Protein AF-0000000080754196 (afdb_homodimer)

Structure (mmCIF, N/CA/C/O backbone):
data_AF-0000000080754196-model_v1
#
loop_
_entity.id
_entity.type
_entity.pdbx_description
1 polymer 'Type I secretion outer membrane protein'
#
loop_
_atom_site.group_PDB
_atom_site.id
_atom_site.type_symbol
_atom_site.label_atom_id
_atom_site.label_alt_id
_atom_site.label_comp_id
_atom_site.label_asym_id
_atom_site.label_entity_id
_atom_site.label_seq_id
_atom_site.pdbx_PDB_ins_code
_atom_site.Cartn_x
_atom_site.Cartn_y
_atom_site.Cartn_z
_atom_site.occupancy
_atom_site.B_iso_or_equiv
_atom_site.auth_seq_id
_atom_site.auth_comp_id
_atom_site.auth_asym_id
_atom_site.auth_atom_id
_atom_site.pdbx_PDB_model_num
ATOM 1 N N . MET A 1 1 ? 20.875 -87.062 4.301 1 25.38 1 MET A N 1
ATOM 2 C CA . MET A 1 1 ? 21.797 -86.25 5.086 1 25.38 1 MET A CA 1
ATOM 3 C C . MET A 1 1 ? 21.953 -84.875 4.465 1 25.38 1 MET A C 1
ATOM 5 O O . MET A 1 1 ? 22.5 -84.75 3.367 1 25.38 1 MET A O 1
ATOM 9 N N . THR A 1 2 ? 20.984 -84 4.66 1 29.55 2 THR A N 1
ATOM 10 C CA . THR A 1 2 ? 20.422 -82.812 4.02 1 29.55 2 THR A CA 1
ATOM 11 C C . THR A 1 2 ? 21.328 -81.625 4.203 1 29.55 2 THR A C 1
ATOM 13 O O . THR A 1 2 ? 21.594 -81.188 5.332 1 29.55 2 THR A O 1
ATOM 16 N N . VAL A 1 3 ? 22.375 -81.5 3.318 1 31.58 3 VAL A N 1
ATOM 17 C CA . VAL A 1 3 ? 23.531 -80.625 3.342 1 31.58 3 VAL A CA 1
ATOM 18 C C . VAL A 1 3 ? 23.062 -79.125 3.307 1 31.58 3 VAL A C 1
ATOM 20 O O . VAL A 1 3 ? 22.359 -78.75 2.387 1 31.58 3 VAL A O 1
ATOM 23 N N . GLN A 1 4 ? 22.891 -78.5 4.43 1 28.48 4 GLN A N 1
ATOM 24 C CA . GLN A 1 4 ? 22.328 -77.188 4.855 1 28.48 4 GLN A CA 1
ATOM 25 C C . GLN A 1 4 ? 23.141 -76.062 4.297 1 28.48 4 GLN A C 1
ATOM 27 O O . GLN A 1 4 ? 24.281 -75.812 4.688 1 28.48 4 GLN A O 1
ATOM 32 N N . ARG A 1 5 ? 23.156 -75.75 2.996 1 27.64 5 ARG A N 1
ATOM 33 C CA . ARG A 1 5 ? 24.062 -74.875 2.289 1 27.64 5 ARG A CA 1
ATOM 34 C C . ARG A 1 5 ? 23.906 -73.438 2.793 1 27.64 5 ARG A C 1
ATOM 36 O O . ARG A 1 5 ? 22.844 -72.812 2.613 1 27.64 5 ARG A O 1
ATOM 43 N N . THR A 1 6 ? 24.453 -73.125 3.936 1 31.39 6 THR A N 1
ATOM 44 C CA . THR A 1 6 ? 24.25 -71.875 4.664 1 31.39 6 THR A CA 1
ATOM 45 C C . THR A 1 6 ? 24.781 -70.688 3.861 1 31.39 6 THR A C 1
ATOM 47 O O . THR A 1 6 ? 25.938 -70.688 3.438 1 31.39 6 THR A O 1
ATOM 50 N N . PRO A 1 7 ? 23.969 -70 3.051 1 32.62 7 PRO A N 1
ATOM 51 C CA . PRO A 1 7 ? 24.406 -68.938 2.098 1 32.62 7 PRO A CA 1
ATOM 52 C C . PRO A 1 7 ? 25.141 -67.812 2.768 1 32.62 7 PRO A C 1
ATOM 54 O O . PRO A 1 7 ? 24.672 -67.25 3.762 1 32.62 7 PRO A O 1
ATOM 57 N N . TYR A 1 8 ? 26.438 -67.812 2.873 1 28.48 8 TYR A N 1
ATOM 58 C CA . TYR A 1 8 ? 27.312 -66.875 3.574 1 28.48 8 TYR A CA 1
ATOM 59 C C . TYR A 1 8 ? 27.188 -65.438 3.01 1 28.48 8 TYR A C 1
ATOM 61 O O . TYR A 1 8 ? 27.438 -65.25 1.824 1 28.48 8 TYR A O 1
ATOM 69 N N . ILE A 1 9 ? 26.172 -64.688 3.344 1 27.84 9 ILE A N 1
ATOM 70 C CA . ILE A 1 9 ? 25.859 -63.344 2.932 1 27.84 9 ILE A CA 1
ATOM 71 C C . ILE A 1 9 ? 27.062 -62.438 3.23 1 27.84 9 ILE A C 1
ATOM 73 O O . ILE A 1 9 ? 27.484 -62.312 4.379 1 27.84 9 ILE A O 1
ATOM 77 N N . MET A 1 10 ? 28 -62.281 2.299 1 27.45 10 MET A N 1
ATOM 78 C CA . MET A 1 10 ? 29.25 -61.531 2.373 1 27.45 10 MET A CA 1
ATOM 79 C C . MET A 1 10 ? 29 -60.094 2.777 1 27.45 10 MET A C 1
ATOM 81 O O . MET A 1 10 ? 28.203 -59.406 2.143 1 27.45 10 MET A O 1
ATOM 85 N N . PHE A 1 11 ? 29.094 -59.719 4.043 1 27.94 11 PHE A N 1
ATOM 86 C CA . PHE A 1 11 ? 28.984 -58.469 4.766 1 27.94 11 PHE A CA 1
ATOM 87 C C . PHE A 1 11 ? 30 -57.469 4.227 1 27.94 11 PHE A C 1
ATOM 89 O O . PHE A 1 11 ? 31.203 -57.688 4.289 1 27.94 11 PHE A O 1
ATOM 96 N N . LEU A 1 12 ? 29.641 -56.812 3.045 1 28.28 12 LEU A N 1
ATOM 97 C CA . LEU A 1 12 ? 30.484 -55.781 2.443 1 28.28 12 LEU A CA 1
ATOM 98 C C . LEU A 1 12 ? 30.906 -54.75 3.482 1 28.28 12 LEU A C 1
ATOM 100 O O . LEU A 1 12 ? 30.047 -54.062 4.059 1 28.28 12 LEU A O 1
ATOM 104 N N . ALA A 1 13 ? 31.859 -55.031 4.246 1 25.81 13 ALA A N 1
ATOM 105 C CA . ALA A 1 13 ? 32.438 -54.219 5.324 1 25.81 13 ALA A CA 1
ATOM 106 C C . ALA A 1 13 ? 32.875 -52.844 4.82 1 25.81 13 ALA A C 1
ATOM 108 O O . ALA A 1 13 ? 33.719 -52.75 3.922 1 25.81 13 ALA A O 1
ATOM 109 N N . LEU A 1 14 ? 31.953 -51.969 4.707 1 27.2 14 LEU A N 1
ATOM 110 C CA . LEU A 1 14 ? 32.219 -50.594 4.371 1 27.2 14 LEU A CA 1
ATOM 111 C C . LEU A 1 14 ? 33.312 -50 5.254 1 27.2 14 LEU A C 1
ATOM 113 O O . LEU A 1 14 ? 33.188 -49.969 6.477 1 27.2 14 LEU A O 1
ATOM 117 N N . VAL A 1 15 ? 34.531 -50.25 4.863 1 26 15 VAL A N 1
ATOM 118 C CA . VAL A 1 15 ? 35.719 -49.844 5.57 1 26 15 VAL A CA 1
ATOM 119 C C . VAL A 1 15 ? 35.688 -48.344 5.816 1 26 15 VAL A C 1
ATOM 121 O O . VAL A 1 15 ? 35.594 -47.562 4.871 1 26 15 VAL A O 1
ATOM 124 N N . SER A 1 16 ? 35.219 -47.906 6.941 1 29.86 16 SER A N 1
ATOM 125 C CA . SER A 1 16 ? 35.156 -46.531 7.473 1 29.86 16 SER A CA 1
ATOM 126 C C . SER A 1 16 ? 36.562 -45.938 7.59 1 29.86 16 SER A C 1
ATOM 128 O O . SER A 1 16 ? 37.375 -46.438 8.344 1 29.86 16 SER A O 1
ATOM 130 N N . VAL A 1 17 ? 37.188 -45.656 6.422 1 29.08 17 VAL A N 1
ATOM 131 C CA . VAL A 1 17 ? 38.531 -45.125 6.48 1 29.08 17 VAL A CA 1
ATOM 132 C C . VAL A 1 17 ? 38.562 -43.906 7.41 1 29.08 17 VAL A C 1
ATOM 134 O O . VAL A 1 17 ? 37.844 -42.938 7.191 1 29.08 17 VAL A O 1
ATOM 137 N N . SER A 1 18 ? 38.875 -44.156 8.656 1 30.19 18 SER A N 1
ATOM 138 C CA . SER A 1 18 ? 39.062 -43.188 9.727 1 30.19 18 SER A CA 1
ATOM 139 C C . SER A 1 18 ? 40.156 -42.188 9.406 1 30.19 18 SER A C 1
ATOM 141 O O . SER A 1 18 ? 41.344 -42.562 9.375 1 30.19 18 SER A O 1
ATOM 143 N N . VAL A 1 19 ? 40 -41.438 8.297 1 31.66 19 VAL A N 1
ATOM 144 C CA . VAL A 1 19 ? 41.094 -40.531 8.008 1 31.66 19 VAL A CA 1
ATOM 145 C C . VAL A 1 19 ? 41.438 -39.719 9.266 1 31.66 19 VAL A C 1
ATOM 147 O O . VAL A 1 19 ? 40.594 -39 9.805 1 31.66 19 VAL A O 1
ATOM 150 N N . GLN A 1 20 ? 42.312 -40.219 10.07 1 27.47 20 GLN A N 1
ATOM 151 C CA . GLN A 1 20 ? 42.812 -39.594 11.289 1 27.47 20 GLN A CA 1
ATOM 152 C C . GLN A 1 20 ? 43.438 -38.219 10.992 1 27.47 20 GLN A C 1
ATOM 154 O O . GLN A 1 20 ? 44.438 -38.125 10.305 1 27.47 20 GLN A O 1
ATOM 159 N N . ALA A 1 21 ? 42.656 -37.25 10.586 1 28.94 21 ALA A N 1
ATOM 160 C CA . ALA A 1 21 ? 43.25 -35.938 10.328 1 28.94 21 ALA A CA 1
ATOM 161 C C . ALA A 1 21 ? 44.125 -35.5 11.492 1 28.94 21 ALA A C 1
ATOM 163 O O . ALA A 1 21 ? 43.719 -35.625 12.656 1 28.94 21 ALA A O 1
ATOM 164 N N . ALA A 1 22 ? 45.344 -35.625 11.352 1 29.16 22 ALA A N 1
ATOM 165 C CA . ALA A 1 22 ? 46.344 -35.156 12.32 1 29.16 22 ALA A CA 1
ATOM 166 C C . ALA A 1 22 ? 45.938 -33.844 12.953 1 29.16 22 ALA A C 1
ATOM 168 O O . ALA A 1 22 ? 45.312 -33 12.305 1 29.16 22 ALA A O 1
ATOM 169 N N . PRO A 1 23 ? 45.938 -33.781 14.281 1 30.09 23 PRO A N 1
ATOM 170 C CA . PRO A 1 23 ? 45.5 -32.625 15.047 1 30.09 23 PRO A CA 1
ATOM 171 C C . PRO A 1 23 ? 46.219 -31.328 14.641 1 30.09 23 PRO A C 1
ATOM 173 O O . PRO A 1 23 ? 47.406 -31.344 14.352 1 30.09 23 PRO A O 1
ATOM 176 N N . PRO A 1 24 ? 45.656 -30.547 13.773 1 28.98 24 PRO A N 1
ATOM 177 C CA . PRO A 1 24 ? 46.469 -29.422 13.312 1 28.98 24 PRO A CA 1
ATOM 178 C C . PRO A 1 24 ? 47.25 -28.75 14.445 1 28.98 24 PRO A C 1
ATOM 180 O O . PRO A 1 24 ? 46.844 -28.812 15.602 1 28.98 24 PRO A O 1
ATOM 183 N N . ARG A 1 25 ? 48.531 -28.812 14.398 1 29.67 25 ARG A N 1
ATOM 184 C CA . ARG A 1 25 ? 49.469 -28.141 15.281 1 29.67 25 ARG A CA 1
ATOM 185 C C . ARG A 1 25 ? 48.969 -26.766 15.68 1 29.67 25 ARG A C 1
ATOM 187 O O . ARG A 1 25 ? 48.375 -26.047 14.859 1 29.67 25 ARG A O 1
ATOM 194 N N . SER A 1 26 ? 48.656 -26.594 16.922 1 29.44 26 SER A N 1
ATOM 195 C CA . SER A 1 26 ? 48.219 -25.391 17.625 1 29.44 26 SER A CA 1
ATOM 196 C C . SER A 1 26 ? 49.156 -24.219 17.359 1 29.44 26 SER A C 1
ATOM 198 O O . SER A 1 26 ? 50.281 -24.188 17.844 1 29.44 26 SER A O 1
ATOM 200 N N . ASP A 1 27 ? 49.438 -23.984 16.031 1 29.97 27 ASP A N 1
ATOM 201 C CA . ASP A 1 27 ? 50.406 -22.906 15.883 1 29.97 27 ASP A CA 1
ATOM 202 C C . ASP A 1 27 ? 50.125 -21.75 16.828 1 29.97 27 ASP A C 1
ATOM 204 O O . ASP A 1 27 ? 48.938 -21.375 17.016 1 29.97 27 ASP A O 1
ATOM 208 N N . SER A 1 28 ? 51 -21.672 17.891 1 31.52 28 SER A N 1
ATOM 209 C CA . SER A 1 28 ? 51.031 -20.609 18.875 1 31.52 28 SER A CA 1
ATOM 210 C C . SER A 1 28 ? 50.906 -19.234 18.234 1 31.52 28 SER A C 1
ATOM 212 O O . SER A 1 28 ? 51.781 -18.812 17.469 1 31.52 28 SER A O 1
ATOM 214 N N . THR A 1 29 ? 49.75 -19 17.672 1 32.94 29 THR A N 1
ATOM 215 C CA . THR A 1 29 ? 49.656 -17.672 17.047 1 32.94 29 THR A CA 1
ATOM 216 C C . THR A 1 29 ? 50.25 -16.609 17.969 1 32.94 29 THR A C 1
ATOM 218 O O . THR A 1 29 ? 49.906 -16.547 19.156 1 32.94 29 THR A O 1
ATOM 221 N N . PRO A 1 30 ? 51.469 -16.25 17.656 1 31.98 30 PRO A N 1
ATOM 222 C CA . PRO A 1 30 ? 52 -15.227 18.547 1 31.98 30 PRO A CA 1
ATOM 223 C C . PRO A 1 30 ? 50.938 -14.203 18.969 1 31.98 30 PRO A C 1
ATOM 225 O O . PRO A 1 30 ? 49.969 -13.992 18.25 1 31.98 30 PRO A O 1
ATOM 228 N N . ALA A 1 31 ? 50.875 -14 20.297 1 31.25 31 ALA A N 1
ATOM 229 C CA . ALA A 1 31 ? 50.031 -13.031 20.969 1 31.25 31 ALA A CA 1
ATOM 230 C C . ALA A 1 31 ? 50.062 -11.688 20.25 1 31.25 31 ALA A C 1
ATOM 232 O O . ALA A 1 31 ? 51.094 -11.055 20.141 1 31.25 31 ALA A O 1
ATOM 233 N N . VAL A 1 32 ? 49.469 -11.688 19.016 1 34.66 32 VAL A N 1
ATOM 234 C CA . VAL A 1 32 ? 49.562 -10.344 18.453 1 34.66 32 VAL A CA 1
ATOM 235 C C . VAL A 1 32 ? 49.25 -9.312 19.531 1 34.66 32 VAL A C 1
ATOM 237 O O . VAL A 1 32 ? 48.312 -9.477 20.312 1 34.66 32 VAL A O 1
ATOM 240 N N . PRO A 1 33 ? 50.312 -8.625 20 1 31.94 33 PRO A N 1
ATOM 241 C CA . PRO A 1 33 ? 50.031 -7.688 21.078 1 31.94 33 PRO A CA 1
ATOM 242 C C . PRO A 1 33 ? 48.688 -6.969 20.891 1 31.94 33 PRO A C 1
ATOM 244 O O . PRO A 1 33 ? 48.375 -6.496 19.797 1 31.94 33 PRO A O 1
ATOM 247 N N . SER A 1 34 ? 47.719 -7.59 21.438 1 32.25 34 SER A N 1
ATOM 248 C CA . SER A 1 34 ? 46.344 -7.098 21.422 1 32.25 34 SER A CA 1
ATOM 249 C C . SER A 1 34 ? 46.281 -5.625 21.797 1 32.25 34 SER A C 1
ATOM 251 O O . SER A 1 34 ? 45.188 -5.086 22.031 1 32.25 34 SER A O 1
ATOM 253 N N . GLY A 1 35 ? 47.5 -5.211 22.344 1 29.91 35 GLY A N 1
ATOM 254 C CA . GLY A 1 35 ? 47.219 -3.953 23 1 29.91 35 GLY A CA 1
ATOM 255 C C . GLY A 1 35 ? 46.781 -2.865 22.047 1 29.91 35 GLY A C 1
ATOM 256 O O . GLY A 1 35 ? 47.562 -2.023 21.641 1 29.91 35 GLY A O 1
ATOM 257 N N . ALA A 1 36 ? 46.406 -3.301 20.844 1 31.75 36 ALA A N 1
ATOM 258 C CA . ALA A 1 36 ? 46.094 -2.055 20.141 1 31.75 36 ALA A CA 1
ATOM 259 C C . ALA A 1 36 ? 45.281 -1.105 21.031 1 31.75 36 ALA A C 1
ATOM 261 O O . ALA A 1 36 ? 44.25 -1.479 21.578 1 31.75 36 ALA A O 1
ATOM 262 N N . GLU A 1 37 ? 45.875 -0.305 21.703 1 29.48 37 GLU A N 1
ATOM 263 C CA . GLU A 1 37 ? 45.219 0.854 22.312 1 29.48 37 GLU A CA 1
ATOM 264 C C . GLU A 1 37 ? 44.125 1.395 21.422 1 29.48 37 GLU A C 1
ATOM 266 O O . GLU A 1 37 ? 44.344 1.781 20.281 1 29.48 37 GLU A O 1
ATOM 271 N N . LYS A 1 38 ? 43 0.665 21.5 1 33.94 38 LYS A N 1
ATOM 272 C CA . LYS A 1 38 ? 41.844 1.354 20.969 1 33.94 38 LYS A CA 1
ATOM 273 C C . LYS A 1 38 ? 41.938 2.863 21.156 1 33.94 38 LYS A C 1
ATOM 275 O O . LYS A 1 38 ? 41.812 3.361 22.281 1 33.94 38 LYS A O 1
ATOM 280 N N . ARG A 1 39 ? 42.969 3.533 20.594 1 31.66 39 ARG A N 1
ATOM 281 C CA . ARG A 1 39 ? 42.781 4.98 20.594 1 31.66 39 ARG A CA 1
ATOM 282 C C . ARG A 1 39 ? 41.312 5.348 20.453 1 31.66 39 ARG A C 1
ATOM 284 O O . ARG A 1 39 ? 40.688 4.992 19.469 1 31.66 39 ARG A O 1
ATOM 291 N N . GLU A 1 40 ? 40.531 5.289 21.547 1 32.22 40 GLU A N 1
ATOM 292 C CA . GLU A 1 40 ? 39.281 6.02 21.594 1 32.22 40 GLU A CA 1
ATOM 293 C C . GLU A 1 40 ? 39.312 7.254 20.703 1 32.22 40 GLU A C 1
ATOM 295 O O . GLU A 1 40 ? 39.969 8.242 21.016 1 32.22 40 GLU A O 1
ATOM 300 N N . VAL A 1 41 ? 39.656 7.133 19.438 1 36.44 41 VAL A N 1
ATOM 301 C CA . VAL A 1 41 ? 39.406 8.328 18.641 1 36.44 41 VAL A CA 1
ATOM 302 C C . VAL A 1 41 ? 38.281 9.156 19.281 1 36.44 41 VAL A C 1
ATOM 304 O O . VAL A 1 41 ? 37.188 8.672 19.453 1 36.44 41 VAL A O 1
ATOM 307 N N . ARG A 1 42 ? 38.594 10.016 20.188 1 35.75 42 ARG A N 1
ATOM 308 C CA . ARG A 1 42 ? 37.719 11.016 20.797 1 35.75 42 ARG A CA 1
ATOM 309 C C . ARG A 1 42 ? 36.656 11.461 19.828 1 35.75 42 ARG A C 1
ATOM 311 O O . ARG A 1 42 ? 36.938 12.047 18.781 1 35.75 42 ARG A O 1
ATOM 318 N N . ALA A 1 43 ? 35.594 10.852 19.594 1 42.75 43 ALA A N 1
ATOM 319 C CA . ALA A 1 43 ? 34.281 11.086 18.969 1 42.75 43 ALA A CA 1
ATOM 320 C C . ALA A 1 43 ? 33.938 12.562 19 1 42.75 43 ALA A C 1
ATOM 322 O O . ALA A 1 43 ? 33.031 13.008 18.281 1 42.75 43 ALA A O 1
ATOM 323 N N . SER A 1 44 ? 34.438 13.297 20 1 45.53 44 SER A N 1
ATOM 324 C CA . SER A 1 44 ? 33.844 14.586 20.359 1 45.53 44 SER A CA 1
ATOM 325 C C . SER A 1 44 ? 34.156 15.641 19.312 1 45.53 44 SER A C 1
ATOM 327 O O . SER A 1 44 ? 33.375 16.578 19.109 1 45.53 44 SER A O 1
ATOM 329 N N . GLU A 1 45 ? 35.344 15.617 18.594 1 53.41 45 GLU A N 1
ATOM 330 C CA . GLU A 1 45 ? 35.75 16.797 17.828 1 53.41 45 GLU A CA 1
ATOM 331 C C . GLU A 1 45 ? 35.312 16.688 16.375 1 53.41 45 GLU A C 1
ATOM 333 O O . GLU A 1 45 ? 35.375 17.656 15.625 1 53.41 45 GLU A O 1
ATOM 338 N N . TYR A 1 46 ? 34.75 15.641 15.938 1 66.56 46 TYR A N 1
ATOM 339 C CA . TYR A 1 46 ? 34.5 15.422 14.516 1 66.56 46 TYR A CA 1
ATOM 340 C C . TYR A 1 46 ? 33.031 15.734 14.164 1 66.56 46 TYR A C 1
ATOM 342 O O . TYR A 1 46 ? 32.125 15.383 14.914 1 66.56 46 TYR A O 1
ATOM 350 N N . THR A 1 47 ? 32.875 16.625 13.227 1 81.75 47 THR A N 1
ATOM 351 C CA . THR A 1 47 ? 31.578 16.984 12.695 1 81.75 47 THR A CA 1
ATOM 352 C C . THR A 1 47 ? 31.188 16.031 11.562 1 81.75 47 THR A C 1
ATOM 354 O O . THR A 1 47 ? 32 15.672 10.734 1 81.75 47 THR A O 1
ATOM 357 N N . ALA A 1 48 ? 30.094 15.406 11.719 1 88.5 48 ALA A N 1
ATOM 358 C CA . ALA A 1 48 ? 29.562 14.555 10.664 1 88.5 48 ALA A CA 1
ATOM 359 C C . ALA A 1 48 ? 28.531 15.305 9.82 1 88.5 48 ALA A C 1
ATOM 361 O O . ALA A 1 48 ? 27.672 16.016 10.352 1 88.5 48 ALA A O 1
ATOM 362 N N . ASP A 1 49 ? 28.766 15.219 8.508 1 91.31 49 ASP A N 1
ATOM 363 C CA . ASP A 1 49 ? 27.797 15.844 7.625 1 91.31 49 ASP A CA 1
ATOM 364 C C . ASP A 1 49 ? 26.891 14.789 6.977 1 91.31 49 ASP A C 1
ATOM 366 O O . ASP A 1 49 ? 27.016 13.594 7.25 1 91.31 49 ASP A O 1
ATOM 370 N N . LEU A 1 50 ? 25.938 15.242 6.215 1 93.5 50 LEU A N 1
ATOM 371 C CA . LEU A 1 50 ? 24.906 14.383 5.637 1 93.5 50 LEU A CA 1
ATOM 372 C C . LEU A 1 50 ? 25.516 13.406 4.633 1 93.5 50 LEU A C 1
ATOM 374 O O . LEU A 1 50 ? 25.125 12.242 4.582 1 93.5 50 LEU A O 1
ATOM 378 N N . LEU A 1 51 ? 26.531 13.844 3.818 1 92.75 51 LEU A N 1
ATOM 379 C CA . LEU A 1 51 ? 27.141 13 2.799 1 92.75 51 LEU A CA 1
ATOM 380 C C . LEU A 1 51 ? 27.875 11.836 3.436 1 92.75 51 LEU A C 1
ATOM 382 O O . LEU A 1 51 ? 27.797 10.703 2.947 1 92.75 51 LEU A O 1
ATOM 386 N N . GLN A 1 52 ? 28.562 12.156 4.504 1 92.31 52 GLN A N 1
ATOM 387 C CA . GLN A 1 52 ? 29.281 11.117 5.223 1 92.31 52 GLN A CA 1
ATOM 388 C C . GLN A 1 52 ? 28.344 10.062 5.785 1 92.31 52 GLN A C 1
ATOM 390 O O . GLN A 1 52 ? 28.578 8.859 5.633 1 92.31 52 GLN A O 1
ATOM 395 N N . LEU A 1 53 ? 27.312 10.539 6.418 1 94.12 53 LEU A N 1
ATOM 396 C CA . LEU A 1 53 ? 26.359 9.609 7.008 1 94.12 53 LEU A CA 1
ATOM 397 C C . LEU A 1 53 ? 25.609 8.836 5.926 1 94.12 53 LEU A C 1
ATOM 399 O O . LEU A 1 53 ? 25.266 7.672 6.121 1 94.12 53 LEU A O 1
ATOM 403 N N . TYR A 1 54 ? 25.453 9.453 4.723 1 94.25 54 TYR A N 1
ATOM 404 C CA . TYR A 1 54 ? 24.844 8.773 3.586 1 94.25 54 TYR A CA 1
ATOM 405 C C . TYR A 1 54 ? 25.719 7.633 3.096 1 94.25 54 TYR A C 1
ATOM 407 O O . TYR A 1 54 ? 25.219 6.543 2.807 1 94.25 54 TYR A O 1
ATOM 415 N N . GLY A 1 55 ? 26.953 7.906 3.053 1 92.56 55 GLY A N 1
ATOM 416 C CA . GLY A 1 55 ? 27.891 6.863 2.656 1 92.56 55 GLY A CA 1
ATOM 417 C C . GLY A 1 55 ? 27.891 5.676 3.6 1 92.56 55 GLY A C 1
ATOM 418 O O . GLY A 1 55 ? 27.938 4.527 3.158 1 92.56 55 GLY A O 1
ATOM 419 N N . GLU A 1 56 ? 27.719 5.973 4.836 1 92.88 56 GLU A N 1
ATOM 420 C CA . GLU A 1 56 ? 27.703 4.914 5.844 1 92.88 56 GLU A CA 1
ATOM 421 C C . GLU A 1 56 ? 26.375 4.152 5.812 1 92.88 56 GLU A C 1
ATOM 423 O O . GLU A 1 56 ? 26.375 2.92 5.836 1 92.88 56 GLU A O 1
ATOM 428 N N . SER A 1 57 ? 25.312 4.828 5.715 1 92.81 57 SER A N 1
ATOM 429 C CA . SER A 1 57 ? 23.984 4.215 5.773 1 92.81 57 SER A CA 1
ATOM 430 C C . SER A 1 57 ? 23.719 3.354 4.543 1 92.81 57 SER A C 1
ATOM 432 O O . SER A 1 57 ? 23.062 2.316 4.633 1 92.81 57 SER A O 1
ATOM 434 N N . ARG A 1 58 ? 24.266 3.785 3.447 1 90.12 58 ARG A N 1
ATOM 435 C CA . ARG A 1 58 ? 24.062 3.051 2.201 1 90.12 58 ARG A CA 1
ATOM 436 C C . ARG A 1 58 ? 24.641 1.644 2.297 1 90.12 58 ARG A C 1
ATOM 438 O O . ARG A 1 58 ? 24.109 0.704 1.711 1 90.12 58 ARG A O 1
ATOM 445 N N . LEU A 1 59 ? 25.625 1.523 3.094 1 88.81 59 LEU A N 1
ATOM 446 C CA . LEU A 1 59 ? 26.328 0.249 3.193 1 88.81 59 LEU A CA 1
ATOM 447 C C . LEU A 1 59 ? 25.812 -0.571 4.367 1 88.81 59 LEU A C 1
ATOM 449 O O . LEU A 1 59 ? 26 -1.788 4.414 1 88.81 59 LEU A O 1
ATOM 453 N N . GLU A 1 60 ? 25.062 0.118 5.246 1 91.38 60 GLU A N 1
ATOM 454 C CA . GLU A 1 60 ? 24.781 -0.574 6.5 1 91.38 60 GLU A CA 1
ATOM 455 C C . GLU A 1 60 ? 23.281 -0.671 6.742 1 91.38 60 GLU A C 1
ATOM 457 O O . GLU A 1 60 ? 22.828 -1.479 7.559 1 91.38 60 GLU A O 1
ATOM 462 N N . ASP A 1 61 ? 22.469 0.09 6.082 1 94.62 61 ASP A N 1
ATOM 463 C CA . ASP A 1 61 ? 21.031 0.076 6.309 1 94.62 61 ASP A CA 1
ATOM 464 C C . ASP A 1 61 ? 20.422 -1.252 5.871 1 94.62 61 ASP A C 1
ATOM 466 O O . ASP A 1 61 ? 20.438 -1.589 4.688 1 94.62 61 ASP A O 1
ATOM 470 N N . PRO A 1 62 ? 19.797 -1.992 6.91 1 96.5 62 PRO A N 1
ATOM 471 C CA . PRO A 1 62 ? 19.281 -3.322 6.59 1 96.5 62 PRO A CA 1
ATOM 472 C C . PRO A 1 62 ? 18.125 -3.277 5.578 1 96.5 62 PRO A C 1
ATOM 474 O O . PRO A 1 62 ? 17.906 -4.25 4.852 1 96.5 62 PRO A O 1
ATOM 477 N N . ARG A 1 63 ? 17.375 -2.256 5.473 1 95.38 63 ARG A N 1
ATOM 478 C CA . ARG A 1 63 ? 16.281 -2.133 4.508 1 95.38 63 ARG A CA 1
ATOM 479 C C . ARG A 1 63 ? 16.828 -2.123 3.078 1 95.38 63 ARG A C 1
ATOM 481 O O . ARG A 1 63 ? 16.25 -2.762 2.193 1 95.38 63 ARG A O 1
ATOM 488 N N . VAL A 1 64 ? 17.922 -1.35 2.875 1 95 64 VAL A N 1
ATOM 489 C CA . VAL A 1 64 ? 18.547 -1.266 1.555 1 95 64 VAL A CA 1
ATOM 490 C C . VAL A 1 64 ? 19.156 -2.611 1.188 1 95 64 VAL A C 1
ATOM 492 O O . VAL A 1 64 ? 18.984 -3.104 0.072 1 95 64 VAL A O 1
ATOM 495 N N . LEU A 1 65 ? 19.812 -3.215 2.129 1 96.5 65 LEU A N 1
ATOM 496 C CA . LEU A 1 65 ? 20.484 -4.488 1.886 1 96.5 65 LEU A CA 1
ATOM 497 C C . LEU A 1 65 ? 19.469 -5.598 1.644 1 96.5 65 LEU A C 1
ATOM 499 O O . LEU A 1 65 ? 19.688 -6.473 0.802 1 96.5 65 LEU A O 1
ATOM 503 N N . ALA A 1 66 ? 18.391 -5.566 2.387 1 97.88 66 ALA A N 1
ATOM 504 C CA . ALA A 1 66 ? 17.328 -6.551 2.189 1 97.88 66 ALA A CA 1
ATOM 505 C C . ALA A 1 66 ? 16.703 -6.422 0.798 1 97.88 66 ALA A C 1
ATOM 507 O O . ALA A 1 66 ? 16.438 -7.426 0.138 1 97.88 66 ALA A O 1
ATOM 508 N N . ALA A 1 67 ? 16.484 -5.199 0.352 1 97.31 67 ALA A N 1
ATOM 509 C CA . ALA A 1 67 ? 15.922 -4.961 -0.976 1 97.31 67 ALA A CA 1
ATOM 510 C C . ALA A 1 67 ? 16.875 -5.441 -2.066 1 97.31 67 ALA A C 1
ATOM 512 O O . ALA A 1 67 ? 16.438 -6.012 -3.072 1 97.31 67 ALA A O 1
ATOM 513 N N . TYR A 1 68 ? 18.156 -5.238 -1.865 1 97 68 TYR A N 1
ATOM 514 C CA . TYR A 1 68 ? 19.156 -5.723 -2.807 1 97 68 TYR A CA 1
ATOM 515 C C . TYR A 1 68 ? 19.141 -7.246 -2.885 1 97 68 TYR A C 1
ATOM 517 O O . TYR A 1 68 ? 19.188 -7.816 -3.977 1 97 68 TYR A O 1
ATOM 525 N N . ALA A 1 69 ? 19.031 -7.887 -1.725 1 98.44 69 ALA A N 1
ATOM 526 C CA . ALA A 1 69 ? 19 -9.344 -1.685 1 98.44 69 ALA A CA 1
ATOM 527 C C . ALA A 1 69 ? 17.766 -9.883 -2.42 1 98.44 69 ALA A C 1
ATOM 529 O O . ALA A 1 69 ? 17.859 -10.883 -3.133 1 98.44 69 ALA A O 1
ATOM 530 N N . ARG A 1 70 ? 16.734 -9.203 -2.258 1 98.31 70 ARG A N 1
ATOM 531 C CA . ARG A 1 70 ? 15.508 -9.617 -2.949 1 98.31 70 ARG A CA 1
ATOM 532 C C . ARG A 1 70 ? 15.664 -9.477 -4.461 1 98.31 70 ARG A C 1
ATOM 534 O O . ARG A 1 70 ? 15.195 -10.328 -5.219 1 98.31 70 ARG A O 1
ATOM 541 N N . ALA A 1 71 ? 16.281 -8.422 -4.922 1 98.38 71 ALA A N 1
ATOM 542 C CA . ALA A 1 71 ? 16.516 -8.227 -6.348 1 98.38 71 ALA A CA 1
ATOM 543 C C . ALA A 1 71 ? 17.422 -9.32 -6.91 1 98.38 71 ALA A C 1
ATOM 545 O O . ALA A 1 71 ? 17.172 -9.828 -8.008 1 98.38 71 ALA A O 1
ATOM 546 N N . GLN A 1 72 ? 18.406 -9.734 -6.125 1 98.62 72 GLN A N 1
ATOM 547 C CA . GLN A 1 72 ? 19.297 -10.82 -6.555 1 98.62 72 GLN A CA 1
ATOM 548 C C . GLN A 1 72 ? 18.547 -12.148 -6.629 1 98.62 72 GLN A C 1
ATOM 550 O O . GLN A 1 72 ? 18.766 -12.945 -7.539 1 98.62 72 GLN A O 1
ATOM 555 N N . ALA A 1 73 ? 17.688 -12.305 -5.656 1 98.75 73 ALA A N 1
ATOM 556 C CA . ALA A 1 73 ? 16.859 -13.508 -5.684 1 98.75 73 ALA A CA 1
ATOM 557 C C . ALA A 1 73 ? 15.984 -13.547 -6.941 1 98.75 73 ALA A C 1
ATOM 559 O O . ALA A 1 73 ? 15.797 -14.609 -7.539 1 98.75 73 ALA A O 1
ATOM 560 N N . GLY A 1 74 ? 15.477 -12.352 -7.293 1 98.5 74 GLY A N 1
ATOM 561 C CA . GLY A 1 74 ? 14.688 -12.266 -8.516 1 98.5 74 GLY A CA 1
ATOM 562 C C . GLY A 1 74 ? 15.453 -12.672 -9.758 1 98.5 74 GLY A C 1
ATOM 563 O O . GLY A 1 74 ? 14.93 -13.383 -10.609 1 98.5 74 GLY A O 1
ATOM 564 N N . LYS A 1 75 ? 16.688 -12.352 -9.844 1 98.5 75 LYS A N 1
ATOM 565 C CA . LYS A 1 75 ? 17.547 -12.727 -10.961 1 98.5 75 LYS A CA 1
ATOM 566 C C . LYS A 1 75 ? 17.766 -14.234 -11 1 98.5 75 LYS A C 1
ATOM 568 O O . LYS A 1 75 ? 17.766 -14.844 -12.078 1 98.5 75 LYS A O 1
ATOM 573 N N . GLU A 1 76 ? 17.922 -14.789 -9.797 1 98.69 76 GLU A N 1
ATOM 574 C CA . GLU A 1 76 ? 18.141 -16.234 -9.734 1 98.69 76 GLU A CA 1
ATOM 575 C C . GLU A 1 76 ? 16.875 -17 -10.094 1 98.69 76 GLU A C 1
ATOM 577 O O . GLU A 1 76 ? 16.938 -18.078 -10.688 1 98.69 76 GLU A O 1
ATOM 582 N N . ARG A 1 77 ? 15.766 -16.438 -9.758 1 98.69 77 ARG A N 1
ATOM 583 C CA . ARG A 1 77 ? 14.508 -17.062 -10.133 1 98.69 77 ARG A CA 1
ATOM 584 C C . ARG A 1 77 ? 14.32 -17.047 -11.648 1 98.69 77 ARG A C 1
ATOM 586 O O . ARG A 1 77 ? 13.75 -17.984 -12.219 1 98.69 77 ARG A O 1
ATOM 593 N N . GLN A 1 78 ? 14.797 -15.984 -12.297 1 98.56 78 GLN A N 1
ATOM 594 C CA . GLN A 1 78 ? 14.797 -15.945 -13.75 1 98.56 78 GLN A CA 1
ATOM 595 C C . GLN A 1 78 ? 15.656 -17.078 -14.328 1 98.56 78 GLN A C 1
ATOM 597 O O . GLN A 1 78 ? 15.25 -17.734 -15.281 1 98.56 78 GLN A O 1
ATOM 602 N N . ARG A 1 79 ? 16.781 -17.344 -13.695 1 98.5 79 ARG A N 1
ATOM 603 C CA . ARG A 1 79 ? 17.672 -18.406 -14.148 1 98.5 79 ARG A CA 1
ATOM 604 C C . ARG A 1 79 ? 17.031 -19.781 -13.914 1 98.5 79 ARG A C 1
ATOM 606 O O . ARG A 1 79 ? 17.188 -20.688 -14.727 1 98.5 79 ARG A O 1
ATOM 613 N N . GLU A 1 80 ? 16.391 -19.875 -12.789 1 98.38 80 GLU A N 1
ATOM 614 C CA . GLU A 1 80 ? 15.641 -21.094 -12.5 1 98.38 80 GLU A CA 1
ATOM 615 C C . GLU A 1 80 ? 14.609 -21.391 -13.586 1 98.38 80 GLU A C 1
ATOM 617 O O . GLU A 1 80 ? 14.484 -22.516 -14.047 1 98.38 80 GLU A O 1
ATOM 622 N N . ALA A 1 81 ? 13.891 -20.359 -14.016 1 98.31 81 ALA A N 1
ATOM 623 C CA . ALA A 1 81 ? 12.875 -20.531 -15.055 1 98.31 81 ALA A CA 1
ATOM 624 C C . ALA A 1 81 ? 13.516 -20.906 -16.391 1 98.31 81 ALA A C 1
ATOM 626 O O . ALA A 1 81 ? 12.961 -21.703 -17.141 1 98.31 81 ALA A O 1
ATOM 627 N N . LEU A 1 82 ? 14.719 -20.391 -16.703 1 97.94 82 LEU A N 1
ATOM 628 C CA . LEU A 1 82 ? 15.445 -20.75 -17.906 1 97.94 82 LEU A CA 1
ATOM 629 C C . LEU A 1 82 ? 15.867 -22.219 -17.859 1 97.94 82 LEU A C 1
ATOM 631 O O . LEU A 1 82 ? 15.828 -22.906 -18.891 1 97.94 82 LEU A O 1
ATOM 635 N N . GLY A 1 83 ? 16.219 -22.656 -16.625 1 97.88 83 GLY A N 1
ATOM 636 C CA . GLY A 1 83 ? 16.641 -24.031 -16.453 1 97.88 83 GLY A CA 1
ATOM 637 C C . GLY A 1 83 ? 15.57 -25.047 -16.828 1 97.88 83 GLY A C 1
ATOM 638 O O . GLY A 1 83 ? 15.883 -26.141 -17.281 1 97.88 83 GLY A O 1
ATOM 639 N N . GLU A 1 84 ? 14.312 -24.656 -16.75 1 96.25 84 GLU A N 1
ATOM 640 C CA . GLU A 1 84 ? 13.203 -25.531 -17.109 1 96.25 84 GLU A CA 1
ATOM 641 C C . GLU A 1 84 ? 13.148 -25.781 -18.609 1 96.25 84 GLU A C 1
ATOM 643 O O . GLU A 1 84 ? 12.594 -26.781 -19.062 1 96.25 84 GLU A O 1
ATOM 648 N N . LEU A 1 85 ? 13.742 -24.891 -19.453 1 97.38 85 LEU A N 1
ATOM 649 C CA . LEU A 1 85 ? 13.727 -24.984 -20.906 1 97.38 85 LEU A CA 1
ATOM 650 C C . LEU A 1 85 ? 14.93 -25.766 -21.422 1 97.38 85 LEU A C 1
ATOM 652 O O . LEU A 1 85 ? 14.961 -26.156 -22.594 1 97.38 85 LEU A O 1
ATOM 656 N N . LEU A 1 86 ? 15.875 -26.078 -20.547 1 97.69 86 LEU A N 1
ATOM 657 C CA . LEU A 1 86 ? 17.109 -26.766 -20.938 1 97.69 86 LEU A CA 1
ATOM 658 C C . LEU A 1 86 ? 17 -28.266 -20.688 1 97.69 86 LEU A C 1
ATOM 660 O O . LEU A 1 86 ? 16.062 -28.719 -20.047 1 97.69 86 LEU A O 1
ATOM 664 N N . PRO A 1 87 ? 17.828 -29.109 -21.188 1 97.94 87 PRO A N 1
ATOM 665 C CA . PRO A 1 87 ? 17.734 -30.578 -21.062 1 97.94 87 PRO A CA 1
ATOM 666 C C . PRO A 1 87 ? 17.75 -31.047 -19.609 1 97.94 87 PRO A C 1
ATOM 668 O O . PRO A 1 87 ? 18.484 -30.484 -18.781 1 97.94 87 PRO A O 1
ATOM 671 N N . GLN A 1 88 ? 16.922 -31.984 -19.344 1 98.06 88 GLN A N 1
ATOM 672 C CA . GLN A 1 88 ? 16.891 -32.688 -18.062 1 98.06 88 GLN A CA 1
ATOM 673 C C . GLN A 1 88 ? 17.391 -34.125 -18.219 1 98.06 88 GLN A C 1
ATOM 675 O O . GLN A 1 88 ? 16.891 -34.875 -19.062 1 98.06 88 GLN A O 1
ATOM 680 N N . VAL A 1 89 ? 18.406 -34.469 -17.438 1 98 89 VAL A N 1
ATOM 681 C CA . VAL A 1 89 ? 18.969 -35.812 -17.5 1 98 89 VAL A CA 1
ATOM 682 C C . VAL A 1 89 ? 18.75 -36.531 -16.156 1 98 89 VAL A C 1
ATOM 684 O O . VAL A 1 89 ? 19.016 -35.969 -15.102 1 98 89 VAL A O 1
ATOM 687 N N . SER A 1 90 ? 18.188 -37.781 -16.219 1 97.88 90 SER A N 1
ATOM 688 C CA . SER A 1 90 ? 17.953 -38.562 -15.016 1 97.88 90 SER A CA 1
ATOM 689 C C . SER A 1 90 ? 18.359 -40.031 -15.219 1 97.88 90 SER A C 1
ATOM 691 O O . SER A 1 90 ? 18.297 -40.531 -16.344 1 97.88 90 SER A O 1
ATOM 693 N N . ALA A 1 91 ? 18.812 -40.625 -14.195 1 97.75 91 ALA A N 1
ATOM 694 C CA . ALA A 1 91 ? 19.125 -42.062 -14.164 1 97.75 91 ALA A CA 1
ATOM 695 C C . ALA A 1 91 ? 18.266 -42.781 -13.133 1 97.75 91 ALA A C 1
ATOM 697 O O . ALA A 1 91 ? 18.016 -42.281 -12.039 1 97.75 91 ALA A O 1
ATOM 698 N N . THR A 1 92 ? 17.75 -43.969 -13.617 1 97.25 92 THR A N 1
ATOM 699 C CA . THR A 1 92 ? 16.938 -44.781 -12.734 1 97.25 92 THR A CA 1
ATOM 700 C C . THR A 1 92 ? 17.406 -46.25 -12.758 1 97.25 92 THR A C 1
ATOM 702 O O . THR A 1 92 ? 17.703 -46.781 -13.82 1 97.25 92 THR A O 1
ATOM 705 N N . THR A 1 93 ? 17.5 -46.812 -11.531 1 96.31 93 THR A N 1
ATOM 706 C CA . THR A 1 93 ? 17.797 -48.25 -11.398 1 96.31 93 THR A CA 1
ATOM 707 C C . THR A 1 93 ? 16.734 -48.938 -10.555 1 96.31 93 THR A C 1
ATOM 709 O O . THR A 1 93 ? 16.328 -48.406 -9.523 1 96.31 93 THR A O 1
ATOM 712 N N . VAL A 1 94 ? 16.344 -50.094 -11.148 1 95.5 94 VAL A N 1
ATOM 713 C CA . VAL A 1 94 ? 15.32 -50.875 -10.438 1 95.5 94 VAL A CA 1
ATOM 714 C C . VAL A 1 94 ? 15.789 -52.312 -10.266 1 95.5 94 VAL A C 1
ATOM 716 O O . VAL A 1 94 ? 16.125 -52.969 -11.25 1 95.5 94 VAL A O 1
ATOM 719 N N . PHE A 1 95 ? 15.836 -52.719 -8.992 1 95.62 95 PHE A N 1
ATOM 720 C CA . PHE A 1 95 ? 16.047 -54.125 -8.648 1 95.62 95 PHE A CA 1
ATOM 721 C C . PHE A 1 95 ? 14.789 -54.75 -8.07 1 95.62 95 PHE A C 1
ATOM 723 O O . PHE A 1 95 ? 14.227 -54.25 -7.102 1 95.62 95 PHE A O 1
ATOM 730 N N . SER A 1 96 ? 14.43 -55.875 -8.703 1 95.12 96 SER A N 1
ATOM 731 C CA . SER A 1 96 ? 13.172 -56.438 -8.258 1 95.12 96 SER A CA 1
ATOM 732 C C . SER A 1 96 ? 13.289 -57.969 -8.094 1 95.12 96 SER A C 1
ATOM 734 O O . SER A 1 96 ? 14.039 -58.625 -8.82 1 95.12 96 SER A O 1
ATOM 736 N N . ARG A 1 97 ? 12.547 -58.5 -7.09 1 95.94 97 ARG A N 1
ATOM 737 C CA . ARG A 1 97 ? 12.258 -59.906 -6.957 1 95.94 97 ARG A CA 1
ATOM 738 C C . ARG A 1 97 ? 10.812 -60.219 -7.312 1 95.94 97 ARG A C 1
ATOM 740 O O . ARG A 1 97 ? 9.891 -59.594 -6.773 1 95.94 97 ARG A O 1
ATOM 747 N N . ASN A 1 98 ? 10.727 -61.062 -8.281 1 94.31 98 ASN A N 1
ATOM 748 C CA . ASN A 1 98 ? 9.383 -61.344 -8.781 1 94.31 98 ASN A CA 1
ATOM 749 C C . ASN A 1 98 ? 8.984 -62.812 -8.555 1 94.31 98 ASN A C 1
ATOM 751 O O . ASN A 1 98 ? 9.82 -63.688 -8.664 1 94.31 98 ASN A O 1
ATOM 755 N N . THR A 1 99 ? 7.703 -62.938 -8.18 1 94.38 99 THR A N 1
ATOM 756 C CA . THR A 1 99 ? 7.055 -64.25 -8.164 1 94.38 99 THR A CA 1
ATOM 757 C C . THR A 1 99 ? 5.832 -64.25 -9.07 1 94.38 99 THR A C 1
ATOM 759 O O . THR A 1 99 ? 4.926 -63.438 -8.914 1 94.38 99 THR A O 1
ATOM 762 N N . ARG A 1 100 ? 5.918 -65.062 -10.07 1 91.69 100 ARG A N 1
ATOM 763 C CA . ARG A 1 100 ? 4.809 -65.188 -11.016 1 91.69 100 ARG A CA 1
ATOM 764 C C . ARG A 1 100 ? 4.09 -66.5 -10.836 1 91.69 100 ARG A C 1
ATOM 766 O O . ARG A 1 100 ? 4.723 -67.562 -10.828 1 91.69 100 ARG A O 1
ATOM 773 N N . ASP A 1 101 ? 2.736 -66.438 -10.633 1 91.44 101 ASP A N 1
ATOM 774 C CA . ASP A 1 101 ? 1.874 -67.625 -10.508 1 91.44 101 ASP A CA 1
ATOM 775 C C . ASP A 1 101 ? 0.933 -67.75 -11.703 1 91.44 101 ASP A C 1
ATOM 777 O O . ASP A 1 101 ? 0.033 -66.875 -11.875 1 91.44 101 ASP A O 1
ATOM 781 N N . ASP A 1 102 ? 1.268 -68.562 -12.539 1 86.44 102 ASP A N 1
ATOM 782 C CA . ASP A 1 102 ? 0.332 -68.875 -13.625 1 86.44 102 ASP A CA 1
ATOM 783 C C . ASP A 1 102 ? -0.305 -70.25 -13.469 1 86.44 102 ASP A C 1
ATOM 785 O O . ASP A 1 102 ? -0.033 -70.938 -12.5 1 86.44 102 ASP A O 1
ATOM 789 N N . ASP A 1 103 ? -1.33 -70.562 -14.32 1 89.81 103 ASP A N 1
ATOM 790 C CA . ASP A 1 103 ? -2.078 -71.812 -14.203 1 89.81 103 ASP A CA 1
ATOM 791 C C . ASP A 1 103 ? -1.155 -73 -14.359 1 89.81 103 ASP A C 1
ATOM 793 O O . ASP A 1 103 ? -1.462 -74.062 -13.867 1 89.81 103 ASP A O 1
ATOM 797 N N . ALA A 1 104 ? -0.051 -72.75 -14.898 1 88.94 104 ALA A N 1
ATOM 798 C CA . ALA A 1 104 ? 0.827 -73.875 -15.211 1 88.94 104 ALA A CA 1
ATOM 799 C C . ALA A 1 104 ? 1.884 -74.062 -14.125 1 88.94 104 ALA A C 1
ATOM 801 O O . ALA A 1 104 ? 2.17 -75.188 -13.719 1 88.94 104 ALA A O 1
ATOM 802 N N . ALA A 1 105 ? 2.523 -73 -13.734 1 88.19 105 ALA A N 1
ATOM 803 C CA . ALA A 1 105 ? 3.623 -73.188 -12.781 1 88.19 105 ALA A CA 1
ATOM 804 C C . ALA A 1 105 ? 3.865 -71.875 -12.016 1 88.19 105 ALA A C 1
ATOM 806 O O . ALA A 1 105 ? 3.457 -70.812 -12.453 1 88.19 105 ALA A O 1
ATOM 807 N N . ARG A 1 106 ? 4.402 -72.062 -10.727 1 92.38 106 ARG A N 1
ATOM 808 C CA . ARG A 1 106 ? 4.891 -70.938 -9.93 1 92.38 106 ARG A CA 1
ATOM 809 C C . ARG A 1 106 ? 6.395 -70.75 -10.094 1 92.38 106 ARG A C 1
ATOM 811 O O . ARG A 1 106 ? 7.156 -71.688 -9.984 1 92.38 106 ARG A O 1
ATOM 818 N N . SER A 1 107 ? 6.875 -69.562 -10.562 1 92.06 107 SER A N 1
ATOM 819 C CA . SER A 1 107 ? 8.297 -69.25 -10.758 1 92.06 107 SER A CA 1
ATOM 820 C C . SER A 1 107 ? 8.703 -68 -10.023 1 92.06 107 SER A C 1
ATOM 822 O O . SER A 1 107 ? 7.902 -67.062 -9.867 1 92.06 107 SER A O 1
ATOM 824 N N . SER A 1 108 ? 9.953 -68 -9.406 1 94.38 108 SER A N 1
ATOM 825 C CA . SER A 1 108 ? 10.539 -66.875 -8.758 1 94.38 108 SER A CA 1
ATOM 826 C C . SER A 1 108 ? 11.867 -66.5 -9.398 1 94.38 108 SER A C 1
ATOM 828 O O . SER A 1 108 ? 12.695 -67.312 -9.695 1 94.38 108 SER A O 1
ATOM 830 N N . TYR A 1 109 ? 11.992 -65.188 -9.727 1 94.06 109 TYR A N 1
ATOM 831 C CA . TYR A 1 109 ? 13.203 -64.688 -10.383 1 94.06 109 TYR A CA 1
ATOM 832 C C . TYR A 1 109 ? 13.484 -63.25 -10.023 1 94.06 109 TYR A C 1
ATOM 834 O O . TYR A 1 109 ? 12.586 -62.531 -9.57 1 94.06 109 TYR A O 1
ATOM 842 N N . ASP A 1 110 ? 14.805 -62.875 -10.164 1 94.81 110 ASP A N 1
ATOM 843 C CA . ASP A 1 110 ? 15.219 -61.5 -9.977 1 94.81 110 ASP A CA 1
ATOM 844 C C . ASP A 1 110 ? 15.383 -60.781 -11.32 1 94.81 110 ASP A C 1
ATOM 846 O O . ASP A 1 110 ? 15.742 -61.406 -12.32 1 94.81 110 ASP A O 1
ATOM 850 N N . THR A 1 111 ? 15.008 -59.531 -11.312 1 94.44 111 THR A N 1
ATOM 851 C CA . THR A 1 111 ? 15.203 -58.719 -12.508 1 94.44 111 THR A CA 1
ATOM 852 C C . THR A 1 111 ? 15.922 -57.406 -12.164 1 94.44 111 THR A C 1
ATOM 854 O O . THR A 1 111 ? 15.859 -56.938 -11.023 1 94.44 111 THR A O 1
ATOM 857 N N . GLU A 1 112 ? 16.703 -56.875 -13.117 1 95.19 112 GLU A N 1
ATOM 858 C CA . GLU A 1 112 ? 17.406 -55.594 -13.008 1 95.19 112 GLU A CA 1
ATOM 859 C C . GLU A 1 112 ? 17.125 -54.719 -14.227 1 95.19 112 GLU A C 1
ATOM 861 O O . GLU A 1 112 ? 17.062 -55.219 -15.352 1 95.19 112 GLU A O 1
ATOM 866 N N . ARG A 1 113 ? 16.938 -53.469 -13.938 1 95.38 113 ARG A N 1
ATOM 867 C CA . ARG A 1 113 ? 16.688 -52.5 -14.992 1 95.38 113 ARG A CA 1
ATOM 868 C C . ARG A 1 113 ? 17.5 -51.219 -14.75 1 95.38 113 ARG A C 1
ATOM 870 O O . ARG A 1 113 ? 17.484 -50.656 -13.648 1 95.38 113 ARG A O 1
ATOM 877 N N . TYR A 1 114 ? 18.328 -50.812 -15.742 1 96.31 114 TYR A N 1
ATOM 878 C CA . TYR A 1 114 ? 19.062 -49.531 -15.766 1 96.31 114 TYR A CA 1
ATOM 879 C C . TYR A 1 114 ? 18.562 -48.656 -16.891 1 96.31 114 TYR A C 1
ATOM 881 O O . TYR A 1 114 ? 18.5 -49.062 -18.047 1 96.31 114 TYR A O 1
ATOM 889 N N . SER A 1 115 ? 18.203 -47.5 -16.531 1 96.62 115 SER A N 1
ATOM 890 C CA . SER A 1 115 ? 17.703 -46.594 -17.562 1 96.62 115 SER A CA 1
ATOM 891 C C . SER A 1 115 ? 18.297 -45.219 -17.406 1 96.62 115 SER A C 1
ATOM 893 O O . SER A 1 115 ? 18.453 -44.719 -16.297 1 96.62 115 SER A O 1
ATOM 895 N N . LEU A 1 116 ? 18.781 -44.562 -18.469 1 97.44 116 LEU A N 1
ATOM 896 C CA . LEU A 1 116 ? 19.203 -43.188 -18.625 1 97.44 116 LEU A CA 1
ATOM 897 C C . LEU A 1 116 ? 18.297 -42.438 -19.594 1 97.44 116 LEU A C 1
ATOM 899 O O . LEU A 1 116 ? 18.078 -42.906 -20.719 1 97.44 116 LEU A O 1
ATOM 903 N N . THR A 1 117 ? 17.781 -41.375 -19.094 1 97.75 117 THR A N 1
ATOM 904 C CA . THR A 1 117 ? 16.844 -40.656 -19.938 1 97.75 117 THR A CA 1
ATOM 905 C C . THR A 1 117 ? 17.203 -39.156 -20.016 1 97.75 117 THR A C 1
ATOM 907 O O . THR A 1 117 ? 17.609 -38.562 -19.016 1 97.75 117 THR A O 1
ATOM 910 N N . LEU A 1 118 ? 17.172 -38.531 -21.156 1 98 118 LEU A N 1
ATOM 911 C CA . LEU A 1 118 ? 17.312 -37.094 -21.422 1 98 118 LEU A CA 1
ATOM 912 C C . LEU A 1 118 ? 16.062 -36.531 -22.078 1 98 118 LEU A C 1
ATOM 914 O O . LEU A 1 118 ? 15.578 -37.094 -23.078 1 98 118 LEU A O 1
ATOM 918 N N . THR A 1 119 ? 15.555 -35.531 -21.469 1 97.94 119 THR A N 1
ATOM 919 C CA . THR A 1 119 ? 14.398 -34.844 -22.047 1 97.94 119 THR A CA 1
ATOM 920 C C . THR A 1 119 ? 14.711 -33.375 -22.328 1 97.94 119 THR A C 1
ATOM 922 O O . THR A 1 119 ? 15.312 -32.719 -21.484 1 97.94 119 THR A O 1
ATOM 925 N N . GLN A 1 120 ? 14.289 -32.906 -23.516 1 97.81 120 GLN A N 1
ATOM 926 C CA . GLN A 1 120 ? 14.508 -31.516 -23.938 1 97.81 120 GLN A CA 1
ATOM 927 C C . GLN A 1 120 ? 13.258 -30.953 -24.609 1 97.81 120 GLN A C 1
ATOM 929 O O . GLN A 1 120 ? 12.75 -31.531 -25.578 1 97.81 120 GLN A O 1
ATOM 934 N N . HIS A 1 121 ? 12.812 -29.828 -24 1 97.31 121 HIS A N 1
ATOM 935 C CA . HIS A 1 121 ? 11.727 -29.156 -24.688 1 97.31 121 HIS A CA 1
ATOM 936 C C . HIS A 1 121 ? 12.195 -28.578 -26.016 1 97.31 121 HIS A C 1
ATOM 938 O O . HIS A 1 121 ? 13.203 -27.875 -26.078 1 97.31 121 HIS A O 1
ATOM 944 N N . LEU A 1 122 ? 11.516 -28.906 -27.078 1 97.88 122 LEU A N 1
ATOM 945 C CA . LEU A 1 122 ? 11.75 -28.266 -28.359 1 97.88 122 LEU A CA 1
ATOM 946 C C . LEU A 1 122 ? 10.805 -27.094 -28.578 1 97.88 122 LEU A C 1
ATOM 948 O O . LEU A 1 122 ? 11.211 -26.062 -29.109 1 97.88 122 LEU A O 1
ATOM 952 N N . TYR A 1 123 ? 9.625 -27.344 -28.203 1 97.88 123 TYR A N 1
ATOM 953 C CA . TYR A 1 123 ? 8.617 -26.281 -28.203 1 97.88 123 TYR A CA 1
ATOM 954 C C . TYR A 1 123 ? 7.695 -26.422 -27 1 97.88 123 TYR A C 1
ATOM 956 O O . TYR A 1 123 ? 7.035 -27.453 -26.828 1 97.88 123 TYR A O 1
ATOM 964 N N . ASN A 1 124 ? 7.711 -25.469 -26.156 1 98 124 ASN A N 1
ATOM 965 C CA . ASN A 1 124 ? 6.836 -25.359 -24.984 1 98 124 ASN A CA 1
ATOM 966 C C . ASN A 1 124 ? 6.535 -23.891 -24.656 1 98 124 ASN A C 1
ATOM 968 O O . ASN A 1 124 ? 7.328 -23.234 -23.984 1 98 124 ASN A O 1
ATOM 972 N N . LYS A 1 125 ? 5.395 -23.531 -25.047 1 97.75 125 LYS A N 1
ATOM 973 C CA . LYS A 1 125 ? 5.043 -22.109 -24.938 1 97.75 125 LYS A CA 1
ATOM 974 C C . LYS A 1 125 ? 4.887 -21.703 -23.469 1 97.75 125 LYS A C 1
ATOM 976 O O . LYS A 1 125 ? 5.438 -20.672 -23.047 1 97.75 125 LYS A O 1
ATOM 981 N N . PRO A 1 126 ? 4.105 -22.438 -22.594 1 97.88 126 PRO A N 1
ATOM 982 C CA . PRO A 1 126 ? 4 -22.047 -21.172 1 97.88 126 PRO A CA 1
ATOM 983 C C . PRO A 1 126 ? 5.363 -21.891 -20.5 1 97.88 126 PRO A C 1
ATOM 985 O O . PRO A 1 126 ? 5.586 -20.922 -19.766 1 97.88 126 PRO A O 1
ATOM 988 N N . ALA A 1 127 ? 6.258 -22.781 -20.812 1 97.81 127 ALA A N 1
ATOM 989 C CA . ALA A 1 127 ? 7.578 -22.719 -20.188 1 97.81 127 ALA A CA 1
ATOM 990 C C . ALA A 1 127 ? 8.352 -21.484 -20.672 1 97.81 127 ALA A C 1
ATOM 992 O O . ALA A 1 127 ? 9.008 -20.812 -19.875 1 97.81 127 ALA A O 1
ATOM 993 N N . TRP A 1 128 ? 8.297 -21.203 -21.984 1 98.06 128 TRP A N 1
ATOM 994 C CA . TRP A 1 128 ? 8.977 -20.047 -22.547 1 98.06 128 TRP A CA 1
ATOM 995 C C . TRP A 1 128 ? 8.43 -18.75 -21.953 1 98.06 128 TRP A C 1
ATOM 997 O O . TRP A 1 128 ? 9.203 -17.859 -21.562 1 98.06 128 TRP A O 1
ATOM 1007 N N . GLU A 1 129 ? 7.113 -18.719 -21.844 1 98.62 129 GLU A N 1
ATOM 1008 C CA . GLU A 1 129 ? 6.496 -17.484 -21.344 1 98.62 129 GLU A CA 1
ATOM 1009 C C . GLU A 1 129 ? 6.711 -17.344 -19.844 1 98.62 129 GLU A C 1
ATOM 1011 O O . GLU A 1 129 ? 6.797 -16.234 -19.328 1 98.62 129 GLU A O 1
ATOM 1016 N N . ASN A 1 130 ? 6.805 -18.469 -19.125 1 98.5 130 ASN A N 1
ATOM 1017 C CA . ASN A 1 130 ? 7.18 -18.422 -17.719 1 98.5 130 ASN A CA 1
ATOM 1018 C C . ASN A 1 130 ? 8.555 -17.781 -17.516 1 98.5 130 ASN A C 1
ATOM 1020 O O . ASN A 1 130 ? 8.75 -16.984 -16.594 1 98.5 130 ASN A O 1
ATOM 1024 N N . TYR A 1 131 ? 9.531 -18.156 -18.453 1 98.62 131 TYR A N 1
ATOM 1025 C CA . TYR A 1 131 ? 10.852 -17.547 -18.422 1 98.62 131 TYR A CA 1
ATOM 1026 C C . TYR A 1 131 ? 10.766 -16.047 -18.688 1 98.62 131 TYR A C 1
ATOM 1028 O O . TYR A 1 131 ? 11.391 -15.25 -17.984 1 98.62 131 TYR A O 1
ATOM 1036 N N . GLN A 1 132 ? 9.898 -15.648 -19.625 1 98.69 132 GLN A N 1
ATOM 1037 C CA . GLN A 1 132 ? 9.711 -14.234 -19.922 1 98.69 132 GLN A CA 1
ATOM 1038 C C . GLN A 1 132 ? 9.102 -13.492 -18.734 1 98.69 132 GLN A C 1
ATOM 1040 O O . GLN A 1 132 ? 9.469 -12.352 -18.453 1 98.69 132 GLN A O 1
ATOM 1045 N N . ARG A 1 133 ? 8.125 -14.133 -18.062 1 98.69 133 ARG A N 1
ATOM 1046 C CA . ARG A 1 133 ? 7.48 -13.555 -16.891 1 98.69 133 ARG A CA 1
ATOM 1047 C C . ARG A 1 133 ? 8.508 -13.25 -15.797 1 98.69 133 ARG A C 1
ATOM 1049 O O . ARG A 1 133 ? 8.539 -12.141 -15.258 1 98.69 133 ARG A O 1
ATOM 1056 N N . PHE A 1 134 ? 9.383 -14.211 -15.562 1 98.69 134 PHE A N 1
ATOM 1057 C CA . PHE A 1 134 ? 10.352 -14.047 -14.484 1 98.69 134 PHE A CA 1
ATOM 1058 C C . PHE A 1 134 ? 11.438 -13.055 -14.883 1 98.69 134 PHE A C 1
ATOM 1060 O O . PHE A 1 134 ? 12.031 -12.398 -14.023 1 98.69 134 PHE A O 1
ATOM 1067 N N . LYS A 1 135 ? 11.727 -12.938 -16.203 1 98.75 135 LYS A N 1
ATOM 1068 C CA . LYS A 1 135 ? 12.633 -11.891 -16.672 1 98.75 135 LYS A CA 1
ATOM 1069 C C . LYS A 1 135 ? 12.094 -10.5 -16.328 1 98.75 135 LYS A C 1
ATOM 1071 O O . LYS A 1 135 ? 12.836 -9.664 -15.797 1 98.75 135 LYS A O 1
ATOM 1076 N N . SER A 1 136 ? 10.805 -10.328 -16.562 1 98.81 136 SER A N 1
ATOM 1077 C CA . SER A 1 136 ? 10.172 -9.062 -16.234 1 98.81 136 SER A CA 1
ATOM 1078 C C . SER A 1 136 ? 10.117 -8.844 -14.727 1 98.81 136 SER A C 1
ATOM 1080 O O . SER A 1 136 ? 10.328 -7.727 -14.25 1 98.81 136 SER A O 1
ATOM 1082 N N . LEU A 1 137 ? 9.891 -9.891 -13.953 1 98.69 137 LEU A N 1
ATOM 1083 C CA . LEU A 1 137 ? 9.836 -9.781 -12.5 1 98.69 137 LEU A CA 1
ATOM 1084 C C . LEU A 1 137 ? 11.203 -9.445 -11.93 1 98.69 137 LEU A C 1
ATOM 1086 O O . LEU A 1 137 ? 11.305 -8.719 -10.938 1 98.69 137 LEU A O 1
ATOM 1090 N N . ALA A 1 138 ? 12.242 -9.984 -12.562 1 98.75 138 ALA A N 1
ATOM 1091 C CA . ALA A 1 138 ? 13.594 -9.641 -12.133 1 98.75 138 ALA A CA 1
ATOM 1092 C C . ALA A 1 138 ? 13.867 -8.148 -12.305 1 98.75 138 ALA A C 1
ATOM 1094 O O . ALA A 1 138 ? 14.445 -7.512 -11.422 1 98.75 138 ALA A O 1
ATOM 1095 N N . LYS A 1 139 ? 13.414 -7.617 -13.398 1 98.62 139 LYS A N 1
ATOM 1096 C CA . LYS A 1 139 ? 13.562 -6.188 -13.648 1 98.62 139 LYS A CA 1
ATOM 1097 C C . LYS A 1 139 ? 12.758 -5.371 -12.641 1 98.62 139 LYS A C 1
ATOM 1099 O O . LYS A 1 139 ? 13.227 -4.34 -12.148 1 98.62 139 LYS A O 1
ATOM 1104 N N . ARG A 1 140 ? 11.531 -5.805 -12.328 1 98.44 140 ARG A N 1
ATOM 1105 C CA . ARG A 1 140 ? 10.695 -5.152 -11.32 1 98.44 140 ARG A CA 1
ATOM 1106 C C . ARG A 1 140 ? 11.422 -5.086 -9.977 1 98.44 140 ARG A C 1
ATOM 1108 O O . ARG A 1 140 ? 11.469 -4.027 -9.352 1 98.44 140 ARG A O 1
ATOM 1115 N N . ASP A 1 141 ? 12.008 -6.223 -9.633 1 98.44 141 ASP A N 1
ATOM 1116 C CA . ASP A 1 141 ? 12.688 -6.305 -8.344 1 98.44 141 ASP A CA 1
ATOM 1117 C C . ASP A 1 141 ? 13.883 -5.363 -8.289 1 98.44 141 ASP A C 1
ATOM 1119 O O . ASP A 1 141 ? 14.18 -4.781 -7.246 1 98.44 141 ASP A O 1
ATOM 1123 N N . GLN A 1 142 ? 14.562 -5.215 -9.414 1 98.06 142 GLN A N 1
ATOM 1124 C CA . GLN A 1 142 ? 15.688 -4.289 -9.484 1 98.06 142 GLN A CA 1
ATOM 1125 C C . GLN A 1 142 ? 15.234 -2.85 -9.281 1 98.06 142 GLN A C 1
ATOM 1127 O O . GLN A 1 142 ? 15.844 -2.098 -8.516 1 98.06 142 GLN A O 1
ATOM 1132 N N . SER A 1 143 ? 14.164 -2.496 -9.953 1 97.88 143 SER A N 1
ATOM 1133 C CA . SER A 1 143 ? 13.617 -1.149 -9.805 1 97.88 143 SER A CA 1
ATOM 1134 C C . SER A 1 143 ? 13.117 -0.912 -8.383 1 97.88 143 SER A C 1
ATOM 1136 O O . SER A 1 143 ? 13.266 0.185 -7.844 1 97.88 143 SER A O 1
ATOM 1138 N N . GLU A 1 144 ? 12.516 -1.901 -7.77 1 97.62 144 GLU A N 1
ATOM 1139 C CA . GLU A 1 144 ? 12.039 -1.792 -6.395 1 97.62 144 GLU A CA 1
ATOM 1140 C C . GLU A 1 144 ? 13.203 -1.589 -5.426 1 97.62 144 GLU A C 1
ATOM 1142 O O . GLU A 1 144 ? 13.078 -0.857 -4.441 1 97.62 144 GLU A O 1
ATOM 1147 N N . ALA A 1 145 ? 14.312 -2.26 -5.723 1 97.19 145 ALA A N 1
ATOM 1148 C CA . ALA A 1 145 ? 15.5 -2.072 -4.895 1 97.19 145 ALA A CA 1
ATOM 1149 C C . ALA A 1 145 ? 16.016 -0.643 -5 1 97.19 145 ALA A C 1
ATOM 1151 O O . ALA A 1 145 ? 16.422 -0.045 -4 1 97.19 145 ALA A O 1
ATOM 1152 N N . GLU A 1 146 ? 16 -0.089 -6.184 1 95.81 146 GLU A N 1
ATOM 1153 C CA . GLU A 1 146 ? 16.422 1.296 -6.383 1 95.81 146 GLU A CA 1
ATOM 1154 C C . GLU A 1 146 ? 15.508 2.26 -5.629 1 95.81 146 GLU A C 1
ATOM 1156 O O . GLU A 1 146 ? 15.977 3.234 -5.039 1 95.81 146 GLU A O 1
ATOM 1161 N N . ASP A 1 147 ? 14.234 1.984 -5.633 1 95.94 147 ASP A N 1
ATOM 1162 C CA . ASP A 1 147 ? 13.266 2.812 -4.93 1 95.94 147 ASP A CA 1
ATOM 1163 C C . ASP A 1 147 ? 13.484 2.756 -3.42 1 95.94 147 ASP A C 1
ATOM 1165 O O . ASP A 1 147 ? 13.391 3.775 -2.734 1 95.94 147 ASP A O 1
ATOM 1169 N N . ALA A 1 148 ? 13.75 1.594 -2.979 1 95.5 148 ALA A N 1
ATOM 1170 C CA . ALA A 1 148 ? 14.008 1.415 -1.551 1 95.5 148 ALA A CA 1
ATOM 1171 C C . ALA A 1 148 ? 15.242 2.191 -1.115 1 95.5 148 ALA A C 1
ATOM 1173 O O . ALA A 1 148 ? 15.281 2.756 -0.02 1 95.5 148 ALA A O 1
ATOM 1174 N N . GLN A 1 149 ? 16.234 2.23 -1.948 1 94.19 149 GLN A N 1
ATOM 1175 C CA . GLN A 1 149 ? 17.438 2.992 -1.662 1 94.19 149 GLN A CA 1
ATOM 1176 C C . GLN A 1 149 ? 17.141 4.488 -1.579 1 94.19 149 GLN A C 1
ATOM 1178 O O . GLN A 1 149 ? 17.641 5.176 -0.689 1 94.19 149 GLN A O 1
ATOM 1183 N N . ALA A 1 150 ? 16.375 4.941 -2.5 1 94.12 150 ALA A N 1
ATOM 1184 C CA . ALA A 1 150 ? 15.992 6.352 -2.504 1 94.12 150 ALA A CA 1
ATOM 1185 C C . ALA A 1 150 ? 15.18 6.707 -1.262 1 94.12 150 ALA A C 1
ATOM 1187 O O . ALA A 1 150 ? 15.406 7.754 -0.646 1 94.12 150 ALA A O 1
ATOM 1188 N N . GLU A 1 151 ? 14.273 5.828 -0.917 1 95.19 151 GLU A N 1
ATOM 1189 C CA . GLU A 1 151 ? 13.453 6.047 0.273 1 95.19 151 GLU A CA 1
ATOM 1190 C C . GLU A 1 151 ? 14.312 6.09 1.533 1 95.19 151 GLU A C 1
ATOM 1192 O O . GLU A 1 151 ? 14.078 6.91 2.424 1 95.19 151 GLU A O 1
ATOM 1197 N N . ALA A 1 152 ? 15.258 5.215 1.553 1 95.44 152 ALA A N 1
ATOM 1198 C CA . ALA A 1 152 ? 16.156 5.172 2.703 1 95.44 152 ALA A CA 1
ATOM 1199 C C . ALA A 1 152 ? 16.984 6.453 2.805 1 95.44 152 ALA A C 1
ATOM 1201 O O . ALA A 1 152 ? 17.234 6.949 3.904 1 95.44 152 ALA A O 1
ATOM 1202 N N . ALA A 1 153 ? 17.391 6.969 1.71 1 94.75 153 ALA A N 1
ATOM 1203 C CA . ALA A 1 153 ? 18.172 8.203 1.692 1 94.75 153 ALA A CA 1
ATOM 1204 C C . ALA A 1 153 ? 17.344 9.375 2.227 1 94.75 153 ALA A C 1
ATOM 1206 O O . ALA A 1 153 ? 17.859 10.203 2.988 1 94.75 153 ALA A O 1
ATOM 1207 N N . ILE A 1 154 ? 16.094 9.445 1.856 1 95.25 154 ILE A N 1
ATOM 1208 C CA . ILE A 1 154 ? 15.195 10.5 2.326 1 95.25 154 ILE A CA 1
ATOM 1209 C C . ILE A 1 154 ? 14.969 10.352 3.83 1 95.25 154 ILE A C 1
ATOM 1211 O O . ILE A 1 154 ? 14.992 11.344 4.566 1 95.25 154 ILE A O 1
ATOM 1215 N N . ASP A 1 155 ? 14.773 9.102 4.238 1 96.69 155 ASP A N 1
ATOM 1216 C CA . ASP A 1 155 ? 14.57 8.836 5.66 1 96.69 155 ASP A CA 1
ATOM 1217 C C . ASP A 1 155 ? 15.773 9.297 6.48 1 96.69 155 ASP A C 1
ATOM 1219 O O . ASP A 1 155 ? 15.617 9.922 7.531 1 96.69 155 ASP A O 1
ATOM 1223 N N . LEU A 1 156 ? 16.938 9.047 5.965 1 95.94 156 LEU A N 1
ATOM 1224 C CA . LEU A 1 156 ? 18.156 9.5 6.621 1 95.94 156 LEU A CA 1
ATOM 1225 C C . LEU A 1 156 ? 18.203 11.016 6.703 1 95.94 156 LEU A C 1
ATOM 1227 O O . LEU A 1 156 ? 18.469 11.578 7.77 1 95.94 156 LEU A O 1
ATOM 1231 N N . ALA A 1 157 ? 17.953 11.672 5.609 1 95.31 157 ALA A N 1
ATOM 1232 C CA . ALA A 1 157 ? 17.984 13.133 5.574 1 95.31 157 ALA A CA 1
ATOM 1233 C C . ALA A 1 157 ? 16.969 13.727 6.559 1 95.31 157 ALA A C 1
ATOM 1235 O O . ALA A 1 157 ? 17.297 14.672 7.277 1 95.31 157 ALA A O 1
ATOM 1236 N N . GLN A 1 158 ? 15.773 13.148 6.605 1 96.31 158 GLN A N 1
ATOM 1237 C CA . GLN A 1 158 ? 14.742 13.625 7.527 1 96.31 158 GLN A CA 1
ATOM 1238 C C . GLN A 1 158 ? 15.195 13.484 8.977 1 96.31 158 GLN A C 1
ATOM 1240 O O . GLN A 1 158 ? 15.07 14.422 9.766 1 96.31 158 GLN A O 1
ATOM 1245 N N . ARG A 1 159 ? 15.711 12.367 9.25 1 96.81 159 ARG A N 1
ATOM 1246 C CA . ARG A 1 159 ? 16.172 12.133 10.609 1 96.81 159 ARG A CA 1
ATOM 1247 C C . ARG A 1 159 ? 17.359 13.039 10.945 1 96.81 159 ARG A C 1
ATOM 1249 O O . ARG A 1 159 ? 17.484 13.516 12.078 1 96.81 159 ARG A O 1
ATOM 1256 N N . TYR A 1 160 ? 18.281 13.32 9.992 1 96.12 160 TYR A N 1
ATOM 1257 C CA . TYR A 1 160 ? 19.406 14.234 10.156 1 96.12 160 TYR A CA 1
ATOM 1258 C C . TYR A 1 160 ? 18.922 15.633 10.523 1 96.12 160 TYR A C 1
ATOM 1260 O O . TYR A 1 160 ? 19.406 16.219 11.5 1 96.12 160 TYR A O 1
ATOM 1268 N N . PHE A 1 161 ? 17.938 16.109 9.836 1 95.69 161 PHE A N 1
ATOM 1269 C CA . PHE A 1 161 ? 17.484 17.469 10.047 1 95.69 161 PHE A CA 1
ATOM 1270 C C . PHE A 1 161 ? 16.578 17.562 11.266 1 95.69 161 PHE A C 1
ATOM 1272 O O . PHE A 1 161 ? 16.516 18.609 11.922 1 95.69 161 PHE A O 1
ATOM 1279 N N . VAL A 1 162 ? 15.883 16.453 11.609 1 96.5 162 VAL A N 1
ATOM 1280 C CA . VAL A 1 162 ? 15.141 16.438 12.867 1 96.5 162 VAL A CA 1
ATOM 1281 C C . VAL A 1 162 ? 16.109 16.531 14.039 1 96.5 162 VAL A C 1
ATOM 1283 O O . VAL A 1 162 ? 15.852 17.219 15.023 1 96.5 162 VAL A O 1
ATOM 1286 N N . ALA A 1 163 ? 17.25 15.883 13.898 1 96.31 163 ALA A N 1
ATOM 1287 C CA . ALA A 1 163 ? 18.281 15.969 14.93 1 96.31 163 ALA A CA 1
ATOM 1288 C C . ALA A 1 163 ? 18.828 17.391 15.047 1 96.31 163 ALA A C 1
ATOM 1290 O O . ALA A 1 163 ? 18.984 17.922 16.156 1 96.31 163 ALA A O 1
ATOM 1291 N N . LEU A 1 164 ? 19.078 18 13.93 1 95.44 164 LEU A N 1
ATOM 1292 C CA . LEU A 1 164 ? 19.562 19.375 13.93 1 95.44 164 LEU A CA 1
ATOM 1293 C C . LEU A 1 164 ? 18.531 20.312 14.531 1 95.44 164 LEU A C 1
ATOM 1295 O O . LEU A 1 164 ? 18.859 21.203 15.32 1 95.44 164 LEU A O 1
ATOM 1299 N N . ALA A 1 165 ? 17.266 20.078 14.133 1 95.81 165 ALA A N 1
ATOM 1300 C CA . ALA A 1 165 ? 16.188 20.906 14.656 1 95.81 165 ALA A CA 1
ATOM 1301 C C . ALA A 1 165 ? 16.062 20.75 16.172 1 95.81 165 ALA A C 1
ATOM 1303 O O . ALA A 1 165 ? 15.766 21.719 16.875 1 95.81 165 ALA A O 1
ATOM 1304 N N . SER A 1 166 ? 16.266 19.547 16.625 1 96.75 166 SER A N 1
ATOM 1305 C CA . SER A 1 166 ? 16.219 19.312 18.062 1 96.75 166 SER A CA 1
ATOM 1306 C C . SER A 1 166 ? 17.359 20.016 18.797 1 96.75 166 SER A C 1
ATOM 1308 O O . SER A 1 166 ? 17.156 20.594 19.859 1 96.75 166 SER A O 1
ATOM 1310 N N . ASP A 1 167 ? 18.531 20 18.234 1 95.38 167 ASP A N 1
ATOM 1311 C CA . ASP A 1 167 ? 19.656 20.75 18.781 1 95.38 167 ASP A CA 1
ATOM 1312 C C . ASP A 1 167 ? 19.344 22.25 18.859 1 95.38 167 ASP A C 1
ATOM 1314 O O . ASP A 1 167 ? 19.609 22.891 19.859 1 95.38 167 ASP A O 1
ATOM 1318 N N . ASP A 1 168 ? 18.797 22.688 17.781 1 95.06 168 ASP A N 1
ATOM 1319 C CA . ASP A 1 168 ? 18.438 24.094 17.719 1 95.06 168 ASP A CA 1
ATOM 1320 C C . ASP A 1 168 ? 17.406 24.453 18.781 1 95.06 168 ASP A C 1
ATOM 1322 O O . ASP A 1 168 ? 17.516 25.5 19.438 1 95.06 168 ASP A O 1
ATOM 1326 N N . GLU A 1 169 ? 16.422 23.594 18.891 1 96.06 169 GLU A N 1
ATOM 1327 C CA . GLU A 1 169 ? 15.367 23.844 19.859 1 96.06 169 GLU A CA 1
ATOM 1328 C C . GLU A 1 169 ? 15.93 23.938 21.281 1 96.06 169 GLU A C 1
ATOM 1330 O O . GLU A 1 169 ? 15.539 24.797 22.062 1 96.06 169 GLU A O 1
ATOM 1335 N N . LEU A 1 170 ? 16.844 23.094 21.625 1 96.19 170 LEU A N 1
ATOM 1336 C CA . LEU A 1 170 ? 17.469 23.125 22.938 1 96.19 170 LEU A CA 1
ATOM 1337 C C . LEU A 1 170 ? 18.234 24.422 23.141 1 96.19 170 LEU A C 1
ATOM 1339 O O . LEU A 1 170 ? 18.109 25.078 24.172 1 96.19 170 LEU A O 1
ATOM 1343 N N . GLU A 1 171 ? 18.984 24.766 22.156 1 95.44 171 GLU A N 1
ATOM 1344 C CA . GLU A 1 171 ? 19.766 26 22.234 1 95.44 171 GLU A CA 1
ATOM 1345 C C . GLU A 1 171 ? 18.859 27.219 22.391 1 95.44 171 GLU A C 1
ATOM 1347 O O . GLU A 1 171 ? 19.172 28.141 23.156 1 95.44 171 GLU A O 1
ATOM 1352 N N . LEU A 1 172 ? 17.75 27.172 21.641 1 94.62 172 LEU A N 1
ATOM 1353 C CA . LEU A 1 172 ? 16.828 28.297 21.688 1 94.62 172 LEU A CA 1
ATOM 1354 C C . LEU A 1 172 ? 16.141 28.391 23.047 1 94.62 172 LEU A C 1
ATOM 1356 O O . LEU A 1 172 ? 15.992 29.484 23.594 1 94.62 172 LEU A O 1
ATOM 1360 N N . VAL A 1 173 ? 15.766 27.266 23.562 1 96.12 173 VAL A N 1
ATOM 1361 C CA . VAL A 1 173 ? 15.102 27.234 24.875 1 96.12 173 VAL A CA 1
ATOM 1362 C C . VAL A 1 173 ? 16.062 27.703 25.953 1 96.12 173 VAL A C 1
ATOM 1364 O O . VAL A 1 173 ? 15.688 28.484 26.828 1 96.12 173 VAL A O 1
ATOM 1367 N N . LEU A 1 174 ? 17.328 27.344 25.906 1 96.19 174 LEU A N 1
ATOM 1368 C CA . LEU A 1 174 ? 18.344 27.781 26.859 1 96.19 174 LEU A CA 1
ATOM 1369 C C . LEU A 1 174 ? 18.594 29.281 26.734 1 96.19 174 LEU A C 1
ATOM 1371 O O . LEU A 1 174 ? 18.719 29.984 27.75 1 96.19 174 LEU A O 1
ATOM 1375 N N . ALA A 1 175 ? 18.656 29.688 25.516 1 93.94 175 ALA A N 1
ATOM 1376 C CA . ALA A 1 175 ? 18.891 31.109 25.281 1 93.94 175 ALA A CA 1
ATOM 1377 C C . ALA A 1 175 ? 17.703 31.953 25.781 1 93.94 175 ALA A C 1
ATOM 1379 O O . ALA A 1 175 ? 17.906 33 26.391 1 93.94 175 ALA A O 1
ATOM 1380 N N . GLU A 1 176 ? 16.5 31.484 25.5 1 94.31 176 GLU A N 1
ATOM 1381 C CA . GLU A 1 176 ? 15.312 32.188 25.984 1 94.31 176 GLU A CA 1
ATOM 1382 C C . GLU A 1 176 ? 15.266 32.219 27.5 1 94.31 176 GLU A C 1
ATOM 1384 O O . GLU A 1 176 ? 14.891 33.219 28.094 1 94.31 176 GLU A O 1
ATOM 1389 N N . ARG A 1 177 ? 15.57 31.156 28.156 1 95 177 ARG A N 1
ATOM 1390 C CA . ARG A 1 177 ? 15.578 31.094 29.609 1 95 177 ARG A CA 1
ATOM 1391 C C . ARG A 1 177 ? 16.594 32.062 30.203 1 95 177 ARG A C 1
ATOM 1393 O O . ARG A 1 177 ? 16.297 32.781 31.172 1 95 177 ARG A O 1
ATOM 1400 N N . ARG A 1 178 ? 17.75 32.156 29.656 1 94.5 178 ARG A N 1
ATOM 1401 C CA . ARG A 1 178 ? 18.766 33.094 30.109 1 94.5 178 ARG A CA 1
ATOM 1402 C C . ARG A 1 178 ? 18.312 34.531 29.953 1 94.5 178 ARG A C 1
ATOM 1404 O O . ARG A 1 178 ? 18.5 35.344 30.859 1 94.5 178 ARG A O 1
ATOM 1411 N N . ALA A 1 179 ? 17.703 34.719 28.781 1 92 179 ALA A N 1
ATOM 1412 C CA . ALA A 1 179 ? 17.219 36.062 28.531 1 92 179 ALA A CA 1
ATOM 1413 C C . ALA A 1 179 ? 16.109 36.438 29.516 1 92 179 ALA A C 1
ATOM 1415 O O . ALA A 1 179 ? 16.062 37.562 30.031 1 92 179 ALA A O 1
ATOM 1416 N N . THR A 1 180 ? 15.219 35.562 29.828 1 92.88 180 THR A N 1
ATOM 1417 C CA . THR A 1 180 ? 14.109 35.781 30.734 1 92.88 180 THR A CA 1
ATOM 1418 C C . THR A 1 180 ? 14.609 35.906 32.188 1 92.88 180 THR A C 1
ATOM 1420 O O . THR A 1 180 ? 14.055 36.688 32.969 1 92.88 180 THR A O 1
ATOM 1423 N N . GLN A 1 181 ? 15.664 35.219 32.5 1 94.38 181 GLN A N 1
ATOM 1424 C CA . GLN A 1 181 ? 16.281 35.312 33.844 1 94.38 181 GLN A CA 1
ATOM 1425 C C . GLN A 1 181 ? 16.891 36.719 34.031 1 94.38 181 GLN A C 1
ATOM 1427 O O . GLN A 1 181 ? 16.766 37.281 35.125 1 94.38 181 GLN A O 1
ATOM 1432 N N . LYS A 1 182 ? 17.516 37.188 33.031 1 92.44 182 LYS A N 1
ATOM 1433 C CA . LYS A 1 182 ? 18.062 38.531 33.125 1 92.44 182 LYS A CA 1
ATOM 1434 C C . LYS A 1 182 ? 16.953 39.562 33.312 1 92.44 182 LYS A C 1
ATOM 1436 O O . LYS A 1 182 ? 17.125 40.5 34.094 1 92.44 182 LYS A O 1
ATOM 1441 N N . ASN A 1 183 ? 15.898 39.344 32.688 1 90.75 183 ASN A N 1
ATOM 1442 C CA . ASN A 1 183 ? 14.766 40.25 32.844 1 90.75 183 ASN A CA 1
ATOM 1443 C C . ASN A 1 183 ? 14.156 40.156 34.219 1 90.75 183 ASN A C 1
ATOM 1445 O O . ASN A 1 183 ? 13.727 41.156 34.781 1 90.75 183 ASN A O 1
ATOM 1449 N N . LEU A 1 184 ? 14.086 38.938 34.719 1 92.56 184 LEU A N 1
ATOM 1450 C CA . LEU A 1 184 ? 13.578 38.75 36.062 1 92.56 184 LEU A CA 1
ATOM 1451 C C . LEU A 1 184 ? 14.453 39.469 37.094 1 92.56 184 LEU A C 1
ATOM 1453 O O . LEU A 1 184 ? 13.938 40.125 38 1 92.56 184 LEU A O 1
ATOM 1457 N N . ASP A 1 185 ? 15.75 39.406 36.969 1 93.81 185 ASP A N 1
ATOM 1458 C CA . ASP A 1 185 ? 16.688 40.062 37.875 1 93.81 185 ASP A CA 1
ATOM 1459 C C . ASP A 1 185 ? 16.484 41.594 37.844 1 93.81 185 ASP A C 1
ATOM 1461 O O . ASP A 1 185 ? 16.484 42.25 38.906 1 93.81 185 ASP A O 1
ATOM 1465 N N . ARG A 1 186 ? 16.266 42 36.656 1 90.31 186 ARG A N 1
ATOM 1466 C CA . ARG A 1 186 ? 16.047 43.438 36.5 1 90.31 186 ARG A CA 1
ATOM 1467 C C . ARG A 1 186 ? 14.742 43.875 37.156 1 90.31 186 ARG A C 1
ATOM 1469 O O . ARG A 1 186 ? 14.703 44.875 37.875 1 90.31 186 ARG A O 1
ATOM 1476 N N . VAL A 1 187 ? 13.711 43.125 36.906 1 91 187 VAL A N 1
ATOM 1477 C CA . VAL A 1 187 ? 12.391 43.438 37.438 1 91 187 VAL A CA 1
ATOM 1478 C C . VAL A 1 187 ? 12.375 43.281 38.969 1 91 187 VAL A C 1
ATOM 1480 O O . VAL A 1 187 ? 11.703 44.031 39.656 1 91 187 VAL A O 1
ATOM 1483 N N . ASN A 1 188 ? 13.078 42.375 39.5 1 92.5 188 ASN A N 1
ATOM 1484 C CA . ASN A 1 188 ? 13.219 42.188 40.938 1 92.5 188 ASN A CA 1
ATOM 1485 C C . ASN A 1 188 ? 13.875 43.406 41.594 1 92.5 188 ASN A C 1
ATOM 1487 O O . ASN A 1 188 ? 13.445 43.844 42.656 1 92.5 188 ASN A O 1
ATOM 1491 N N . ALA A 1 189 ? 14.867 43.938 40.938 1 91.94 189 ALA A N 1
ATOM 1492 C CA . ALA A 1 189 ? 15.539 45.125 41.438 1 91.94 189 ALA A CA 1
ATOM 1493 C C . ALA A 1 189 ? 14.602 46.312 41.438 1 91.94 189 ALA A C 1
ATOM 1495 O O . ALA A 1 189 ? 14.602 47.125 42.375 1 91.94 189 ALA A O 1
ATOM 1496 N N . LEU A 1 190 ? 13.844 46.406 40.469 1 90 190 LEU A N 1
ATOM 1497 C CA . LEU A 1 190 ? 12.883 47.5 40.375 1 90 190 LEU A CA 1
ATOM 1498 C C . LEU A 1 190 ? 11.766 47.344 41.375 1 90 190 LEU A C 1
ATOM 1500 O O . LEU A 1 190 ? 11.266 48.312 41.938 1 90 190 LEU A O 1
ATOM 1504 N N . TYR A 1 191 ? 11.32 46.094 41.594 1 90.12 191 TYR A N 1
ATOM 1505 C CA . TYR A 1 191 ? 10.273 45.812 42.562 1 90.12 191 TYR A CA 1
ATOM 1506 C C . TYR A 1 191 ? 10.734 46.188 43.969 1 90.12 191 TYR A C 1
ATOM 1508 O O . TYR A 1 191 ? 9.945 46.719 44.781 1 90.12 191 TYR A O 1
ATOM 1516 N N . GLU A 1 192 ? 11.945 46 44.281 1 91.31 192 GLU A N 1
ATOM 1517 C CA . GLU A 1 192 ? 12.508 46.344 45.594 1 91.31 192 GLU A CA 1
ATOM 1518 C C . GLU A 1 192 ? 12.5 47.875 45.781 1 91.31 192 GLU A C 1
ATOM 1520 O O . GLU A 1 192 ? 12.391 48.344 46.938 1 91.31 192 GLU A O 1
ATOM 1525 N N . LYS A 1 193 ? 12.516 48.531 44.656 1 91.12 193 LYS A N 1
ATOM 1526 C CA . LYS A 1 193 ? 12.477 50 44.688 1 91.12 193 LYS A CA 1
ATOM 1527 C C . LYS A 1 193 ? 11.047 50.531 44.531 1 91.12 193 LYS A C 1
ATOM 1529 O O . LYS A 1 193 ? 10.836 51.719 44.344 1 91.12 193 LYS A O 1
ATOM 1534 N N . GLN A 1 194 ? 10.062 49.594 44.438 1 88.12 194 GLN A N 1
ATOM 1535 C CA . GLN A 1 194 ? 8.641 49.844 44.312 1 88.12 194 GLN A CA 1
ATOM 1536 C C . GLN A 1 194 ? 8.328 50.5 42.969 1 88.12 194 GLN A C 1
ATOM 1538 O O . GLN A 1 194 ? 7.426 51.344 42.844 1 88.12 194 GLN A O 1
ATOM 1543 N N . LEU A 1 195 ? 9.141 50.031 41.969 1 83.44 195 LEU A N 1
ATOM 1544 C CA . LEU A 1 195 ? 8.969 50.562 40.625 1 83.44 195 LEU A CA 1
ATOM 1545 C C . LEU A 1 195 ? 8.383 49.5 39.688 1 83.44 195 LEU A C 1
ATOM 1547 O O . LEU A 1 195 ? 8.25 49.75 38.5 1 83.44 195 LEU A O 1
ATOM 1551 N N . ALA A 1 196 ? 8.133 48.375 40.219 1 83.56 196 ALA A N 1
ATOM 1552 C CA . ALA A 1 196 ? 7.496 47.312 39.438 1 83.56 196 ALA A CA 1
ATOM 1553 C C . ALA A 1 196 ? 6.445 46.594 40.281 1 83.56 196 ALA A C 1
ATOM 1555 O O . ALA A 1 196 ? 6.438 46.688 41.5 1 83.56 196 ALA A O 1
ATOM 1556 N N . MET A 1 197 ? 5.547 46 39.594 1 86.31 197 MET A N 1
ATOM 1557 C CA . MET A 1 197 ? 4.48 45.281 40.281 1 86.31 197 MET A CA 1
ATOM 1558 C C . MET A 1 197 ? 4.898 43.875 40.625 1 86.31 197 MET A C 1
ATOM 1560 O O . MET A 1 197 ? 5.738 43.281 39.906 1 86.31 197 MET A O 1
ATOM 1564 N N . ILE A 1 198 ? 4.211 43.375 41.656 1 89.75 198 ILE A N 1
ATOM 1565 C CA . ILE A 1 198 ? 4.48 42 42.031 1 89.75 198 ILE A CA 1
ATOM 1566 C C . ILE A 1 198 ? 4.035 41.062 40.938 1 89.75 198 ILE A C 1
ATOM 1568 O O . ILE A 1 198 ? 4.641 40 40.719 1 89.75 198 ILE A O 1
ATOM 1572 N N . THR A 1 199 ? 3.014 41.438 40.156 1 86 199 THR A N 1
ATOM 1573 C CA . THR A 1 199 ? 2.502 40.625 39.062 1 86 199 THR A CA 1
ATOM 1574 C C . THR A 1 199 ? 3.564 40.438 37.969 1 86 199 THR A C 1
ATOM 1576 O O . THR A 1 199 ? 3.66 39.375 37.344 1 86 199 THR A O 1
ATOM 1579 N N . ASP A 1 200 ? 4.398 41.438 37.844 1 86.94 200 ASP A N 1
ATOM 1580 C CA . ASP A 1 200 ? 5.465 41.344 36.844 1 86.94 200 ASP A CA 1
ATOM 1581 C C . ASP A 1 200 ? 6.508 40.312 37.25 1 8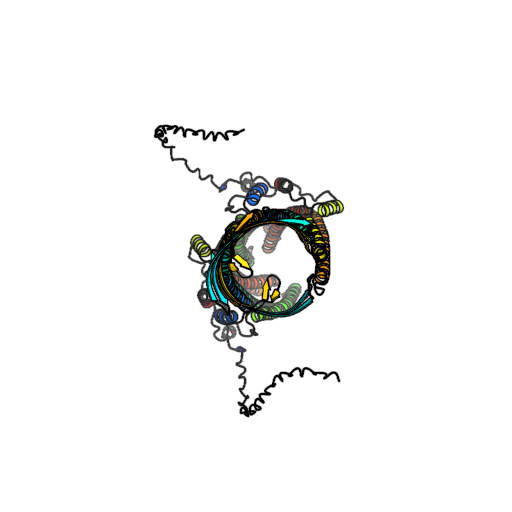6.94 200 ASP A C 1
ATOM 1583 O O . ASP A 1 200 ? 6.949 39.531 36.406 1 86.94 200 ASP A O 1
ATOM 1587 N N . VAL A 1 201 ? 6.801 40.406 38.469 1 90.44 201 VAL A N 1
ATOM 1588 C CA . VAL A 1 201 ? 7.789 39.469 39 1 90.44 201 VAL A CA 1
ATOM 1589 C C . VAL A 1 201 ? 7.25 38.031 38.875 1 90.44 201 VAL A C 1
ATOM 1591 O O . VAL A 1 201 ? 7.945 37.125 38.375 1 90.44 201 VAL A O 1
ATOM 1594 N N . LEU A 1 202 ? 6.035 37.906 39.25 1 91.44 202 LEU A N 1
ATOM 1595 C CA . LEU A 1 202 ? 5.426 36.594 39.25 1 91.44 202 LEU A CA 1
ATOM 1596 C C . LEU A 1 202 ? 5.246 36.062 37.812 1 91.44 202 LEU A C 1
ATOM 1598 O O . LEU A 1 202 ? 5.391 34.875 37.562 1 91.44 202 LEU A O 1
ATOM 1602 N N . ASP A 1 203 ? 4.973 36.844 36.844 1 90.06 203 ASP A N 1
ATOM 1603 C CA . ASP A 1 203 ? 4.824 36.469 35.469 1 90.06 203 ASP A CA 1
ATOM 1604 C C . ASP A 1 203 ? 6.145 35.938 34.875 1 90.06 203 ASP A C 1
ATOM 1606 O O . ASP A 1 203 ? 6.168 34.938 34.188 1 90.06 203 ASP A O 1
ATOM 1610 N N . LEU A 1 204 ? 7.145 36.625 35.188 1 90.81 204 LEU A N 1
ATOM 1611 C CA . LEU A 1 204 ? 8.461 36.219 34.688 1 90.81 204 LEU A CA 1
ATOM 1612 C C . LEU A 1 204 ? 8.898 34.906 35.344 1 90.81 204 LEU A C 1
ATOM 1614 O O . LEU A 1 204 ? 9.492 34.062 34.688 1 90.81 204 LEU A O 1
ATOM 1618 N N . ARG A 1 205 ? 8.586 34.844 36.656 1 92.88 205 ARG A N 1
ATOM 1619 C CA . ARG A 1 205 ? 8.922 33.594 37.344 1 92.88 205 ARG A CA 1
ATOM 1620 C C . ARG A 1 205 ? 8.156 32.438 36.75 1 92.88 205 ARG A C 1
ATOM 1622 O O . ARG A 1 205 ? 8.719 31.344 36.562 1 92.88 205 ARG A O 1
ATOM 1629 N N . ALA A 1 206 ? 6.926 32.656 36.469 1 93.56 206 ALA A N 1
ATOM 1630 C CA . ALA A 1 206 ? 6.105 31.609 35.844 1 93.56 206 ALA A CA 1
ATOM 1631 C C . ALA A 1 206 ? 6.68 31.203 34.5 1 93.56 206 ALA A C 1
ATOM 1633 O O . ALA A 1 206 ? 6.684 30.016 34.156 1 93.56 206 ALA A O 1
ATOM 1634 N N . ARG A 1 207 ? 7.121 32.125 33.75 1 92.38 207 ARG A N 1
ATOM 1635 C CA . ARG A 1 207 ? 7.691 31.828 32.438 1 92.38 207 ARG A CA 1
ATOM 1636 C C . ARG A 1 207 ? 8.992 31.031 32.562 1 92.38 207 ARG A C 1
ATOM 1638 O O . ARG A 1 207 ? 9.258 30.141 31.766 1 92.38 207 ARG A O 1
ATOM 1645 N N . ILE A 1 208 ? 9.812 31.438 33.438 1 92.94 208 ILE A N 1
ATOM 1646 C CA . ILE A 1 208 ? 11.07 30.719 33.656 1 92.94 208 ILE A CA 1
ATOM 1647 C C . ILE A 1 208 ? 10.781 29.266 34 1 92.94 208 ILE A C 1
ATOM 1649 O O . ILE A 1 208 ? 11.445 28.359 33.5 1 92.94 208 ILE A O 1
ATOM 1653 N N . ASP A 1 209 ? 9.805 29.078 34.875 1 94.69 209 ASP A N 1
ATOM 1654 C CA . ASP A 1 209 ? 9.43 27.719 35.25 1 94.69 209 ASP A CA 1
ATOM 1655 C C . ASP A 1 209 ? 8.922 26.938 34.031 1 94.69 209 ASP A C 1
ATOM 1657 O O . ASP A 1 209 ? 9.227 25.75 33.906 1 94.69 209 ASP A O 1
ATOM 1661 N N . ALA A 1 210 ? 8.117 27.578 33.219 1 94.38 210 ALA A N 1
ATOM 1662 C CA . ALA A 1 210 ? 7.645 26.938 32 1 94.38 210 ALA A CA 1
ATOM 1663 C C . ALA A 1 210 ? 8.812 26.578 31.094 1 94.38 210 ALA A C 1
ATOM 1665 O O . ALA A 1 210 ? 8.812 25.516 30.469 1 94.38 210 ALA A O 1
ATOM 1666 N N . LEU A 1 211 ? 9.773 27.438 30.984 1 94.81 211 LEU A N 1
ATOM 1667 C CA . LEU A 1 211 ? 10.93 27.203 30.141 1 94.81 211 LEU A CA 1
ATOM 1668 C C . LEU A 1 211 ? 11.789 26.078 30.688 1 94.81 211 LEU A C 1
ATOM 1670 O O . LEU A 1 211 ? 12.406 25.328 29.922 1 94.81 211 LEU A O 1
ATOM 1674 N N . ALA A 1 212 ? 11.836 26 32 1 95.19 212 ALA A N 1
ATOM 1675 C CA . ALA A 1 212 ? 12.555 24.875 32.625 1 95.19 212 ALA A CA 1
ATOM 1676 C C . ALA A 1 212 ? 11.945 23.547 32.188 1 95.19 212 ALA A C 1
ATOM 1678 O O . ALA A 1 212 ? 12.672 22.578 31.953 1 95.19 212 ALA A O 1
ATOM 1679 N N . ALA A 1 213 ? 10.633 23.516 32.156 1 95.94 213 ALA A N 1
ATOM 1680 C CA . ALA A 1 213 ? 9.945 22.312 31.688 1 95.94 213 ALA A CA 1
ATOM 1681 C C . ALA A 1 213 ? 10.25 22.078 30.203 1 95.94 213 ALA A C 1
ATOM 1683 O O . ALA A 1 213 ? 10.477 20.938 29.797 1 95.94 213 ALA A O 1
ATOM 1684 N N . ASP A 1 214 ? 10.219 23.109 29.422 1 95.75 214 ASP A N 1
ATOM 1685 C CA . ASP A 1 214 ? 10.531 23.016 28 1 95.75 214 ASP A CA 1
ATOM 1686 C C . ASP A 1 214 ? 11.953 22.5 27.781 1 95.75 214 ASP A C 1
ATOM 1688 O O . ASP A 1 214 ? 12.211 21.766 26.828 1 95.75 214 ASP A O 1
ATOM 1692 N N . GLU A 1 215 ? 12.867 22.969 28.578 1 96.56 215 GLU A N 1
ATOM 1693 C CA . GLU A 1 215 ? 14.25 22.531 28.484 1 96.56 215 GLU A CA 1
ATOM 1694 C C . GLU A 1 215 ? 14.359 21.016 28.672 1 96.56 215 GLU A C 1
ATOM 1696 O O . GLU A 1 215 ? 15.117 20.344 27.953 1 96.56 215 GLU A O 1
ATOM 1701 N N . VAL A 1 216 ? 13.641 20.484 29.656 1 96.38 216 VAL A N 1
ATOM 1702 C CA . VAL A 1 216 ? 13.633 19.047 29.891 1 96.38 216 VAL A CA 1
ATOM 1703 C C . VAL A 1 216 ? 13.172 18.312 28.625 1 96.38 216 VAL A C 1
ATOM 1705 O O . VAL A 1 216 ? 13.789 17.328 28.203 1 96.38 216 VAL A O 1
ATOM 1708 N N . ASP A 1 217 ? 12.062 18.797 28.031 1 96.81 217 ASP A N 1
ATOM 1709 C CA . ASP A 1 217 ? 11.523 18.203 26.812 1 96.81 217 ASP A CA 1
ATOM 1710 C C . ASP A 1 217 ? 12.531 18.312 25.656 1 96.81 217 ASP A C 1
ATOM 1712 O O . ASP A 1 217 ? 12.703 17.359 24.891 1 96.81 217 ASP A O 1
ATOM 1716 N N . ALA A 1 218 ? 13.148 19.469 25.5 1 97.06 218 ALA A N 1
ATOM 1717 C CA . ALA A 1 218 ? 14.094 19.703 24.406 1 97.06 218 ALA A CA 1
ATOM 1718 C C . ALA A 1 218 ? 15.312 18.797 24.547 1 97.06 218 ALA A C 1
ATOM 1720 O O . ALA A 1 218 ? 15.805 18.25 23.562 1 97.06 218 ALA A O 1
ATOM 1721 N N . ARG A 1 219 ? 15.797 18.641 25.781 1 97.06 219 ARG A N 1
ATOM 1722 C CA . ARG A 1 219 ? 16.938 17.766 26.016 1 97.06 219 ARG A CA 1
ATOM 1723 C C . ARG A 1 219 ? 16.594 16.328 25.656 1 97.06 219 ARG A C 1
ATOM 1725 O O . ARG A 1 219 ? 17.422 15.617 25.062 1 97.06 219 ARG A O 1
ATOM 1732 N N . ASN A 1 220 ? 15.453 15.906 26.094 1 97.19 220 ASN A N 1
ATOM 1733 C CA . ASN A 1 220 ? 15.008 14.562 25.734 1 97.19 220 ASN A CA 1
ATOM 1734 C C . ASN A 1 220 ? 14.891 14.383 24.234 1 97.19 220 ASN A C 1
ATOM 1736 O O . ASN A 1 220 ? 15.242 13.336 23.688 1 97.19 220 ASN A O 1
ATOM 1740 N N . GLN A 1 221 ? 14.359 15.375 23.578 1 97.5 221 GLN A N 1
ATOM 1741 C CA . GLN A 1 221 ? 14.172 15.281 22.141 1 97.5 221 GLN A CA 1
ATOM 1742 C C . GLN A 1 221 ? 15.508 15.188 21.406 1 97.5 221 GLN A C 1
ATOM 1744 O O . GLN A 1 221 ? 15.609 14.531 20.375 1 97.5 221 GLN A O 1
ATOM 1749 N N . VAL A 1 222 ? 16.562 15.898 21.875 1 96.69 222 VAL A N 1
ATOM 1750 C CA . VAL A 1 222 ? 17.891 15.789 21.297 1 96.69 222 VAL A CA 1
ATOM 1751 C C . VAL A 1 222 ? 18.391 14.344 21.375 1 96.69 222 VAL A C 1
ATOM 1753 O O . VAL A 1 222 ? 18.875 13.789 20.391 1 96.69 222 VAL A O 1
ATOM 1756 N N . ARG A 1 223 ? 18.125 13.727 22.516 1 96.94 223 ARG A N 1
ATOM 1757 C CA . ARG A 1 223 ? 18.547 12.344 22.703 1 96.94 223 ARG A CA 1
ATOM 1758 C C . ARG A 1 223 ? 17.75 11.398 21.828 1 96.94 223 ARG A C 1
ATOM 1760 O O . ARG A 1 223 ? 18.312 10.5 21.203 1 96.94 223 ARG A O 1
ATOM 1767 N N . LEU A 1 224 ? 16.469 11.602 21.781 1 97.31 224 LEU A N 1
ATOM 1768 C CA . LEU A 1 224 ? 15.586 10.742 21 1 97.31 224 LEU A CA 1
ATOM 1769 C C . LEU A 1 224 ? 15.93 10.828 19.516 1 97.31 224 LEU A C 1
ATOM 1771 O O . LEU A 1 224 ? 16 9.812 18.828 1 97.31 224 LEU A O 1
ATOM 1775 N N . SER A 1 225 ? 16.125 12.047 19.031 1 97.5 225 SER A N 1
ATOM 1776 C CA . SER A 1 225 ? 16.422 12.234 17.625 1 97.5 225 SER A CA 1
ATOM 1777 C C . SER A 1 225 ? 17.766 11.617 17.25 1 97.5 225 SER A C 1
ATOM 1779 O O . SER A 1 225 ? 17.938 11.094 16.156 1 97.5 225 SER A O 1
ATOM 1781 N N . ARG A 1 226 ? 18.688 11.688 18.156 1 96.31 226 ARG A N 1
ATOM 1782 C CA . ARG A 1 226 ? 20 11.062 17.922 1 96.31 226 ARG A CA 1
ATOM 1783 C C . ARG A 1 226 ? 19.875 9.547 17.875 1 96.31 226 ARG A C 1
ATOM 1785 O O . ARG A 1 226 ? 20.547 8.891 17.078 1 96.31 226 ARG A O 1
ATOM 1792 N N . GLU A 1 227 ? 19.078 9.008 18.734 1 96.5 227 GLU A N 1
ATOM 1793 C CA . GLU A 1 227 ? 18.828 7.57 18.688 1 96.5 227 GLU A CA 1
ATOM 1794 C C . GLU A 1 227 ? 18.188 7.152 17.375 1 96.5 227 GLU A C 1
ATOM 1796 O O . GLU A 1 227 ? 18.5 6.094 16.828 1 96.5 227 GLU A O 1
ATOM 1801 N N . GLU A 1 228 ? 17.25 7.965 16.938 1 96.69 228 GLU A N 1
ATOM 1802 C CA . GLU A 1 228 ? 16.609 7.688 15.648 1 96.69 228 GLU A CA 1
ATOM 1803 C C . GLU A 1 228 ? 17.641 7.668 14.516 1 96.69 228 GLU A C 1
ATOM 1805 O O . GLU A 1 228 ? 17.562 6.824 13.625 1 96.69 228 GLU A O 1
ATOM 1810 N N . LEU A 1 229 ? 18.516 8.641 14.562 1 95.75 229 LEU A N 1
ATOM 1811 C CA . LEU A 1 229 ? 19.578 8.711 13.562 1 95.75 229 LEU A CA 1
ATOM 1812 C C . LEU A 1 229 ? 20.5 7.504 13.672 1 95.75 229 LEU A C 1
ATOM 1814 O O . LEU A 1 229 ? 20.891 6.914 12.656 1 95.75 229 LEU A O 1
ATOM 1818 N N . SER A 1 230 ? 20.812 7.078 14.844 1 95.69 230 SER A N 1
ATOM 1819 C CA . SER A 1 230 ? 21.703 5.949 15.102 1 95.69 230 SER A CA 1
ATOM 1820 C C . SER A 1 230 ? 21.109 4.648 14.578 1 95.69 230 SER A C 1
ATOM 1822 O O . SER A 1 230 ? 21.844 3.764 14.125 1 95.69 230 SER A O 1
ATOM 1824 N N . GLU A 1 231 ? 19.828 4.504 14.625 1 95.25 231 GLU A N 1
ATOM 1825 C CA . GLU A 1 231 ? 19.156 3.309 14.141 1 95.25 231 GLU A CA 1
ATOM 1826 C C . GLU A 1 231 ? 19.438 3.064 12.664 1 95.25 231 GLU A C 1
ATOM 1828 O O . GLU A 1 231 ? 19.734 1.937 12.258 1 95.25 231 GLU A O 1
ATOM 1833 N N . VAL A 1 232 ? 19.438 4.133 11.828 1 94.06 232 VAL A N 1
ATOM 1834 C CA . VAL A 1 232 ? 19.562 3.994 10.383 1 94.06 232 VAL A CA 1
ATOM 1835 C C . VAL A 1 232 ? 21.031 3.828 10.008 1 94.06 232 VAL A C 1
ATOM 1837 O O . VAL A 1 232 ? 21.359 3.135 9.039 1 94.06 232 VAL A O 1
ATOM 1840 N N . ILE A 1 233 ? 21.922 4.414 10.773 1 94.12 233 ILE A N 1
ATOM 1841 C CA . ILE A 1 233 ? 23.344 4.367 10.477 1 94.12 233 ILE A CA 1
ATOM 1842 C C . ILE A 1 233 ? 23.922 3.039 10.961 1 94.12 233 ILE A C 1
ATOM 1844 O O . ILE A 1 233 ? 24.875 2.518 10.367 1 94.12 233 ILE A O 1
ATOM 1848 N N . GLY A 1 234 ? 23.438 2.488 12.141 1 93.75 234 GLY A N 1
ATOM 1849 C CA . GLY A 1 234 ? 23.906 1.216 12.656 1 93.75 234 GLY A CA 1
ATOM 1850 C C . GLY A 1 234 ? 24.969 1.368 13.727 1 93.75 234 GLY A C 1
ATOM 1851 O O . GLY A 1 234 ? 25.562 0.381 14.172 1 93.75 234 GLY A O 1
ATOM 1852 N N . ARG A 1 235 ? 25.344 2.668 14.094 1 93.62 235 ARG A N 1
ATOM 1853 C CA . ARG A 1 235 ? 26.25 3.006 15.18 1 93.62 235 ARG A CA 1
ATOM 1854 C C . ARG A 1 235 ? 25.797 4.262 15.914 1 93.62 235 ARG A C 1
ATOM 1856 O O . ARG A 1 235 ? 25.031 5.062 15.367 1 93.62 235 ARG A O 1
ATOM 1863 N N . PRO A 1 236 ? 26.188 4.379 17.141 1 93.88 236 PRO A N 1
ATOM 1864 C CA . PRO A 1 236 ? 25.844 5.609 17.859 1 93.88 236 PRO A CA 1
ATOM 1865 C C . PRO A 1 236 ? 26.422 6.859 17.203 1 93.88 236 PRO A C 1
ATOM 1867 O O . PRO A 1 236 ? 27.594 6.863 16.812 1 93.88 236 PRO A O 1
ATOM 1870 N N . VAL A 1 237 ? 25.516 7.805 16.953 1 93.5 237 VAL A N 1
ATOM 1871 C CA . VAL A 1 237 ? 25.953 9.086 16.391 1 93.5 237 VAL A CA 1
ATOM 1872 C C . VAL A 1 237 ? 26 10.133 17.5 1 93.5 237 VAL A C 1
ATOM 1874 O O . VAL A 1 237 ? 24.969 10.68 17.906 1 93.5 237 VAL A O 1
ATOM 1877 N N . GLN A 1 238 ? 27.219 10.445 17.984 1 89 238 GLN A N 1
ATOM 1878 C CA . GLN A 1 238 ? 27.375 11.398 19.078 1 89 238 GLN A CA 1
ATOM 1879 C C . GLN A 1 238 ? 28.125 12.641 18.609 1 89 238 GLN A C 1
ATOM 1881 O O . GLN A 1 238 ? 28.203 13.633 19.344 1 89 238 GLN A O 1
ATOM 1886 N N . GLU A 1 239 ? 28.562 12.539 17.422 1 89.31 239 GLU A N 1
ATOM 1887 C CA . GLU A 1 239 ? 29.312 13.672 16.875 1 89.31 239 GLU A CA 1
ATOM 1888 C C . GLU A 1 239 ? 28.391 14.852 16.578 1 89.31 239 GLU A C 1
ATOM 1890 O O . GLU A 1 239 ? 27.188 14.68 16.438 1 89.31 239 GLU A O 1
ATOM 1895 N N . ARG A 1 240 ? 29.062 16 16.531 1 90.94 240 ARG A N 1
ATOM 1896 C CA . ARG A 1 240 ? 28.328 17.188 16.125 1 90.94 240 ARG A CA 1
ATOM 1897 C C . ARG A 1 240 ? 27.953 17.109 14.648 1 90.94 240 ARG A C 1
ATOM 1899 O O . ARG A 1 240 ? 28.734 16.641 13.82 1 90.94 240 ARG A O 1
ATOM 1906 N N . LEU A 1 241 ? 26.734 17.578 14.422 1 93.38 241 LEU A N 1
ATOM 1907 C CA . LEU A 1 241 ? 26.266 17.562 13.039 1 93.38 241 LEU A CA 1
ATOM 1908 C C . LEU A 1 241 ? 26.516 18.906 12.359 1 93.38 241 LEU A C 1
ATOM 1910 O O . LEU A 1 241 ? 26.375 19.953 12.992 1 93.38 241 LEU A O 1
ATOM 1914 N N . SER A 1 242 ? 26.875 18.781 11.109 1 91.06 242 SER A N 1
ATOM 1915 C CA . SER A 1 242 ? 27.062 20 10.344 1 91.06 242 SER A CA 1
ATOM 1916 C C . SER A 1 242 ? 25.75 20.75 10.156 1 91.06 242 SER A C 1
ATOM 1918 O O . SER A 1 242 ? 24.75 20.156 9.758 1 91.06 242 SER A O 1
ATOM 1920 N N . ARG A 1 243 ? 25.875 22.016 10.406 1 90.88 243 ARG A N 1
ATOM 1921 C CA . ARG A 1 243 ? 24.688 22.859 10.32 1 90.88 243 ARG A CA 1
ATOM 1922 C C . ARG A 1 243 ? 24.625 23.594 8.977 1 90.88 243 ARG A C 1
ATOM 1924 O O . ARG A 1 243 ? 25.594 23.594 8.219 1 90.88 243 ARG A O 1
ATOM 1931 N N . ILE A 1 244 ? 23.453 24.125 8.68 1 87 244 ILE A N 1
ATOM 1932 C CA . ILE A 1 244 ? 23.281 24.891 7.453 1 87 244 ILE A CA 1
ATOM 1933 C C . ILE A 1 244 ? 24.078 26.188 7.539 1 87 244 ILE A C 1
ATO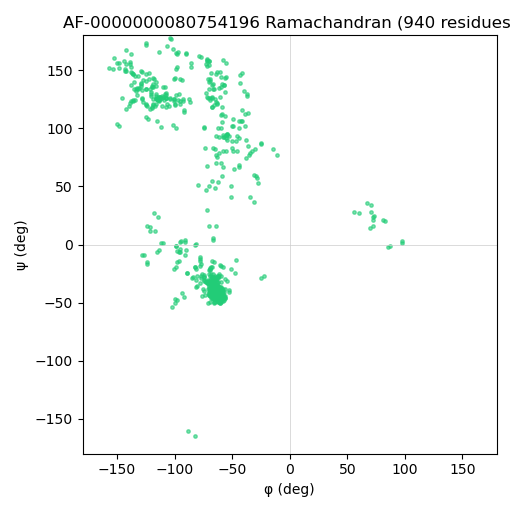M 1935 O O . ILE A 1 244 ? 24.078 26.859 8.57 1 87 244 ILE A O 1
ATOM 1939 N N . ARG A 1 245 ? 24.688 26.453 6.473 1 83.94 245 ARG A N 1
ATOM 1940 C CA . ARG A 1 245 ? 25.469 27.688 6.414 1 83.94 245 ARG A CA 1
ATOM 1941 C C . ARG A 1 245 ? 24.578 28.922 6.41 1 83.94 245 ARG A C 1
ATOM 1943 O O . ARG A 1 245 ? 23.516 28.906 5.781 1 83.94 245 ARG A O 1
ATOM 1950 N N . ASP A 1 246 ? 25 29.953 7.078 1 77 246 ASP A N 1
ATOM 1951 C CA . ASP A 1 246 ? 24.219 31.188 7.184 1 77 246 ASP A CA 1
ATOM 1952 C C . ASP A 1 246 ? 24.422 32.062 5.953 1 77 246 ASP A C 1
ATOM 1954 O O . ASP A 1 246 ? 23.609 32.969 5.691 1 77 246 ASP A O 1
ATOM 1958 N N . ASP A 1 247 ? 25.484 31.828 5.223 1 77.62 247 ASP A N 1
ATOM 1959 C CA . ASP A 1 247 ? 25.859 32.719 4.137 1 77.62 247 ASP A CA 1
ATOM 1960 C C . ASP A 1 247 ? 25.234 32.281 2.816 1 77.62 247 ASP A C 1
ATOM 1962 O O . ASP A 1 247 ? 25.422 32.938 1.783 1 77.62 247 ASP A O 1
ATOM 1966 N N . ILE A 1 248 ? 24.469 31.312 2.895 1 76.19 248 ILE A N 1
ATOM 1967 C CA . ILE A 1 248 ? 23.984 30.797 1.622 1 76.19 248 ILE A CA 1
ATOM 1968 C C . ILE A 1 248 ? 22.5 31.109 1.475 1 76.19 248 ILE A C 1
ATOM 1970 O O . ILE A 1 248 ? 21.734 31.016 2.439 1 76.19 248 ILE A O 1
ATOM 1974 N N . GLU A 1 249 ? 22.266 31.578 0.213 1 79.88 249 GLU A N 1
ATOM 1975 C CA . GLU A 1 249 ? 20.859 31.781 -0.134 1 79.88 249 GLU A CA 1
ATOM 1976 C C . GLU A 1 249 ? 20.266 30.531 -0.783 1 79.88 249 GLU A C 1
ATOM 1978 O O . GLU A 1 249 ? 20.719 30.094 -1.845 1 79.88 249 GLU A O 1
ATOM 1983 N N . LEU A 1 250 ? 19.344 29.969 -0.07 1 83.38 250 LEU A N 1
ATOM 1984 C CA . LEU A 1 250 ? 18.656 28.797 -0.61 1 83.38 250 LEU A CA 1
ATOM 1985 C C . LEU A 1 250 ? 17.734 29.172 -1.763 1 83.38 250 LEU A C 1
ATOM 1987 O O . LEU A 1 250 ? 16.984 30.141 -1.658 1 83.38 250 LEU A O 1
ATOM 1991 N N . GLN A 1 251 ? 17.938 28.484 -2.912 1 83.62 251 GLN A N 1
ATOM 1992 C CA . GLN A 1 251 ? 17.172 28.812 -4.102 1 83.62 251 GLN A CA 1
ATOM 1993 C C . GLN A 1 251 ? 16.312 27.641 -4.551 1 83.62 251 GLN A C 1
ATOM 1995 O O . GLN A 1 251 ? 16.734 26.484 -4.465 1 83.62 251 GLN A O 1
ATOM 2000 N N . ALA A 1 252 ? 15.094 28.094 -5.023 1 86.5 252 ALA A N 1
ATOM 2001 C CA . ALA A 1 252 ? 14.188 27.094 -5.598 1 86.5 252 ALA A CA 1
ATOM 2002 C C . ALA A 1 252 ? 14.727 26.578 -6.93 1 86.5 252 ALA A C 1
ATOM 2004 O O . ALA A 1 252 ? 15.555 27.219 -7.57 1 86.5 252 ALA A O 1
ATOM 2005 N N . PRO A 1 253 ? 14.25 25.375 -7.301 1 86.75 253 PRO A N 1
ATOM 2006 C CA . PRO A 1 253 ? 14.672 24.859 -8.602 1 86.75 253 PRO A CA 1
ATOM 2007 C C . PRO A 1 253 ? 14.352 25.812 -9.75 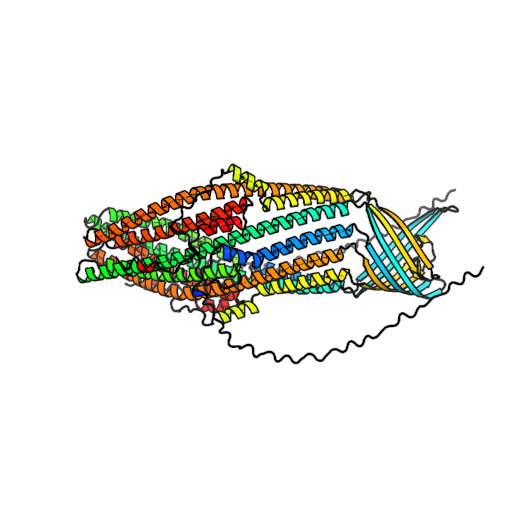1 86.75 253 PRO A C 1
ATOM 2009 O O . PRO A 1 253 ? 13.289 26.438 -9.766 1 86.75 253 PRO A O 1
ATOM 2012 N N . GLN A 1 254 ? 15.242 25.875 -10.734 1 89 254 GLN A N 1
ATOM 2013 C CA . GLN A 1 254 ? 15.102 26.812 -11.844 1 89 254 GLN A CA 1
ATOM 2014 C C . GLN A 1 254 ? 14.297 26.203 -12.984 1 89 254 GLN A C 1
ATOM 2016 O O . GLN A 1 254 ? 13.625 26.922 -13.727 1 89 254 GLN A O 1
ATOM 2021 N N . GLU A 1 255 ? 14.328 24.906 -13.016 1 92.25 255 GLU A N 1
ATOM 2022 C CA . GLU A 1 255 ? 13.586 24.234 -14.07 1 92.25 255 GLU A CA 1
ATOM 2023 C C . GLU A 1 255 ? 12.078 24.312 -13.828 1 92.25 255 GLU A C 1
ATOM 2025 O O . GLU A 1 255 ? 11.641 24.391 -12.68 1 92.25 255 GLU A O 1
ATOM 2030 N N . THR A 1 256 ? 11.367 24.203 -14.945 1 95 256 THR A N 1
ATOM 2031 C CA . THR A 1 256 ? 9.914 24.312 -14.844 1 95 256 THR A CA 1
ATOM 2032 C C . THR A 1 256 ? 9.312 23 -14.344 1 95 256 THR A C 1
ATOM 2034 O O . THR A 1 256 ? 9.977 21.953 -14.367 1 95 256 THR A O 1
ATOM 2037 N N . LEU A 1 257 ? 8.125 23.094 -13.891 1 95.25 257 LEU A N 1
ATOM 2038 C CA . LEU A 1 257 ? 7.406 21.922 -13.406 1 95.25 257 LEU A CA 1
ATOM 2039 C C . LEU A 1 257 ? 7.309 20.859 -14.484 1 95.25 257 LEU A C 1
ATOM 2041 O O . LEU A 1 257 ? 7.461 19.656 -14.211 1 95.25 257 LEU A O 1
ATOM 2045 N N . GLU A 1 258 ? 7.051 21.266 -15.695 1 96 258 GLU A N 1
ATOM 2046 C CA . GLU A 1 258 ? 6.895 20.344 -16.812 1 96 258 GLU A CA 1
ATOM 2047 C C . GLU A 1 258 ? 8.156 19.5 -17 1 96 258 GLU A C 1
ATOM 2049 O O . GLU A 1 258 ? 8.07 18.297 -17.281 1 96 258 GLU A O 1
ATOM 2054 N N . VAL A 1 259 ? 9.242 20.109 -16.828 1 95.75 259 VAL A N 1
ATOM 2055 C CA . VAL A 1 259 ? 10.516 19.422 -16.984 1 95.75 259 VAL A CA 1
ATOM 2056 C C . VAL A 1 259 ? 10.664 18.375 -15.883 1 95.75 259 VAL A C 1
ATOM 2058 O O . VAL A 1 259 ? 11.078 17.234 -16.141 1 95.75 259 VAL A O 1
ATOM 2061 N N . TRP A 1 260 ? 10.336 18.734 -14.703 1 95.75 260 TRP A N 1
ATOM 2062 C CA . TRP A 1 260 ? 10.422 17.828 -13.562 1 95.75 260 TRP A CA 1
ATOM 2063 C C . TRP A 1 260 ? 9.469 16.641 -13.742 1 95.75 260 TRP A C 1
ATOM 2065 O O . TRP A 1 260 ? 9.828 15.508 -13.438 1 95.75 260 TRP A O 1
ATOM 2075 N N . ILE A 1 261 ? 8.297 16.922 -14.305 1 96.44 261 ILE A N 1
ATOM 2076 C CA . ILE A 1 261 ? 7.312 15.867 -14.531 1 96.44 261 ILE A CA 1
ATOM 2077 C C . ILE A 1 261 ? 7.82 14.898 -15.602 1 96.44 261 ILE A C 1
ATOM 2079 O O . ILE A 1 261 ? 7.715 13.68 -15.445 1 96.44 261 ILE A O 1
ATOM 2083 N N . ASP A 1 262 ? 8.375 15.414 -16.641 1 96.06 262 ASP A N 1
ATOM 2084 C CA . ASP A 1 262 ? 8.914 14.578 -17.703 1 96.06 262 ASP A CA 1
ATOM 2085 C C . ASP A 1 262 ? 10.039 13.68 -17.188 1 96.06 262 ASP A C 1
ATOM 2087 O O . ASP A 1 262 ? 10.102 12.5 -17.531 1 96.06 262 ASP A O 1
ATOM 2091 N N . ARG A 1 263 ? 10.82 14.219 -16.344 1 94.44 263 ARG A N 1
ATOM 2092 C CA . ARG A 1 263 ? 11.898 13.453 -15.727 1 94.44 263 ARG A CA 1
ATOM 2093 C C . ARG A 1 263 ? 11.344 12.336 -14.844 1 94.44 263 ARG A C 1
ATOM 2095 O O . ARG A 1 263 ? 11.836 11.211 -14.867 1 94.44 263 ARG A O 1
ATOM 2102 N N . ALA A 1 264 ? 10.375 12.68 -14.039 1 96.5 264 ALA A N 1
ATOM 2103 C CA . ALA A 1 264 ? 9.766 11.711 -13.125 1 96.5 264 ALA A CA 1
ATOM 2104 C C . ALA A 1 264 ? 9.148 10.547 -13.891 1 96.5 264 ALA A C 1
ATOM 2106 O O . ALA A 1 264 ? 9.352 9.383 -13.531 1 96.5 264 ALA A O 1
ATOM 2107 N N . ILE A 1 265 ? 8.5 10.852 -15.016 1 95.56 265 ILE A N 1
ATOM 2108 C CA . ILE A 1 265 ? 7.82 9.828 -15.805 1 95.56 265 ILE A CA 1
ATOM 2109 C C . ILE A 1 265 ? 8.852 8.938 -16.484 1 95.56 265 ILE A C 1
ATOM 2111 O O . ILE A 1 265 ? 8.648 7.727 -16.609 1 95.56 265 ILE A O 1
ATOM 2115 N N . ALA A 1 266 ? 9.953 9.492 -16.781 1 94.19 266 ALA A N 1
ATOM 2116 C CA . ALA A 1 266 ? 10.969 8.758 -17.516 1 94.19 266 ALA A CA 1
ATOM 2117 C C . ALA A 1 266 ? 11.844 7.926 -16.594 1 94.19 266 ALA A C 1
ATOM 2119 O O . ALA A 1 266 ? 12.328 6.855 -16.969 1 94.19 266 ALA A O 1
ATOM 2120 N N . ALA A 1 267 ? 11.992 8.414 -15.352 1 93.81 267 ALA A N 1
ATOM 2121 C CA . ALA A 1 267 ? 13.109 7.848 -14.602 1 93.81 267 ALA A CA 1
ATOM 2122 C C . ALA A 1 267 ? 12.648 7.297 -13.25 1 93.81 267 ALA A C 1
ATOM 2124 O O . ALA A 1 267 ? 13.406 6.625 -12.555 1 93.81 267 ALA A O 1
ATOM 2125 N N . ASN A 1 268 ? 11.438 7.531 -12.836 1 96.56 268 ASN A N 1
ATOM 2126 C CA . ASN A 1 268 ? 10.992 7.098 -11.516 1 96.56 268 ASN A CA 1
ATOM 2127 C C . ASN A 1 268 ? 11.016 5.574 -11.383 1 96.56 268 ASN A C 1
ATOM 2129 O O . ASN A 1 268 ? 10.352 4.875 -12.148 1 96.56 268 ASN A O 1
ATOM 2133 N N . PRO A 1 269 ? 11.789 5.027 -10.367 1 96.94 269 PRO A N 1
ATOM 2134 C CA . PRO A 1 269 ? 11.914 3.572 -10.25 1 96.94 269 PRO A CA 1
ATOM 2135 C C . PRO A 1 269 ? 10.602 2.896 -9.867 1 96.94 269 PRO A C 1
ATOM 2137 O O . PRO A 1 269 ? 10.352 1.75 -10.25 1 96.94 269 PRO A O 1
ATOM 2140 N N . GLY A 1 270 ? 9.789 3.566 -9.07 1 96.69 270 GLY A N 1
ATOM 2141 C CA . GLY A 1 270 ? 8.484 3.012 -8.758 1 96.69 270 GLY A CA 1
ATOM 2142 C C . GLY A 1 270 ? 7.617 2.785 -9.984 1 96.69 270 GLY A C 1
ATOM 2143 O O . GLY A 1 270 ? 6.938 1.762 -10.094 1 96.69 270 GLY A O 1
ATOM 2144 N N . LEU A 1 271 ? 7.645 3.729 -10.922 1 97.69 271 LEU A N 1
ATOM 2145 C CA . LEU A 1 271 ? 6.91 3.615 -12.172 1 97.69 271 LEU A CA 1
ATOM 2146 C C . LEU A 1 271 ? 7.48 2.5 -13.047 1 97.69 271 LEU A C 1
ATOM 2148 O O . LEU A 1 271 ? 6.73 1.714 -13.625 1 97.69 271 LEU A O 1
ATOM 2152 N N . LYS A 1 272 ? 8.797 2.426 -13.047 1 97.81 272 LYS A N 1
ATOM 2153 C CA . LYS A 1 272 ? 9.445 1.363 -13.812 1 97.81 272 LYS A CA 1
ATOM 2154 C C . LYS A 1 272 ? 9.086 -0.012 -13.258 1 97.81 272 LYS A C 1
ATOM 2156 O O . LYS A 1 272 ? 8.836 -0.949 -14.023 1 97.81 272 LYS A O 1
ATOM 2161 N N . ALA A 1 273 ? 9.039 -0.139 -11.93 1 98.25 273 ALA A N 1
ATOM 2162 C CA . ALA A 1 273 ? 8.672 -1.401 -11.289 1 98.25 273 ALA A CA 1
ATOM 2163 C C . ALA A 1 273 ? 7.258 -1.829 -11.695 1 98.25 273 ALA A C 1
ATOM 2165 O O . ALA A 1 273 ? 7.027 -2.996 -12.016 1 98.25 273 ALA A O 1
ATOM 2166 N N . ARG A 1 274 ? 6.324 -0.858 -11.734 1 98.5 274 ARG A N 1
ATOM 2167 C CA . ARG A 1 274 ? 4.945 -1.182 -12.086 1 98.5 274 ARG A CA 1
ATOM 2168 C C . ARG A 1 274 ? 4.828 -1.519 -13.57 1 98.5 274 ARG A C 1
ATOM 2170 O O . ARG A 1 274 ? 4.008 -2.352 -13.961 1 98.5 274 ARG A O 1
ATOM 2177 N N . GLN A 1 275 ? 5.66 -0.896 -14.445 1 98.56 275 GLN A N 1
ATOM 2178 C CA . GLN A 1 275 ? 5.691 -1.224 -15.867 1 98.56 275 GLN A CA 1
ATOM 2179 C C . GLN A 1 275 ? 6.156 -2.66 -16.094 1 98.56 275 GLN A C 1
ATOM 2181 O O . GLN A 1 275 ? 5.559 -3.395 -16.875 1 98.56 275 GLN A O 1
ATOM 2186 N N . ASP A 1 276 ? 7.188 -3.016 -15.32 1 98.69 276 ASP A N 1
ATOM 2187 C CA . ASP A 1 276 ? 7.691 -4.379 -15.445 1 98.69 276 ASP A CA 1
ATOM 2188 C C . ASP A 1 276 ? 6.699 -5.383 -14.859 1 98.69 276 ASP A C 1
ATOM 2190 O O . ASP A 1 276 ? 6.586 -6.508 -15.352 1 98.69 276 ASP A O 1
ATOM 2194 N N . ALA A 1 277 ? 5.961 -5.012 -13.844 1 98.5 277 ALA A N 1
ATOM 2195 C CA . ALA A 1 277 ? 4.902 -5.863 -13.305 1 98.5 277 ALA A CA 1
ATOM 2196 C C . ALA A 1 277 ? 3.803 -6.094 -14.336 1 98.5 277 ALA A C 1
ATOM 2198 O O . ALA A 1 277 ? 3.268 -7.199 -14.445 1 98.5 277 ALA A O 1
ATOM 2199 N N . LEU A 1 278 ? 3.455 -5.035 -15.117 1 98.62 278 LEU A N 1
ATOM 2200 C CA . LEU A 1 278 ? 2.484 -5.172 -16.203 1 98.62 278 LEU A CA 1
ATOM 2201 C C . LEU A 1 278 ? 3.01 -6.102 -17.281 1 98.62 278 LEU A C 1
ATOM 2203 O O . LEU A 1 278 ? 2.273 -6.949 -17.797 1 98.62 278 LEU A O 1
ATOM 2207 N N . ALA A 1 279 ? 4.281 -5.973 -17.609 1 98.75 279 ALA A N 1
ATOM 2208 C CA . ALA A 1 279 ? 4.898 -6.871 -18.578 1 98.75 279 ALA A CA 1
ATOM 2209 C C . ALA A 1 279 ? 4.848 -8.32 -18.094 1 98.75 279 ALA A C 1
ATOM 2211 O O . ALA A 1 279 ? 4.613 -9.234 -18.891 1 98.75 279 ALA A O 1
ATOM 2212 N N . ALA A 1 280 ? 5.086 -8.508 -16.781 1 98.75 280 ALA A N 1
ATOM 2213 C CA . ALA A 1 280 ? 4.988 -9.852 -16.203 1 98.75 280 ALA A CA 1
ATOM 2214 C C . ALA A 1 280 ? 3.566 -10.391 -16.312 1 98.75 280 ALA A C 1
ATOM 2216 O O . ALA A 1 280 ? 3.363 -11.57 -16.578 1 98.75 280 ALA A O 1
ATOM 2217 N N . ALA A 1 281 ? 2.584 -9.508 -16.078 1 98.75 281 ALA A N 1
ATOM 2218 C CA . ALA A 1 281 ? 1.189 -9.922 -16.203 1 98.75 281 ALA A CA 1
ATOM 2219 C C . ALA A 1 281 ? 0.854 -10.289 -17.656 1 98.75 281 ALA A C 1
ATOM 2221 O O . ALA A 1 281 ? 0.102 -11.234 -17.906 1 98.75 281 ALA A O 1
ATOM 2222 N N . ASP A 1 282 ? 1.438 -9.594 -18.625 1 98.75 282 ASP A N 1
ATOM 2223 C CA . ASP A 1 282 ? 1.261 -9.922 -20.047 1 98.75 282 ASP A CA 1
ATOM 2224 C C . ASP A 1 282 ? 1.87 -11.281 -20.359 1 98.75 282 ASP A C 1
ATOM 2226 O O . ASP A 1 282 ? 1.269 -12.078 -21.094 1 98.75 282 ASP A O 1
ATOM 2230 N N . ALA A 1 283 ? 3 -11.477 -19.797 1 98.75 283 ALA A N 1
ATOM 2231 C CA . ALA A 1 283 ? 3.633 -12.781 -19.984 1 98.75 283 ALA A CA 1
ATOM 2232 C C . ALA A 1 283 ? 2.801 -13.898 -19.359 1 98.75 283 ALA A C 1
ATOM 2234 O O . ALA A 1 283 ? 2.717 -15 -19.906 1 98.75 283 ALA A O 1
ATOM 2235 N N . ALA A 1 284 ? 2.18 -13.625 -18.266 1 98.62 284 ALA A N 1
ATOM 2236 C CA . ALA A 1 284 ? 1.325 -14.602 -17.594 1 98.62 284 ALA A CA 1
ATOM 2237 C C . ALA A 1 284 ? 0.129 -14.969 -18.469 1 98.62 284 ALA A C 1
ATOM 2239 O O . ALA A 1 284 ? -0.29 -16.125 -18.5 1 98.62 284 ALA A O 1
ATOM 2240 N N . ILE A 1 285 ? -0.434 -14 -19.188 1 98.62 285 ILE A N 1
ATOM 2241 C CA . ILE A 1 285 ? -1.533 -14.266 -20.094 1 98.62 285 ILE A CA 1
ATOM 2242 C C . ILE A 1 285 ? -1.059 -15.195 -21.219 1 98.62 285 ILE A C 1
ATOM 2244 O O . ILE A 1 285 ? -1.721 -16.188 -21.531 1 98.62 285 ILE A O 1
ATOM 2248 N N . ARG A 1 286 ? 0.099 -14.867 -21.781 1 98.69 286 ARG A N 1
ATOM 2249 C CA . ARG A 1 286 ? 0.641 -15.711 -22.844 1 98.69 286 ARG A CA 1
ATOM 2250 C C . ARG A 1 286 ? 0.966 -17.109 -22.328 1 98.69 286 ARG A C 1
ATOM 2252 O O . ARG A 1 286 ? 0.791 -18.094 -23.047 1 98.69 286 ARG A O 1
ATOM 2259 N N . GLU A 1 287 ? 1.442 -17.172 -21.047 1 98.38 287 GLU A N 1
ATOM 2260 C CA . GLU A 1 287 ? 1.664 -18.453 -20.406 1 98.38 287 GLU A CA 1
ATOM 2261 C C . GLU A 1 287 ? 0.364 -19.25 -20.281 1 98.38 287 GLU A C 1
ATOM 2263 O O . GLU A 1 287 ? 0.32 -20.438 -20.625 1 98.38 287 GLU A O 1
ATOM 2268 N N . GLY A 1 288 ? -0.684 -18.547 -19.844 1 98.06 288 GLY A N 1
ATOM 2269 C CA . GLY A 1 288 ? -1.986 -19.188 -19.766 1 98.06 288 GLY A CA 1
ATOM 2270 C C . GLY A 1 288 ? -2.52 -19.656 -21.094 1 98.06 288 GLY A C 1
ATOM 2271 O O . GLY A 1 288 ? -3.027 -20.766 -21.219 1 98.06 288 GLY A O 1
ATOM 2272 N N . LYS A 1 289 ? -2.34 -18.875 -22.156 1 98.06 289 LYS A N 1
ATOM 2273 C CA . LYS A 1 289 ? -2.768 -19.234 -23.5 1 98.06 289 LYS A CA 1
ATOM 2274 C C . LYS A 1 289 ? -1.984 -20.422 -24.031 1 98.06 289 LYS A C 1
ATOM 2276 O O . LYS A 1 289 ? -2.494 -21.203 -24.844 1 98.06 289 LYS A O 1
ATOM 2281 N N . GLY A 1 290 ? -0.789 -20.422 -23.484 1 97.81 290 GLY A N 1
ATOM 2282 C CA . GLY A 1 290 ? 0.033 -21.562 -23.859 1 97.81 290 GLY A CA 1
ATOM 2283 C C . GLY A 1 290 ? -0.601 -22.891 -23.516 1 97.81 290 GLY A C 1
ATOM 2284 O O . GLY A 1 290 ? -0.257 -23.922 -24.109 1 97.81 290 GLY A O 1
ATOM 2285 N N . GLY A 1 291 ? -1.55 -22.938 -22.625 1 96.25 291 GLY A N 1
ATOM 2286 C CA . GLY A 1 291 ? -2.256 -24.156 -22.25 1 96.25 291 GLY A CA 1
ATOM 2287 C C . GLY A 1 291 ? -3.094 -24.734 -23.391 1 96.25 291 GLY A C 1
ATOM 2288 O O . GLY A 1 291 ? -3.473 -25.906 -23.344 1 96.25 291 GLY A O 1
ATOM 2289 N N . HIS A 1 292 ? -3.346 -23.953 -24.469 1 96.69 292 HIS A N 1
ATOM 2290 C CA . HIS A 1 292 ? -4.086 -24.406 -25.641 1 96.69 292 HIS A CA 1
ATOM 2291 C C . HIS A 1 292 ? -3.139 -24.875 -26.734 1 96.69 292 HIS A C 1
ATOM 2293 O O . HIS A 1 292 ? -3.578 -25.453 -27.734 1 96.69 292 HIS A O 1
ATOM 2299 N N . TYR A 1 293 ? -1.819 -24.703 -26.562 1 97.5 293 TYR A N 1
ATOM 2300 C CA . TYR A 1 293 ? -0.85 -25.016 -27.594 1 97.5 293 TYR A CA 1
ATOM 2301 C C . TYR A 1 293 ? -0.223 -26.391 -27.359 1 97.5 293 TYR A C 1
ATOM 2303 O O . TYR A 1 293 ? -0.175 -26.875 -26.219 1 97.5 293 TYR A O 1
ATOM 2311 N N . PRO A 1 294 ? 0.192 -27 -28.422 1 97.44 294 PRO A N 1
ATOM 2312 C CA . PRO A 1 294 ? 0.906 -28.266 -28.234 1 97.44 294 PRO A CA 1
ATOM 2313 C C . PRO A 1 294 ? 2.301 -28.078 -27.656 1 97.44 294 PRO A C 1
ATOM 2315 O O . PRO A 1 294 ? 2.824 -26.953 -27.641 1 97.44 294 PRO A O 1
ATOM 2318 N N . SER A 1 295 ? 2.773 -29.125 -27.109 1 97.62 295 SER A N 1
ATOM 2319 C CA . SER A 1 295 ? 4.16 -29.141 -26.656 1 97.62 295 SER A CA 1
ATOM 2320 C C . SER A 1 295 ? 4.957 -30.219 -27.375 1 97.62 295 SER A C 1
ATOM 2322 O O . SER A 1 295 ? 4.426 -31.281 -27.703 1 97.62 295 SER A O 1
ATOM 2324 N N . LEU A 1 296 ? 6.188 -29.875 -27.797 1 98.12 296 LEU A N 1
ATOM 2325 C CA . LEU A 1 296 ? 7.109 -30.781 -28.484 1 98.12 296 LEU A CA 1
ATOM 2326 C C . LEU A 1 296 ? 8.359 -31.016 -27.641 1 98.12 296 LEU A C 1
ATOM 2328 O O . LEU A 1 296 ? 8.977 -30.062 -27.156 1 98.12 296 LEU A O 1
ATOM 2332 N N . SER A 1 297 ? 8.656 -32.25 -27.453 1 97.94 297 SER A N 1
ATOM 2333 C CA . SER A 1 297 ? 9.828 -32.594 -26.656 1 97.94 297 SER A CA 1
ATOM 2334 C C . SER A 1 297 ? 10.664 -33.688 -27.328 1 97.94 297 SER A C 1
ATOM 2336 O O . SER A 1 297 ? 10.133 -34.531 -28.047 1 97.94 297 SER A O 1
ATOM 2338 N N . LEU A 1 298 ? 11.961 -33.625 -27.188 1 98.25 298 LEU A N 1
ATOM 2339 C CA . LEU A 1 298 ? 12.914 -34.656 -27.547 1 98.25 298 LEU A CA 1
ATOM 2340 C C . LEU A 1 298 ? 13.211 -35.562 -26.344 1 98.25 298 LEU A C 1
ATOM 2342 O O . LEU A 1 298 ? 13.508 -35.062 -25.25 1 98.25 298 LEU A O 1
ATOM 2346 N N . ASN A 1 299 ? 13.023 -36.812 -26.562 1 97.31 299 ASN A N 1
ATOM 2347 C CA . ASN A 1 299 ? 13.328 -37.781 -25.531 1 97.31 299 ASN A CA 1
ATOM 2348 C C . ASN A 1 299 ? 14.391 -38.781 -25.984 1 97.31 299 ASN A C 1
ATOM 2350 O O . ASN A 1 299 ? 14.211 -39.469 -27 1 97.31 299 ASN A O 1
ATOM 2354 N N . LEU A 1 300 ? 15.516 -38.812 -25.328 1 97.5 300 LEU A N 1
ATOM 2355 C CA . LEU A 1 300 ? 16.562 -39.844 -25.516 1 97.5 300 LEU A CA 1
ATOM 2356 C C . LEU A 1 300 ? 16.609 -40.781 -24.328 1 97.5 300 LEU A C 1
ATOM 2358 O O . LEU A 1 300 ? 16.547 -40.344 -23.172 1 97.5 300 LEU A O 1
ATOM 2362 N N . SER A 1 301 ? 16.594 -42.031 -24.625 1 96.5 301 SER A N 1
ATOM 2363 C CA . SER A 1 301 ? 16.656 -43 -23.516 1 96.5 301 SER A CA 1
ATOM 2364 C C . SER A 1 301 ? 17.594 -44.156 -23.844 1 96.5 301 SER A C 1
ATOM 2366 O O . SER A 1 301 ? 17.688 -44.594 -25 1 96.5 301 SER A O 1
ATOM 2368 N N . ALA A 1 302 ? 18.391 -44.562 -22.922 1 96.12 302 ALA A N 1
ATOM 2369 C CA . ALA A 1 302 ? 19.172 -45.812 -22.906 1 96.12 302 ALA A CA 1
ATOM 2370 C C . ALA A 1 302 ? 18.734 -46.719 -21.781 1 96.12 302 ALA A C 1
ATOM 2372 O O . ALA A 1 302 ? 18.703 -46.312 -20.609 1 96.12 302 ALA A O 1
ATOM 2373 N N . LEU A 1 303 ? 18.406 -47.938 -22.172 1 95.81 303 LEU A N 1
ATOM 2374 C CA . LEU A 1 303 ? 17.844 -48.875 -21.203 1 95.81 303 LEU A CA 1
ATOM 2375 C C . LEU A 1 303 ? 18.531 -50.219 -21.297 1 95.81 303 LEU A C 1
ATOM 2377 O O . LEU A 1 303 ? 18.75 -50.75 -22.391 1 95.81 303 LEU A O 1
ATOM 2381 N N . ARG A 1 304 ? 18.984 -50.75 -20.219 1 95.38 304 ARG A N 1
ATOM 2382 C CA . ARG A 1 304 ? 19.438 -52.125 -20.062 1 95.38 304 ARG A CA 1
ATOM 2383 C C . ARG A 1 304 ? 18.547 -52.875 -19.078 1 95.38 304 ARG A C 1
ATOM 2385 O O . ARG A 1 304 ? 18.328 -52.438 -17.953 1 95.38 304 ARG A O 1
ATOM 2392 N N . SER A 1 305 ? 17.984 -53.938 -19.625 1 93.75 305 SER A N 1
ATOM 2393 C CA . SER A 1 305 ? 17.047 -54.625 -18.75 1 93.75 305 SER A CA 1
ATOM 2394 C C . SER A 1 305 ? 17.031 -56.125 -19.047 1 93.75 305 SER A C 1
ATOM 2396 O O . SER A 1 305 ? 17.438 -56.562 -20.125 1 93.75 305 SER A O 1
ATOM 2398 N N . ASP A 1 306 ? 16.641 -56.906 -18.094 1 92.19 306 ASP A N 1
ATOM 2399 C CA . ASP A 1 306 ? 16.297 -58.312 -18.266 1 92.19 306 ASP A CA 1
ATOM 2400 C C . ASP A 1 306 ? 14.859 -58.594 -17.828 1 92.19 306 ASP A C 1
ATOM 2402 O O . ASP A 1 306 ? 14.508 -59.719 -17.531 1 92.19 306 ASP A O 1
ATOM 2406 N N . ALA A 1 307 ? 14.133 -57.5 -17.609 1 89.06 307 ALA A N 1
ATOM 2407 C CA . ALA A 1 307 ? 12.719 -57.594 -17.266 1 89.06 307 ALA A CA 1
ATOM 2408 C C . ALA A 1 307 ? 11.844 -57.344 -18.484 1 89.06 307 ALA A C 1
ATOM 2410 O O . ALA A 1 307 ? 11.992 -56.312 -19.172 1 89.06 307 ALA A O 1
ATOM 2411 N N . GLY A 1 308 ? 10.992 -58.281 -18.906 1 84.75 308 GLY A N 1
ATOM 2412 C CA . GLY A 1 308 ? 10.031 -58.094 -19.984 1 84.75 308 GLY A CA 1
ATOM 2413 C C . GLY A 1 308 ? 8.758 -57.406 -19.531 1 84.75 308 GLY A C 1
ATOM 2414 O O . GLY A 1 308 ? 8.75 -56.719 -18.5 1 84.75 308 GLY A O 1
ATOM 2415 N N . TYR A 1 309 ? 7.773 -57.531 -20.438 1 85.44 309 TYR A N 1
ATOM 2416 C CA . TYR A 1 309 ? 6.477 -56.969 -20.109 1 85.44 309 TYR A CA 1
ATOM 2417 C C . TYR A 1 309 ? 5.945 -57.531 -18.797 1 85.44 309 TYR A C 1
ATOM 2419 O O . TYR A 1 309 ? 6.055 -58.719 -18.547 1 85.44 309 TYR A O 1
ATOM 2427 N N . ASP A 1 310 ? 5.48 -56.719 -17.875 1 86.25 310 ASP A N 1
ATOM 2428 C CA . ASP A 1 310 ? 4.965 -57.062 -16.547 1 86.25 310 ASP A CA 1
ATOM 2429 C C . ASP A 1 310 ? 6.031 -57.75 -15.719 1 86.25 310 ASP A C 1
ATOM 2431 O O . ASP A 1 310 ? 5.734 -58.719 -15 1 86.25 310 ASP A O 1
ATOM 2435 N N . ASN A 1 311 ? 7.18 -57.469 -15.992 1 88.75 311 ASN A N 1
ATOM 2436 C CA . ASN A 1 311 ? 8.352 -57.906 -15.234 1 88.75 311 ASN A CA 1
ATOM 2437 C C . ASN A 1 311 ? 8.625 -59.375 -15.445 1 88.75 311 ASN A C 1
ATOM 2439 O O . ASN A 1 311 ? 9.156 -60.062 -14.547 1 88.75 311 ASN A O 1
ATOM 2443 N N . ASN A 1 312 ? 8.109 -59.844 -16.516 1 87.44 312 ASN A N 1
ATOM 2444 C CA . ASN A 1 312 ? 8.484 -61.219 -16.859 1 87.44 312 ASN A CA 1
ATOM 2445 C C . ASN A 1 312 ? 9.977 -61.344 -17.156 1 87.44 312 ASN A C 1
ATOM 2447 O O . ASN A 1 312 ? 10.586 -60.406 -17.688 1 87.44 312 ASN A O 1
ATOM 2451 N N . GLN A 1 313 ? 10.492 -62.406 -16.828 1 86.5 313 GLN A N 1
ATOM 2452 C CA . GLN A 1 313 ? 11.914 -62.594 -17.062 1 86.5 313 GLN A CA 1
ATOM 2453 C C . GLN A 1 313 ? 12.195 -62.719 -18.562 1 86.5 313 GLN A C 1
ATOM 2455 O O . GLN A 1 313 ? 11.453 -63.406 -19.297 1 86.5 313 GLN A O 1
ATOM 2460 N N . THR A 1 314 ? 13.156 -62.031 -18.984 1 87.62 314 THR A N 1
ATOM 2461 C CA . THR A 1 314 ? 13.648 -62.156 -20.359 1 87.62 314 THR A CA 1
ATOM 2462 C C . THR A 1 314 ? 15.172 -62.031 -20.391 1 87.62 314 THR A C 1
ATOM 2464 O O . THR A 1 314 ? 15.805 -61.688 -19.391 1 87.62 314 THR A O 1
ATOM 2467 N N . ASN A 1 315 ? 15.719 -62.406 -21.562 1 89.38 315 ASN A N 1
ATOM 2468 C CA . ASN A 1 315 ? 17.156 -62.219 -21.719 1 89.38 315 ASN A CA 1
ATOM 2469 C C . ASN A 1 315 ? 17.516 -60.719 -21.641 1 89.38 315 ASN A C 1
ATOM 2471 O O . ASN A 1 315 ? 16.719 -59.875 -22 1 89.38 315 ASN A O 1
ATOM 2475 N N . ARG A 1 316 ? 18.688 -60.5 -21.125 1 92.31 316 ARG A N 1
ATOM 2476 C CA . ARG A 1 316 ? 19.172 -59.125 -21.031 1 92.31 316 ARG A CA 1
ATOM 2477 C C . ARG A 1 316 ? 19.203 -58.469 -22.391 1 92.31 316 ARG A C 1
ATOM 2479 O O . ARG A 1 316 ? 19.594 -59.094 -23.391 1 92.31 316 ARG A O 1
ATOM 2486 N N . TYR A 1 317 ? 18.781 -57.312 -22.422 1 90.56 317 TYR A N 1
ATOM 2487 C CA . TYR A 1 317 ? 18.828 -56.531 -23.672 1 90.56 317 TYR A CA 1
ATOM 2488 C C . TYR A 1 317 ? 19.141 -55.062 -23.391 1 90.56 317 TYR A C 1
ATOM 2490 O O . TYR A 1 317 ? 18.859 -54.562 -22.297 1 90.56 317 TYR A O 1
ATOM 2498 N N . ASP A 1 318 ? 19.766 -54.406 -24.344 1 93.06 318 ASP A N 1
ATOM 2499 C CA . ASP A 1 318 ? 20 -52.969 -24.375 1 93.06 318 ASP A CA 1
ATOM 2500 C C . ASP A 1 318 ? 19.125 -52.312 -25.422 1 93.06 318 ASP A C 1
ATOM 2502 O O . ASP A 1 318 ? 19 -52.812 -26.547 1 93.06 318 ASP A O 1
ATOM 2506 N N . ASN A 1 319 ? 18.469 -51.312 -24.984 1 93.06 319 ASN A N 1
ATOM 2507 C CA . ASN A 1 319 ? 17.625 -50.531 -25.906 1 93.06 319 ASN A CA 1
ATOM 2508 C C . ASN A 1 319 ? 17.984 -49.062 -25.891 1 93.06 319 ASN A C 1
ATOM 2510 O O . ASN A 1 319 ? 18.016 -48.438 -24.828 1 93.06 319 ASN A O 1
ATOM 2514 N N . TYR A 1 320 ? 18.359 -48.531 -27.016 1 94.88 320 TYR A N 1
ATOM 2515 C CA . TYR A 1 320 ? 18.594 -47.094 -27.219 1 94.88 320 TYR A CA 1
ATOM 2516 C C . TYR A 1 320 ? 17.484 -46.469 -28.062 1 94.88 320 TYR A C 1
ATOM 2518 O O . TYR A 1 320 ? 17.156 -46.969 -29.141 1 94.88 320 TYR A O 1
ATOM 2526 N N . SER A 1 321 ? 16.922 -45.469 -27.531 1 95.44 321 SER A N 1
ATOM 2527 C CA . SER A 1 321 ? 15.797 -44.875 -28.234 1 95.44 321 SER A CA 1
ATOM 2528 C C . SER A 1 321 ? 15.938 -43.344 -28.297 1 95.44 321 SER A C 1
ATOM 2530 O O . SER A 1 321 ? 16.359 -42.719 -27.328 1 95.44 321 SER A O 1
ATOM 2532 N N . ALA A 1 322 ? 15.695 -42.75 -29.469 1 96.25 322 ALA A N 1
ATOM 2533 C CA . ALA A 1 322 ? 15.539 -41.312 -29.703 1 96.25 322 ALA A CA 1
ATOM 2534 C C . ALA A 1 322 ? 14.164 -41 -30.281 1 96.25 322 ALA A C 1
ATOM 2536 O O . ALA A 1 322 ? 13.805 -41.5 -31.344 1 96.25 322 ALA A O 1
ATOM 2537 N N . GLY A 1 323 ? 13.453 -40.219 -29.5 1 96.44 323 GLY A N 1
ATOM 2538 C CA . GLY A 1 323 ? 12.094 -39.969 -29.953 1 96.44 323 GLY A CA 1
ATOM 2539 C C . GLY A 1 323 ? 11.656 -38.531 -29.781 1 96.44 323 GLY A C 1
ATOM 2540 O O . GLY A 1 323 ? 12.195 -37.812 -28.938 1 96.44 323 GLY A O 1
ATOM 2541 N N . ILE A 1 324 ? 10.719 -38.125 -30.656 1 97.5 324 ILE A N 1
ATOM 2542 C CA . ILE A 1 324 ? 10.031 -36.812 -30.547 1 97.5 324 ILE A CA 1
ATOM 2543 C C . ILE A 1 324 ? 8.57 -37.062 -30.172 1 97.5 324 ILE A C 1
ATOM 2545 O O . ILE A 1 324 ? 7.879 -37.844 -30.781 1 97.5 324 ILE A O 1
ATOM 2549 N N . ALA A 1 325 ? 8.25 -36.375 -29.109 1 97.44 325 ALA A N 1
ATOM 2550 C CA . ALA A 1 325 ? 6.883 -36.5 -28.609 1 97.44 325 ALA A CA 1
ATOM 2551 C C . ALA A 1 325 ? 6.105 -35.219 -28.75 1 97.44 325 ALA A C 1
ATOM 2553 O O . ALA A 1 325 ? 6.578 -34.156 -28.328 1 97.44 325 ALA A O 1
ATOM 2554 N N . LEU A 1 326 ? 4.898 -35.281 -29.391 1 97.75 326 LEU A N 1
ATOM 2555 C CA . LEU A 1 326 ? 3.969 -34.188 -29.531 1 97.75 326 LEU A CA 1
ATOM 2556 C C . LEU A 1 326 ? 2.74 -34.375 -28.641 1 97.75 326 LEU A C 1
ATOM 2558 O O . LEU A 1 326 ? 2.07 -35.406 -28.75 1 97.75 326 LEU A O 1
ATOM 2562 N N . GLN A 1 327 ? 2.572 -33.469 -27.75 1 97.5 327 GLN A N 1
ATOM 2563 C CA . GLN A 1 327 ? 1.388 -33.5 -26.906 1 97.5 327 GLN A CA 1
ATOM 2564 C C . GLN A 1 327 ? 0.461 -32.312 -27.188 1 97.5 327 GLN A C 1
ATOM 2566 O O . GLN A 1 327 ? 0.883 -31.172 -27.141 1 97.5 327 GLN A O 1
ATOM 2571 N N . VAL A 1 328 ? -0.833 -32.594 -27.469 1 97.38 328 VAL A N 1
ATOM 2572 C CA . VAL A 1 328 ? -1.795 -31.578 -27.844 1 97.38 328 VAL A CA 1
ATOM 2573 C C . VAL A 1 328 ? -3.01 -31.641 -26.906 1 97.38 328 VAL A C 1
ATOM 2575 O O . VAL A 1 328 ? -3.789 -32.594 -26.969 1 97.38 328 VAL A O 1
ATOM 2578 N N . PRO A 1 329 ? -3.133 -30.641 -26.062 1 96.25 329 PRO A N 1
ATOM 2579 C CA . PRO A 1 329 ? -4.395 -30.562 -25.328 1 96.25 329 PRO A CA 1
ATOM 2580 C C . PRO A 1 329 ? -5.582 -30.203 -26.219 1 96.25 329 PRO A C 1
ATOM 2582 O O . PRO A 1 329 ? -5.543 -29.172 -26.906 1 96.25 329 PRO A O 1
ATOM 2585 N N . ILE A 1 330 ? -6.598 -30.984 -26.203 1 96.69 330 ILE A N 1
ATOM 2586 C CA . ILE A 1 330 ? -7.734 -30.766 -27.078 1 96.69 330 ILE A CA 1
ATOM 2587 C C . ILE A 1 330 ? -8.859 -30.078 -26.328 1 96.69 330 ILE A C 1
ATOM 2589 O O . ILE A 1 330 ? -9.453 -29.109 -26.812 1 96.69 330 ILE A O 1
ATOM 2593 N N . TYR A 1 331 ? -9.172 -30.609 -25.234 1 96.88 331 TYR A N 1
ATOM 2594 C CA . TYR A 1 331 ? -10.25 -30.062 -24.406 1 96.88 331 TYR A CA 1
ATOM 2595 C C . TYR A 1 331 ? -9.93 -30.234 -22.922 1 96.88 331 TYR A C 1
ATOM 2597 O O . TYR A 1 331 ? -9.609 -31.344 -22.469 1 96.88 331 TYR A O 1
ATOM 2605 N N . SER A 1 332 ? -9.984 -29.094 -22.172 1 95.88 332 SER A N 1
ATOM 2606 C CA . SER A 1 332 ? -9.648 -29.109 -20.75 1 95.88 332 SER A CA 1
ATOM 2607 C C . SER A 1 332 ? -10.844 -28.703 -19.906 1 95.88 332 SER A C 1
ATOM 2609 O O . SER A 1 332 ? -10.688 -28.016 -18.891 1 95.88 332 SER A O 1
ATOM 2611 N N . GLY A 1 333 ? -12.086 -28.922 -20.375 1 95.94 333 GLY A N 1
ATOM 2612 C CA . GLY A 1 333 ? -13.281 -28.609 -19.609 1 95.94 333 GLY A CA 1
ATOM 2613 C C . GLY A 1 333 ? -13.516 -27.109 -19.453 1 95.94 333 GLY A C 1
ATOM 2614 O O . GLY A 1 333 ? -14.242 -26.688 -18.562 1 95.94 333 GLY A O 1
ATOM 2615 N N . GLY A 1 334 ? -12.859 -26.344 -20.188 1 96.81 334 GLY A N 1
ATOM 2616 C CA . GLY A 1 334 ? -12.984 -24.891 -20.109 1 96.81 334 GLY A CA 1
ATOM 2617 C C . GLY A 1 334 ? -12.062 -24.266 -19.078 1 96.81 334 GLY A C 1
ATOM 2618 O O . GLY A 1 334 ? -12.031 -23.047 -18.938 1 96.81 334 GLY A O 1
ATOM 2619 N N . SER A 1 335 ? -11.266 -25.016 -18.344 1 96.94 335 SER A N 1
ATOM 2620 C CA . SER A 1 335 ? -10.391 -24.547 -17.281 1 96.94 335 SER A CA 1
ATOM 2621 C C . SER A 1 335 ? -9.297 -23.625 -17.828 1 96.94 335 SER A C 1
ATOM 2623 O O . SER A 1 335 ? -9.039 -22.562 -17.281 1 96.94 335 SER A O 1
ATOM 2625 N N . THR A 1 336 ? -8.75 -24 -18.984 1 97.31 336 THR A N 1
ATOM 2626 C CA . THR A 1 336 ? -7.68 -23.203 -19.562 1 97.31 336 THR A CA 1
ATOM 2627 C C . THR A 1 336 ? -8.203 -21.844 -20.031 1 97.31 336 THR A C 1
ATOM 2629 O O . THR A 1 336 ? -7.598 -20.812 -19.766 1 97.31 336 THR A O 1
ATOM 2632 N N . SER A 1 337 ? -9.375 -21.891 -20.688 1 98 337 SER A N 1
ATOM 2633 C CA . SER A 1 337 ? -9.977 -20.641 -21.156 1 98 337 SER A CA 1
ATOM 2634 C C . SER A 1 337 ? -10.359 -19.734 -19.984 1 98 337 SER A C 1
ATOM 2636 O O . SER A 1 337 ? -10.156 -18.531 -20.031 1 98 337 SER A O 1
ATOM 2638 N N . ALA A 1 338 ? -10.898 -20.281 -18.938 1 98.38 338 ALA A N 1
ATOM 2639 C CA . ALA A 1 338 ? -11.25 -19.531 -17.734 1 98.38 338 ALA A CA 1
ATOM 2640 C C . ALA A 1 338 ? -10.008 -18.953 -17.062 1 98.38 338 ALA A C 1
ATOM 2642 O O . ALA A 1 338 ? -10.008 -17.812 -16.609 1 98.38 338 ALA A O 1
ATOM 2643 N N . ARG A 1 339 ? -8.953 -19.734 -17.016 1 98.12 339 ARG A N 1
ATOM 2644 C CA . ARG A 1 339 ? -7.688 -19.266 -16.453 1 98.12 339 ARG A CA 1
ATOM 2645 C C . ARG A 1 339 ? -7.156 -18.062 -17.234 1 98.12 339 ARG A C 1
ATOM 2647 O O . ARG A 1 339 ? -6.695 -17.094 -16.656 1 98.12 339 ARG A O 1
ATOM 2654 N N . VAL A 1 340 ? -7.25 -18.109 -18.562 1 98.5 340 VAL A N 1
ATOM 2655 C CA . VAL A 1 340 ? -6.789 -17.016 -19.406 1 98.5 340 VAL A CA 1
ATOM 2656 C C . VAL A 1 340 ? -7.613 -15.758 -19.125 1 98.5 340 VAL A C 1
ATOM 2658 O O . VAL A 1 340 ? -7.062 -14.664 -18.984 1 98.5 340 VAL A O 1
ATOM 2661 N N . ARG A 1 341 ? -8.922 -15.953 -18.953 1 98.56 341 ARG A N 1
ATOM 2662 C CA . ARG A 1 341 ? -9.773 -14.805 -18.656 1 98.56 341 ARG A CA 1
ATOM 2663 C C . ARG A 1 341 ? -9.445 -14.227 -17.281 1 98.56 341 ARG A C 1
ATOM 2665 O O . ARG A 1 341 ? -9.461 -13.008 -17.094 1 98.56 341 ARG A O 1
ATOM 2672 N N . ALA A 1 342 ? -9.141 -15.094 -16.297 1 98.5 342 ALA A N 1
ATOM 2673 C CA . ALA A 1 342 ? -8.711 -14.625 -14.984 1 98.5 342 ALA A CA 1
ATOM 2674 C C . ALA A 1 342 ? -7.426 -13.812 -15.078 1 98.5 342 ALA A C 1
ATOM 2676 O O . ALA A 1 342 ? -7.312 -12.75 -14.469 1 98.5 342 ALA A O 1
ATOM 2677 N N . LEU A 1 343 ? -6.535 -14.312 -15.922 1 98.56 343 LEU A N 1
ATOM 2678 C CA . LEU A 1 343 ? -5.246 -13.641 -16.078 1 98.56 343 LEU A CA 1
ATOM 2679 C C . LEU A 1 343 ? -5.414 -12.305 -16.797 1 98.56 343 LEU A C 1
ATOM 2681 O O . LEU A 1 343 ? -4.684 -11.352 -16.516 1 98.56 343 LEU A O 1
ATOM 2685 N N . HIS A 1 344 ? -6.375 -12.211 -17.719 1 98.75 344 HIS A N 1
ATOM 2686 C CA . HIS A 1 344 ? -6.684 -10.938 -18.344 1 98.75 344 HIS A CA 1
ATOM 2687 C C . HIS A 1 344 ? -7.148 -9.914 -17.312 1 98.75 344 HIS A C 1
ATOM 2689 O O . HIS A 1 344 ? -6.734 -8.75 -17.359 1 98.75 344 HIS A O 1
ATOM 2695 N N . ASN A 1 345 ? -7.984 -10.367 -16.422 1 98.62 345 ASN A N 1
ATOM 2696 C CA . ASN A 1 345 ? -8.453 -9.469 -15.367 1 98.62 345 ASN A CA 1
ATOM 2697 C C . ASN A 1 345 ? -7.328 -9.078 -14.414 1 98.62 345 ASN A C 1
ATOM 2699 O O . ASN A 1 345 ? -7.266 -7.938 -13.953 1 98.62 345 ASN A O 1
ATOM 2703 N N . ASP A 1 346 ? -6.434 -10.023 -14.141 1 98.31 346 ASP A N 1
ATOM 2704 C CA . ASP A 1 346 ? -5.258 -9.703 -13.336 1 98.31 346 ASP A CA 1
ATOM 2705 C C . ASP A 1 346 ? -4.391 -8.648 -14.023 1 98.31 346 ASP A C 1
ATOM 2707 O O . ASP A 1 346 ? -3.854 -7.754 -13.367 1 98.31 346 ASP A O 1
ATOM 2711 N N . ARG A 1 347 ? -4.234 -8.758 -15.344 1 98.5 347 ARG A N 1
ATOM 2712 C CA . ARG A 1 347 ? -3.484 -7.77 -16.109 1 98.5 347 ARG A CA 1
ATOM 2713 C C . ARG A 1 347 ? -4.164 -6.406 -16.062 1 98.5 347 ARG A C 1
ATOM 2715 O O . ARG A 1 347 ? -3.496 -5.375 -15.961 1 98.5 347 ARG A O 1
ATOM 2722 N N . ASP A 1 348 ? -5.48 -6.438 -16.141 1 98.25 348 ASP A N 1
ATOM 2723 C CA . ASP A 1 348 ? -6.223 -5.188 -16.016 1 98.25 348 ASP A CA 1
ATOM 2724 C C . ASP A 1 348 ? -5.98 -4.531 -14.656 1 98.25 348 ASP A C 1
ATOM 2726 O O . ASP A 1 348 ? -5.801 -3.314 -14.57 1 98.25 348 ASP A O 1
ATOM 2730 N N . SER A 1 349 ? -5.953 -5.277 -13.594 1 97.81 349 SER A N 1
ATOM 2731 C CA . SER A 1 349 ? -5.625 -4.766 -12.266 1 97.81 349 SER A CA 1
ATOM 2732 C C . SER A 1 349 ? -4.223 -4.168 -12.234 1 97.81 349 SER A C 1
ATOM 2734 O O . SER A 1 349 ? -4.02 -3.082 -11.688 1 97.81 349 SER A O 1
ATOM 2736 N N . ALA A 1 350 ? -3.285 -4.867 -12.875 1 98 350 ALA A N 1
ATOM 2737 C CA . ALA A 1 350 ? -1.909 -4.379 -12.93 1 98 350 ALA A CA 1
ATOM 2738 C C . ALA A 1 350 ? -1.823 -3.068 -13.703 1 98 350 ALA A C 1
ATOM 2740 O O . ALA A 1 350 ? -1.05 -2.178 -13.352 1 98 350 ALA A O 1
ATOM 2741 N N . GLU A 1 351 ? -2.592 -3.012 -14.742 1 98.25 351 GLU A N 1
ATOM 2742 C CA . GLU A 1 351 ? -2.641 -1.785 -15.531 1 98.25 351 GLU A CA 1
ATOM 2743 C C . GLU A 1 351 ? -3.174 -0.617 -14.711 1 98.25 351 GLU A C 1
ATOM 2745 O O . GLU A 1 351 ? -2.648 0.496 -14.789 1 98.25 351 GLU A O 1
ATOM 2750 N N . GLN A 1 352 ? -4.199 -0.877 -13.945 1 97.88 352 GLN A N 1
ATOM 2751 C CA . GLN A 1 352 ? -4.754 0.159 -13.078 1 97.88 352 GLN A CA 1
ATOM 2752 C C . GLN A 1 352 ? -3.768 0.543 -11.984 1 97.88 352 GLN A C 1
ATOM 2754 O O . GLN A 1 352 ? -3.695 1.708 -11.586 1 97.88 352 GLN A O 1
ATOM 2759 N N . GLU A 1 353 ? -3.01 -0.38 -11.516 1 97.56 353 GLU A N 1
ATOM 2760 C CA . GLU A 1 353 ? -1.978 -0.087 -10.523 1 97.56 353 GLU A CA 1
ATOM 2761 C C . GLU A 1 353 ? -0.879 0.793 -11.109 1 97.56 353 GLU A C 1
ATOM 2763 O O . GLU A 1 353 ? -0.346 1.671 -10.43 1 97.56 353 GLU A O 1
ATOM 2768 N N . LEU A 1 354 ? -0.518 0.537 -12.359 1 97.94 354 LEU A N 1
ATOM 2769 C CA . LEU A 1 354 ? 0.433 1.398 -13.055 1 97.94 354 LEU A CA 1
ATOM 2770 C C . LEU A 1 354 ? -0.113 2.816 -13.188 1 97.94 354 LEU A C 1
ATOM 2772 O O . LEU A 1 354 ? 0.601 3.787 -12.93 1 97.94 354 LEU A O 1
ATOM 2776 N N . GLU A 1 355 ? -1.402 2.877 -13.531 1 97.38 355 GLU A N 1
ATOM 2777 C CA . GLU A 1 355 ? -2.037 4.188 -13.648 1 97.38 355 GLU A CA 1
ATOM 2778 C C . GLU A 1 355 ? -2.064 4.906 -12.297 1 97.38 355 GLU A C 1
ATOM 2780 O O . GLU A 1 355 ? -1.801 6.109 -12.227 1 97.38 355 GLU A O 1
ATOM 2785 N N . ALA A 1 356 ? -2.379 4.23 -11.195 1 97.12 356 ALA A N 1
ATOM 2786 C CA . ALA A 1 356 ? -2.365 4.805 -9.852 1 97.12 356 ALA A CA 1
ATOM 2787 C C . ALA A 1 356 ? -0.985 5.352 -9.5 1 97.12 356 ALA A C 1
ATOM 2789 O O . ALA A 1 356 ? -0.866 6.453 -8.961 1 97.12 356 ALA A O 1
ATOM 2790 N N . MET A 1 357 ? 0.02 4.598 -9.875 1 97.06 357 MET A N 1
ATOM 2791 C CA . MET A 1 357 ? 1.389 5.023 -9.602 1 97.06 357 MET A CA 1
ATOM 2792 C C . MET A 1 357 ? 1.754 6.246 -10.438 1 97.06 357 MET A C 1
ATOM 2794 O O . MET A 1 357 ? 2.408 7.168 -9.945 1 97.06 357 MET A O 1
ATOM 2798 N N . ARG A 1 358 ? 1.372 6.254 -11.625 1 97.06 358 ARG A N 1
ATOM 2799 C CA . ARG A 1 358 ? 1.632 7.398 -12.492 1 97.06 358 ARG A CA 1
ATOM 2800 C C . ARG A 1 358 ? 1.014 8.672 -11.922 1 97.06 358 ARG A C 1
ATOM 2802 O O . ARG A 1 358 ? 1.672 9.711 -11.852 1 97.06 358 ARG A O 1
ATOM 2809 N N . ARG A 1 359 ? -0.239 8.57 -11.523 1 96.31 359 ARG A N 1
ATOM 2810 C CA . ARG A 1 359 ? -0.926 9.711 -10.938 1 96.31 359 ARG A CA 1
ATOM 2811 C C . ARG A 1 359 ? -0.26 10.141 -9.633 1 96.31 359 ARG A C 1
ATOM 2813 O O . ARG A 1 359 ? -0.158 11.336 -9.344 1 96.31 359 ARG A O 1
ATOM 2820 N N . GLN A 1 360 ? 0.155 9.188 -8.867 1 96.06 360 GLN A N 1
ATOM 2821 C CA . GLN A 1 360 ? 0.852 9.5 -7.625 1 96.06 360 GLN A CA 1
ATOM 2822 C C . GLN A 1 360 ? 2.168 10.219 -7.895 1 96.06 360 GLN A C 1
ATOM 2824 O O . GLN A 1 360 ? 2.492 11.203 -7.227 1 96.06 360 GLN A O 1
ATOM 2829 N N . VAL A 1 361 ? 2.939 9.711 -8.875 1 96.94 361 VAL A N 1
ATOM 2830 C CA . VAL A 1 361 ? 4.203 10.344 -9.242 1 96.94 361 VAL A CA 1
ATOM 2831 C C . VAL A 1 361 ? 3.953 11.773 -9.703 1 96.94 361 VAL A C 1
ATOM 2833 O O . VAL A 1 361 ? 4.68 12.695 -9.32 1 96.94 361 VAL A O 1
ATOM 2836 N N . PHE A 1 362 ? 2.91 11.977 -10.469 1 96.44 362 PHE A N 1
ATOM 2837 C CA . PHE A 1 362 ? 2.543 13.312 -10.93 1 96.44 362 PHE A CA 1
ATOM 2838 C C . PHE A 1 362 ? 2.197 14.211 -9.75 1 96.44 362 PHE A C 1
ATOM 2840 O O . PHE A 1 362 ? 2.732 15.32 -9.633 1 96.44 362 PHE A O 1
ATOM 2847 N N . LYS A 1 363 ? 1.35 13.75 -8.867 1 96.19 363 LYS A N 1
ATOM 2848 C CA . LYS A 1 363 ? 0.895 14.523 -7.711 1 96.19 363 LYS A CA 1
ATOM 2849 C C . LYS A 1 363 ? 2.057 14.852 -6.773 1 96.19 363 LYS A C 1
ATOM 2851 O O . LYS A 1 363 ? 2.232 16 -6.375 1 96.19 363 LYS A O 1
ATOM 2856 N N . GLU A 1 364 ? 2.854 13.82 -6.492 1 96.62 364 GLU A N 1
ATOM 2857 C CA . GLU A 1 364 ? 3.941 14.016 -5.535 1 96.62 364 GLU A CA 1
ATOM 2858 C C . GLU A 1 364 ? 5.02 14.93 -6.109 1 96.62 364 GLU A C 1
ATOM 2860 O O . GLU A 1 364 ? 5.594 15.75 -5.387 1 96.62 364 GLU A O 1
ATOM 2865 N N . THR A 1 365 ? 5.344 14.797 -7.375 1 96.5 365 THR A N 1
ATOM 2866 C CA . THR A 1 365 ? 6.309 15.68 -8.016 1 96.5 365 THR A CA 1
ATOM 2867 C C . THR A 1 365 ? 5.793 17.109 -8.039 1 96.5 365 THR A C 1
ATOM 2869 O O . THR A 1 365 ? 6.516 18.047 -7.672 1 96.5 365 THR A O 1
ATOM 2872 N N . THR A 1 366 ? 4.543 17.281 -8.406 1 96.31 366 THR A N 1
ATOM 2873 C CA . THR A 1 366 ? 3.938 18.609 -8.438 1 96.31 366 THR A CA 1
ATOM 2874 C C . THR A 1 366 ? 3.908 19.219 -7.035 1 96.31 366 THR A C 1
ATOM 2876 O O . THR A 1 366 ? 4.309 20.375 -6.844 1 96.31 366 THR A O 1
ATOM 2879 N N . SER A 1 367 ? 3.467 18.391 -6.047 1 96.19 367 SER A N 1
ATOM 2880 C CA . SER A 1 367 ? 3.371 18.859 -4.672 1 96.19 367 SER A CA 1
ATOM 2881 C C . SER A 1 367 ? 4.742 19.266 -4.125 1 96.19 367 SER A C 1
ATOM 2883 O O . SER A 1 367 ? 4.883 20.312 -3.488 1 96.19 367 SER A O 1
ATOM 2885 N N . SER A 1 368 ? 5.684 18.422 -4.391 1 95.88 368 SER A N 1
ATOM 2886 C CA . SER A 1 368 ? 7.023 18.734 -3.906 1 95.88 368 SER A CA 1
ATOM 2887 C C . SER A 1 368 ? 7.598 19.969 -4.594 1 95.88 368 SER A C 1
ATOM 2889 O O . SER A 1 368 ? 8.281 20.781 -3.967 1 95.88 368 SER A O 1
ATOM 2891 N N . TYR A 1 369 ? 7.34 20.219 -5.855 1 95.69 369 TYR A N 1
ATOM 2892 C CA . TYR A 1 369 ? 7.785 21.375 -6.609 1 95.69 369 TYR A CA 1
ATOM 2893 C C . TYR A 1 369 ? 7.148 22.656 -6.066 1 95.69 369 TYR A C 1
ATOM 2895 O O . TYR A 1 369 ? 7.848 23.625 -5.773 1 95.69 369 TYR A O 1
ATOM 2903 N N . LEU A 1 370 ? 5.852 22.562 -5.941 1 94.5 370 LEU A N 1
ATOM 2904 C CA . LEU A 1 370 ? 5.125 23.703 -5.398 1 94.5 370 LEU A CA 1
ATOM 2905 C C . LEU A 1 370 ? 5.613 24.047 -3.994 1 94.5 370 LEU A C 1
ATOM 2907 O O . LEU A 1 370 ? 5.801 25.219 -3.662 1 94.5 370 LEU A O 1
ATOM 2911 N N . THR A 1 371 ? 5.828 23.031 -3.18 1 94.56 371 THR A N 1
ATOM 2912 C CA . THR A 1 371 ? 6.293 23.25 -1.812 1 94.56 371 THR A CA 1
ATOM 2913 C C . THR A 1 371 ? 7.699 23.844 -1.801 1 94.56 371 THR A C 1
ATOM 2915 O O . THR A 1 371 ? 8.016 24.688 -0.968 1 94.56 371 THR A O 1
ATOM 2918 N N . ALA A 1 372 ? 8.508 23.422 -2.736 1 92.38 372 ALA A N 1
ATOM 2919 C CA . ALA A 1 372 ? 9.852 23.984 -2.842 1 92.38 372 ALA A CA 1
ATOM 2920 C C . ALA A 1 372 ? 9.797 25.469 -3.176 1 92.38 372 ALA A C 1
ATOM 2922 O O . ALA A 1 372 ? 10.516 26.281 -2.578 1 92.38 372 ALA A O 1
ATOM 2923 N N . GLN A 1 373 ? 8.93 25.828 -4.027 1 91.69 373 GLN A N 1
ATOM 2924 C CA . GLN A 1 373 ? 8.758 27.219 -4.402 1 91.69 373 GLN A CA 1
ATOM 2925 C C . GLN A 1 373 ? 8.234 28.047 -3.229 1 91.69 373 GLN A C 1
ATOM 2927 O O . GLN A 1 373 ? 8.758 29.125 -2.93 1 91.69 373 GLN A O 1
ATOM 2932 N N . ALA A 1 374 ? 7.262 27.469 -2.586 1 92.62 374 ALA A N 1
ATOM 2933 C CA . ALA A 1 374 ? 6.66 28.156 -1.447 1 92.62 374 ALA A CA 1
ATOM 2934 C C . ALA A 1 374 ? 7.645 28.266 -0.286 1 92.62 374 ALA A C 1
ATOM 2936 O O . ALA A 1 374 ? 7.621 29.234 0.468 1 92.62 374 ALA A O 1
ATOM 2937 N N . SER A 1 375 ? 8.5 27.266 -0.14 1 92.69 375 SER A N 1
ATOM 2938 C CA . SER A 1 375 ? 9.438 27.234 0.976 1 92.69 375 SER A CA 1
ATOM 2939 C C . SER A 1 375 ? 10.461 28.359 0.88 1 92.69 375 SER A C 1
ATOM 2941 O O . SER A 1 375 ? 10.875 28.922 1.898 1 92.69 375 SER A O 1
ATOM 2943 N N . VAL A 1 376 ? 10.852 28.766 -0.299 1 91.62 376 VAL A N 1
ATOM 2944 C CA . VAL A 1 376 ? 11.773 29.891 -0.478 1 91.62 376 VAL A CA 1
ATOM 2945 C C . VAL A 1 376 ? 11.109 31.188 -0.037 1 91.62 376 VAL A C 1
ATOM 2947 O O . VAL A 1 376 ? 11.711 32 0.67 1 91.62 376 VAL A O 1
ATOM 2950 N N . GLU A 1 377 ? 9.883 31.312 -0.439 1 91.31 377 GLU A N 1
ATOM 2951 C CA . GLU A 1 377 ? 9.125 32.5 -0.013 1 91.31 377 GLU A CA 1
ATOM 2952 C C . GLU A 1 377 ? 8.93 32.5 1.501 1 91.31 377 GLU A C 1
ATOM 2954 O O . GLU A 1 377 ? 8.969 33.562 2.131 1 91.31 377 GLU A O 1
ATOM 2959 N N . ARG A 1 378 ? 8.742 31.312 2.047 1 92.25 378 ARG A N 1
ATOM 2960 C CA . ARG A 1 378 ? 8.562 31.188 3.49 1 92.25 378 ARG A CA 1
ATOM 2961 C C . ARG A 1 378 ? 9.836 31.547 4.238 1 92.25 378 ARG A C 1
ATOM 2963 O O . ARG A 1 378 ? 9.789 32.188 5.289 1 92.25 378 ARG A O 1
ATOM 2970 N N . ILE A 1 379 ? 10.977 31.141 3.732 1 91.75 379 ILE A N 1
ATOM 2971 C CA . ILE A 1 379 ? 12.258 31.469 4.348 1 91.75 379 ILE A CA 1
ATOM 2972 C C . ILE A 1 379 ? 12.453 33 4.332 1 91.75 379 ILE A C 1
ATOM 2974 O O . ILE A 1 379 ? 12.828 33.594 5.348 1 91.75 379 ILE A O 1
ATOM 2978 N N . ARG A 1 380 ? 12.125 33.625 3.27 1 91.5 380 ARG A N 1
ATOM 2979 C CA . ARG A 1 380 ? 12.25 35.094 3.16 1 91.5 380 ARG A CA 1
ATOM 2980 C C . ARG A 1 380 ? 11.305 35.781 4.133 1 91.5 380 ARG A C 1
ATOM 2982 O O . ARG A 1 380 ? 11.719 36.719 4.852 1 91.5 380 ARG A O 1
ATOM 2989 N N . ALA A 1 381 ? 10.086 35.281 4.094 1 90.38 381 ALA A N 1
ATOM 2990 C CA . ALA A 1 381 ? 9.102 35.875 4.996 1 90.38 381 ALA A CA 1
ATOM 2991 C C . ALA A 1 381 ? 9.5 35.656 6.453 1 90.38 381 ALA A C 1
ATOM 2993 O O . ALA A 1 381 ? 9.32 36.562 7.285 1 90.38 381 ALA A O 1
ATOM 2994 N N . SER A 1 382 ? 10.039 34.5 6.828 1 91.69 382 SER A N 1
ATOM 2995 C CA . SER A 1 382 ? 10.461 34.188 8.195 1 91.69 382 SER A CA 1
ATOM 2996 C C . SER A 1 382 ? 11.672 35.031 8.594 1 91.69 382 SER A C 1
ATOM 2998 O O . SER A 1 382 ? 11.812 35.406 9.766 1 91.69 382 SER A O 1
ATOM 3000 N N . ARG A 1 383 ? 12.562 35.312 7.668 1 91.38 383 ARG A N 1
ATOM 3001 C CA . ARG A 1 383 ? 13.695 36.188 7.938 1 91.38 383 ARG A CA 1
ATOM 3002 C C . ARG A 1 383 ? 13.234 37.594 8.266 1 91.38 383 ARG A C 1
ATOM 3004 O O . ARG A 1 383 ? 13.719 38.219 9.219 1 91.38 383 ARG A O 1
ATOM 3011 N N . ASN A 1 384 ? 12.281 38.031 7.469 1 91.06 384 ASN A N 1
ATOM 3012 C CA . ASN A 1 384 ? 11.703 39.344 7.73 1 91.06 384 ASN A CA 1
ATOM 3013 C C . ASN A 1 384 ? 11 39.375 9.086 1 91.06 384 ASN A C 1
ATOM 3015 O O . ASN A 1 384 ? 11.125 40.344 9.828 1 91.06 384 ASN A O 1
ATOM 3019 N N . ALA A 1 385 ? 10.258 38.312 9.359 1 90.06 385 ALA A N 1
ATOM 3020 C CA . ALA A 1 385 ? 9.555 38.219 10.641 1 90.06 385 ALA A CA 1
ATOM 3021 C C . ALA A 1 385 ? 10.539 38.25 11.805 1 90.06 385 ALA A C 1
ATOM 3023 O O . ALA A 1 385 ? 10.273 38.875 12.836 1 90.06 385 ALA A O 1
ATOM 3024 N N . LEU A 1 386 ? 11.688 37.625 11.648 1 91.75 386 LEU A N 1
ATOM 3025 C CA . LEU A 1 386 ? 12.703 37.594 12.688 1 91.75 386 LEU A CA 1
ATOM 3026 C C . LEU A 1 386 ? 13.32 38.969 12.883 1 91.75 386 LEU A C 1
ATOM 3028 O O . LEU A 1 386 ? 13.508 39.406 14.016 1 91.75 386 LEU A O 1
ATOM 3032 N N . GLU A 1 387 ? 13.578 39.625 11.82 1 92.19 387 GLU A N 1
ATOM 3033 C CA . GLU A 1 387 ? 14.141 40.969 11.906 1 92.19 387 GLU A CA 1
ATOM 3034 C C . GLU A 1 387 ? 13.18 41.938 12.617 1 92.19 387 GLU A C 1
ATOM 3036 O O . GLU A 1 387 ? 13.594 42.688 13.492 1 92.19 387 GLU A O 1
ATOM 3041 N N . SER A 1 388 ? 11.93 41.75 12.211 1 89.94 388 SER A N 1
ATOM 3042 C CA . SER A 1 388 ? 10.914 42.594 12.844 1 89.94 388 SER A CA 1
ATOM 3043 C C . SER A 1 388 ? 10.758 42.25 14.32 1 89.94 388 SER A C 1
ATOM 3045 O O . SER A 1 388 ? 10.609 43.156 15.156 1 89.94 388 SER A O 1
ATOM 3047 N N . ALA A 1 389 ? 10.766 41 14.672 1 90.06 389 ALA A N 1
ATOM 3048 C CA . ALA A 1 389 ? 10.633 40.562 16.062 1 90.06 389 ALA A CA 1
ATOM 3049 C C . ALA A 1 389 ? 11.828 41 16.891 1 90.06 389 ALA A C 1
ATOM 3051 O O . ALA A 1 389 ? 11.664 41.406 18.062 1 90.06 389 ALA A O 1
ATOM 3052 N N . LYS A 1 390 ? 13.031 41.062 16.359 1 92.06 390 LYS A N 1
ATOM 3053 C CA . LYS A 1 390 ? 14.227 41.531 17.047 1 92.06 390 LYS A CA 1
ATOM 3054 C C . LYS A 1 390 ? 14.125 43.031 17.359 1 92.06 390 LYS A C 1
ATOM 3056 O O . LYS A 1 390 ? 14.438 43.438 18.469 1 92.06 390 LYS A O 1
ATOM 3061 N N . LYS A 1 391 ? 13.648 43.75 16.359 1 90.25 391 LYS A N 1
ATOM 3062 C CA . LYS A 1 391 ? 13.477 45.188 16.562 1 90.25 391 LYS A CA 1
ATOM 3063 C C . LYS A 1 391 ? 12.43 45.469 17.625 1 90.25 391 LYS A C 1
ATOM 3065 O O . LYS A 1 391 ? 12.602 46.375 18.438 1 90.25 391 LYS A O 1
ATOM 3070 N N . SER A 1 392 ? 11.391 44.688 17.562 1 88.88 392 SER A N 1
ATOM 3071 C CA . SER A 1 392 ? 10.344 44.844 18.562 1 88.88 392 SER A CA 1
ATOM 3072 C C . SER A 1 392 ? 10.859 44.531 19.969 1 88.88 392 SER A C 1
ATOM 3074 O O . SER A 1 392 ? 10.508 45.219 20.922 1 88.88 392 SER A O 1
ATOM 3076 N N . THR A 1 393 ? 11.656 43.5 20.109 1 90 393 THR A N 1
ATOM 3077 C CA . THR A 1 393 ? 12.234 43.125 21.406 1 90 393 THR A CA 1
ATOM 3078 C C . THR A 1 393 ? 13.18 44.219 21.906 1 90 393 THR A C 1
ATOM 3080 O O . THR A 1 393 ? 13.117 44.625 23.062 1 90 393 THR A O 1
ATOM 3083 N N . GLU A 1 394 ? 14.008 44.781 21.062 1 90.5 394 GLU A N 1
ATOM 3084 C CA . GLU A 1 394 ? 14.93 45.844 21.438 1 90.5 394 GLU A CA 1
ATOM 3085 C C . GLU A 1 394 ? 14.188 47.094 21.891 1 90.5 394 GLU A C 1
ATOM 3087 O O . GLU A 1 394 ? 14.555 47.719 22.875 1 90.5 394 GLU A O 1
ATOM 3092 N N . ALA A 1 395 ? 13.141 47.344 21.156 1 88.44 395 ALA A N 1
ATOM 3093 C CA . ALA A 1 395 ? 12.336 48.5 21.5 1 88.44 395 ALA A CA 1
ATOM 3094 C C . ALA A 1 395 ? 11.625 48.312 22.828 1 88.44 395 ALA A C 1
ATOM 3096 O O . ALA A 1 395 ? 11.531 49.25 23.641 1 88.44 395 ALA A O 1
ATOM 3097 N N . ALA A 1 396 ? 11.086 47.125 23.047 1 86.25 396 ALA A N 1
ATOM 3098 C CA . ALA A 1 396 ? 10.398 46.812 24.312 1 86.25 396 ALA A CA 1
ATOM 3099 C C . ALA A 1 396 ? 11.352 46.906 25.484 1 86.25 396 ALA A C 1
ATOM 3101 O O . ALA A 1 396 ? 11 47.406 26.562 1 86.25 396 ALA A O 1
ATOM 3102 N N . GLU A 1 397 ? 12.547 46.469 25.359 1 87.44 397 GLU A N 1
ATOM 3103 C CA . GLU A 1 397 ? 13.555 46.5 26.422 1 87.44 397 GLU A CA 1
ATOM 3104 C C . GLU A 1 397 ? 13.945 47.938 26.75 1 87.44 397 GLU A C 1
ATOM 3106 O O . GLU A 1 397 ? 14.055 48.312 27.922 1 87.44 397 GLU A O 1
ATOM 3111 N N . LYS A 1 398 ? 14.102 48.75 25.688 1 86.25 398 LYS A N 1
ATOM 3112 C CA . LYS A 1 398 ? 14.406 50.156 25.906 1 86.25 398 LYS A CA 1
ATOM 3113 C C . LYS A 1 398 ? 13.234 50.906 26.562 1 86.25 398 LYS A C 1
ATOM 3115 O O . LYS A 1 398 ? 13.422 51.719 27.453 1 86.25 398 LYS A O 1
ATOM 3120 N N . GLY A 1 399 ? 12.07 50.594 26.062 1 84.25 399 GLY A N 1
ATOM 3121 C CA . GLY A 1 399 ? 10.883 51.188 26.641 1 84.25 399 GLY A CA 1
ATOM 3122 C C . GLY A 1 399 ? 10.695 50.844 28.109 1 84.25 399 GLY A C 1
ATOM 3123 O O . GLY A 1 399 ? 10.227 51.656 28.891 1 84.25 399 GLY A O 1
ATOM 3124 N N . PHE A 1 400 ? 11 49.688 28.438 1 82.25 400 PHE A N 1
ATOM 3125 C CA . PHE A 1 400 ? 10.914 49.25 29.828 1 82.25 400 PHE A CA 1
ATOM 3126 C C . PHE A 1 400 ? 11.914 50 30.688 1 82.25 400 PHE A C 1
ATOM 3128 O O . PHE A 1 400 ? 11.602 50.406 31.812 1 82.25 400 PHE A O 1
ATOM 3135 N N . GLN A 1 401 ? 13.055 50.312 30.203 1 81.06 401 GLN A N 1
ATOM 3136 C CA . GLN A 1 401 ? 14.086 51.062 30.906 1 81.06 401 GLN A CA 1
ATOM 3137 C C . GLN A 1 401 ? 13.625 52.469 31.219 1 81.06 401 GLN A C 1
ATOM 3139 O O . GLN A 1 401 ? 13.953 53.031 32.25 1 81.06 401 GLN A O 1
ATOM 3144 N N . PHE A 1 402 ? 12.75 52.938 30.328 1 81.25 402 PHE A N 1
ATOM 3145 C CA . PHE A 1 402 ? 12.273 54.312 30.484 1 81.25 402 PHE A CA 1
ATOM 3146 C C . PHE A 1 402 ? 10.914 54.344 31.172 1 81.25 402 PHE A C 1
ATOM 3148 O O . PHE A 1 402 ? 10.344 55.406 31.391 1 81.25 402 PHE A O 1
ATOM 3155 N N . GLY A 1 403 ? 10.32 53.125 31.516 1 76.31 403 GLY A N 1
ATOM 3156 C CA . GLY A 1 403 ? 9.086 53 32.281 1 76.31 403 GLY A CA 1
ATOM 3157 C C . GLY A 1 403 ? 7.84 53.188 31.438 1 76.31 403 GLY A C 1
ATOM 3158 O O . GLY A 1 403 ? 6.758 53.438 31.953 1 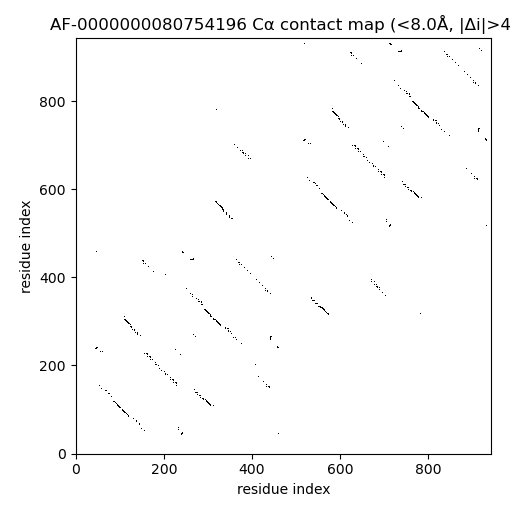76.31 403 GLY A O 1
ATOM 3159 N N . VAL A 1 404 ? 8.023 53 30.141 1 76.69 404 VAL A N 1
ATOM 3160 C CA . VAL A 1 404 ? 6.906 53.281 29.234 1 76.69 404 VAL A CA 1
ATOM 3161 C C . VAL A 1 404 ? 6.227 51.969 28.844 1 76.69 404 VAL A C 1
ATOM 3163 O O . VAL A 1 404 ? 5.07 51.969 28.406 1 76.69 404 VAL A O 1
ATOM 3166 N N . VAL A 1 405 ? 6.969 50.875 29 1 78.56 405 VAL A N 1
ATOM 3167 C CA . VAL A 1 405 ? 6.438 49.562 28.656 1 78.56 405 VAL A CA 1
ATOM 3168 C C . VAL A 1 405 ? 6.488 48.656 29.875 1 78.56 405 VAL A C 1
ATOM 3170 O O . VAL A 1 405 ? 7.355 48.812 30.75 1 78.56 405 VAL A O 1
ATOM 3173 N N . ASN A 1 406 ? 5.496 47.75 29.938 1 78 406 ASN A N 1
ATOM 3174 C CA . ASN A 1 406 ? 5.465 46.875 31.094 1 78 406 ASN A CA 1
ATOM 3175 C C . ASN A 1 406 ? 6.266 45.594 30.844 1 78 406 ASN A C 1
ATOM 3177 O O . ASN A 1 406 ? 6.645 45.312 29.703 1 78 406 ASN A O 1
ATOM 3181 N N . ALA A 1 407 ? 6.508 44.969 31.891 1 78.19 407 ALA A N 1
ATOM 3182 C CA . ALA A 1 407 ? 7.32 43.75 31.859 1 78.19 407 ALA A CA 1
ATOM 3183 C C . ALA A 1 407 ? 6.645 42.656 31.047 1 78.19 407 ALA A C 1
ATOM 3185 O O . ALA A 1 407 ? 7.316 41.875 30.391 1 78.19 407 ALA A O 1
ATOM 3186 N N . ALA A 1 408 ? 5.395 42.625 31.062 1 76.81 408 ALA A N 1
ATOM 3187 C CA . ALA A 1 408 ? 4.633 41.625 30.312 1 76.81 408 ALA A CA 1
ATOM 3188 C C . ALA A 1 408 ? 4.84 41.812 28.812 1 76.81 408 ALA A C 1
ATOM 3190 O O . ALA A 1 408 ? 4.902 40.844 28.062 1 76.81 408 ALA A O 1
ATOM 3191 N N . ASP A 1 409 ? 4.977 42.969 28.438 1 80.81 409 ASP A N 1
ATOM 3192 C CA . ASP A 1 409 ? 5.207 43.25 27.031 1 80.81 409 ASP A CA 1
ATOM 3193 C C . ASP A 1 409 ? 6.586 42.781 26.594 1 80.81 409 ASP A C 1
ATOM 3195 O O . ASP A 1 409 ? 6.742 42.25 25.484 1 80.81 409 ASP A O 1
ATOM 3199 N N . VAL A 1 410 ? 7.535 43.062 27.438 1 83 410 VAL A N 1
ATOM 3200 C CA . VAL A 1 410 ? 8.883 42.594 27.141 1 83 410 VAL A CA 1
ATOM 3201 C C . VAL A 1 410 ? 8.898 41.062 27.016 1 83 410 VAL A C 1
ATOM 3203 O O . VAL A 1 410 ? 9.484 40.531 26.094 1 83 410 VAL A O 1
ATOM 3206 N N . LEU A 1 411 ? 8.227 40.5 27.906 1 84.75 411 LEU A N 1
ATOM 3207 C CA . LEU A 1 411 ? 8.156 39.031 27.906 1 84.75 411 LEU A CA 1
ATOM 3208 C C . LEU A 1 411 ? 7.543 38.531 26.609 1 84.75 411 LEU A C 1
ATOM 3210 O O . LEU A 1 411 ? 8.07 37.594 25.984 1 84.75 411 LEU A O 1
ATOM 3214 N N . THR A 1 412 ? 6.465 39.031 26.172 1 83.94 412 THR A N 1
ATOM 3215 C CA . THR A 1 412 ? 5.77 38.625 24.953 1 83.94 412 THR A CA 1
ATOM 3216 C C . THR A 1 412 ? 6.656 38.812 23.734 1 83.94 412 THR A C 1
ATOM 3218 O O . THR A 1 412 ? 6.688 37.938 22.844 1 83.94 412 THR A O 1
ATOM 3221 N N . ASN A 1 413 ? 7.352 39.906 23.719 1 86.19 413 ASN A N 1
ATOM 3222 C CA . ASN A 1 413 ? 8.227 40.188 22.578 1 86.19 413 ASN A CA 1
ATOM 3223 C C . ASN A 1 413 ? 9.398 39.219 22.516 1 86.19 413 ASN A C 1
ATOM 3225 O O . ASN A 1 413 ? 9.789 38.75 21.438 1 86.19 413 ASN A O 1
ATOM 3229 N N . VAL A 1 414 ? 9.945 38.906 23.656 1 88.44 414 VAL A N 1
ATOM 3230 C CA . VAL A 1 414 ? 11.031 37.906 23.719 1 88.44 414 VAL A CA 1
ATOM 3231 C C . VAL A 1 414 ? 10.523 36.562 23.219 1 88.44 414 VAL A C 1
ATOM 3233 O O . VAL A 1 414 ? 11.195 35.906 22.422 1 88.44 414 VAL A O 1
ATOM 3236 N N . GLN A 1 415 ? 9.383 36.219 23.641 1 89.19 415 GLN A N 1
ATOM 3237 C CA . GLN A 1 415 ? 8.781 34.969 23.188 1 89.19 415 GLN A CA 1
ATOM 3238 C C . GLN A 1 415 ? 8.594 34.969 21.672 1 89.19 415 GLN A C 1
ATOM 3240 O O . GLN A 1 415 ? 8.875 33.969 21.016 1 89.19 415 GLN A O 1
ATOM 3245 N N . ASN A 1 416 ? 8.133 36 21.203 1 87.5 416 ASN A N 1
ATOM 3246 C CA . ASN A 1 416 ? 7.891 36.125 19.766 1 87.5 416 ASN A CA 1
ATOM 3247 C C . ASN A 1 416 ? 9.188 36.031 18.969 1 87.5 416 ASN A C 1
ATOM 3249 O O . ASN A 1 416 ? 9.219 35.469 17.891 1 87.5 416 ASN A O 1
ATOM 3253 N N . GLU A 1 417 ? 10.219 36.625 19.453 1 90.38 417 GLU A N 1
ATOM 3254 C CA . GLU A 1 417 ? 11.516 36.594 18.781 1 90.38 417 GLU A CA 1
ATOM 3255 C C . GLU A 1 417 ? 12.031 35.156 18.688 1 90.38 417 GLU A C 1
ATOM 3257 O O . GLU A 1 417 ? 12.477 34.719 17.625 1 90.38 417 GLU A O 1
ATOM 3262 N N . TYR A 1 418 ? 11.938 34.438 19.75 1 90.56 418 TYR A N 1
ATOM 3263 C CA . TYR A 1 418 ? 12.461 33.094 19.75 1 90.56 418 TYR A CA 1
ATOM 3264 C C . TYR A 1 418 ? 11.578 32.156 18.922 1 90.56 418 TYR A C 1
ATOM 3266 O O . TYR A 1 418 ? 12.07 31.234 18.281 1 90.56 418 TYR A O 1
ATOM 3274 N N . ARG A 1 419 ? 10.312 32.406 18.906 1 90.38 419 ARG A N 1
ATOM 3275 C CA . ARG A 1 419 ? 9.43 31.688 17.984 1 90.38 419 ARG A CA 1
ATOM 3276 C C . ARG A 1 419 ? 9.812 31.938 16.531 1 90.38 419 ARG A C 1
ATOM 3278 O O . ARG A 1 419 ? 9.82 31.016 15.719 1 90.38 419 ARG A O 1
ATOM 3285 N N . ALA A 1 420 ? 10.055 33.156 16.25 1 91.12 420 ALA A N 1
ATOM 3286 C CA . ALA A 1 420 ? 10.445 33.531 14.883 1 91.12 420 ALA A CA 1
ATOM 3287 C C . ALA A 1 420 ? 11.75 32.844 14.492 1 91.12 420 ALA A C 1
ATOM 3289 O O . ALA A 1 420 ? 11.914 32.406 13.352 1 91.12 420 ALA A O 1
ATOM 3290 N N . ARG A 1 421 ? 12.695 32.781 15.453 1 92.06 421 ARG A N 1
ATOM 3291 C CA . ARG A 1 421 ? 13.953 32.094 15.203 1 92.06 421 ARG A CA 1
ATOM 3292 C C . ARG A 1 421 ? 13.719 30.609 14.898 1 92.06 421 ARG A C 1
ATOM 3294 O O . ARG A 1 421 ? 14.289 30.062 13.953 1 92.06 421 ARG A O 1
ATOM 3301 N N . ARG A 1 422 ? 12.922 30.047 15.68 1 92.69 422 ARG A N 1
ATOM 3302 C CA . ARG A 1 422 ? 12.578 28.641 15.484 1 92.69 422 ARG A CA 1
ATOM 3303 C C . ARG A 1 422 ? 11.938 28.406 14.117 1 92.69 422 ARG A C 1
ATOM 3305 O O . ARG A 1 422 ? 12.281 27.453 13.422 1 92.69 422 ARG A O 1
ATOM 3312 N N . ASP A 1 423 ? 11.016 29.234 13.789 1 91.75 423 ASP A N 1
ATOM 3313 C CA . ASP A 1 423 ? 10.297 29.109 12.523 1 91.75 423 ASP A CA 1
ATOM 3314 C C . ASP A 1 423 ? 11.242 29.219 11.336 1 91.75 423 ASP A C 1
ATOM 3316 O O . ASP A 1 423 ? 11.086 28.516 10.344 1 91.75 423 ASP A O 1
ATOM 3320 N N . LEU A 1 424 ? 12.172 30.141 11.406 1 91.12 424 LEU A N 1
ATOM 3321 C CA . LEU A 1 424 ? 13.141 30.312 10.328 1 91.12 424 LEU A CA 1
ATOM 3322 C C . LEU A 1 424 ? 13.992 29.062 10.148 1 91.12 424 LEU A C 1
ATOM 3324 O O . LEU A 1 424 ? 14.148 28.578 9.031 1 91.12 424 LEU A O 1
ATOM 3328 N N . LEU A 1 425 ? 14.508 28.531 11.234 1 91.44 425 LEU A N 1
ATOM 3329 C CA . LEU A 1 425 ? 15.344 27.344 11.18 1 91.44 425 LEU A CA 1
ATOM 3330 C C . LEU A 1 425 ? 14.562 26.156 10.617 1 91.44 425 LEU A C 1
ATOM 3332 O O . LEU A 1 425 ? 15.062 25.438 9.75 1 91.44 425 LEU A O 1
ATOM 3336 N N . GLN A 1 426 ? 13.352 25.984 11.078 1 92.44 426 GLN A N 1
ATOM 3337 C CA . GLN A 1 426 ? 12.492 24.906 10.602 1 92.44 426 GLN A CA 1
ATOM 3338 C C . GLN A 1 426 ? 12.203 25.031 9.109 1 92.44 426 GLN A C 1
ATOM 3340 O O . GLN A 1 426 ? 12.172 24.047 8.391 1 92.44 426 GLN A O 1
ATOM 3345 N N . ALA A 1 427 ? 11.945 26.219 8.703 1 91.56 427 ALA A N 1
ATOM 3346 C CA . ALA A 1 427 ? 11.656 26.469 7.289 1 91.56 427 ALA A CA 1
ATOM 3347 C C . ALA A 1 427 ? 12.828 26.062 6.41 1 91.56 427 ALA A C 1
ATOM 3349 O O . ALA A 1 427 ? 12.641 25.531 5.309 1 91.56 427 ALA A O 1
ATOM 3350 N N . GLN A 1 428 ? 14.047 26.344 6.891 1 91.69 428 GLN A N 1
ATOM 3351 C CA . GLN A 1 428 ? 15.242 25.984 6.133 1 91.69 428 GLN A CA 1
ATOM 3352 C C . GLN A 1 428 ? 15.398 24.469 6.023 1 91.69 428 GLN A C 1
ATOM 3354 O O . GLN A 1 428 ? 15.688 23.953 4.941 1 91.69 428 GLN A O 1
ATOM 3359 N N . TYR A 1 429 ? 15.203 23.75 7.117 1 92.69 429 TYR A N 1
ATOM 3360 C CA . TYR A 1 429 ? 15.297 22.297 7.105 1 92.69 429 TYR A CA 1
ATOM 3361 C C . TYR A 1 429 ? 14.219 21.688 6.219 1 92.69 429 TYR A C 1
ATOM 3363 O O . TYR A 1 429 ? 14.492 20.75 5.453 1 92.69 429 TYR A O 1
ATOM 3371 N N . ASP A 1 430 ? 13.023 22.234 6.316 1 92.25 430 ASP A N 1
ATOM 3372 C CA . ASP A 1 430 ? 11.914 21.734 5.508 1 92.25 430 ASP A CA 1
ATOM 3373 C C . ASP A 1 430 ? 12.203 21.922 4.016 1 92.25 430 ASP A C 1
ATOM 3375 O O . ASP A 1 430 ? 11.844 21.062 3.205 1 92.25 430 ASP A O 1
ATOM 3379 N N . PHE A 1 431 ? 12.781 23.078 3.697 1 92.69 431 PHE A N 1
ATOM 3380 C CA . PHE A 1 431 ? 13.117 23.344 2.305 1 92.69 431 PHE A CA 1
ATOM 3381 C C . PHE A 1 431 ? 14.055 22.281 1.762 1 92.69 431 PHE A C 1
ATOM 3383 O O . PHE A 1 431 ? 13.805 21.703 0.702 1 92.69 431 PHE A O 1
ATOM 3390 N N . ILE A 1 432 ? 15.109 21.969 2.471 1 92.06 432 ILE A N 1
ATOM 3391 C CA . ILE A 1 432 ? 16.125 21.047 2.008 1 92.06 432 ILE A CA 1
ATOM 3392 C C . ILE A 1 432 ? 15.523 19.641 1.883 1 92.06 432 ILE A C 1
ATOM 3394 O O . ILE A 1 432 ? 15.742 18.953 0.883 1 92.06 432 ILE A O 1
ATOM 3398 N N . THR A 1 433 ? 14.812 19.234 2.877 1 93.5 433 THR A N 1
ATOM 3399 C CA . THR A 1 433 ? 14.18 17.906 2.852 1 93.5 433 THR A CA 1
ATOM 3400 C C . THR A 1 433 ? 13.227 17.797 1.665 1 93.5 433 THR A C 1
ATOM 3402 O O . THR A 1 433 ? 13.219 16.766 0.973 1 93.5 433 THR A O 1
ATOM 3405 N N . ASN A 1 434 ? 12.469 18.844 1.425 1 93.88 434 ASN A N 1
ATOM 3406 C CA . ASN A 1 434 ? 11.523 18.828 0.315 1 93.88 434 ASN A CA 1
ATOM 3407 C C . ASN A 1 434 ? 12.242 18.75 -1.03 1 93.88 434 ASN A C 1
ATOM 3409 O O . ASN A 1 434 ? 11.742 18.141 -1.97 1 93.88 434 ASN A O 1
ATOM 3413 N N . LEU A 1 435 ? 13.344 19.422 -1.124 1 92.19 435 LEU A N 1
ATOM 3414 C CA . LEU A 1 435 ? 14.133 19.359 -2.352 1 92.19 435 LEU A CA 1
ATOM 3415 C C . LEU A 1 435 ? 14.594 17.938 -2.621 1 92.19 435 LEU A C 1
ATOM 3417 O O . LEU A 1 435 ? 14.586 17.484 -3.768 1 92.19 435 LEU A O 1
ATOM 3421 N N . LEU A 1 436 ? 15 17.25 -1.593 1 93.88 436 LEU A N 1
ATOM 3422 C CA . LEU A 1 436 ? 15.406 15.852 -1.732 1 93.88 436 LEU A CA 1
ATOM 3423 C C . LEU A 1 436 ? 14.227 14.977 -2.133 1 93.88 436 LEU A C 1
ATOM 3425 O O . LEU A 1 436 ? 14.367 14.078 -2.963 1 93.88 436 LEU A O 1
ATOM 3429 N N . ILE A 1 437 ? 13.055 15.273 -1.531 1 95.38 437 ILE A N 1
ATOM 3430 C CA . ILE A 1 437 ? 11.844 14.531 -1.86 1 95.38 437 ILE A CA 1
ATOM 3431 C C . ILE A 1 437 ? 11.484 14.75 -3.33 1 95.38 437 ILE A C 1
ATOM 3433 O O . ILE A 1 437 ? 11.125 13.805 -4.035 1 95.38 437 ILE A O 1
ATOM 3437 N N . LEU A 1 438 ? 11.594 15.984 -3.789 1 95.06 438 LEU A N 1
ATOM 3438 C CA . LEU A 1 438 ? 11.344 16.312 -5.191 1 95.06 438 LEU A CA 1
ATOM 3439 C C . LEU A 1 438 ? 12.266 15.516 -6.105 1 95.06 438 LEU A C 1
ATOM 3441 O O . LEU A 1 438 ? 11.812 14.93 -7.094 1 95.06 438 LEU A O 1
ATOM 3445 N N . ASN A 1 439 ? 13.523 15.461 -5.723 1 93.75 439 ASN A N 1
ATOM 3446 C CA . ASN A 1 439 ? 14.484 14.719 -6.531 1 93.75 439 ASN A CA 1
ATOM 3447 C C . ASN A 1 439 ? 14.188 13.219 -6.531 1 93.75 439 ASN A C 1
ATOM 3449 O O . ASN A 1 439 ? 14.383 12.547 -7.539 1 93.75 439 ASN A O 1
ATOM 3453 N N . ARG A 1 440 ? 13.727 12.688 -5.41 1 94.5 440 ARG A N 1
ATOM 3454 C CA . ARG A 1 440 ? 13.352 11.281 -5.336 1 94.5 440 ARG A CA 1
ATOM 3455 C C . ARG A 1 440 ? 12.234 10.961 -6.32 1 94.5 440 ARG A C 1
ATOM 3457 O O . ARG A 1 440 ? 12.336 10.008 -7.098 1 94.5 440 ARG A O 1
ATOM 3464 N N . TRP A 1 441 ? 11.188 11.758 -6.285 1 94.94 441 TRP A N 1
ATOM 3465 C CA . TRP A 1 441 ? 10.031 11.492 -7.141 1 94.94 441 TRP A CA 1
ATOM 3466 C C . TRP A 1 441 ? 10.375 11.719 -8.609 1 94.94 441 TRP A C 1
ATOM 3468 O O . TRP A 1 441 ? 9.812 11.07 -9.492 1 94.94 441 TRP A O 1
ATOM 3478 N N . ALA A 1 442 ? 11.414 12.609 -8.859 1 91.62 442 ALA A N 1
ATOM 3479 C CA . ALA A 1 442 ? 11.859 12.867 -10.227 1 91.62 442 ALA A CA 1
ATOM 3480 C C . ALA A 1 442 ? 12.82 11.773 -10.695 1 91.62 442 ALA A C 1
ATOM 3482 O O . ALA A 1 442 ? 13.266 11.789 -11.852 1 91.62 442 ALA A O 1
ATOM 3483 N N . GLY A 1 443 ? 13.109 10.812 -9.844 1 87.69 443 GLY A N 1
ATOM 3484 C CA . GLY A 1 443 ? 13.984 9.711 -10.211 1 87.69 443 GLY A CA 1
ATOM 3485 C C . GLY A 1 443 ? 15.445 10.117 -10.297 1 87.69 443 GLY A C 1
ATOM 3486 O O . GLY A 1 443 ? 16.234 9.484 -11.016 1 87.69 443 GLY A O 1
ATOM 3487 N N . ARG A 1 444 ? 15.844 11.125 -9.625 1 78.06 444 ARG A N 1
ATOM 3488 C CA . ARG A 1 444 ? 17.188 11.672 -9.734 1 78.06 444 ARG A CA 1
ATOM 3489 C C . ARG A 1 444 ? 17.875 11.711 -8.367 1 78.06 444 ARG A C 1
ATOM 3491 O O . ARG A 1 444 ? 18.891 12.398 -8.195 1 78.06 444 ARG A O 1
ATOM 3498 N N . LEU A 1 445 ? 17.297 10.984 -7.457 1 85 445 LEU A N 1
ATOM 3499 C CA . LEU A 1 445 ? 18.016 10.992 -6.184 1 85 445 LEU A CA 1
ATOM 3500 C C . LEU A 1 445 ? 19.266 10.141 -6.258 1 85 445 LEU A C 1
ATOM 3502 O O . LEU A 1 445 ? 19.188 8.922 -6.449 1 85 445 LEU A O 1
ATOM 3506 N N . SER A 1 446 ? 20.391 10.852 -6.414 1 84.25 446 SER A N 1
ATOM 3507 C CA . SER A 1 446 ? 21.703 10.203 -6.523 1 84.25 446 SER A CA 1
ATOM 3508 C C . SER A 1 446 ? 22.672 10.742 -5.477 1 84.25 446 SER A C 1
ATOM 3510 O O . SER A 1 446 ? 22.312 11.609 -4.68 1 84.25 446 SER A O 1
ATOM 3512 N N . LYS A 1 447 ? 23.812 10.086 -5.461 1 87.31 447 LYS A N 1
ATOM 3513 C CA . LYS A 1 447 ? 24.859 10.578 -4.586 1 87.31 447 LYS A CA 1
ATOM 3514 C C . LYS A 1 447 ? 25.188 12.039 -4.883 1 87.31 447 LYS A C 1
ATOM 3516 O O . LYS A 1 447 ? 25.438 12.82 -3.967 1 87.31 447 LYS A O 1
ATOM 3521 N N . GLN A 1 448 ? 25 12.367 -6.082 1 87.12 448 GLN A N 1
ATOM 3522 C CA . GLN A 1 448 ? 25.281 13.742 -6.504 1 87.12 448 GLN A CA 1
ATOM 3523 C C . GLN A 1 448 ? 24.281 14.719 -5.895 1 87.12 448 GLN A C 1
ATOM 3525 O O . GLN A 1 448 ? 24.641 15.836 -5.523 1 87.12 448 GLN A O 1
ATOM 3530 N N . THR A 1 449 ? 23.031 14.312 -5.797 1 89 449 THR A N 1
ATOM 3531 C CA . THR A 1 449 ? 22.016 15.164 -5.203 1 89 449 THR A CA 1
ATOM 3532 C C . THR A 1 449 ? 22.312 15.438 -3.732 1 89 449 THR A C 1
ATOM 3534 O O . THR A 1 449 ? 22.172 16.562 -3.262 1 89 449 THR A O 1
ATOM 3537 N N . ILE A 1 450 ? 22.766 14.398 -3.086 1 90.19 450 ILE A N 1
ATOM 3538 C CA . ILE A 1 450 ? 23.109 14.539 -1.677 1 90.19 450 ILE A CA 1
ATOM 3539 C C . ILE A 1 450 ? 24.344 15.43 -1.538 1 90.19 450 ILE A C 1
ATOM 3541 O O . ILE A 1 450 ? 24.438 16.234 -0.611 1 90.19 450 ILE A O 1
ATOM 3545 N N . GLU A 1 451 ? 25.312 15.344 -2.463 1 89.12 451 GLU A N 1
ATOM 3546 C CA . GLU A 1 451 ? 26.5 16.188 -2.471 1 89.12 451 GLU A CA 1
ATOM 3547 C C . GLU A 1 451 ? 26.156 17.656 -2.643 1 89.12 451 GLU A C 1
ATOM 3549 O O . GLU A 1 451 ? 26.719 18.516 -1.979 1 89.12 451 GLU A O 1
ATOM 3554 N N . ASN A 1 452 ? 25.188 17.906 -3.436 1 85.31 452 ASN A N 1
ATOM 3555 C CA . ASN A 1 452 ? 24.766 19.281 -3.674 1 85.31 452 ASN A CA 1
ATOM 3556 C C . ASN A 1 452 ? 24.141 19.906 -2.422 1 85.31 452 ASN A C 1
ATOM 3558 O O . ASN A 1 452 ? 24.391 21.062 -2.115 1 85.31 452 ASN A O 1
ATOM 3562 N N . VAL A 1 453 ? 23.359 19.094 -1.769 1 86.31 453 VAL A N 1
ATOM 3563 C CA . VAL A 1 453 ? 22.719 19.562 -0.543 1 86.31 453 VAL A CA 1
ATOM 3564 C C . VAL A 1 453 ? 23.781 19.734 0.55 1 86.31 453 VAL A C 1
ATOM 3566 O O . VAL A 1 453 ? 23.688 20.656 1.364 1 86.31 453 VAL A O 1
ATOM 3569 N N . ASN A 1 454 ? 24.75 18.922 0.488 1 87.69 454 ASN A N 1
ATOM 3570 C CA . ASN A 1 454 ? 25.797 18.953 1.501 1 87.69 454 ASN A CA 1
ATOM 3571 C C . ASN A 1 454 ? 26.641 20.219 1.403 1 87.69 454 ASN A C 1
ATOM 3573 O O . ASN A 1 454 ? 27.266 20.625 2.377 1 87.69 454 ASN A O 1
ATOM 3577 N N . ILE A 1 455 ? 26.609 20.875 0.292 1 82.25 455 ILE A N 1
ATOM 3578 C CA . ILE A 1 455 ? 27.359 22.109 0.095 1 82.25 455 ILE A CA 1
ATOM 3579 C C . ILE A 1 455 ? 26.75 23.219 0.966 1 82.25 455 ILE A C 1
ATOM 3581 O O . ILE A 1 455 ? 27.469 24.125 1.409 1 82.25 455 ILE A O 1
ATOM 3585 N N . TRP A 1 456 ? 25.469 23.016 1.196 1 84 456 TRP A N 1
ATOM 3586 C CA . TRP A 1 456 ? 24.797 24.016 2 1 84 456 TRP A CA 1
ATOM 3587 C C . TRP A 1 456 ? 25.109 23.828 3.482 1 84 456 TRP A C 1
ATOM 3589 O O . TRP A 1 456 ? 24.781 24.688 4.305 1 84 456 TRP A O 1
ATOM 3599 N N . LEU A 1 457 ? 25.703 22.766 3.857 1 81.81 457 LEU A N 1
ATOM 3600 C CA . LEU A 1 457 ? 26 22.469 5.254 1 81.81 457 LEU A CA 1
ATOM 3601 C C . LEU A 1 457 ? 27.438 22.859 5.598 1 81.81 457 LEU A C 1
ATOM 3603 O O . LEU A 1 457 ? 28.344 22.719 4.77 1 81.81 457 LEU A O 1
ATOM 3607 N N . ALA A 1 458 ? 27.531 23.781 6.719 1 70.94 458 ALA A N 1
ATOM 3608 C CA . ALA A 1 458 ? 28.828 24.266 7.164 1 70.94 458 ALA A CA 1
ATOM 3609 C C . ALA A 1 458 ? 29.688 23.125 7.691 1 70.94 458 ALA A C 1
ATOM 3611 O O . ALA A 1 458 ? 29.188 22.203 8.336 1 70.94 458 ALA A O 1
ATOM 3612 N N . GLN A 1 459 ? 30.797 23 7.098 1 59.47 459 GLN A N 1
ATOM 3613 C CA . GLN A 1 459 ? 31.734 22.062 7.691 1 59.47 459 GLN A CA 1
ATOM 3614 C C . GLN A 1 459 ? 32.219 22.562 9.047 1 59.47 459 GLN A C 1
ATOM 3616 O O . GLN A 1 459 ? 32.438 23.766 9.227 1 59.47 459 GLN A O 1
ATOM 3621 N N . GLY A 1 460 ? 31.5 22.359 10.133 1 49.66 460 GLY A N 1
ATOM 3622 C CA . GLY A 1 460 ? 31.859 22.734 11.492 1 49.66 460 GLY A CA 1
ATOM 3623 C C . GLY A 1 460 ? 33.312 23.172 11.641 1 49.66 460 GLY A C 1
ATOM 3624 O O . GLY A 1 460 ? 34.219 22.359 11.461 1 49.66 460 GLY A O 1
ATOM 3625 N N . ALA A 1 461 ? 33.75 24.406 11.242 1 40.66 461 ALA A N 1
ATOM 3626 C CA . ALA A 1 461 ? 34.969 24.75 11.984 1 40.66 461 ALA A CA 1
ATOM 3627 C C . ALA A 1 461 ? 34.688 24.734 13.492 1 40.66 461 ALA A C 1
ATOM 3629 O O . ALA A 1 461 ? 33.562 24.906 13.93 1 40.66 461 ALA A O 1
ATOM 3630 N N . PRO A 1 462 ? 35.656 24.594 14.5 1 39 462 PRO A N 1
ATOM 3631 C CA . PRO A 1 462 ? 35.531 24.719 15.953 1 39 462 PRO A CA 1
ATOM 3632 C C . PRO A 1 462 ? 34.688 25.922 16.359 1 39 462 PRO A C 1
ATOM 3634 O O . PRO A 1 462 ? 34.5 26.859 15.586 1 39 462 PRO A O 1
ATOM 3637 N N . GLY A 1 463 ? 33.812 25.938 17.531 1 35.78 463 GLY A N 1
ATOM 3638 C CA . GLY A 1 463 ? 33 26.812 18.344 1 35.78 463 GLY A CA 1
ATOM 3639 C C . GLY A 1 463 ? 33.531 28.234 18.406 1 35.78 463 GLY A C 1
ATOM 3640 O O . GLY A 1 463 ? 34.219 28.594 19.375 1 35.78 463 GLY A O 1
ATOM 3641 N N . ARG A 1 464 ? 34.094 28.938 17.516 1 32.44 464 ARG A N 1
ATOM 3642 C CA . ARG A 1 464 ? 34.5 30.297 17.859 1 32.44 464 ARG A CA 1
ATOM 3643 C C . ARG A 1 464 ? 33.281 31.188 18.125 1 32.44 464 ARG A C 1
ATOM 3645 O O . ARG A 1 464 ? 33.406 32.406 18.188 1 32.44 464 ARG A O 1
ATOM 3652 N N . VAL A 1 465 ? 32.031 30.766 18.125 1 35.06 465 VAL A N 1
ATOM 3653 C CA . VAL A 1 465 ? 31 31.766 18.359 1 35.06 465 VAL A CA 1
ATOM 3654 C C . VAL A 1 465 ? 31.062 32.25 19.797 1 35.06 465 VAL A C 1
ATOM 3656 O O . VAL A 1 465 ? 30.297 33.156 20.203 1 35.06 465 VAL A O 1
ATOM 3659 N N . ALA A 1 466 ? 31.656 31.578 20.797 1 35.06 466 ALA A N 1
ATOM 3660 C CA . ALA A 1 466 ? 31.641 32.125 22.156 1 35.06 466 ALA A CA 1
ATOM 3661 C C . ALA A 1 466 ? 32.312 33.469 22.203 1 35.06 466 ALA A C 1
ATOM 3663 O O . ALA A 1 466 ? 32.188 34.219 23.188 1 35.06 466 ALA A O 1
ATOM 3664 N N . ARG A 1 467 ? 33.312 33.781 21.422 1 31.95 467 ARG A N 1
ATOM 3665 C CA . ARG A 1 467 ? 34.125 34.906 21.859 1 31.95 467 ARG A CA 1
ATOM 3666 C C . ARG A 1 467 ? 33.438 36.25 21.547 1 31.95 467 ARG A C 1
ATOM 3668 O O . ARG A 1 467 ? 33.969 37.281 21.891 1 31.95 467 ARG A O 1
ATOM 3675 N N . ARG A 1 468 ? 32.469 36.188 20.625 1 31.97 468 ARG A N 1
ATOM 3676 C CA . ARG A 1 468 ? 32.156 37.594 20.312 1 31.97 468 ARG A CA 1
ATOM 3677 C C . ARG A 1 468 ? 31.344 38.25 21.422 1 31.97 468 ARG A C 1
ATOM 3679 O O . ARG A 1 468 ? 31.359 39.469 21.578 1 31.97 468 ARG A O 1
ATOM 3686 N N . ASN A 1 469 ? 30.391 37.438 22 1 30.17 469 ASN A N 1
ATOM 3687 C CA . ASN A 1 469 ? 29.562 38.312 22.844 1 30.17 469 ASN A CA 1
ATOM 3688 C C . ASN A 1 469 ? 30.266 38.656 24.156 1 30.17 469 ASN A C 1
ATOM 3690 O O . ASN A 1 469 ? 29.641 39.188 25.062 1 30.17 469 ASN A O 1
ATOM 3694 N N . ALA A 1 470 ? 31.344 37.844 24.516 1 31.16 470 ALA A N 1
ATOM 3695 C CA . ALA A 1 470 ? 31.891 38.188 25.828 1 31.16 470 ALA A CA 1
ATOM 3696 C C . ALA A 1 470 ? 32.562 39.562 25.812 1 31.16 470 ALA A C 1
ATOM 3698 O O . ALA A 1 470 ? 32.969 40.062 26.859 1 31.16 470 ALA A O 1
ATOM 3699 N N . SER A 1 471 ? 33.094 40 24.672 1 27.03 471 SER A N 1
ATOM 3700 C CA . SER A 1 471 ? 33.875 41.219 24.859 1 27.03 471 SER A CA 1
ATOM 3701 C C . SER A 1 471 ? 32.969 42.438 25.016 1 27.03 471 SER A C 1
ATOM 3703 O O . SER A 1 471 ? 33.406 43.5 25.422 1 27.03 471 SER A O 1
ATOM 3705 N N . ARG A 1 472 ? 31.656 42.438 24.453 1 24.28 472 ARG A N 1
ATOM 3706 C CA . ARG A 1 472 ? 31.047 43.688 24.828 1 24.28 472 ARG A CA 1
ATOM 3707 C C . ARG A 1 472 ? 30.391 43.594 26.203 1 24.28 472 ARG A C 1
ATOM 3709 O O . ARG A 1 472 ? 29.781 42.562 26.531 1 24.28 472 ARG A O 1
ATOM 3716 N N . MET B 1 1 ? -28.281 -59.625 -53.469 1 23.78 1 MET B N 1
ATOM 3717 C CA . MET B 1 1 ? -28.609 -58.469 -54.312 1 23.78 1 MET B CA 1
ATOM 3718 C C . MET B 1 1 ? -27.797 -57.25 -53.906 1 23.78 1 MET B C 1
ATOM 3720 O O . MET B 1 1 ? -27.594 -57 -52.719 1 23.78 1 MET B O 1
ATOM 3724 N N . THR B 1 2 ? -27.062 -56.594 -54.938 1 25.92 2 THR B N 1
ATOM 3725 C CA . THR B 1 2 ? -25.891 -55.781 -55.219 1 25.92 2 THR B CA 1
ATOM 3726 C C . THR B 1 2 ? -26.156 -54.312 -54.875 1 25.92 2 THR B C 1
ATOM 3728 O O . THR B 1 2 ? -26.875 -53.625 -55.594 1 25.92 2 THR B O 1
ATOM 3731 N N . VAL B 1 3 ? -26.656 -54.094 -53.594 1 31.48 3 VAL B N 1
ATOM 3732 C CA . VAL B 1 3 ? -27.281 -52.812 -53.25 1 31.48 3 VAL B CA 1
ATOM 3733 C C . VAL B 1 3 ? -26.312 -51.688 -53.562 1 31.48 3 VAL B C 1
ATOM 3735 O O . VAL B 1 3 ? -25.188 -51.656 -53.062 1 31.48 3 VAL B O 1
ATOM 3738 N N . GLN B 1 4 ? -26.438 -51.188 -54.75 1 26.52 4 GLN B N 1
ATOM 3739 C CA . GLN B 1 4 ? -25.688 -50.25 -55.562 1 26.52 4 GLN B CA 1
ATOM 3740 C C . GLN B 1 4 ? -25.562 -48.906 -54.844 1 26.52 4 GLN B C 1
ATOM 3742 O O . GLN B 1 4 ? -26.562 -48.281 -54.469 1 26.52 4 GLN B O 1
ATOM 3747 N N . ARG B 1 5 ? -24.469 -48.656 -54.062 1 29.09 5 ARG B N 1
ATOM 3748 C CA . ARG B 1 5 ? -24.016 -47.625 -53.125 1 29.09 5 ARG B CA 1
ATOM 3749 C C . ARG B 1 5 ? -23.812 -46.281 -53.844 1 29.09 5 ARG B C 1
ATOM 3751 O O . ARG B 1 5 ? -22.734 -46.031 -54.406 1 29.09 5 ARG B O 1
ATOM 3758 N N . THR B 1 6 ? -24.922 -45.938 -54.656 1 27.45 6 THR B N 1
ATOM 3759 C CA . THR B 1 6 ? -24.562 -44.906 -55.625 1 27.45 6 THR B CA 1
ATOM 3760 C C . THR B 1 6 ? -24.062 -43.656 -54.938 1 27.45 6 THR B C 1
ATOM 3762 O O . THR B 1 6 ? -24.688 -43.156 -54 1 27.45 6 THR B O 1
ATOM 3765 N N . PRO B 1 7 ? -22.781 -43.219 -55.156 1 29.95 7 PRO B N 1
ATOM 3766 C CA . PRO B 1 7 ? -21.891 -42.219 -54.562 1 29.95 7 PRO B CA 1
ATOM 3767 C C . PRO B 1 7 ? -22.297 -40.781 -54.906 1 29.95 7 PRO B C 1
ATOM 3769 O O . PRO B 1 7 ? -21.578 -39.844 -54.562 1 29.95 7 PRO B O 1
ATOM 3772 N N . TYR B 1 8 ? -23.609 -40.406 -54.781 1 23.84 8 TYR B N 1
ATOM 3773 C CA . TYR B 1 8 ? -23.922 -39.219 -55.594 1 23.84 8 TYR B CA 1
ATOM 3774 C C . TYR B 1 8 ? -23.094 -38.031 -55.125 1 23.84 8 TYR B C 1
ATOM 3776 O O . TYR B 1 8 ? -23.125 -37.656 -53.969 1 23.84 8 TYR B O 1
ATOM 3784 N N . ILE B 1 9 ? -22 -37.625 -55.75 1 25.09 9 ILE B N 1
ATOM 3785 C CA . ILE B 1 9 ? -20.906 -36.656 -55.625 1 25.09 9 ILE B CA 1
ATOM 3786 C C . ILE B 1 9 ? -21.422 -35.25 -55.875 1 25.09 9 ILE B C 1
ATOM 3788 O O . ILE B 1 9 ? -20.641 -34.312 -55.938 1 25.09 9 ILE B O 1
ATOM 3792 N N . MET B 1 10 ? -22.703 -34.875 -55.594 1 23.47 10 MET B N 1
ATOM 3793 C CA . MET B 1 10 ? -23.078 -33.719 -56.406 1 23.47 10 MET B CA 1
ATOM 3794 C C . MET B 1 10 ? -22.156 -32.562 -56.125 1 23.47 10 MET B C 1
ATOM 3796 O O . MET B 1 10 ? -21.734 -32.344 -54.969 1 23.47 10 MET B O 1
ATOM 3800 N N . PHE B 1 11 ? -21.625 -31.797 -57.156 1 24.77 11 PHE B N 1
ATOM 3801 C CA . PHE B 1 11 ? -20.719 -30.781 -57.656 1 24.77 11 PHE B CA 1
ATOM 3802 C C . PHE B 1 11 ? -21.156 -29.391 -57.219 1 24.77 11 PHE B C 1
ATOM 3804 O O . PHE B 1 11 ? -22.203 -28.906 -57.656 1 24.77 11 PHE B O 1
ATOM 3811 N N . LEU B 1 12 ? -21.094 -29.062 -55.906 1 23.77 12 LEU B N 1
ATOM 3812 C CA . LEU B 1 12 ? -21.625 -27.797 -55.406 1 23.77 12 LEU B CA 1
ATOM 3813 C C . LEU B 1 12 ? -20.953 -26.625 -56.094 1 23.77 12 LEU B C 1
ATOM 3815 O O . LEU B 1 12 ? -19.734 -26.484 -56.062 1 23.77 12 LEU B O 1
ATOM 3819 N N . ALA B 1 13 ? -21.547 -26.109 -57.156 1 23.14 13 ALA B N 1
ATOM 3820 C CA . ALA B 1 13 ? -21.172 -25.047 -58.094 1 23.14 13 ALA B CA 1
ATOM 3821 C C . ALA B 1 13 ? -20.906 -23.75 -57.344 1 23.14 13 ALA B C 1
ATOM 3823 O O . ALA B 1 13 ? -21.734 -23.297 -56.531 1 23.14 13 ALA B O 1
ATOM 3824 N N . LEU B 1 14 ? -19.656 -23.312 -57.281 1 24.7 14 LEU B N 1
ATOM 3825 C CA . LEU B 1 14 ? -18.938 -22.203 -56.656 1 24.7 14 LEU B CA 1
ATOM 3826 C C . LEU B 1 14 ? -19.328 -20.875 -57.281 1 24.7 14 LEU B C 1
ATOM 3828 O O . LEU B 1 14 ? -18.969 -20.594 -58.438 1 24.7 14 LEU B O 1
ATOM 3832 N N . VAL B 1 15 ? -20.688 -20.562 -57.312 1 24.03 15 VAL B N 1
ATOM 3833 C CA . VAL B 1 15 ? -21.031 -19.422 -58.156 1 24.03 15 VAL B CA 1
ATOM 3834 C C . VAL B 1 15 ? -20.281 -18.188 -57.656 1 24.03 15 VAL B C 1
ATOM 3836 O O . VAL B 1 15 ? -20.328 -17.844 -56.469 1 24.03 15 VAL B O 1
ATOM 3839 N N . SER B 1 16 ? -19.312 -17.656 -58.438 1 27.59 16 SER B N 1
ATOM 3840 C CA . SER B 1 16 ? -18.344 -16.562 -58.312 1 27.59 16 SER B CA 1
ATOM 3841 C C . SER B 1 16 ? -19.031 -15.203 -58.344 1 27.59 16 SER B C 1
ATOM 3843 O O . SER B 1 16 ? -19.547 -14.781 -59.406 1 27.59 16 SER B O 1
ATOM 3845 N N . VAL B 1 17 ? -20.078 -14.945 -57.562 1 27.17 17 VAL B N 1
ATOM 3846 C CA . VAL B 1 17 ? -20.797 -13.711 -57.844 1 27.17 17 VAL B CA 1
ATOM 3847 C C . VAL B 1 17 ? -19.844 -12.523 -57.719 1 27.17 17 VAL B C 1
ATOM 3849 O O . VAL B 1 17 ? -19.156 -12.352 -56.719 1 27.17 17 VAL B O 1
ATOM 3852 N N . SER B 1 18 ? -19.438 -11.969 -58.844 1 28.41 18 SER B N 1
ATOM 3853 C CA . SER B 1 18 ? -18.547 -10.859 -59.188 1 28.41 18 SER B CA 1
ATOM 3854 C C . SER B 1 18 ? -19.078 -9.547 -58.625 1 28.41 18 SER B C 1
ATOM 3856 O O . SER B 1 18 ? -20.062 -8.992 -59.125 1 28.41 18 SER B O 1
ATOM 3858 N N . VAL B 1 19 ? -19.359 -9.445 -57.344 1 29.5 19 VAL B N 1
ATOM 3859 C CA . VAL B 1 19 ? -20.031 -8.227 -56.938 1 29.5 19 VAL B CA 1
ATOM 3860 C C . VAL B 1 19 ? -19.172 -7.012 -57.281 1 29.5 19 VAL B C 1
ATOM 3862 O O . VAL B 1 19 ? -18 -6.938 -56.875 1 29.5 19 VAL B O 1
ATOM 3865 N N . GLN B 1 20 ? -19.5 -6.383 -58.344 1 24.7 20 GLN B N 1
ATOM 3866 C CA . GLN B 1 20 ? -18.922 -5.188 -58.969 1 24.7 20 GLN B CA 1
ATOM 3867 C C . GLN B 1 20 ? -18.891 -4.023 -57.969 1 24.7 20 GLN B C 1
ATOM 3869 O O . GLN B 1 20 ? -19.922 -3.646 -57.438 1 24.7 20 GLN B O 1
ATOM 3874 N N . ALA B 1 21 ? -17.797 -3.807 -57.25 1 26.27 21 ALA B N 1
ATOM 3875 C CA . ALA B 1 21 ? -17.531 -2.816 -56.219 1 26.27 21 ALA B CA 1
ATOM 3876 C C . ALA B 1 21 ? -17.609 -1.397 -56.781 1 26.27 21 ALA B C 1
ATOM 3878 O O . ALA B 1 21 ? -16.891 -1.044 -57.719 1 26.27 21 ALA B O 1
ATOM 3879 N N . ALA B 1 22 ? -18.844 -0.907 -57.031 1 27.77 22 ALA B N 1
ATOM 3880 C CA . ALA B 1 22 ? -18.938 0.431 -57.625 1 27.77 22 ALA B CA 1
ATOM 3881 C C . ALA B 1 22 ? -17.953 1.39 -56.938 1 27.77 22 ALA B C 1
ATOM 3883 O O . ALA B 1 22 ? -17.625 1.226 -55.781 1 27.77 22 ALA B O 1
ATOM 3884 N N . PRO B 1 23 ? -17.328 2.197 -57.75 1 27.67 23 PRO B N 1
ATOM 3885 C CA . PRO B 1 23 ? -16.203 3.07 -57.406 1 27.67 23 PRO B CA 1
ATOM 3886 C C . PRO B 1 23 ? -16.562 4.082 -56.312 1 27.67 23 PRO B C 1
ATOM 3888 O O . PRO B 1 23 ? -17.703 4.523 -56.25 1 27.67 23 PRO B O 1
ATOM 3891 N N . PRO B 1 24 ? -15.969 3.928 -55.094 1 26.3 24 PRO B N 1
ATOM 3892 C CA . PRO B 1 24 ? -16.406 4.785 -54 1 26.3 24 PRO B CA 1
ATOM 3893 C C . PRO B 1 24 ? -16.422 6.266 -54.375 1 26.3 24 PRO B C 1
ATOM 3895 O O . PRO B 1 24 ? -15.578 6.719 -55.156 1 26.3 24 PRO B O 1
ATOM 3898 N N . ARG B 1 25 ? -17.625 6.789 -54.656 1 27.31 25 ARG B N 1
ATOM 3899 C CA . ARG B 1 25 ? -17.891 8.195 -54.938 1 27.31 25 ARG B CA 1
ATOM 3900 C C . ARG B 1 25 ? -17.047 9.094 -54.031 1 27.31 25 ARG B C 1
ATOM 3902 O O . ARG B 1 25 ? -16.844 8.789 -52.844 1 27.31 25 ARG B O 1
ATOM 3909 N N . SER B 1 26 ? -16.156 9.758 -54.625 1 27.98 26 SER B N 1
ATOM 3910 C CA . SER B 1 26 ? -15.18 10.703 -54.094 1 27.98 26 SER B CA 1
ATOM 3911 C C . SER B 1 26 ? -15.844 11.766 -53.219 1 27.98 26 SER B C 1
ATOM 3913 O O . SER B 1 26 ? -15.211 12.758 -52.844 1 27.98 26 SER B O 1
ATOM 3915 N N . ASP B 1 27 ? -16.844 11.266 -52.375 1 27.05 27 ASP B N 1
ATOM 3916 C CA . ASP B 1 27 ? -17.641 12.352 -51.812 1 27.05 27 ASP B CA 1
ATOM 3917 C C . ASP B 1 27 ? -16.734 13.445 -51.219 1 27.05 27 ASP B C 1
ATOM 3919 O O . ASP B 1 27 ? -15.734 13.141 -50.594 1 27.05 27 ASP B O 1
ATOM 3923 N N . SER B 1 28 ? -16.719 14.578 -51.969 1 29.5 28 SER B N 1
ATOM 3924 C CA . SER B 1 28 ? -16.078 15.852 -51.688 1 29.5 28 SER B CA 1
ATOM 3925 C C . SER B 1 28 ? -16.359 16.281 -50.25 1 29.5 28 SER B C 1
ATOM 3927 O O . SER B 1 28 ? -17.5 16.453 -49.844 1 29.5 28 SER B O 1
ATOM 3929 N N . THR B 1 29 ? -15.562 15.672 -49.344 1 30.52 29 THR B N 1
ATOM 3930 C CA . THR B 1 29 ? -15.758 15.977 -47.906 1 30.52 29 THR B CA 1
ATOM 3931 C C . THR B 1 29 ? -15.883 17.484 -47.688 1 30.52 29 THR B C 1
ATOM 3933 O O . THR B 1 29 ? -15 18.25 -48.125 1 30.52 29 THR B O 1
ATOM 3936 N N . PRO B 1 30 ? -17.172 17.922 -47.781 1 30.11 30 PRO B N 1
ATOM 3937 C CA . PRO B 1 30 ? -17.234 19.375 -47.594 1 30.11 30 PRO B CA 1
ATOM 3938 C C . PRO B 1 30 ? -16.297 19.859 -46.5 1 30.11 30 PRO B C 1
ATOM 3940 O O . PRO B 1 30 ? -15.961 19.109 -45.594 1 30.11 30 PRO B O 1
ATOM 3943 N N . ALA B 1 31 ? -15.508 20.922 -46.812 1 32.69 31 ALA B N 1
ATOM 3944 C CA . ALA B 1 31 ? -14.531 21.625 -46 1 32.69 31 ALA B CA 1
ATOM 3945 C C . ALA B 1 31 ? -15.117 21.969 -44.625 1 32.69 31 ALA B C 1
ATOM 3947 O O . ALA B 1 31 ? -16.078 22.734 -44.531 1 32.69 31 ALA B O 1
ATOM 3948 N N . VAL B 1 32 ? -15.422 20.875 -43.844 1 33 32 VAL B N 1
ATOM 3949 C CA . VAL B 1 32 ? -16.062 21.297 -42.625 1 33 32 VAL B CA 1
ATOM 3950 C C . VAL B 1 32 ? -15.328 22.516 -42.031 1 33 32 VAL B C 1
ATOM 3952 O O . VAL B 1 32 ? -14.102 22.531 -41.969 1 33 32 VAL B O 1
ATOM 3955 N N . PRO B 1 33 ? -16.016 23.672 -42.188 1 31.31 33 PRO B N 1
ATOM 3956 C CA . PRO B 1 33 ? -15.352 24.891 -41.688 1 31.31 33 PRO B CA 1
ATOM 3957 C C . PRO B 1 33 ? -14.602 24.656 -40.375 1 31.31 33 PRO B C 1
ATOM 3959 O O . PRO B 1 33 ? -15.094 23.953 -39.5 1 31.31 33 PRO B O 1
ATOM 3962 N N . SER B 1 34 ? -13.32 24.531 -40.531 1 30.38 34 SER B N 1
ATOM 3963 C CA . SER B 1 34 ? -12.32 24.219 -39.531 1 30.38 34 SER B CA 1
ATOM 3964 C C . SER B 1 34 ? -12.5 25.078 -38.281 1 30.38 34 SER B C 1
ATOM 3966 O O . SER B 1 34 ? -11.719 24.984 -37.344 1 30.38 34 SER B O 1
ATOM 3968 N N . GLY B 1 35 ? -13.172 26.266 -38.594 1 28.44 35 GLY B N 1
ATOM 3969 C CA . GLY B 1 35 ? -12.82 27.234 -37.562 1 28.44 35 GLY B CA 1
ATOM 3970 C C . GLY B 1 35 ? -13.422 26.922 -36.219 1 28.44 35 GLY B C 1
ATOM 3971 O O . GLY B 1 35 ? -14.391 27.562 -35.781 1 28.44 35 GLY B O 1
ATOM 3972 N N . ALA B 1 36 ? -13.891 25.703 -36.062 1 31.72 36 ALA B N 1
ATOM 3973 C CA . ALA B 1 36 ? -14.586 25.672 -34.781 1 31.72 36 ALA B CA 1
ATOM 3974 C C . ALA B 1 36 ? -13.766 26.344 -33.688 1 31.72 36 ALA B C 1
ATOM 3976 O O . ALA B 1 36 ? -12.617 25.969 -33.438 1 31.72 36 ALA B O 1
ATOM 3977 N N . GLU B 1 37 ? -14 27.516 -33.5 1 29.12 37 GLU B N 1
ATOM 3978 C CA . GLU B 1 37 ? -13.531 28.266 -32.312 1 29.12 37 GLU B CA 1
ATOM 3979 C C . GLU B 1 37 ? -13.602 27.406 -31.062 1 29.12 37 GLU B C 1
ATOM 3981 O O . GLU B 1 37 ? -14.68 26.953 -30.672 1 29.12 37 GLU B O 1
ATOM 3986 N N . LYS B 1 38 ? -12.664 26.5 -31 1 33.41 38 LYS B N 1
ATOM 3987 C CA . LYS B 1 38 ? -12.492 25.875 -29.703 1 33.41 38 LYS B CA 1
ATOM 3988 C C . LYS B 1 38 ? -12.883 26.812 -28.562 1 33.41 38 LYS B C 1
ATOM 3990 O O . LYS B 1 38 ? -12.125 27.719 -28.219 1 33.41 38 LYS B O 1
ATOM 3995 N N . ARG B 1 39 ? -14.156 27.266 -28.578 1 31.73 39 ARG B N 1
ATOM 3996 C CA . ARG B 1 39 ? -14.539 27.953 -27.344 1 31.73 39 ARG B CA 1
ATOM 3997 C C . ARG B 1 39 ? -13.891 27.312 -26.125 1 31.73 39 ARG B C 1
ATOM 3999 O O . ARG B 1 39 ? -14.125 26.141 -25.828 1 31.73 39 ARG B O 1
ATOM 4006 N N . GLU B 1 40 ? -12.617 27.594 -25.938 1 31.66 40 GLU B N 1
ATOM 4007 C CA . GLU B 1 40 ? -12.039 27.344 -24.625 1 31.66 40 GLU B CA 1
ATOM 4008 C C . GLU B 1 40 ? -13.094 27.453 -23.531 1 31.66 40 GLU B C 1
ATOM 4010 O O . GLU B 1 40 ? -13.562 28.547 -23.219 1 31.66 40 GLU B O 1
ATOM 4015 N N . VAL B 1 41 ? -14.164 26.672 -23.609 1 37.22 41 VAL B N 1
ATOM 4016 C CA . VAL B 1 41 ? -15.016 26.688 -22.422 1 37.22 41 VAL B CA 1
ATOM 4017 C C . VAL B 1 41 ? -14.18 27.094 -21.203 1 37.22 41 VAL B C 1
ATOM 4019 O O . VAL B 1 41 ? -13.234 26.391 -20.828 1 37.22 41 VAL B O 1
ATOM 4022 N N . ARG B 1 42 ? -14.023 28.312 -20.922 1 35.94 42 ARG B N 1
ATOM 4023 C CA . ARG B 1 42 ? -13.367 28.953 -19.797 1 35.94 42 ARG B CA 1
ATOM 4024 C C . ARG B 1 42 ? -13.594 28.156 -18.5 1 35.94 42 ARG B C 1
ATOM 4026 O O . ARG B 1 42 ? -14.734 27.984 -18.078 1 35.94 42 ARG B O 1
ATOM 4033 N N . ALA B 1 43 ? -12.93 27.172 -18.094 1 43.94 43 ALA B N 1
ATOM 4034 C CA . ALA B 1 43 ? -12.734 26.406 -16.875 1 43.94 43 ALA B CA 1
ATOM 4035 C C . ALA B 1 43 ? -13.117 27.234 -15.641 1 43.94 43 ALA B C 1
ATOM 4037 O O . ALA B 1 43 ? -13.398 26.672 -14.578 1 43.94 43 ALA B O 1
ATOM 4038 N N . SER B 1 44 ? -13.031 28.578 -15.719 1 47.12 44 SER B N 1
ATOM 4039 C CA . SER B 1 44 ? -13.062 29.453 -14.555 1 47.12 44 SER B CA 1
ATOM 4040 C C . SER B 1 44 ? -14.469 29.578 -13.984 1 47.12 44 SER B C 1
ATOM 4042 O O . SER B 1 44 ? -14.641 29.828 -12.789 1 47.12 44 SER B O 1
ATOM 4044 N N . GLU B 1 45 ? -15.609 29.391 -14.812 1 55.44 45 GLU B N 1
ATOM 4045 C CA . GLU B 1 45 ? -16.922 29.812 -14.305 1 55.44 45 GLU B CA 1
ATOM 4046 C C . GLU B 1 45 ? -17.688 28.625 -13.734 1 55.44 45 GLU B C 1
ATOM 4048 O O . GLU B 1 45 ? -18.734 28.797 -13.094 1 55.44 45 GLU B O 1
ATOM 4053 N N . TYR B 1 46 ? -17.203 27.438 -13.836 1 68.81 46 TYR B N 1
ATOM 4054 C CA . TYR B 1 46 ? -18.016 26.281 -13.469 1 68.81 46 TYR B CA 1
ATOM 4055 C C . TYR B 1 46 ? -17.641 25.781 -12.078 1 68.81 46 TYR B C 1
ATOM 4057 O O . TYR B 1 46 ? -16.469 25.719 -11.727 1 68.81 46 TYR B O 1
ATOM 4065 N N . THR B 1 47 ? -18.688 25.703 -11.25 1 82.25 47 THR B N 1
ATOM 4066 C CA . THR B 1 47 ? -18.562 25.156 -9.898 1 82.25 47 THR B CA 1
ATOM 4067 C C . THR B 1 47 ? -18.75 23.641 -9.914 1 82.25 47 THR B C 1
ATOM 4069 O O . THR B 1 47 ? -19.609 23.125 -10.633 1 82.25 47 THR B O 1
ATOM 4072 N N . ALA B 1 48 ? -17.812 22.953 -9.391 1 89.75 48 ALA B N 1
ATOM 4073 C CA . ALA B 1 48 ? -17.922 21.5 -9.25 1 89.75 48 ALA B CA 1
ATOM 4074 C C . ALA B 1 48 ? -18.344 21.125 -7.832 1 89.75 48 ALA B C 1
ATOM 4076 O O . ALA B 1 48 ? -17.828 21.672 -6.855 1 89.75 48 ALA B O 1
ATOM 4077 N N . ASP B 1 49 ? -19.406 20.281 -7.789 1 91.56 49 ASP B N 1
ATOM 4078 C CA . ASP B 1 49 ? -19.812 19.812 -6.469 1 91.56 49 ASP B CA 1
ATOM 4079 C C . ASP B 1 49 ? -19.359 18.375 -6.23 1 91.56 49 ASP B C 1
ATOM 4081 O O . ASP B 1 49 ? -18.703 17.766 -7.09 1 91.56 49 ASP B O 1
ATOM 4085 N N . LEU B 1 50 ? -19.625 17.875 -5.062 1 93.56 50 LEU B N 1
ATOM 4086 C CA . LEU B 1 50 ? -19.125 16.562 -4.625 1 93.56 50 LEU B CA 1
ATOM 4087 C C . LEU B 1 50 ? -19.734 15.445 -5.457 1 93.56 50 LEU B C 1
ATOM 4089 O O . LEU B 1 50 ? -19.062 14.477 -5.805 1 93.56 50 LEU B O 1
ATOM 4093 N N . LEU B 1 51 ? -21.047 15.539 -5.82 1 92.94 51 LEU B N 1
ATOM 4094 C CA . LEU B 1 51 ? -21.734 14.5 -6.578 1 92.94 51 LEU B CA 1
ATOM 4095 C C . LEU B 1 51 ? -21.141 14.359 -7.977 1 92.94 51 LEU B C 1
ATOM 4097 O O . LEU B 1 51 ? -20.953 13.242 -8.461 1 92.94 51 LEU B O 1
ATOM 4101 N N . GLN B 1 52 ? -20.891 15.484 -8.555 1 92.88 52 GLN B N 1
ATOM 4102 C CA . GLN B 1 52 ? -20.281 15.477 -9.883 1 92.88 52 GLN B CA 1
ATOM 4103 C C . GLN B 1 52 ? -18.922 14.805 -9.859 1 92.88 52 GLN B C 1
ATOM 4105 O O . GLN B 1 52 ? -18.609 13.961 -10.703 1 92.88 52 GLN B O 1
ATOM 4110 N N . LEU B 1 53 ? -18.094 15.234 -8.914 1 94.69 53 LEU B N 1
ATOM 4111 C CA . LEU B 1 53 ? -16.75 14.672 -8.82 1 94.69 53 LEU B CA 1
ATOM 4112 C C . LEU B 1 53 ? -16.797 13.188 -8.461 1 94.69 53 LEU B C 1
ATOM 4114 O O . LEU B 1 53 ? -15.953 12.414 -8.891 1 94.69 53 LEU B O 1
ATOM 4118 N N . TYR B 1 54 ? -17.844 12.766 -7.727 1 94.12 54 TYR B N 1
ATOM 4119 C CA . TYR B 1 54 ? -18.047 11.359 -7.402 1 94.12 54 TYR B CA 1
ATOM 4120 C C . TYR B 1 54 ? -18.359 10.547 -8.656 1 94.12 54 TYR B C 1
ATOM 4122 O O . TYR B 1 54 ? -17.797 9.461 -8.844 1 94.12 54 TYR B O 1
ATOM 4130 N N . GLY B 1 55 ? -19.188 11.086 -9.422 1 92.75 55 GLY B N 1
ATOM 4131 C CA . GLY B 1 55 ? -19.5 10.422 -10.68 1 92.75 55 GLY B CA 1
ATOM 4132 C C . GLY B 1 55 ? -18.281 10.219 -11.57 1 92.75 55 GLY B C 1
ATOM 4133 O O . GLY B 1 55 ? -18.125 9.156 -12.172 1 92.75 55 GLY B O 1
ATOM 4134 N N . GLU B 1 56 ? -17.422 11.18 -11.578 1 93.25 56 GLU B N 1
ATOM 4135 C CA . GLU B 1 56 ? -16.203 11.102 -12.383 1 93.25 56 GLU B CA 1
ATOM 4136 C C . GLU B 1 56 ? -15.203 10.125 -11.773 1 93.25 56 GLU B C 1
ATOM 4138 O O . GLU B 1 56 ? -14.625 9.297 -12.484 1 93.25 56 GLU B O 1
ATOM 4143 N N . SER B 1 57 ? -15.039 10.172 -10.492 1 93.06 57 SER B N 1
ATOM 4144 C CA . SER B 1 57 ? -14.039 9.359 -9.812 1 93.06 57 SER B CA 1
ATOM 4145 C C . SER B 1 57 ? -14.422 7.883 -9.836 1 93.06 57 SER B C 1
ATOM 4147 O O . SER B 1 57 ? -13.555 7.012 -9.938 1 93.06 57 SER B O 1
ATOM 4149 N N . ARG B 1 58 ? -15.719 7.637 -9.789 1 90.31 58 ARG B N 1
ATOM 4150 C CA . ARG B 1 58 ? -16.203 6.258 -9.781 1 90.31 58 ARG B CA 1
ATOM 4151 C C . ARG B 1 58 ? -15.797 5.531 -11.062 1 90.31 58 ARG B C 1
ATOM 4153 O O . ARG B 1 58 ? -15.508 4.332 -11.039 1 90.31 58 ARG B O 1
ATOM 4160 N N . LEU B 1 59 ? -15.633 6.27 -12.078 1 89.62 59 LEU B N 1
ATOM 4161 C CA . LEU B 1 59 ? -15.352 5.676 -13.383 1 89.62 59 LEU B CA 1
ATOM 4162 C C . LEU B 1 59 ? -13.852 5.707 -13.68 1 89.62 59 LEU B C 1
ATOM 4164 O O . LEU B 1 59 ? -13.367 4.949 -14.523 1 89.62 59 LEU B O 1
ATOM 4168 N N . GLU B 1 60 ? -13.172 6.508 -12.891 1 92.06 60 GLU B N 1
ATOM 4169 C CA . GLU B 1 60 ? -11.797 6.758 -13.328 1 92.06 60 GLU B CA 1
ATOM 4170 C C . GLU B 1 60 ? -10.797 6.387 -12.242 1 92.06 60 GLU B C 1
ATOM 4172 O O . GLU B 1 60 ? -9.594 6.277 -12.508 1 92.06 60 GLU B O 1
ATOM 4177 N N . ASP B 1 61 ? -11.219 6.203 -11.008 1 95.38 61 ASP B N 1
ATOM 4178 C CA . ASP B 1 61 ? -10.297 5.898 -9.914 1 95.38 61 ASP B CA 1
ATOM 4179 C C . ASP B 1 61 ? -9.672 4.516 -10.102 1 95.38 61 ASP B C 1
ATOM 4181 O O . ASP B 1 61 ? -10.367 3.502 -10.055 1 95.38 61 ASP B O 1
ATOM 4185 N N . PRO B 1 62 ? -8.312 4.527 -10.242 1 97.12 62 PRO B N 1
ATOM 4186 C CA . PRO B 1 62 ? -7.648 3.252 -10.523 1 97.12 62 PRO B CA 1
ATOM 4187 C C . PRO B 1 62 ? -7.801 2.246 -9.391 1 97.12 62 PRO B C 1
ATOM 4189 O O . PRO B 1 62 ? -7.789 1.034 -9.625 1 97.12 62 PRO B O 1
ATOM 4192 N N . ARG B 1 63 ? -7.941 2.629 -8.18 1 95.06 63 ARG B N 1
ATOM 4193 C CA . ARG B 1 63 ? -8.102 1.724 -7.051 1 95.06 63 ARG B CA 1
ATOM 4194 C C . ARG B 1 63 ? -9.414 0.954 -7.145 1 95.06 63 ARG B C 1
ATOM 4196 O O . ARG B 1 63 ? -9.453 -0.25 -6.879 1 95.06 63 ARG B O 1
ATOM 4203 N N . VAL B 1 64 ? -10.477 1.654 -7.559 1 95.69 64 VAL B N 1
ATOM 4204 C CA . VAL B 1 64 ? -11.789 1.036 -7.719 1 95.69 64 VAL B CA 1
ATOM 4205 C C . VAL B 1 64 ? -11.766 0.079 -8.906 1 95.69 64 VAL B C 1
ATOM 4207 O O . VAL B 1 64 ? -12.25 -1.051 -8.812 1 95.69 64 VAL B O 1
ATOM 4210 N N . LEU B 1 65 ? -11.156 0.532 -9.961 1 97.19 65 LEU B N 1
ATOM 4211 C CA . LEU B 1 65 ? -11.109 -0.277 -11.172 1 97.19 65 LEU B CA 1
ATOM 4212 C C . LEU B 1 65 ? -10.25 -1.521 -10.961 1 97.19 65 LEU B C 1
ATOM 4214 O O . LEU B 1 65 ? -10.57 -2.596 -11.477 1 97.19 65 LEU B O 1
ATOM 4218 N N . ALA B 1 66 ? -9.164 -1.382 -10.203 1 97.69 66 ALA B N 1
ATOM 4219 C CA . ALA B 1 66 ? -8.32 -2.533 -9.891 1 97.69 66 ALA B CA 1
ATOM 4220 C C . ALA B 1 66 ? -9.078 -3.551 -9.047 1 97.69 66 ALA B C 1
ATOM 4222 O O . ALA B 1 66 ? -8.992 -4.758 -9.281 1 97.69 66 ALA B O 1
ATOM 4223 N N . ALA B 1 67 ? -9.836 -3.084 -8.055 1 97 67 ALA B N 1
ATOM 4224 C CA . ALA B 1 67 ? -10.617 -3.969 -7.195 1 97 67 ALA B CA 1
ATOM 4225 C C . ALA B 1 67 ? -11.688 -4.707 -7.996 1 97 67 ALA B C 1
ATOM 4227 O O . ALA B 1 67 ? -11.938 -5.895 -7.77 1 97 67 ALA B O 1
ATOM 4228 N N . TYR B 1 68 ? -12.312 -4.035 -8.969 1 97.31 68 TYR B N 1
ATOM 4229 C CA . TYR B 1 68 ? -13.297 -4.656 -9.844 1 97.31 68 TYR B CA 1
ATOM 4230 C C . TYR B 1 68 ? -12.664 -5.754 -10.688 1 97.31 68 TYR B C 1
ATOM 4232 O O . TYR B 1 68 ? -13.219 -6.848 -10.82 1 97.31 68 TYR B O 1
ATOM 4240 N N . ALA B 1 69 ? -11.492 -5.43 -11.18 1 98.38 69 ALA B N 1
ATOM 4241 C CA . ALA B 1 69 ? -10.781 -6.418 -11.992 1 98.38 69 ALA B CA 1
ATOM 4242 C C . ALA B 1 69 ? -10.445 -7.656 -11.164 1 98.38 69 ALA B C 1
ATOM 4244 O O . ALA B 1 69 ? -10.562 -8.781 -11.648 1 98.38 69 ALA B O 1
ATOM 4245 N N . ARG B 1 70 ? -10.078 -7.488 -9.953 1 98.06 70 ARG B N 1
ATOM 4246 C CA . ARG B 1 70 ? -9.75 -8.609 -9.078 1 98.06 70 ARG B CA 1
ATOM 4247 C C . ARG B 1 70 ? -10.984 -9.461 -8.789 1 98.06 70 ARG B C 1
ATOM 4249 O O . ARG B 1 70 ? -10.906 -10.688 -8.734 1 98.06 70 ARG B O 1
ATOM 4256 N N . ALA B 1 71 ? -12.133 -8.805 -8.617 1 98.38 71 ALA B N 1
ATOM 4257 C CA . ALA B 1 71 ? -13.375 -9.539 -8.406 1 98.38 71 ALA B CA 1
ATOM 4258 C C . ALA B 1 71 ? -13.742 -10.359 -9.633 1 98.38 71 ALA B C 1
ATOM 4260 O O . ALA B 1 71 ? -14.172 -11.516 -9.516 1 98.38 71 ALA B O 1
ATOM 4261 N N . GLN B 1 72 ? -13.516 -9.773 -10.812 1 98.62 72 GLN B N 1
ATOM 4262 C CA . GLN B 1 72 ? -13.789 -10.5 -12.047 1 98.62 72 GLN B CA 1
ATOM 4263 C C . GLN B 1 72 ? -12.844 -11.688 -12.203 1 98.62 72 GLN B C 1
ATOM 4265 O O . GLN B 1 72 ? -13.25 -12.758 -12.664 1 98.62 72 GLN B O 1
ATOM 4270 N N . ALA B 1 73 ? -11.578 -11.477 -11.789 1 98.69 73 ALA B N 1
ATOM 4271 C CA . ALA B 1 73 ? -10.633 -12.586 -11.812 1 98.69 73 ALA B CA 1
ATOM 4272 C C . ALA B 1 73 ? -11.094 -13.727 -10.914 1 98.69 73 ALA B C 1
ATOM 4274 O O . ALA B 1 73 ? -10.953 -14.898 -11.266 1 98.69 73 ALA B O 1
ATOM 4275 N N . GLY B 1 74 ? -11.641 -13.328 -9.734 1 98.5 74 GLY B N 1
ATOM 4276 C CA . GLY B 1 74 ? -12.156 -14.336 -8.812 1 98.5 74 GLY B CA 1
ATOM 4277 C C . GLY B 1 74 ? -13.273 -15.164 -9.406 1 98.5 74 GLY B C 1
ATOM 4278 O O . GLY B 1 74 ? -13.312 -16.391 -9.227 1 98.5 74 GLY B O 1
ATOM 4279 N N . LYS B 1 75 ? -14.148 -14.602 -10.203 1 98.62 75 LYS B N 1
ATOM 4280 C CA . LYS B 1 75 ? -15.234 -15.312 -10.875 1 98.62 75 LYS B CA 1
ATOM 4281 C C . LYS B 1 75 ? -14.688 -16.297 -11.914 1 98.62 75 LYS B C 1
ATOM 4283 O O . LYS B 1 75 ? -15.188 -17.406 -12.039 1 98.62 75 LYS B O 1
ATOM 4288 N N . GLU B 1 76 ? -13.688 -15.789 -12.609 1 98.69 76 GLU B N 1
ATOM 4289 C CA . GLU B 1 76 ? -13.086 -16.656 -13.617 1 98.69 76 GLU B CA 1
ATOM 4290 C C . GLU B 1 76 ? -12.344 -17.828 -12.977 1 98.69 76 GLU B C 1
ATOM 4292 O O . GLU B 1 76 ? -12.32 -18.922 -13.523 1 98.69 76 GLU B O 1
ATOM 4297 N N . ARG B 1 77 ? -11.773 -17.625 -11.805 1 98.56 77 ARG B N 1
ATOM 4298 C CA . ARG B 1 77 ? -11.086 -18.703 -11.109 1 98.56 77 ARG B CA 1
ATOM 4299 C C . ARG B 1 77 ? -12.086 -19.75 -10.617 1 98.56 77 ARG B C 1
ATOM 4301 O O . ARG B 1 77 ? -11.773 -20.953 -10.57 1 98.56 77 ARG B O 1
ATOM 4308 N N . GLN B 1 78 ? -13.297 -19.312 -10.266 1 98.62 78 GLN B N 1
ATOM 4309 C CA . GLN B 1 78 ? -14.375 -20.25 -9.977 1 98.62 78 GLN B CA 1
ATOM 4310 C C . GLN B 1 78 ? -14.688 -21.125 -11.188 1 98.62 78 GLN B C 1
ATOM 4312 O O . GLN B 1 78 ? -14.844 -22.344 -11.062 1 98.62 78 GLN B O 1
ATOM 4317 N N . ARG B 1 79 ? -14.688 -20.516 -12.336 1 98.44 79 ARG B N 1
ATOM 4318 C CA . ARG B 1 79 ? -14.953 -21.25 -13.57 1 98.44 79 ARG B CA 1
ATOM 4319 C C . ARG B 1 79 ? -13.812 -22.203 -13.906 1 98.44 79 ARG B C 1
ATOM 4321 O O . ARG B 1 79 ? -14.039 -23.312 -14.414 1 98.44 79 ARG B O 1
ATOM 4328 N N . GLU B 1 80 ? -12.594 -21.75 -13.641 1 98.25 80 GLU B N 1
ATOM 4329 C CA . GLU B 1 80 ? -11.43 -22.609 -13.828 1 98.25 80 GLU B CA 1
ATOM 4330 C C . GLU B 1 80 ? -11.531 -23.859 -12.969 1 98.25 80 GLU B C 1
ATOM 4332 O O . GLU B 1 80 ? -11.266 -24.969 -13.445 1 98.25 80 GLU B O 1
ATOM 4337 N N . ALA B 1 81 ? -11.969 -23.672 -11.703 1 98.25 81 ALA B N 1
ATOM 4338 C CA . ALA B 1 81 ? -12.125 -24.812 -10.797 1 98.25 81 ALA B CA 1
ATOM 4339 C C . ALA B 1 81 ? -13.227 -25.75 -11.281 1 98.25 81 ALA B C 1
ATOM 4341 O O . ALA B 1 81 ? -13.117 -26.969 -11.156 1 98.25 81 ALA B O 1
ATOM 4342 N N . LEU B 1 82 ? -14.312 -25.266 -11.898 1 97.94 82 LEU B N 1
ATOM 4343 C CA . LEU B 1 82 ? -15.383 -26.078 -12.461 1 97.94 82 LEU B CA 1
ATOM 4344 C C . LEU B 1 82 ? -14.883 -26.891 -13.648 1 97.94 82 LEU B C 1
ATOM 4346 O O . LEU B 1 82 ? -15.273 -28.047 -13.82 1 97.94 82 LEU B O 1
ATOM 4350 N N . GLY B 1 83 ? -13.992 -26.219 -14.375 1 97.56 83 GLY B N 1
ATOM 4351 C CA . GLY B 1 83 ? -13.445 -26.891 -15.547 1 97.56 83 GLY B CA 1
ATOM 4352 C C . GLY B 1 83 ? -12.68 -28.156 -15.203 1 97.56 83 GLY B C 1
ATOM 4353 O O . GLY B 1 83 ? -12.625 -29.094 -16 1 97.56 83 GLY B O 1
ATOM 4354 N N . GLU B 1 84 ? -12.125 -28.25 -14.008 1 95.44 84 GLU B N 1
ATOM 4355 C CA . GLU B 1 84 ? -11.367 -29.422 -13.57 1 95.44 84 GLU B CA 1
ATOM 4356 C C . GLU B 1 84 ? -12.281 -30.625 -13.375 1 95.44 84 GLU B C 1
ATOM 4358 O O . GLU B 1 84 ? -11.82 -31.766 -13.414 1 95.44 84 GLU B O 1
ATOM 4363 N N . LEU B 1 85 ? -13.617 -30.406 -13.18 1 97.19 85 LEU B N 1
ATOM 4364 C CA . LEU B 1 85 ? -14.586 -31.469 -12.945 1 97.19 85 LEU B CA 1
ATOM 4365 C C . LEU B 1 85 ? -15.172 -31.969 -14.258 1 97.19 85 LEU B C 1
ATOM 4367 O O . LEU B 1 85 ? -15.844 -33 -14.289 1 97.19 85 LEU B O 1
ATOM 4371 N N . LEU B 1 86 ? -14.812 -31.344 -15.352 1 97.56 86 LEU B N 1
ATOM 4372 C CA . LEU B 1 86 ? -15.359 -31.688 -16.656 1 97.56 86 LEU B CA 1
ATOM 4373 C C . LEU B 1 86 ? -14.375 -32.531 -17.453 1 97.56 86 LEU B C 1
ATOM 4375 O O . LEU B 1 86 ? -13.227 -32.719 -17.047 1 97.56 86 LEU B O 1
ATOM 4379 N N . PRO B 1 87 ? -14.742 -33.125 -18.531 1 97.69 87 PRO B N 1
ATOM 4380 C CA . PRO B 1 87 ? -13.859 -34.031 -19.281 1 97.69 87 PRO B CA 1
ATOM 4381 C C . PRO B 1 87 ? -12.586 -33.344 -19.766 1 97.69 87 PRO B C 1
ATOM 4383 O O . PRO B 1 87 ? -12.617 -32.156 -20.109 1 97.69 87 PRO B O 1
ATOM 4386 N N . GLN B 1 88 ? -11.531 -34.094 -19.75 1 97.38 88 GLN B N 1
ATOM 4387 C CA . GLN B 1 88 ? -10.25 -33.688 -20.312 1 97.38 88 GLN B CA 1
ATOM 4388 C C . GLN B 1 88 ? -9.852 -34.562 -21.5 1 97.38 88 GLN B C 1
ATOM 4390 O O . GLN B 1 88 ? -9.859 -35.781 -21.406 1 97.38 88 GLN B O 1
ATOM 4395 N N . VAL B 1 89 ? -9.578 -33.938 -22.641 1 98 89 VAL B N 1
ATOM 4396 C CA . VAL B 1 89 ? -9.211 -34.656 -23.844 1 98 89 VAL B CA 1
ATOM 4397 C C . VAL B 1 89 ? -7.828 -34.219 -24.312 1 98 89 VAL B C 1
ATOM 4399 O O . VAL B 1 89 ? -7.551 -33.031 -24.438 1 98 89 VAL B O 1
ATOM 4402 N N . SER B 1 90 ? -6.953 -35.156 -24.531 1 97.19 90 SER B N 1
ATOM 4403 C CA . SER B 1 90 ? -5.609 -34.875 -25.016 1 97.19 90 SER B CA 1
ATOM 4404 C C . SER B 1 90 ? -5.176 -35.875 -26.078 1 97.19 90 SER B C 1
ATOM 4406 O O . SER B 1 90 ? -5.645 -37.031 -26.094 1 97.19 90 SER B O 1
ATOM 4408 N N . ALA B 1 91 ? -4.359 -35.438 -27 1 97.75 91 ALA B N 1
ATOM 4409 C CA . ALA B 1 91 ? -3.748 -36.281 -28.031 1 97.75 91 ALA B CA 1
ATOM 4410 C C . ALA B 1 91 ? -2.227 -36.281 -27.922 1 97.75 91 ALA B C 1
ATOM 4412 O O . ALA B 1 91 ? -1.627 -35.25 -27.625 1 97.75 91 ALA B O 1
ATOM 4413 N N . THR B 1 92 ? -1.606 -37.406 -28.078 1 97 92 THR B N 1
ATOM 4414 C CA . THR B 1 92 ? -0.154 -37.531 -28.016 1 97 92 THR B CA 1
ATOM 4415 C C . THR B 1 92 ? 0.365 -38.344 -29.203 1 97 92 THR B C 1
ATOM 4417 O O . THR B 1 92 ? -0.235 -39.344 -29.578 1 97 92 THR B O 1
ATOM 4420 N N . THR B 1 93 ? 1.358 -37.906 -29.828 1 96.88 93 THR B N 1
ATOM 4421 C CA . THR B 1 93 ? 2.059 -38.625 -30.875 1 96.88 93 THR B CA 1
ATOM 4422 C C . THR B 1 93 ? 3.545 -38.75 -30.562 1 96.88 93 THR B C 1
ATOM 4424 O O . THR B 1 93 ? 4.18 -37.781 -30.141 1 96.88 93 THR B O 1
ATOM 4427 N N . VAL B 1 94 ? 4.094 -39.906 -30.719 1 95.62 94 VAL B N 1
ATOM 4428 C CA . VAL B 1 94 ? 5.512 -40.156 -30.453 1 95.62 94 VAL B CA 1
ATOM 4429 C C . VAL B 1 94 ? 6.152 -40.844 -31.672 1 95.62 94 VAL B C 1
ATOM 4431 O O . VAL B 1 94 ? 5.648 -41.844 -32.156 1 95.62 94 VAL B O 1
ATOM 4434 N N . PHE B 1 95 ? 7.207 -40.312 -32.188 1 96.5 95 PHE B N 1
ATOM 4435 C CA . PHE B 1 95 ? 8.055 -40.906 -33.219 1 96.5 95 PHE B CA 1
ATOM 4436 C C . PHE B 1 95 ? 9.43 -41.25 -32.656 1 96.5 95 PHE B C 1
ATOM 4438 O O . PHE B 1 95 ? 10.102 -40.375 -32.094 1 96.5 95 PHE B O 1
ATOM 4445 N N . SER B 1 96 ? 9.781 -42.438 -32.812 1 95.38 96 SER B N 1
ATOM 4446 C CA . SER B 1 96 ? 11.047 -42.812 -32.188 1 95.38 96 SER B CA 1
ATOM 4447 C C . SER B 1 96 ? 11.891 -43.656 -33.125 1 95.38 96 SER B C 1
ATOM 4449 O O . SER B 1 96 ? 11.352 -44.406 -33.969 1 95.38 96 SER B O 1
ATOM 4451 N N . ARG B 1 97 ? 13.227 -43.562 -33.094 1 96.12 97 ARG B N 1
ATOM 4452 C CA . ARG B 1 97 ? 14.219 -44.469 -33.656 1 96.12 97 ARG B CA 1
ATOM 4453 C C . ARG B 1 97 ? 14.867 -45.312 -32.562 1 96.12 97 ARG B C 1
ATOM 4455 O O . ARG B 1 97 ? 15.352 -44.781 -31.562 1 96.12 97 ARG B O 1
ATOM 4462 N N . ASN B 1 98 ? 14.789 -46.531 -32.781 1 93.94 98 ASN B N 1
ATOM 4463 C CA . ASN B 1 98 ? 15.258 -47.438 -31.734 1 93.94 98 ASN B CA 1
ATOM 4464 C C . ASN B 1 98 ? 16.359 -48.375 -32.25 1 93.94 98 ASN B C 1
ATOM 4466 O O . ASN B 1 98 ? 16.344 -48.781 -33.406 1 93.94 98 ASN B O 1
ATOM 4470 N N . THR B 1 99 ? 17.312 -48.625 -31.406 1 93.44 99 THR B N 1
ATOM 4471 C CA . THR B 1 99 ? 18.328 -49.625 -31.625 1 93.44 99 THR B CA 1
ATOM 4472 C C . THR B 1 99 ? 18.375 -50.625 -30.453 1 93.44 99 THR B C 1
ATOM 4474 O O . THR B 1 99 ? 18.562 -50.219 -29.312 1 93.44 99 THR B O 1
ATOM 4477 N N . ARG B 1 100 ? 18.156 -51.844 -30.766 1 90.5 100 ARG B N 1
ATOM 4478 C CA . ARG B 1 100 ? 18.125 -52.875 -29.75 1 90.5 100 ARG B CA 1
ATOM 4479 C C . ARG B 1 100 ? 19.281 -53.844 -29.922 1 90.5 100 ARG B C 1
ATOM 4481 O O . ARG B 1 100 ? 19.547 -54.312 -31.031 1 90.5 100 ARG B O 1
ATOM 4488 N N . ASP B 1 101 ? 19.984 -54 -28.844 1 88.81 101 ASP B N 1
ATOM 4489 C CA . ASP B 1 101 ? 21.094 -54.969 -28.812 1 88.81 101 ASP B CA 1
ATOM 4490 C C . ASP B 1 101 ? 20.812 -56.094 -27.828 1 88.81 101 ASP B C 1
ATOM 4492 O O . ASP B 1 101 ? 20.781 -55.875 -26.609 1 88.81 101 ASP B O 1
ATOM 4496 N N . ASP B 1 102 ? 20.516 -57.156 -28.406 1 82.44 102 ASP B N 1
ATOM 4497 C CA . ASP B 1 102 ? 20.375 -58.344 -27.562 1 82.44 102 ASP B CA 1
ATOM 4498 C C . ASP B 1 102 ? 21.469 -59.375 -27.875 1 82.44 102 ASP B C 1
ATOM 4500 O O . ASP B 1 102 ? 22.344 -59.125 -28.688 1 82.44 102 ASP B O 1
ATOM 4504 N N . ASP B 1 103 ? 21.672 -60.375 -27.031 1 77.5 103 ASP B N 1
ATOM 4505 C CA . ASP B 1 103 ? 22.75 -61.375 -27.172 1 77.5 103 ASP B CA 1
ATOM 4506 C C . ASP B 1 103 ? 22.75 -61.969 -28.562 1 77.5 103 ASP B C 1
ATOM 4508 O O . ASP B 1 103 ? 23.812 -62.375 -29.062 1 77.5 103 ASP B O 1
ATOM 4512 N N . ALA B 1 104 ? 21.672 -61.875 -29.219 1 75.38 104 ALA B N 1
ATOM 4513 C CA . ALA B 1 104 ? 21.562 -62.594 -30.484 1 75.38 104 ALA B CA 1
ATOM 4514 C C . ALA B 1 104 ? 21.812 -61.656 -31.656 1 75.38 104 ALA B C 1
ATOM 4516 O O . ALA B 1 104 ? 22.469 -62.031 -32.625 1 75.38 104 ALA B O 1
ATOM 4517 N N . ALA B 1 105 ? 21.188 -60.469 -31.641 1 83.06 105 ALA B N 1
ATOM 4518 C CA . ALA B 1 105 ? 21.266 -59.594 -32.812 1 83.06 105 ALA B CA 1
ATOM 4519 C C . ALA B 1 105 ? 21.094 -58.125 -32.438 1 83.06 105 ALA B C 1
ATOM 4521 O O . ALA B 1 105 ? 20.516 -57.812 -31.406 1 83.06 105 ALA B O 1
ATOM 4522 N N . ARG B 1 106 ? 21.75 -57.25 -33.281 1 88.88 106 ARG B N 1
ATOM 4523 C CA . ARG B 1 106 ? 21.516 -55.812 -33.219 1 88.88 106 ARG B CA 1
ATOM 4524 C C . ARG B 1 106 ? 20.547 -55.375 -34.312 1 88.88 106 ARG B C 1
ATOM 4526 O O . ARG B 1 106 ? 20.719 -55.688 -35.469 1 88.88 106 ARG B O 1
ATOM 4533 N N . SER B 1 107 ? 19.422 -54.781 -33.875 1 90.38 107 SER B N 1
ATOM 4534 C CA . SER B 1 107 ? 18.422 -54.344 -34.844 1 90.38 107 SER B CA 1
ATOM 4535 C C . SER B 1 107 ? 18.062 -52.875 -34.625 1 90.38 107 SER B C 1
ATOM 4537 O O . SER B 1 107 ? 18.125 -52.375 -33.5 1 90.38 107 SER B O 1
ATOM 4539 N N . SER B 1 108 ? 17.859 -52.125 -35.719 1 93.38 108 SER B N 1
ATOM 4540 C CA . SER B 1 108 ? 17.422 -50.719 -35.688 1 93.38 108 SER B CA 1
ATOM 4541 C C . SER B 1 108 ? 16.094 -50.562 -36.438 1 93.38 108 SER B C 1
ATOM 4543 O O . SER B 1 108 ? 15.898 -51.125 -37.5 1 93.38 108 SER B O 1
ATOM 4545 N N . TYR B 1 109 ? 15.203 -49.906 -35.781 1 93.12 109 TYR B N 1
ATOM 4546 C CA . TYR B 1 109 ? 13.891 -49.688 -36.406 1 93.12 109 TYR B CA 1
ATOM 4547 C C . TYR B 1 109 ? 13.242 -48.438 -35.875 1 93.12 109 TYR B C 1
ATOM 4549 O O . TYR B 1 109 ? 13.641 -47.875 -34.844 1 93.12 109 TYR B O 1
ATOM 4557 N N . ASP B 1 110 ? 12.219 -47.906 -36.688 1 94.06 110 ASP B N 1
ATOM 4558 C CA . ASP B 1 110 ? 11.422 -46.75 -36.312 1 94.06 110 ASP B CA 1
ATOM 4559 C C . ASP B 1 110 ? 10.055 -47.156 -35.781 1 94.06 110 ASP B C 1
ATOM 4561 O O . ASP B 1 110 ? 9.508 -48.188 -36.219 1 94.06 110 ASP B O 1
ATOM 4565 N N . THR B 1 111 ? 9.641 -46.438 -34.812 1 93.94 111 THR B N 1
ATOM 4566 C CA . THR B 1 111 ? 8.305 -46.688 -34.281 1 93.94 111 THR B CA 1
ATOM 4567 C C . THR B 1 111 ? 7.484 -45.406 -34.219 1 93.94 111 THR B C 1
ATOM 4569 O O . THR B 1 111 ? 8.047 -44.312 -34.156 1 93.94 111 THR B O 1
ATOM 4572 N N . GLU B 1 112 ? 6.09 -45.531 -34.406 1 95.19 112 GLU B N 1
ATOM 4573 C CA . GLU B 1 112 ? 5.129 -44.438 -34.312 1 95.19 112 GLU B CA 1
ATOM 4574 C C . GLU B 1 112 ? 3.977 -44.812 -33.375 1 95.19 112 GLU B C 1
ATOM 4576 O O . GLU B 1 112 ? 3.508 -45.938 -33.375 1 95.19 112 GLU B O 1
ATOM 4581 N N . ARG B 1 113 ? 3.627 -43.844 -32.594 1 95.69 113 ARG B N 1
ATOM 4582 C CA . ARG B 1 113 ? 2.523 -44.031 -31.656 1 95.69 113 ARG B CA 1
ATOM 4583 C C . ARG B 1 113 ? 1.588 -42.844 -31.672 1 95.69 113 ARG B C 1
ATOM 4585 O O . ARG B 1 113 ? 2.039 -41.688 -31.562 1 95.69 113 ARG B O 1
ATOM 4592 N N . TYR B 1 114 ? 0.248 -43.031 -31.922 1 96.75 114 TYR B N 1
ATOM 4593 C CA . TYR B 1 114 ? -0.816 -42.031 -31.812 1 96.75 114 TYR B CA 1
ATOM 4594 C C . TYR B 1 114 ? -1.81 -42.406 -30.719 1 96.75 114 TYR B C 1
ATOM 4596 O O . TYR B 1 114 ? -2.357 -43.5 -30.719 1 96.75 114 TYR B O 1
ATOM 4604 N N . SER B 1 115 ? -1.971 -41.5 -29.859 1 97.19 115 SER B N 1
ATOM 4605 C CA . SER B 1 115 ? -2.877 -41.812 -28.75 1 97.19 115 SER B CA 1
ATOM 4606 C C . SER B 1 115 ? -3.838 -40.656 -28.5 1 97.19 115 SER B C 1
ATOM 4608 O O . SER B 1 115 ? -3.439 -39.469 -28.531 1 97.19 115 SER B O 1
ATOM 4610 N N . LEU B 1 116 ? -5.164 -40.875 -28.359 1 97.62 116 LEU B N 1
ATOM 4611 C CA . LEU B 1 116 ? -6.219 -40 -27.906 1 97.62 116 LEU B CA 1
ATOM 4612 C C . LEU B 1 116 ? -6.816 -40.469 -26.594 1 97.62 116 LEU B C 1
ATOM 4614 O O . LEU B 1 116 ? -7.234 -41.625 -26.484 1 97.62 116 LEU B O 1
ATOM 4618 N N . THR B 1 117 ? -6.797 -39.562 -25.625 1 97.81 117 THR B N 1
ATOM 4619 C CA . THR B 1 117 ? -7.281 -39.969 -24.312 1 97.81 117 THR B CA 1
ATOM 4620 C C . THR B 1 117 ? -8.32 -39 -23.781 1 97.81 117 THR B C 1
ATOM 4622 O O . THR B 1 117 ? -8.164 -37.781 -23.953 1 97.81 117 THR B O 1
ATOM 4625 N N . LEU B 1 118 ? -9.43 -39.438 -23.266 1 98 118 LEU B N 1
ATOM 4626 C CA . LEU B 1 118 ? -10.453 -38.688 -22.547 1 98 118 LEU B CA 1
ATOM 4627 C C . LEU B 1 118 ? -10.578 -39.156 -21.109 1 98 118 LEU B C 1
ATOM 4629 O O . LEU B 1 118 ? -10.727 -40.344 -20.859 1 98 118 LEU B O 1
ATOM 4633 N N . THR B 1 119 ? -10.445 -38.188 -20.188 1 97.75 119 THR B N 1
ATOM 4634 C CA . THR B 1 119 ? -10.617 -38.5 -18.766 1 97.75 119 THR B CA 1
ATOM 4635 C C . THR B 1 119 ? -11.727 -37.656 -18.156 1 97.75 119 THR B C 1
ATOM 4637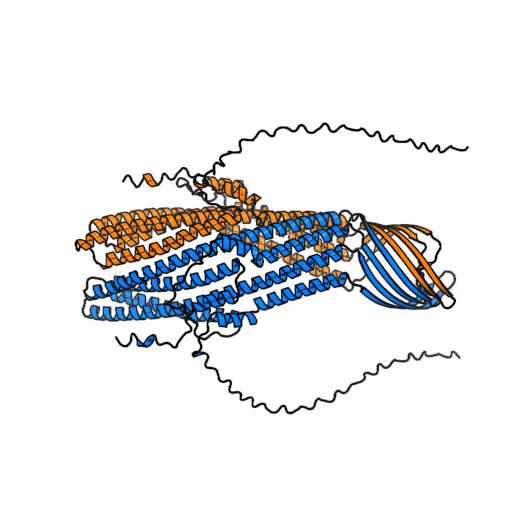 O O . THR B 1 119 ? -11.797 -36.469 -18.406 1 97.75 119 THR B O 1
ATOM 4640 N N . GLN B 1 120 ? -12.625 -38.312 -17.375 1 97.62 120 GLN B N 1
ATOM 4641 C CA . GLN B 1 120 ? -13.742 -37.656 -16.719 1 97.62 120 GLN B CA 1
ATOM 4642 C C . GLN B 1 120 ? -13.898 -38.125 -15.281 1 97.62 120 GLN B C 1
ATOM 4644 O O . GLN B 1 120 ? -14.031 -39.312 -15.016 1 97.62 120 GLN B O 1
ATOM 4649 N N . HIS B 1 121 ? -13.867 -37.094 -14.391 1 97.12 121 HIS B N 1
ATOM 4650 C CA . HIS B 1 121 ? -14.156 -37.469 -13.008 1 97.12 121 HIS B CA 1
ATOM 4651 C C . HIS B 1 121 ? -15.617 -37.875 -12.828 1 97.12 121 HIS B C 1
ATOM 4653 O O . HIS B 1 121 ? -16.516 -37.125 -13.219 1 97.12 121 HIS B O 1
ATOM 4659 N N . LEU B 1 122 ? -15.836 -38.969 -12.352 1 97.94 122 LEU B N 1
ATOM 4660 C CA . LEU B 1 122 ? -17.188 -39.375 -11.969 1 97.94 122 LEU B CA 1
ATOM 4661 C C . LEU B 1 122 ? -17.453 -39.031 -10.508 1 97.94 122 LEU B C 1
ATOM 4663 O O . LEU B 1 122 ? -18.562 -38.594 -10.164 1 97.94 122 LEU B O 1
ATOM 4667 N N . TYR B 1 123 ? -16.484 -39.344 -9.703 1 97.88 123 TYR B N 1
ATOM 4668 C CA . TYR B 1 123 ? -16.5 -38.938 -8.297 1 97.88 123 TYR B CA 1
ATOM 4669 C C . TYR B 1 123 ? -15.117 -38.5 -7.84 1 97.88 123 TYR B C 1
ATOM 4671 O O . TYR B 1 123 ? -14.156 -39.25 -7.918 1 97.88 123 TYR B O 1
ATOM 4679 N N . ASN B 1 124 ? -15 -37.281 -7.418 1 98 124 ASN B N 1
ATOM 4680 C CA . ASN B 1 124 ? -13.789 -36.688 -6.855 1 98 124 ASN B CA 1
ATOM 4681 C C . ASN B 1 124 ? -14.117 -35.594 -5.84 1 98 124 ASN B C 1
ATOM 4683 O O . ASN B 1 124 ? -14.383 -34.469 -6.219 1 98 124 ASN B O 1
ATOM 4687 N N . LYS B 1 125 ? -13.977 -35.938 -4.652 1 97.69 125 LYS B N 1
ATOM 4688 C CA . LYS B 1 125 ? -14.414 -35.031 -3.586 1 97.69 125 LYS B CA 1
ATOM 4689 C C . LYS B 1 125 ? -13.492 -33.812 -3.488 1 97.69 125 LYS B C 1
ATOM 4691 O O . LYS B 1 125 ? -13.969 -32.688 -3.418 1 97.69 125 LYS B O 1
ATOM 4696 N N . PRO B 1 126 ? -12.109 -33.969 -3.418 1 97.88 126 PRO B N 1
ATOM 4697 C CA . PRO B 1 126 ? -11.242 -32.812 -3.357 1 97.88 126 PRO B CA 1
ATOM 4698 C C . PRO B 1 126 ? -11.516 -31.812 -4.48 1 97.88 126 PRO B C 1
ATOM 4700 O O . PRO B 1 126 ? -11.578 -30.609 -4.238 1 97.88 126 PRO B O 1
ATOM 4703 N N . ALA B 1 127 ? -11.797 -32.312 -5.691 1 97.75 127 ALA B N 1
ATOM 4704 C CA . ALA B 1 127 ? -12.047 -31.422 -6.828 1 97.75 127 ALA B CA 1
ATOM 4705 C C . ALA B 1 127 ? -13.367 -30.672 -6.664 1 97.75 127 ALA B C 1
ATOM 4707 O O . ALA B 1 127 ? -13.453 -29.469 -6.961 1 97.75 127 ALA B O 1
ATOM 4708 N N . TRP B 1 128 ? -14.422 -31.359 -6.199 1 98 128 TRP B N 1
ATOM 4709 C CA . TRP B 1 128 ? -15.727 -30.75 -5.98 1 98 128 TRP B CA 1
ATOM 4710 C C . TRP B 1 128 ? -15.641 -29.656 -4.914 1 98 128 TRP B C 1
ATOM 4712 O O . TRP B 1 128 ? -16.172 -28.562 -5.102 1 98 128 TRP B O 1
ATOM 4722 N N . GLU B 1 129 ? -14.891 -29.984 -3.857 1 98.62 129 GLU B N 1
ATOM 4723 C CA . GLU B 1 129 ? -14.789 -29.031 -2.762 1 98.62 129 GLU B CA 1
ATOM 4724 C C . GLU B 1 129 ? -13.891 -27.859 -3.133 1 98.62 129 GLU B C 1
ATOM 4726 O O . GLU B 1 129 ? -14.094 -26.734 -2.66 1 98.62 129 GLU B O 1
ATOM 4731 N N . ASN B 1 130 ? -12.93 -28.125 -3.957 1 98.44 130 ASN B N 1
ATOM 4732 C CA . ASN B 1 130 ? -12.125 -27.031 -4.488 1 98.44 130 ASN B CA 1
ATOM 4733 C C . ASN B 1 130 ? -12.977 -26.031 -5.266 1 98.44 130 ASN B C 1
ATOM 4735 O O . ASN B 1 130 ? -12.797 -24.812 -5.133 1 98.44 130 ASN B O 1
ATOM 4739 N N . TYR B 1 131 ? -14.023 -26.516 -6.098 1 98.5 131 TYR B N 1
ATOM 4740 C CA . TYR B 1 131 ? -14.961 -25.672 -6.812 1 98.5 131 TYR B CA 1
ATOM 4741 C C . TYR B 1 131 ? -15.812 -24.859 -5.844 1 98.5 131 TYR B C 1
ATOM 4743 O O . TYR B 1 131 ? -16.016 -23.656 -6.035 1 98.5 131 TYR B O 1
ATOM 4751 N N . GLN B 1 132 ? -16.188 -25.5 -4.75 1 98.69 132 GLN B N 1
ATOM 4752 C CA . GLN B 1 132 ? -16.969 -24.812 -3.736 1 98.69 132 GLN B CA 1
ATOM 4753 C C . GLN B 1 132 ? -16.141 -23.719 -3.051 1 98.69 132 GLN B C 1
ATOM 4755 O O . GLN B 1 132 ? -16.656 -22.641 -2.744 1 98.69 132 GLN B O 1
ATOM 4760 N N . ARG B 1 133 ? -14.891 -24.031 -2.75 1 98.62 133 ARG B N 1
ATOM 4761 C CA . ARG B 1 133 ? -13.977 -23.078 -2.129 1 98.62 133 ARG B CA 1
ATOM 4762 C C . ARG B 1 133 ? -13.844 -21.812 -2.979 1 98.62 133 ARG B C 1
ATOM 4764 O O . ARG B 1 133 ? -13.992 -20.703 -2.475 1 98.62 133 ARG B O 1
ATOM 4771 N N . PHE B 1 134 ? -13.68 -22.016 -4.312 1 98.62 134 PHE B N 1
ATOM 4772 C CA . PHE B 1 134 ? -13.469 -20.891 -5.199 1 98.62 134 PHE B CA 1
ATOM 4773 C C . PHE B 1 134 ? -14.773 -20.125 -5.422 1 98.62 134 PHE B C 1
ATOM 4775 O O . PHE B 1 134 ? -14.758 -18.922 -5.684 1 98.62 134 PHE B O 1
ATOM 4782 N N . LYS B 1 135 ? -15.938 -20.797 -5.324 1 98.69 135 LYS B N 1
ATOM 4783 C CA . LYS B 1 135 ? -17.219 -20.109 -5.355 1 98.69 135 LYS B CA 1
ATOM 4784 C C . LYS B 1 135 ? -17.344 -19.109 -4.211 1 98.69 135 LYS B C 1
ATOM 4786 O O . LYS B 1 135 ? -17.719 -17.953 -4.426 1 98.69 135 LYS B O 1
ATOM 4791 N N . SER B 1 136 ? -16.891 -19.562 -3.025 1 98.75 136 SER B N 1
ATOM 4792 C CA . SER B 1 136 ? -16.922 -18.688 -1.857 1 98.75 136 SER B CA 1
ATOM 4793 C C . SER B 1 136 ? -15.898 -17.562 -1.979 1 98.75 136 SER B C 1
ATOM 4795 O O . SER B 1 136 ? -16.172 -16.422 -1.602 1 98.75 136 SER B O 1
ATOM 4797 N N . LEU B 1 137 ? -14.781 -17.891 -2.533 1 98.62 137 LEU B N 1
ATOM 4798 C CA . LEU B 1 137 ? -13.734 -16.891 -2.705 1 98.62 137 LEU B CA 1
ATOM 4799 C C . LEU B 1 137 ? -14.164 -15.828 -3.719 1 98.62 137 LEU B C 1
ATOM 4801 O O . LEU B 1 137 ? -13.828 -14.648 -3.572 1 98.62 137 LEU B O 1
ATOM 4805 N N . ALA B 1 138 ? -14.93 -16.234 -4.773 1 98.69 138 ALA B N 1
ATOM 4806 C CA . ALA B 1 138 ? -15.445 -15.273 -5.746 1 98.69 138 ALA B CA 1
ATOM 4807 C C . ALA B 1 138 ? -16.406 -14.281 -5.082 1 98.69 138 ALA B C 1
ATOM 4809 O O . ALA B 1 138 ? -16.344 -13.078 -5.355 1 98.69 138 ALA B O 1
ATOM 4810 N N . LYS B 1 139 ? -17.188 -14.805 -4.168 1 98.62 139 LYS B N 1
ATOM 4811 C CA . LYS B 1 139 ? -18.109 -13.938 -3.424 1 98.62 139 LYS B CA 1
ATOM 4812 C C . LYS B 1 139 ? -17.328 -12.984 -2.514 1 98.62 139 LYS B C 1
ATOM 4814 O O . LYS B 1 139 ? -17.688 -11.805 -2.406 1 98.62 139 LYS B O 1
ATOM 4819 N N . ARG B 1 140 ? -16.297 -13.477 -1.849 1 98.38 140 ARG B N 1
ATOM 4820 C CA . ARG B 1 140 ? -15.438 -12.648 -1.013 1 98.38 140 ARG B CA 1
ATOM 4821 C C . ARG B 1 140 ? -14.852 -11.484 -1.812 1 98.38 140 ARG B C 1
ATOM 4823 O O . ARG B 1 140 ? -14.906 -10.336 -1.376 1 98.38 140 ARG B O 1
ATOM 4830 N N . ASP B 1 141 ? -14.367 -11.867 -3.012 1 98.31 141 ASP B N 1
ATOM 4831 C CA . ASP B 1 141 ? -13.727 -10.859 -3.854 1 98.31 141 ASP B CA 1
ATOM 4832 C C . ASP B 1 141 ? -14.727 -9.789 -4.289 1 98.31 141 ASP B C 1
ATOM 4834 O O . ASP B 1 141 ? -14.383 -8.609 -4.398 1 98.31 141 ASP B O 1
ATOM 4838 N N . GLN B 1 142 ? -15.953 -10.18 -4.527 1 97.94 142 GLN B N 1
ATOM 4839 C CA . GLN B 1 142 ? -17 -9.234 -4.891 1 97.94 142 GLN B CA 1
ATOM 4840 C C . GLN B 1 142 ? -17.281 -8.266 -3.746 1 97.94 142 GLN B C 1
ATOM 4842 O O . GLN B 1 142 ? -17.375 -7.051 -3.963 1 97.94 142 GLN B O 1
ATOM 4847 N N . SER B 1 143 ? -17.359 -8.789 -2.531 1 97.75 143 SER B N 1
ATOM 4848 C CA . SER B 1 143 ? -17.594 -7.945 -1.363 1 97.75 143 SER B CA 1
ATOM 4849 C C . SER B 1 143 ? -16.406 -7.023 -1.102 1 97.75 143 SER B C 1
ATOM 4851 O O . SER B 1 143 ? -16.578 -5.871 -0.702 1 97.75 143 SER B O 1
ATOM 4853 N N . GLU B 1 144 ? -15.266 -7.508 -1.316 1 97.25 144 GLU B N 1
ATOM 4854 C CA . GLU B 1 144 ? -14.07 -6.691 -1.146 1 97.25 144 GLU B CA 1
ATOM 4855 C C . GLU B 1 144 ? -14.031 -5.543 -2.152 1 97.25 144 GLU B C 1
ATOM 4857 O O . GLU B 1 144 ? -13.586 -4.438 -1.829 1 97.25 144 GLU B O 1
ATOM 4862 N N . ALA B 1 145 ? -14.508 -5.797 -3.395 1 97 145 ALA B N 1
ATOM 4863 C CA . ALA B 1 145 ? -14.586 -4.746 -4.402 1 97 145 ALA B CA 1
ATOM 4864 C C . ALA B 1 145 ? -15.586 -3.666 -3.996 1 97 145 ALA B C 1
ATOM 4866 O O . ALA B 1 145 ? -15.336 -2.475 -4.18 1 97 145 ALA B O 1
ATOM 4867 N N . GLU B 1 146 ? -16.672 -4.086 -3.387 1 95.75 146 GLU B N 1
ATOM 4868 C CA . GLU B 1 146 ? -17.656 -3.131 -2.895 1 95.75 146 GLU B CA 1
ATOM 4869 C C . GLU B 1 146 ? -17.078 -2.271 -1.771 1 95.75 146 GLU B C 1
ATOM 4871 O O . GLU B 1 146 ? -17.328 -1.062 -1.722 1 95.75 146 GLU B O 1
ATOM 4876 N N . ASP B 1 147 ? -16.344 -2.854 -0.902 1 95.44 147 ASP B N 1
ATOM 4877 C CA . ASP B 1 147 ? -15.711 -2.139 0.202 1 95.44 147 ASP B CA 1
ATOM 4878 C C . ASP B 1 147 ? -14.695 -1.124 -0.314 1 95.44 147 ASP B C 1
ATOM 4880 O O . ASP B 1 147 ? -14.609 -0.005 0.196 1 95.44 147 ASP B O 1
ATOM 4884 N N . ALA B 1 148 ? -13.953 -1.569 -1.313 1 95 148 ALA B N 1
ATOM 4885 C CA . ALA B 1 148 ? -12.961 -0.678 -1.91 1 95 148 ALA B CA 1
ATOM 4886 C C . ALA B 1 148 ? -13.633 0.542 -2.539 1 95 148 ALA B C 1
ATOM 4888 O O . ALA B 1 148 ? -13.102 1.654 -2.463 1 95 148 ALA B O 1
ATOM 4889 N N . GLN B 1 149 ? -14.758 0.347 -3.125 1 94.06 149 GLN B N 1
ATOM 4890 C CA . GLN B 1 149 ? -15.516 1.448 -3.713 1 94.06 149 GLN B CA 1
ATOM 4891 C C . GLN B 1 149 ? -15.977 2.432 -2.643 1 94.06 149 GLN B C 1
ATOM 4893 O O . GLN B 1 149 ? -15.891 3.646 -2.828 1 94.06 149 GLN B O 1
ATOM 4898 N N . ALA B 1 150 ? -16.438 1.912 -1.562 1 93.94 150 ALA B N 1
ATOM 4899 C CA . ALA B 1 150 ? -16.875 2.754 -0.452 1 93.94 150 ALA B CA 1
ATOM 4900 C C . ALA B 1 150 ? -15.703 3.543 0.135 1 93.94 150 ALA B C 1
ATOM 4902 O O . ALA B 1 150 ? -15.836 4.734 0.43 1 93.94 150 ALA B O 1
ATOM 4903 N N . GLU B 1 151 ? -14.625 2.883 0.277 1 94.88 151 GLU B N 1
ATOM 4904 C CA . GLU B 1 151 ? -13.43 3.535 0.809 1 94.88 151 GLU B CA 1
ATOM 4905 C C . GLU B 1 151 ? -12.969 4.668 -0.105 1 94.88 151 GLU B C 1
ATOM 4907 O O . GLU B 1 151 ? -12.57 5.734 0.37 1 94.88 151 GLU B O 1
ATOM 4912 N N . ALA B 1 152 ? -13.008 4.398 -1.411 1 95.25 152 ALA B N 1
ATOM 4913 C CA . ALA B 1 152 ? -12.609 5.41 -2.385 1 95.25 152 ALA B CA 1
ATOM 4914 C C . ALA B 1 152 ? -13.539 6.625 -2.328 1 95.25 152 ALA B C 1
ATOM 4916 O O . ALA B 1 152 ? -13.086 7.762 -2.475 1 95.25 152 ALA B O 1
ATOM 4917 N N . ALA B 1 153 ? -14.805 6.391 -2.088 1 94.81 153 ALA B N 1
ATOM 4918 C CA . ALA B 1 153 ? -15.766 7.48 -1.989 1 94.81 153 ALA B CA 1
ATOM 4919 C C . ALA B 1 153 ? -15.477 8.367 -0.78 1 94.81 153 ALA B C 1
ATOM 4921 O O . ALA B 1 153 ? -15.539 9.594 -0.871 1 94.81 153 ALA B O 1
ATOM 4922 N N . ILE B 1 154 ? -15.148 7.781 0.342 1 95.25 154 ILE B N 1
ATOM 4923 C CA . ILE B 1 154 ? -14.82 8.523 1.554 1 95.25 154 ILE B CA 1
ATOM 4924 C C . ILE B 1 154 ? -13.539 9.32 1.335 1 95.25 154 ILE B C 1
ATOM 4926 O O . ILE B 1 154 ? -13.445 10.484 1.731 1 95.25 154 ILE B O 1
ATOM 4930 N N . ASP B 1 155 ? -12.586 8.648 0.694 1 96.5 155 ASP B N 1
ATOM 4931 C CA . ASP B 1 155 ? -11.32 9.328 0.409 1 96.5 155 ASP B CA 1
ATOM 4932 C C . ASP B 1 155 ? -11.547 10.562 -0.453 1 96.5 155 ASP B C 1
ATOM 4934 O O . ASP B 1 155 ? -10.984 11.625 -0.181 1 96.5 155 ASP B O 1
ATOM 4938 N N . LEU B 1 156 ? -12.383 10.461 -1.451 1 96 156 LEU B N 1
ATOM 4939 C CA . LEU B 1 156 ?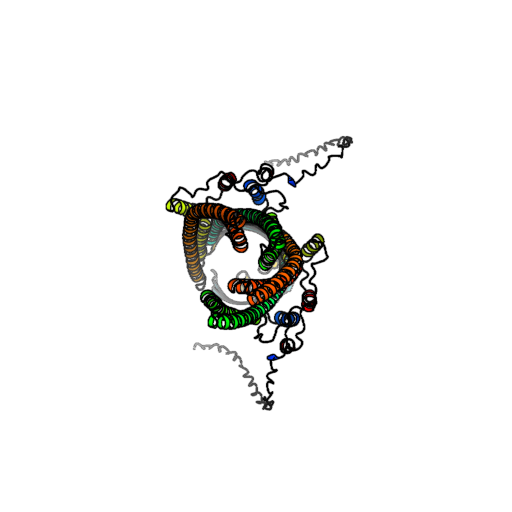 -12.734 11.586 -2.307 1 96 156 LEU B CA 1
ATOM 4940 C C . LEU B 1 156 ? -13.375 12.703 -1.495 1 96 156 LEU B C 1
ATOM 4942 O O . LEU B 1 156 ? -12.984 13.867 -1.612 1 96 156 LEU B O 1
ATOM 4946 N N . ALA B 1 157 ? -14.328 12.352 -0.664 1 95.31 157 ALA B N 1
ATOM 4947 C CA . ALA B 1 157 ? -15.016 13.344 0.157 1 95.31 157 ALA B CA 1
ATOM 4948 C C . ALA B 1 157 ? -14.031 14.062 1.082 1 95.31 157 ALA B C 1
ATOM 4950 O O . ALA B 1 157 ? -14.086 15.281 1.225 1 95.31 157 ALA B O 1
ATOM 4951 N N . GLN B 1 158 ? -13.141 13.305 1.685 1 96.25 158 GLN B N 1
ATOM 4952 C CA . GLN B 1 158 ? -12.141 13.891 2.574 1 96.25 158 GLN B CA 1
ATOM 4953 C C . GLN B 1 158 ? -11.25 14.875 1.83 1 96.25 158 GLN B C 1
ATOM 4955 O O . GLN B 1 158 ? -11.016 15.992 2.303 1 96.25 158 GLN B O 1
ATOM 4960 N N . ARG B 1 159 ? -10.75 14.43 0.702 1 97 159 ARG B N 1
ATOM 4961 C CA . ARG B 1 159 ? -9.898 15.312 -0.089 1 97 159 ARG B CA 1
ATOM 4962 C C . ARG B 1 159 ? -10.672 16.547 -0.562 1 97 159 ARG B C 1
ATOM 4964 O O . ARG B 1 159 ? -10.117 17.641 -0.632 1 97 159 ARG B O 1
ATOM 4971 N N . TYR B 1 160 ? -11.977 16.438 -0.9 1 96.38 160 TYR B N 1
ATOM 4972 C CA . TYR B 1 160 ? -12.844 17.531 -1.291 1 96.38 160 TYR B CA 1
ATOM 4973 C C . TYR B 1 160 ? -12.938 18.578 -0.178 1 96.38 160 TYR B C 1
ATOM 4975 O O . TYR B 1 160 ? -12.734 19.766 -0.413 1 96.38 160 TYR B O 1
ATOM 4983 N N . PHE B 1 161 ? -13.203 18.141 1.019 1 95.81 161 PHE B N 1
ATOM 4984 C CA . PHE B 1 161 ? -13.422 19.078 2.125 1 95.81 161 PHE B CA 1
ATOM 4985 C C . PHE B 1 161 ? -12.094 19.641 2.627 1 95.81 161 PHE B C 1
ATOM 4987 O O . PHE B 1 161 ? -12.047 20.75 3.141 1 95.81 161 PHE B O 1
ATOM 4994 N N . VAL B 1 162 ? -11.008 18.859 2.438 1 96.44 162 VAL B N 1
ATOM 4995 C CA . VAL B 1 162 ? -9.688 19.422 2.734 1 96.44 162 VAL B CA 1
ATOM 4996 C C . VAL B 1 162 ? -9.383 20.562 1.769 1 96.44 162 VAL B C 1
ATOM 4998 O O . VAL B 1 162 ? -8.836 21.594 2.168 1 96.44 162 VAL B O 1
ATOM 5001 N N . ALA B 1 163 ? -9.758 20.422 0.511 1 96.25 163 ALA B N 1
ATOM 5002 C CA . ALA B 1 163 ? -9.586 21.484 -0.472 1 96.25 163 ALA B CA 1
ATOM 5003 C C . ALA B 1 163 ? -10.414 22.703 -0.103 1 96.25 163 ALA B C 1
ATOM 5005 O O . ALA B 1 163 ? -9.914 23.844 -0.158 1 96.25 163 ALA B O 1
ATOM 5006 N N . LEU B 1 164 ? -11.641 22.484 0.323 1 95.31 164 LEU B N 1
ATOM 5007 C CA . LEU B 1 164 ? -12.492 23.578 0.747 1 95.31 164 LEU B CA 1
ATOM 5008 C C . LEU B 1 164 ? -11.922 24.266 1.981 1 95.31 164 LEU B C 1
ATOM 5010 O O . LEU B 1 164 ? -11.898 25.5 2.059 1 95.31 164 LEU B O 1
ATOM 5014 N N . ALA B 1 165 ? -11.461 23.453 2.916 1 95.62 165 ALA B N 1
ATOM 5015 C CA . ALA B 1 165 ? -10.867 24 4.129 1 95.62 165 ALA B CA 1
ATOM 5016 C C . ALA B 1 165 ? -9.633 24.828 3.807 1 95.62 165 ALA B C 1
ATOM 5018 O O . ALA B 1 165 ? -9.383 25.859 4.441 1 95.62 165 ALA B O 1
ATOM 5019 N N . SER B 1 166 ? -8.859 24.391 2.867 1 96.69 166 SER B N 1
ATOM 5020 C CA . SER B 1 166 ? -7.684 25.141 2.453 1 96.69 166 SER B CA 1
ATOM 5021 C C . SER B 1 166 ? -8.07 26.469 1.813 1 96.69 166 SER B C 1
ATOM 5023 O O . SER B 1 166 ? -7.441 27.5 2.074 1 96.69 166 SER B O 1
ATOM 5025 N N . ASP B 1 167 ? -9.094 26.469 1.021 1 95.06 167 ASP B N 1
ATOM 5026 C CA . ASP B 1 167 ? -9.617 27.719 0.45 1 95.06 167 ASP B CA 1
ATOM 5027 C C . ASP B 1 167 ? -10.062 28.688 1.545 1 95.06 167 ASP B C 1
ATOM 5029 O O . ASP B 1 167 ? -9.742 29.875 1.498 1 95.06 167 ASP B O 1
ATOM 5033 N N . ASP B 1 168 ? -10.75 28.125 2.455 1 94.56 168 ASP B N 1
ATOM 5034 C CA . ASP B 1 168 ? -11.227 28.938 3.572 1 94.56 168 ASP B CA 1
ATOM 5035 C C . ASP B 1 168 ? -10.062 29.531 4.355 1 94.56 168 ASP B C 1
ATOM 5037 O O . ASP B 1 168 ? -10.094 30.719 4.727 1 94.56 168 ASP B O 1
ATOM 5041 N N . GLU B 1 169 ? -9.094 28.703 4.617 1 95.12 169 GLU B N 1
ATOM 5042 C CA . GLU B 1 169 ? -7.934 29.172 5.383 1 95.12 169 GLU B CA 1
ATOM 5043 C C . GLU B 1 169 ? -7.234 30.328 4.684 1 95.12 169 GLU B C 1
ATOM 5045 O O . GLU B 1 169 ? -6.848 31.312 5.328 1 95.12 169 GLU B O 1
ATOM 5050 N N . LEU B 1 170 ? -7.059 30.25 3.396 1 95.56 170 LEU B N 1
ATOM 5051 C CA . LEU B 1 170 ? -6.445 31.344 2.641 1 95.56 170 LEU B CA 1
ATOM 5052 C C . LEU B 1 170 ? -7.277 32.625 2.748 1 95.56 170 LEU B C 1
ATOM 5054 O O . LEU B 1 170 ? -6.742 33.688 3.01 1 95.56 170 LEU B O 1
ATOM 5058 N N . GLU B 1 171 ? -8.562 32.469 2.623 1 94.56 171 GLU B N 1
ATOM 5059 C CA . GLU B 1 171 ? -9.461 33.625 2.721 1 94.56 171 GLU B CA 1
ATOM 5060 C C . GLU B 1 171 ? -9.398 34.25 4.105 1 94.56 171 GLU B C 1
ATOM 5062 O O . GLU B 1 171 ? -9.398 35.469 4.234 1 94.56 171 GLU B O 1
ATOM 5067 N N . LEU B 1 172 ? -9.32 33.406 5.09 1 93.19 172 LEU B N 1
ATOM 5068 C CA . LEU B 1 172 ? -9.281 33.906 6.465 1 93.19 172 LEU B CA 1
ATOM 5069 C C . LEU B 1 172 ? -7.965 34.594 6.754 1 93.19 172 LEU B C 1
ATOM 5071 O O . LEU B 1 172 ? -7.957 35.656 7.379 1 93.19 172 LEU B O 1
ATOM 5075 N N . VAL B 1 173 ? -6.871 34.031 6.293 1 94.25 173 VAL B N 1
ATOM 5076 C CA . VAL B 1 173 ? -5.562 34.625 6.5 1 94.25 173 VAL B CA 1
ATOM 5077 C C . VAL B 1 173 ? -5.496 35.969 5.785 1 94.25 173 VAL B C 1
ATOM 5079 O O . VAL B 1 173 ? -5 36.969 6.34 1 94.25 173 VAL B O 1
ATOM 5082 N N . LEU B 1 174 ? -6.02 36.094 4.598 1 95.38 174 LEU B N 1
ATOM 5083 C CA . LEU B 1 174 ? -6.051 37.344 3.838 1 95.38 174 LEU B CA 1
ATOM 5084 C C . LEU B 1 174 ? -6.922 38.375 4.539 1 95.38 174 LEU B C 1
ATOM 5086 O O . LEU B 1 174 ? -6.547 39.531 4.633 1 95.38 174 LEU B O 1
ATOM 5090 N N . ALA B 1 175 ? -8.047 37.906 5.02 1 92.69 175 ALA B N 1
ATOM 5091 C CA . ALA B 1 175 ? -8.953 38.812 5.73 1 92.69 175 ALA B CA 1
ATOM 5092 C C . ALA B 1 175 ? -8.312 39.344 7.02 1 92.69 175 ALA B C 1
ATOM 5094 O O . ALA B 1 175 ? -8.43 40.531 7.348 1 92.69 175 ALA B O 1
ATOM 5095 N N . GLU B 1 176 ? -7.668 38.469 7.762 1 92.5 176 GLU B N 1
ATOM 5096 C CA . GLU B 1 176 ? -6.988 38.844 8.992 1 92.5 176 GLU B CA 1
ATOM 5097 C C . GLU B 1 176 ? -5.859 39.844 8.695 1 92.5 176 GLU B C 1
ATOM 5099 O O . GLU B 1 176 ? -5.668 40.812 9.438 1 92.5 176 GLU B O 1
ATOM 5104 N N . ARG B 1 177 ? -5.09 39.594 7.715 1 93.19 177 ARG B N 1
ATOM 5105 C CA . ARG B 1 177 ? -4 40.5 7.34 1 93.19 177 ARG B CA 1
ATOM 5106 C C . ARG B 1 177 ? -4.531 41.875 6.98 1 93.19 177 ARG B C 1
ATOM 5108 O O . ARG B 1 177 ? -3.969 42.906 7.402 1 93.19 177 ARG B O 1
ATOM 5115 N N . ARG B 1 178 ? -5.617 41.969 6.258 1 93.44 178 ARG B N 1
ATOM 5116 C CA . ARG B 1 178 ? -6.238 43.25 5.895 1 93.44 178 ARG B CA 1
ATOM 5117 C C . ARG B 1 178 ? -6.727 43.969 7.133 1 93.44 178 ARG B C 1
ATOM 5119 O O . ARG B 1 178 ? -6.52 45.188 7.262 1 93.44 178 ARG B O 1
ATOM 5126 N N . ALA B 1 179 ? -7.359 43.188 8.008 1 90.81 179 ALA B N 1
ATOM 5127 C CA . ALA B 1 179 ? -7.852 43.812 9.242 1 90.81 179 ALA B CA 1
ATOM 5128 C C . ALA B 1 179 ? -6.699 44.312 10.086 1 90.81 179 ALA B C 1
ATOM 5130 O O . ALA B 1 179 ? -6.777 45.438 10.641 1 90.81 179 ALA B O 1
ATOM 5131 N N . THR B 1 180 ? -5.633 43.594 10.18 1 90.94 180 THR B N 1
ATOM 5132 C CA . THR B 1 180 ? -4.465 44 10.969 1 90.94 180 THR B CA 1
ATOM 5133 C C . THR B 1 180 ? -3.748 45.156 10.32 1 90.94 180 THR B C 1
ATOM 5135 O O . THR B 1 180 ? -3.217 46.031 11.016 1 90.94 180 THR B O 1
ATOM 5138 N N . GLN B 1 181 ? -3.752 45.219 9.008 1 93.25 181 GLN B N 1
ATOM 5139 C CA . GLN B 1 181 ? -3.17 46.344 8.281 1 93.25 181 GLN B CA 1
ATOM 5140 C C . GLN B 1 181 ? -3.941 47.625 8.562 1 93.25 181 GLN B C 1
ATOM 5142 O O . GLN B 1 181 ? -3.342 48.688 8.758 1 93.25 181 GLN B O 1
ATOM 5147 N N . LYS B 1 182 ? -5.215 47.562 8.586 1 91.5 182 LYS B N 1
ATOM 5148 C CA . LYS B 1 182 ? -6.039 48.719 8.93 1 91.5 182 LYS B CA 1
ATOM 5149 C C . LYS B 1 182 ? -5.738 49.219 10.344 1 91.5 182 LYS B C 1
ATOM 5151 O O . LYS B 1 182 ? -5.645 50.406 10.578 1 91.5 182 LYS B O 1
ATOM 5156 N N . ASN B 1 183 ? -5.598 48.312 11.242 1 89.75 183 ASN B N 1
ATOM 5157 C CA . ASN B 1 183 ? -5.25 48.656 12.609 1 89.75 183 ASN B CA 1
ATOM 5158 C C . ASN B 1 183 ? -3.871 49.312 12.688 1 89.75 183 ASN B C 1
ATOM 5160 O O . ASN B 1 183 ? -3.662 50.25 13.477 1 89.75 183 ASN B O 1
ATOM 5164 N N . LEU B 1 184 ? -2.945 48.781 11.922 1 91.06 184 LEU B N 1
ATOM 5165 C CA . LEU B 1 184 ? -1.611 49.375 11.891 1 91.06 184 LEU B CA 1
ATOM 5166 C C . LEU B 1 184 ? -1.664 50.812 11.383 1 91.06 184 LEU B C 1
ATOM 5168 O O . LEU B 1 184 ? -1.007 51.688 11.945 1 91.06 184 LEU B O 1
ATOM 5172 N N . ASP B 1 185 ? -2.447 51.094 10.344 1 93.12 185 ASP B N 1
ATOM 5173 C CA . ASP B 1 185 ? -2.588 52.438 9.797 1 93.12 185 ASP B CA 1
ATOM 5174 C C . ASP B 1 185 ? -3.16 53.375 10.836 1 93.12 185 ASP B C 1
ATOM 5176 O O . ASP B 1 185 ? -2.684 54.5 10.977 1 93.12 185 ASP B O 1
ATOM 5180 N N . ARG B 1 186 ? -4.109 52.875 11.562 1 89.5 186 ARG B N 1
ATOM 5181 C CA . ARG B 1 186 ? -4.723 53.656 12.617 1 89.5 186 ARG B CA 1
ATOM 5182 C C . ARG B 1 186 ? -3.725 53.969 13.727 1 89.5 186 ARG B C 1
ATOM 5184 O O . ARG B 1 186 ? -3.613 55.125 14.172 1 89.5 186 ARG B O 1
ATOM 5191 N N . VAL B 1 187 ? -3.051 52.938 14.172 1 90.19 187 VAL B N 1
ATOM 5192 C CA . VAL B 1 187 ? -2.102 53.094 15.273 1 90.19 187 VAL B CA 1
ATOM 5193 C C . VAL B 1 187 ? -0.931 53.969 14.828 1 90.19 187 VAL B C 1
ATOM 5195 O O . VAL B 1 187 ? -0.387 54.719 15.625 1 90.19 187 VAL B O 1
ATOM 5198 N N . ASN B 1 188 ? -0.531 53.906 13.57 1 91.31 188 ASN B N 1
ATOM 5199 C CA . ASN B 1 188 ? 0.505 54.781 13.023 1 91.31 188 ASN B CA 1
ATOM 5200 C C . ASN B 1 188 ? 0.094 56.25 13.07 1 91.31 188 ASN B C 1
ATOM 5202 O O . ASN B 1 188 ? 0.908 57.125 13.398 1 91.31 188 ASN B O 1
ATOM 5206 N N . ALA B 1 189 ? -1.124 56.531 12.766 1 90.88 189 ALA B N 1
ATOM 5207 C CA . ALA B 1 189 ? -1.642 57.906 12.836 1 90.88 189 ALA B CA 1
ATOM 5208 C C . ALA B 1 189 ? -1.651 58.406 14.273 1 90.88 189 ALA B C 1
ATOM 5210 O O . ALA B 1 189 ? -1.311 59.562 14.523 1 90.88 189 ALA B O 1
ATOM 5211 N N . LEU B 1 190 ? -2.033 57.594 15.234 1 88.81 190 LEU B N 1
ATOM 5212 C CA . LEU B 1 190 ? -2.047 57.969 16.641 1 88.81 190 LEU B CA 1
ATOM 5213 C C . LEU B 1 190 ? -0.63 58.188 17.172 1 88.81 190 LEU B C 1
ATOM 5215 O O . LEU B 1 190 ? -0.397 59.062 18 1 88.81 190 LEU B O 1
ATOM 5219 N N . TYR B 1 191 ? 0.272 57.344 16.703 1 88.75 191 TYR B N 1
ATOM 5220 C CA . TYR B 1 191 ? 1.666 57.5 17.125 1 88.75 191 TYR B CA 1
ATOM 5221 C C . TYR B 1 191 ? 2.248 58.812 16.656 1 88.75 191 TYR B C 1
ATOM 5223 O O . TYR B 1 191 ? 3.002 59.469 17.391 1 88.75 191 TYR B O 1
ATOM 5231 N N . GLU B 1 192 ? 1.909 59.25 15.43 1 90 192 GLU B N 1
ATOM 5232 C CA . GLU B 1 192 ? 2.367 60.531 14.883 1 90 192 GLU B CA 1
ATOM 5233 C C . GLU B 1 192 ? 1.856 61.688 15.719 1 90 192 GLU B C 1
ATOM 5235 O O . GLU B 1 192 ? 2.521 62.719 15.82 1 90 192 GLU B O 1
ATOM 5240 N N . LYS B 1 193 ? 0.698 61.438 16.359 1 89.31 193 LYS B N 1
ATOM 5241 C CA . LYS B 1 193 ? 0.108 62.469 17.234 1 89.31 193 LYS B CA 1
ATOM 5242 C C . LYS B 1 193 ? 0.534 62.25 18.688 1 89.31 193 LYS B C 1
ATOM 5244 O O . LYS B 1 193 ? 0.001 62.906 19.594 1 89.31 193 LYS B O 1
ATOM 5249 N N . GLN B 1 194 ? 1.374 61.25 18.922 1 86.38 194 GLN B N 1
ATOM 5250 C CA . GLN B 1 194 ? 1.943 60.938 20.219 1 86.38 194 GLN B CA 1
ATOM 5251 C C . GLN B 1 194 ? 0.881 60.375 21.172 1 86.38 194 GLN B C 1
ATOM 5253 O O . GLN B 1 194 ? 0.931 60.594 22.375 1 86.38 194 GLN B O 1
ATOM 5258 N N . LEU B 1 195 ? -0.048 59.625 20.531 1 81.25 195 LEU B N 1
ATOM 5259 C CA . LEU B 1 195 ? -1.131 59.062 21.312 1 81.25 195 LEU B CA 1
ATOM 5260 C C . LEU B 1 195 ? -0.986 57.531 21.375 1 81.25 195 LEU B C 1
ATOM 5262 O O . LEU B 1 195 ? -1.851 56.844 21.938 1 81.25 195 LEU B O 1
ATOM 5266 N N . ALA B 1 196 ? 0.064 56.969 20.766 1 81.38 196 ALA B N 1
ATOM 5267 C CA . ALA B 1 196 ? 0.366 55.562 20.812 1 81.38 196 ALA B CA 1
ATOM 5268 C C . ALA B 1 196 ? 1.864 55.312 20.984 1 81.38 196 ALA B C 1
ATOM 5270 O O . ALA B 1 196 ? 2.674 56.219 20.719 1 81.38 196 ALA B O 1
ATOM 5271 N N . MET B 1 197 ? 2.16 54.25 21.484 1 81.94 197 MET B N 1
ATOM 5272 C CA . MET B 1 197 ? 3.561 53.906 21.719 1 81.94 197 MET B CA 1
ATOM 5273 C C . MET B 1 197 ? 4.18 53.281 20.469 1 81.94 197 MET B C 1
ATOM 5275 O O . MET B 1 197 ? 3.473 52.688 19.656 1 81.94 197 MET B O 1
ATOM 5279 N N . ILE B 1 198 ? 5.512 53.469 20.375 1 83.56 198 ILE B N 1
ATOM 5280 C CA . ILE B 1 198 ? 6.234 52.875 19.25 1 83.56 198 ILE B CA 1
ATOM 5281 C C . ILE B 1 198 ? 6.117 51.344 19.312 1 83.56 198 ILE B C 1
ATOM 5283 O O . ILE B 1 198 ? 6.078 50.688 18.266 1 83.56 198 ILE B O 1
ATOM 5287 N N . THR B 1 199 ? 5.945 50.75 20.484 1 80.81 199 THR B N 1
ATOM 5288 C CA . THR B 1 199 ? 5.82 49.312 20.672 1 80.81 199 THR B CA 1
ATOM 5289 C C . THR B 1 199 ? 4.535 48.781 20.031 1 80.81 199 THR B C 1
ATOM 5291 O O . THR B 1 199 ? 4.508 47.688 19.484 1 80.81 199 THR B O 1
ATOM 5294 N N . ASP B 1 200 ? 3.525 49.625 20.078 1 82.94 200 ASP B N 1
ATOM 5295 C CA . ASP B 1 200 ? 2.258 49.25 19.469 1 82.94 200 ASP B CA 1
ATOM 5296 C C . ASP B 1 200 ? 2.404 49.094 17.953 1 82.94 200 ASP B C 1
ATOM 5298 O O . ASP B 1 200 ? 1.91 48.125 17.375 1 82.94 200 ASP B O 1
ATOM 5302 N N . VAL B 1 201 ? 3.127 50.031 17.422 1 87.06 201 VAL B N 1
ATOM 5303 C CA . VAL B 1 201 ? 3.357 50.031 15.977 1 87.06 201 VAL B CA 1
ATOM 5304 C C . VAL B 1 201 ? 4.195 48.812 15.594 1 87.06 201 VAL B C 1
ATOM 5306 O O . VAL B 1 201 ? 3.848 48.094 14.664 1 87.06 201 VAL B O 1
ATOM 5309 N N . LEU B 1 202 ? 5.215 48.594 16.344 1 85.19 202 LEU B N 1
ATOM 5310 C CA . LEU B 1 202 ? 6.141 47.531 16.031 1 85.19 202 LEU B CA 1
ATOM 5311 C C . LEU B 1 202 ? 5.477 46.156 16.234 1 85.19 202 LEU B C 1
ATOM 5313 O O . LEU B 1 202 ? 5.746 45.219 15.484 1 85.19 202 LEU B O 1
ATOM 5317 N N . ASP B 1 203 ? 4.578 45.969 17.141 1 84 203 ASP B N 1
ATOM 5318 C CA . ASP B 1 203 ? 3.85 44.719 17.391 1 84 203 ASP B CA 1
ATOM 5319 C C . ASP B 1 203 ? 2.924 44.406 16.219 1 84 203 ASP B C 1
ATOM 5321 O O . ASP B 1 203 ? 2.84 43.25 15.797 1 84 203 ASP B O 1
ATOM 5325 N N . LEU B 1 204 ? 2.281 45.375 15.805 1 86.25 204 LEU B N 1
ATOM 5326 C CA . LEU B 1 204 ? 1.377 45.188 14.672 1 86.25 204 LEU B CA 1
ATOM 5327 C C . LEU B 1 204 ? 2.156 44.844 13.406 1 86.25 204 LEU B C 1
ATOM 5329 O O . LEU B 1 204 ? 1.722 44 12.609 1 86.25 204 LEU B O 1
ATOM 5333 N N . ARG B 1 205 ? 3.305 45.5 13.281 1 88.38 205 ARG B N 1
ATOM 5334 C CA . ARG B 1 205 ? 4.152 45.219 12.133 1 88.38 205 ARG B CA 1
ATOM 5335 C C . ARG B 1 205 ? 4.656 43.781 12.188 1 88.38 205 ARG B C 1
ATOM 5337 O O . ARG B 1 205 ? 4.684 43.094 11.172 1 88.38 205 ARG B O 1
ATOM 5344 N N . ALA B 1 206 ? 5.031 43.375 13.312 1 86 206 ALA B N 1
ATOM 5345 C CA . ALA B 1 206 ? 5.488 42 13.492 1 86 206 ALA B CA 1
ATOM 5346 C C . ALA B 1 206 ? 4.379 41 13.156 1 86 206 ALA B C 1
ATOM 5348 O O . ALA B 1 206 ? 4.637 39.969 12.539 1 86 206 ALA B O 1
ATOM 5349 N N . ARG B 1 207 ? 3.172 41.312 13.562 1 87.19 207 ARG B N 1
ATOM 5350 C CA . ARG B 1 207 ? 2.045 40.406 13.281 1 87.19 207 ARG B CA 1
ATOM 5351 C C . ARG B 1 207 ? 1.754 40.344 11.789 1 87.19 207 ARG B C 1
ATOM 5353 O O . ARG B 1 207 ? 1.453 39.281 11.25 1 87.19 207 ARG B O 1
ATOM 5360 N N . ILE B 1 208 ? 1.796 41.438 11.18 1 90 208 ILE B N 1
ATOM 5361 C CA . ILE B 1 208 ? 1.559 41.469 9.734 1 90 208 ILE B CA 1
ATOM 5362 C C . ILE B 1 208 ? 2.607 40.625 9.023 1 90 208 ILE B C 1
ATOM 5364 O O . ILE B 1 208 ? 2.281 39.875 8.109 1 90 208 ILE B O 1
ATOM 5368 N N . ASP B 1 209 ? 3.834 40.75 9.438 1 88.25 209 ASP B N 1
ATOM 5369 C CA . ASP B 1 209 ? 4.898 39.969 8.828 1 88.25 209 ASP B CA 1
ATOM 5370 C C . ASP B 1 209 ? 4.688 38.469 9.078 1 88.25 209 ASP B C 1
ATOM 5372 O O . ASP B 1 209 ? 4.953 37.656 8.203 1 88.25 209 ASP B O 1
ATOM 5376 N N . ALA B 1 210 ? 4.219 38.125 10.266 1 86.62 210 ALA B N 1
ATOM 5377 C CA . ALA B 1 210 ? 3.885 36.719 10.555 1 86.62 210 ALA B CA 1
ATOM 5378 C C . ALA B 1 210 ? 2.746 36.25 9.664 1 86.62 210 ALA B C 1
ATOM 5380 O O . ALA B 1 210 ? 2.775 35.094 9.18 1 86.62 210 ALA B O 1
ATOM 5381 N N . LEU B 1 211 ? 1.779 37.094 9.445 1 90.38 211 LEU B N 1
ATOM 5382 C CA . LEU B 1 211 ? 0.635 36.719 8.617 1 90.38 211 LEU B CA 1
ATOM 5383 C C . LEU B 1 211 ? 1.049 36.594 7.152 1 90.38 211 LEU B C 1
ATOM 5385 O O . LEU B 1 211 ? 0.483 35.781 6.418 1 90.38 211 LEU B O 1
ATOM 5389 N N . ALA B 1 212 ? 2.02 37.406 6.789 1 90.62 212 ALA B N 1
ATOM 5390 C CA . ALA B 1 212 ? 2.543 37.281 5.43 1 90.62 212 ALA B CA 1
ATOM 5391 C C . ALA B 1 212 ? 3.152 35.875 5.211 1 90.62 212 ALA B C 1
ATOM 5393 O O . ALA B 1 212 ? 2.988 35.281 4.145 1 90.62 212 ALA B O 1
ATOM 5394 N N . ALA B 1 213 ? 3.822 35.375 6.18 1 88.56 213 ALA B N 1
ATOM 5395 C CA . ALA B 1 213 ? 4.359 34.031 6.113 1 88.56 213 ALA B CA 1
ATOM 5396 C C . ALA B 1 213 ? 3.236 33 6.082 1 88.56 213 ALA B C 1
ATOM 5398 O O . ALA B 1 213 ? 3.297 32.031 5.324 1 88.56 213 ALA B O 1
ATOM 5399 N N . ASP B 1 214 ? 2.199 33.219 6.879 1 91 214 ASP B N 1
ATOM 5400 C CA . ASP B 1 214 ? 1.052 32.312 6.91 1 91 214 ASP B CA 1
ATOM 5401 C C . ASP B 1 214 ? 0.348 32.281 5.559 1 91 214 ASP B C 1
ATOM 5403 O O . ASP B 1 214 ? -0.164 31.234 5.148 1 91 214 ASP B O 1
ATOM 5407 N N . GLU B 1 215 ? 0.249 33.438 4.961 1 93.81 215 GLU B N 1
ATOM 5408 C CA . GLU B 1 215 ? -0.384 33.5 3.648 1 93.81 215 GLU B CA 1
ATOM 5409 C C . GLU B 1 215 ? 0.343 32.625 2.629 1 93.81 215 GLU B C 1
ATOM 5411 O O . GLU B 1 215 ? -0.293 31.953 1.82 1 93.81 215 GLU B O 1
ATOM 5416 N N . VAL B 1 216 ? 1.671 32.656 2.66 1 92 216 VAL B N 1
ATOM 5417 C CA . VAL B 1 216 ? 2.459 31.828 1.759 1 92 216 VAL B CA 1
ATOM 5418 C C . VAL B 1 216 ? 2.1 30.359 1.969 1 92 216 VAL B C 1
ATOM 5420 O O . VAL B 1 216 ? 1.864 29.625 1.005 1 92 216 VAL B O 1
ATOM 5423 N N . ASP B 1 217 ? 2.004 29.922 3.213 1 93.44 217 ASP B N 1
ATOM 5424 C CA . ASP B 1 217 ? 1.663 28.547 3.553 1 93.44 217 ASP B CA 1
ATOM 5425 C C . ASP B 1 217 ? 0.245 28.203 3.1 1 93.44 217 ASP B C 1
ATOM 5427 O O . ASP B 1 217 ? 0.008 27.125 2.551 1 93.44 217 ASP B O 1
ATOM 5431 N N . ALA B 1 218 ? -0.664 29.094 3.352 1 95.31 218 ALA B N 1
ATOM 5432 C CA . ALA B 1 218 ? -2.061 28.859 2.994 1 95.31 218 ALA B CA 1
ATOM 5433 C C . ALA B 1 218 ? -2.229 28.75 1.482 1 95.31 218 ALA B C 1
ATOM 5435 O O . ALA B 1 218 ? -2.973 27.891 0.999 1 95.31 218 ALA B O 1
ATOM 5436 N N . ARG B 1 219 ? -1.535 29.625 0.771 1 95.56 219 ARG B N 1
ATOM 5437 C CA . ARG B 1 219 ? -1.588 29.562 -0.685 1 95.56 219 ARG B CA 1
ATOM 5438 C C . ARG B 1 219 ? -1.044 28.234 -1.194 1 95.56 219 ARG B C 1
ATOM 5440 O O . ARG B 1 219 ? -1.614 27.625 -2.105 1 95.56 219 ARG B O 1
ATOM 5447 N N . ASN B 1 220 ? 0.031 27.844 -0.673 1 94.94 220 ASN B N 1
ATOM 5448 C CA . ASN B 1 220 ? 0.597 26.547 -1.048 1 94.94 220 ASN B CA 1
ATOM 5449 C C . ASN B 1 220 ? -0.36 25.406 -0.729 1 94.94 220 ASN B C 1
ATOM 5451 O O . ASN B 1 220 ? -0.501 24.469 -1.52 1 94.94 220 ASN B O 1
ATOM 5455 N N . GLN B 1 221 ? -0.98 25.453 0.416 1 96.44 221 GLN B N 1
ATOM 5456 C CA . GLN B 1 221 ? -1.883 24.375 0.836 1 96.44 221 GLN B CA 1
ATOM 5457 C C . GLN B 1 221 ? -3.082 24.266 -0.102 1 96.44 221 GLN B C 1
ATOM 5459 O O . GLN B 1 221 ? -3.588 23.172 -0.348 1 96.44 221 GLN B O 1
ATOM 5464 N N . VAL B 1 222 ? -3.562 25.391 -0.617 1 96.31 222 VAL B N 1
ATOM 5465 C CA . VAL B 1 222 ? -4.648 25.375 -1.592 1 96.31 222 VAL B CA 1
ATOM 5466 C C . VAL B 1 222 ? -4.215 24.609 -2.836 1 96.31 222 VAL B C 1
ATOM 5468 O O . VAL B 1 222 ? -4.945 23.734 -3.316 1 96.31 222 VAL B O 1
ATOM 5471 N N . ARG B 1 223 ? -3.023 24.875 -3.264 1 95.88 223 ARG B N 1
ATOM 5472 C CA . ARG B 1 223 ? -2.518 24.219 -4.461 1 95.88 223 ARG B CA 1
ATOM 5473 C C . ARG B 1 223 ? -2.295 22.719 -4.203 1 95.88 223 ARG B C 1
ATOM 5475 O O . ARG B 1 223 ? -2.641 21.891 -5.043 1 95.88 223 ARG B O 1
ATOM 5482 N N . LEU B 1 224 ? -1.745 22.406 -3.045 1 96.69 224 LEU B N 1
ATOM 5483 C CA . LEU B 1 224 ? -1.465 21.016 -2.699 1 96.69 224 LEU B CA 1
ATOM 5484 C C . LEU B 1 224 ? -2.756 20.219 -2.59 1 96.69 224 LEU B C 1
ATOM 5486 O O . LEU B 1 224 ? -2.836 19.094 -3.084 1 96.69 224 LEU B O 1
ATOM 5490 N N . SER B 1 225 ? -3.744 20.797 -1.927 1 97.12 225 SER B N 1
ATOM 5491 C CA . SER B 1 225 ? -5.008 20.078 -1.752 1 97.12 225 SER B CA 1
ATOM 5492 C C . SER B 1 225 ? -5.707 19.859 -3.09 1 97.12 225 SER B C 1
ATOM 5494 O O . SER B 1 225 ? -6.359 18.844 -3.293 1 97.12 225 SER B O 1
ATOM 5496 N N . ARG B 1 226 ? -5.57 20.812 -3.971 1 96.25 226 ARG B N 1
ATOM 5497 C CA . ARG B 1 226 ? -6.148 20.672 -5.301 1 96.25 226 ARG B CA 1
ATOM 5498 C C . ARG B 1 226 ? -5.445 19.562 -6.082 1 96.25 226 ARG B C 1
ATOM 5500 O O . ARG B 1 226 ? -6.09 18.812 -6.82 1 96.25 226 ARG B O 1
ATOM 5507 N N . GLU B 1 227 ? -4.16 19.516 -5.953 1 95.44 227 GLU B N 1
ATOM 5508 C CA . GLU B 1 227 ? -3.416 18.438 -6.598 1 95.44 227 GLU B CA 1
ATOM 5509 C C . GLU B 1 227 ? -3.836 17.062 -6.055 1 95.44 227 GLU B C 1
ATOM 5511 O O . GLU B 1 227 ? -3.924 16.094 -6.809 1 95.44 227 GLU B O 1
ATOM 5516 N N . GLU B 1 228 ? -4.062 17 -4.754 1 96.44 228 GLU B N 1
ATOM 5517 C CA . GLU B 1 228 ? -4.535 15.758 -4.141 1 96.44 228 GLU B CA 1
ATOM 5518 C C . GLU B 1 228 ? -5.883 15.344 -4.719 1 96.44 228 GLU B C 1
ATOM 5520 O O . GLU B 1 228 ? -6.105 14.156 -4.988 1 96.44 228 GLU B O 1
ATOM 5525 N N . LEU B 1 229 ? -6.723 16.312 -4.879 1 95.75 229 LEU B N 1
ATOM 5526 C CA . LEU B 1 229 ? -8.039 16.062 -5.453 1 95.75 229 LEU B CA 1
ATOM 5527 C C . LEU B 1 229 ? -7.922 15.617 -6.91 1 95.75 229 LEU B C 1
ATOM 5529 O O . LEU B 1 229 ? -8.594 14.672 -7.336 1 95.75 229 LEU B O 1
ATOM 5533 N N . SER B 1 230 ? -7.055 16.234 -7.625 1 95.12 230 SER B N 1
ATOM 5534 C CA . SER B 1 230 ? -6.84 15.93 -9.039 1 95.12 230 SER B CA 1
ATOM 5535 C C . SER B 1 230 ? -6.332 14.5 -9.227 1 95.12 230 SER B C 1
ATOM 5537 O O . SER B 1 230 ? -6.664 13.844 -10.211 1 95.12 230 SER B O 1
ATOM 5539 N N . GLU B 1 231 ? -5.57 14.016 -8.289 1 94.62 231 GLU B N 1
ATOM 5540 C CA . GLU B 1 231 ? -5.023 12.664 -8.359 1 94.62 231 GLU B CA 1
ATOM 5541 C C . GLU B 1 231 ? -6.137 11.617 -8.383 1 94.62 231 GLU B C 1
ATOM 5543 O O . GLU B 1 231 ? -6.082 10.664 -9.164 1 94.62 231 GLU B O 1
ATOM 5548 N N . VAL B 1 232 ? -7.156 11.828 -7.551 1 94.62 232 VAL B N 1
ATOM 5549 C CA . VAL B 1 232 ? -8.219 10.844 -7.418 1 94.62 232 VAL B CA 1
ATOM 5550 C C . VAL B 1 232 ? -9.18 10.953 -8.602 1 94.62 232 VAL B C 1
ATOM 5552 O O . VAL B 1 232 ? -9.727 9.945 -9.062 1 94.62 232 VAL B O 1
ATOM 5555 N N . ILE B 1 233 ? -9.391 12.141 -9.133 1 94.31 233 ILE B N 1
ATOM 5556 C CA . ILE B 1 233 ? -10.336 12.375 -10.219 1 94.31 233 ILE B CA 1
ATOM 5557 C C . ILE B 1 233 ? -9.703 11.992 -11.547 1 94.31 233 ILE B C 1
ATOM 5559 O O . ILE B 1 233 ? -10.391 11.547 -12.469 1 94.31 233 ILE B O 1
ATOM 5563 N N . GLY B 1 234 ? -8.383 12.227 -11.719 1 92.69 234 GLY B N 1
ATOM 5564 C CA . GLY B 1 234 ? -7.684 11.852 -12.938 1 92.69 234 GLY B CA 1
ATOM 5565 C C . GLY B 1 234 ? -7.531 13 -13.922 1 92.69 234 GLY B C 1
ATOM 5566 O O . GLY B 1 234 ? -7.07 12.805 -15.047 1 92.69 234 GLY B O 1
ATOM 5567 N N . ARG B 1 235 ? -8 14.242 -13.523 1 92.94 235 ARG B N 1
ATOM 5568 C CA . ARG B 1 235 ? -7.836 15.477 -14.281 1 92.94 235 ARG B CA 1
ATOM 5569 C C . ARG B 1 235 ? -7.617 16.672 -13.352 1 92.94 235 ARG B C 1
ATOM 5571 O O . ARG B 1 235 ? -7.98 16.609 -12.18 1 92.94 235 ARG B O 1
ATOM 5578 N N . PRO B 1 236 ? -7.023 17.703 -13.93 1 92.94 236 PRO B N 1
ATOM 5579 C CA . PRO B 1 236 ? -6.855 18.891 -13.086 1 92.94 236 PRO B CA 1
ATOM 5580 C C . PRO B 1 236 ? -8.188 19.516 -12.672 1 92.94 236 PRO B C 1
ATOM 5582 O O . PRO B 1 236 ? -9.086 19.672 -13.5 1 92.94 236 PRO B O 1
ATOM 5585 N N . VAL B 1 237 ? -8.305 19.641 -11.375 1 93.88 237 VAL B N 1
ATOM 5586 C CA . VAL B 1 237 ? -9.5 20.297 -10.828 1 93.88 237 VAL B CA 1
ATOM 5587 C C . VAL B 1 237 ? -9.18 21.75 -10.484 1 93.88 237 VAL B C 1
ATOM 5589 O O . VAL B 1 237 ? -8.586 22.031 -9.445 1 93.88 237 VAL B O 1
ATOM 5592 N N . GLN B 1 238 ? -9.562 22.703 -11.352 1 89.62 238 GLN B N 1
ATOM 5593 C CA . GLN B 1 238 ? -9.273 24.109 -11.133 1 89.62 238 GLN B CA 1
ATOM 5594 C C . GLN B 1 238 ? -10.555 24.906 -10.891 1 89.62 238 GLN B C 1
ATOM 5596 O O . GLN B 1 238 ? -10.508 26.078 -10.531 1 89.62 238 GLN B O 1
ATOM 5601 N N . GLU B 1 239 ? -11.602 24.172 -11.039 1 90.38 239 GLU B N 1
ATOM 5602 C CA . GLU B 1 239 ? -12.898 24.828 -10.859 1 90.38 239 GLU B CA 1
ATOM 5603 C C . GLU B 1 239 ? -13.148 25.141 -9.383 1 90.38 239 GLU B C 1
ATOM 5605 O O . GLU B 1 239 ? -12.547 24.531 -8.5 1 90.38 239 GLU B O 1
ATOM 5610 N N . ARG B 1 240 ? -14.086 26.141 -9.258 1 91.69 240 ARG B N 1
ATOM 5611 C CA . ARG B 1 240 ? -14.516 26.438 -7.898 1 91.69 240 ARG B CA 1
ATOM 5612 C C . ARG B 1 240 ? -15.359 25.297 -7.332 1 91.69 240 ARG B C 1
ATOM 5614 O O . ARG B 1 240 ? -16.172 24.703 -8.047 1 91.69 240 ARG B O 1
ATOM 5621 N N . LEU B 1 241 ? -15.094 25.047 -6.078 1 93.88 241 LEU B N 1
ATOM 5622 C CA . LEU B 1 241 ? -15.836 23.984 -5.422 1 93.88 241 LEU B CA 1
ATOM 5623 C C . LEU B 1 241 ? -17.062 24.531 -4.695 1 93.88 241 LEU B C 1
ATOM 5625 O O . LEU B 1 241 ? -17 25.609 -4.102 1 93.88 241 LEU B O 1
ATOM 5629 N N . SER B 1 242 ? -18.109 23.766 -4.777 1 91.56 242 SER B N 1
ATOM 5630 C CA . SER B 1 242 ? -19.312 24.172 -4.059 1 91.56 242 SER B CA 1
ATOM 5631 C C . SER B 1 242 ? -19.109 24.125 -2.551 1 91.56 242 SER B C 1
ATOM 5633 O O . SER B 1 242 ? -18.609 23.141 -2.014 1 91.56 242 SER B O 1
ATOM 5635 N N . ARG B 1 243 ? -19.562 25.188 -1.989 1 91.25 243 ARG B N 1
ATOM 5636 C CA . ARG B 1 243 ? -19.391 25.328 -0.547 1 91.25 243 ARG B CA 1
ATOM 5637 C C . ARG B 1 243 ? -20.656 24.922 0.201 1 91.25 243 ARG B C 1
ATOM 5639 O O . ARG B 1 243 ? -21.719 24.75 -0.408 1 91.25 243 ARG B O 1
ATOM 5646 N N . ILE B 1 244 ? -20.469 24.703 1.497 1 87.56 244 ILE B N 1
ATOM 5647 C CA . ILE B 1 244 ? -21.625 24.391 2.336 1 87.56 244 ILE B CA 1
ATOM 5648 C C . ILE B 1 244 ? -22.547 25.594 2.428 1 87.56 244 ILE B C 1
ATOM 5650 O O . ILE B 1 244 ? -22.094 26.719 2.607 1 87.56 244 ILE B O 1
ATOM 5654 N N . ARG B 1 245 ? -23.766 25.25 2.336 1 83.88 245 ARG B N 1
ATOM 5655 C CA . ARG B 1 245 ? -24.75 26.312 2.434 1 83.88 245 ARG B CA 1
ATOM 5656 C C . ARG B 1 245 ? -24.844 26.859 3.854 1 83.88 245 ARG B C 1
ATOM 5658 O O . ARG B 1 245 ? -24.75 26.109 4.82 1 83.88 245 ARG B O 1
ATOM 5665 N N . ASP B 1 246 ? -25.031 28.156 3.926 1 77.38 246 ASP B N 1
ATOM 5666 C CA . ASP B 1 246 ? -25.094 28.812 5.227 1 77.38 246 ASP B CA 1
ATOM 5667 C C . ASP B 1 246 ? -26.5 28.688 5.828 1 77.38 246 ASP B C 1
ATOM 5669 O O . ASP B 1 246 ? -26.688 28.875 7.035 1 77.38 246 ASP B O 1
ATOM 5673 N N . ASP B 1 247 ? -27.484 28.406 5 1 78.06 247 ASP B N 1
ATOM 5674 C CA . ASP B 1 247 ? -28.875 28.438 5.434 1 78.06 247 ASP B CA 1
ATOM 5675 C C . ASP B 1 247 ? -29.344 27.078 5.945 1 78.06 247 ASP B C 1
ATOM 5677 O O . ASP B 1 247 ? -30.484 26.922 6.348 1 78.06 247 ASP B O 1
ATOM 5681 N N . ILE B 1 248 ? -28.453 26.203 5.938 1 76 248 ILE B N 1
ATOM 5682 C CA . ILE B 1 248 ? -28.906 24.875 6.297 1 76 248 ILE B CA 1
ATOM 5683 C C . ILE B 1 248 ? -28.391 24.5 7.68 1 76 248 ILE B C 1
ATOM 5685 O O . ILE B 1 248 ? -27.234 24.797 8.016 1 76 248 ILE B O 1
ATOM 5689 N N . GLU B 1 249 ? -29.375 23.938 8.375 1 79.19 249 GLU B N 1
ATOM 5690 C CA . GLU B 1 249 ? -28.984 23.375 9.664 1 79.19 249 GLU B CA 1
ATOM 5691 C C . GLU B 1 249 ? -28.609 21.906 9.539 1 79.19 249 GLU B C 1
ATOM 5693 O O . GLU B 1 249 ? -29.422 21.078 9.141 1 79.19 249 GLU B O 1
ATOM 5698 N N . LEU B 1 250 ? -27.359 21.656 9.812 1 83.12 250 LEU B N 1
ATOM 5699 C CA . LEU B 1 250 ? -26.891 20.266 9.781 1 83.12 250 LEU B CA 1
ATOM 5700 C C . LEU B 1 250 ? -27.438 19.484 10.969 1 83.12 250 LEU B C 1
ATOM 5702 O O . LEU B 1 250 ? -27.391 19.969 12.102 1 83.12 250 LEU B O 1
ATOM 5706 N N . GLN B 1 251 ? -28.078 18.328 10.641 1 83.19 251 GLN B N 1
ATOM 5707 C CA . GLN B 1 251 ? -28.703 17.547 11.695 1 83.19 251 GLN B CA 1
ATOM 5708 C C . GLN B 1 251 ? -28.078 16.156 11.781 1 83.19 251 GLN B C 1
ATOM 5710 O O . GLN B 1 251 ? -27.719 15.555 10.766 1 83.19 251 GLN B O 1
ATOM 5715 N N . ALA B 1 252 ? -28 15.75 13.086 1 85.25 252 ALA B N 1
ATOM 5716 C CA . ALA B 1 252 ? -27.531 14.391 13.336 1 85.25 252 ALA B CA 1
ATOM 5717 C C . ALA B 1 252 ? -28.578 13.359 12.891 1 85.25 252 ALA B C 1
ATOM 5719 O O . ALA B 1 252 ? -29.75 13.688 12.742 1 85.25 252 ALA B O 1
ATOM 5720 N N . PRO B 1 253 ? -28.094 12.133 12.633 1 86.44 253 PRO B N 1
ATOM 5721 C CA . PRO B 1 253 ? -29.047 11.078 12.273 1 86.44 253 PRO B CA 1
ATOM 5722 C C . PRO B 1 253 ? -30.141 10.883 13.312 1 86.44 253 PRO B C 1
ATOM 5724 O O . PRO B 1 253 ? -29.875 10.938 14.516 1 86.44 253 PRO B O 1
ATOM 5727 N N . GLN B 1 254 ? -31.312 10.586 12.805 1 88.62 254 GLN B N 1
ATOM 5728 C CA . GLN B 1 254 ? -32.469 10.477 13.688 1 88.62 254 GLN B CA 1
ATOM 5729 C C . GLN B 1 254 ? -32.625 9.055 14.227 1 88.62 254 GLN B C 1
ATOM 5731 O O . GLN B 1 254 ? -33.125 8.852 15.328 1 88.62 254 GLN B O 1
ATOM 5736 N N . GLU B 1 255 ? -32.094 8.148 13.477 1 92.31 255 GLU B N 1
ATOM 5737 C CA . GLU B 1 255 ? -32.188 6.75 13.906 1 92.31 255 GLU B CA 1
ATOM 5738 C C . GLU B 1 255 ? -31.281 6.473 15.102 1 92.31 255 GLU B C 1
ATOM 5740 O O . GLU B 1 255 ? -30.25 7.121 15.266 1 92.31 255 GLU B O 1
ATOM 5745 N N . THR B 1 256 ? -31.719 5.422 15.898 1 95.12 256 THR B N 1
ATOM 5746 C CA . THR B 1 256 ? -30.953 5.078 17.094 1 95.12 256 THR B CA 1
ATOM 5747 C C . THR B 1 256 ? -29.703 4.305 16.719 1 95.12 256 THR B C 1
ATOM 5749 O O . THR B 1 256 ? -29.578 3.791 15.609 1 95.12 256 THR B O 1
ATOM 5752 N N . LEU B 1 257 ? -28.766 4.277 17.641 1 95.88 257 LEU B N 1
ATOM 5753 C CA . LEU B 1 257 ? -27.531 3.549 17.438 1 95.88 257 LEU B CA 1
ATOM 5754 C C . LEU B 1 257 ? -27.797 2.08 17.125 1 95.88 257 LEU B C 1
ATOM 5756 O O . LEU B 1 257 ? -27.125 1.488 16.281 1 95.88 257 LEU B O 1
ATOM 5760 N N . GLU B 1 258 ? -28.797 1.487 17.781 1 96.62 258 GLU B N 1
ATOM 5761 C CA . GLU B 1 258 ? -29.125 0.076 17.594 1 96.62 258 GLU B CA 1
ATOM 5762 C C . GLU B 1 258 ? -29.531 -0.21 16.156 1 96.62 258 GLU B C 1
ATOM 5764 O O . GLU B 1 258 ? -29.141 -1.238 15.594 1 96.62 258 GLU B O 1
ATOM 5769 N N . VAL B 1 259 ? -30.234 0.657 15.602 1 95.69 259 VAL B N 1
ATOM 5770 C CA . VAL B 1 259 ? -30.688 0.498 14.219 1 95.69 259 VAL B CA 1
ATOM 5771 C C . VAL B 1 259 ? -29.484 0.546 13.281 1 95.69 259 VAL B C 1
ATOM 5773 O O . VAL B 1 259 ? -29.375 -0.252 12.344 1 95.69 259 VAL B O 1
ATOM 5776 N N . TRP B 1 260 ? -28.578 1.442 13.523 1 95.81 260 TRP B N 1
ATOM 5777 C CA . TRP B 1 260 ? -27.375 1.575 12.703 1 95.81 260 TRP B CA 1
ATOM 5778 C C . TRP B 1 260 ? -26.5 0.337 12.828 1 95.81 260 TRP B C 1
ATOM 5780 O O . TRP B 1 260 ? -25.938 -0.134 11.828 1 95.81 260 TRP B O 1
ATOM 5790 N N . ILE B 1 261 ? -26.391 -0.2 14.023 1 96.69 261 ILE B N 1
ATOM 5791 C CA . ILE B 1 261 ? -25.594 -1.393 14.25 1 96.69 261 ILE B CA 1
ATOM 5792 C C . ILE B 1 261 ? -26.203 -2.58 13.516 1 96.69 261 ILE B C 1
ATOM 5794 O O . ILE B 1 261 ? -25.484 -3.357 12.875 1 96.69 261 ILE B O 1
ATOM 5798 N N . ASP B 1 262 ? -27.516 -2.742 13.555 1 96.19 262 ASP B N 1
ATOM 5799 C CA . ASP B 1 262 ? -28.203 -3.828 12.859 1 96.19 262 ASP B CA 1
ATOM 5800 C C . ASP B 1 262 ? -27.969 -3.736 11.352 1 96.19 262 ASP B C 1
ATOM 5802 O O . ASP B 1 262 ? -27.734 -4.75 10.688 1 96.19 262 ASP B O 1
ATOM 5806 N N . ARG B 1 263 ? -28.016 -2.564 10.883 1 94.31 263 ARG B N 1
ATOM 5807 C CA . ARG B 1 263 ? -27.766 -2.34 9.461 1 94.31 263 ARG B CA 1
ATOM 5808 C C . ARG B 1 263 ? -26.328 -2.705 9.094 1 94.31 263 ARG B C 1
ATOM 5810 O O . ARG B 1 263 ? -26.094 -3.332 8.062 1 94.31 263 ARG B O 1
ATOM 5817 N N . ALA B 1 264 ? -25.375 -2.275 9.906 1 96.62 264 ALA B N 1
ATOM 5818 C CA . ALA B 1 264 ? -23.953 -2.545 9.656 1 96.62 264 ALA B CA 1
ATOM 5819 C C . ALA B 1 264 ? -23.672 -4.047 9.641 1 96.62 264 ALA B C 1
ATOM 5821 O O . ALA B 1 264 ? -22.969 -4.543 8.758 1 96.62 264 ALA B O 1
ATOM 5822 N N . ILE B 1 265 ? -24.328 -4.754 10.531 1 95.38 265 ILE B N 1
ATOM 5823 C CA . ILE B 1 265 ? -24.109 -6.191 10.648 1 95.38 265 ILE B CA 1
ATOM 5824 C C . ILE B 1 265 ? -24.719 -6.906 9.445 1 95.38 265 ILE B C 1
ATOM 5826 O O . ILE B 1 265 ? -24.172 -7.887 8.945 1 95.38 265 ILE B O 1
ATOM 5830 N N . ALA B 1 266 ? -25.75 -6.375 8.953 1 94.38 266 ALA B N 1
ATOM 5831 C CA . ALA B 1 266 ? -26.484 -7.023 7.871 1 94.38 266 ALA B CA 1
ATOM 5832 C C . ALA B 1 266 ? -25.875 -6.703 6.516 1 94.38 266 ALA B C 1
ATOM 5834 O O . ALA B 1 266 ? -25.922 -7.52 5.59 1 94.38 266 ALA B O 1
ATOM 5835 N N . ALA B 1 267 ? -25.25 -5.559 6.438 1 94.06 267 ALA B N 1
ATOM 5836 C CA . ALA B 1 267 ? -25.016 -5.098 5.07 1 94.06 267 ALA B CA 1
ATOM 5837 C C . ALA B 1 267 ? -23.547 -4.742 4.852 1 94.06 267 ALA B C 1
ATOM 5839 O O . ALA B 1 267 ? -23.109 -4.496 3.723 1 94.06 267 ALA B O 1
ATOM 5840 N N . ASN B 1 268 ? -22.688 -4.695 5.879 1 96.56 268 ASN B N 1
ATOM 5841 C CA . ASN B 1 268 ? -21.297 -4.277 5.73 1 96.56 268 ASN B CA 1
ATOM 5842 C C . ASN B 1 268 ? -20.516 -5.227 4.824 1 96.56 268 ASN B C 1
ATOM 5844 O O . ASN B 1 268 ? -20.422 -6.422 5.105 1 96.56 268 ASN B O 1
ATOM 5848 N N . PRO B 1 269 ? -19.953 -4.684 3.721 1 97.06 269 PRO B N 1
ATOM 5849 C CA . PRO B 1 269 ? -19.266 -5.559 2.77 1 97.06 269 PRO B CA 1
ATOM 5850 C C . PRO B 1 269 ? -18.016 -6.207 3.363 1 97.06 269 PRO B C 1
ATOM 5852 O O . PRO B 1 269 ? -17.656 -7.324 2.979 1 97.06 269 PRO B O 1
ATOM 5855 N N . GLY B 1 270 ? -17.344 -5.52 4.277 1 96.88 270 GLY B N 1
ATOM 5856 C CA . GLY B 1 270 ? -16.203 -6.125 4.945 1 96.88 270 GLY B CA 1
ATOM 5857 C C . GLY B 1 270 ? -16.562 -7.359 5.75 1 96.88 270 GLY B C 1
ATOM 5858 O O . GLY B 1 270 ? -15.836 -8.352 5.742 1 96.88 270 GLY B O 1
ATOM 5859 N N . LEU B 1 271 ? -17.703 -7.32 6.371 1 97.62 271 LEU B N 1
ATOM 5860 C CA . LEU B 1 271 ? -18.203 -8.453 7.141 1 97.62 271 LEU B CA 1
ATOM 5861 C C . LEU B 1 271 ? -18.609 -9.594 6.219 1 97.62 271 LEU B C 1
ATOM 5863 O O . LEU B 1 271 ? -18.297 -10.758 6.484 1 97.62 271 LEU B O 1
ATOM 5867 N N . LYS B 1 272 ? -19.234 -9.234 5.141 1 97.81 272 LYS B N 1
ATOM 5868 C CA . LYS B 1 272 ? -19.641 -10.25 4.168 1 97.81 272 LYS B CA 1
ATOM 5869 C C . LYS B 1 272 ? -18.438 -10.953 3.568 1 97.81 272 LYS B C 1
ATOM 5871 O O . LYS B 1 272 ? -18.438 -12.172 3.373 1 97.81 272 LYS B O 1
ATOM 5876 N N . ALA B 1 273 ? -17.359 -10.172 3.297 1 98.31 273 ALA B N 1
ATOM 5877 C CA . ALA B 1 273 ? -16.125 -10.75 2.752 1 98.31 273 ALA B CA 1
ATOM 5878 C C . ALA B 1 273 ? -15.523 -11.766 3.715 1 98.31 273 ALA B C 1
ATOM 5880 O O . ALA B 1 273 ? -15.117 -12.852 3.303 1 98.31 273 ALA B O 1
ATOM 5881 N N . ARG B 1 274 ? -15.555 -11.445 5 1 98.56 274 ARG B N 1
ATOM 5882 C CA . ARG B 1 274 ? -14.969 -12.344 5.992 1 98.56 274 ARG B CA 1
ATOM 5883 C C . ARG B 1 274 ? -15.836 -13.586 6.188 1 98.56 274 ARG B C 1
ATOM 5885 O O . ARG B 1 274 ? -15.328 -14.672 6.449 1 98.56 274 ARG B O 1
ATOM 5892 N N . GLN B 1 275 ? -17.203 -13.461 6.035 1 98.56 275 GLN B N 1
ATOM 5893 C CA . GLN B 1 275 ? -18.109 -14.609 6.09 1 98.56 275 GLN B CA 1
ATOM 5894 C C . GLN B 1 275 ? -17.828 -15.578 4.949 1 98.56 275 GLN B C 1
ATOM 5896 O O . GLN B 1 275 ? -17.766 -16.797 5.16 1 98.56 275 GLN B O 1
ATOM 5901 N N . ASP B 1 276 ? -17.625 -14.969 3.799 1 98.75 276 ASP B N 1
ATOM 5902 C CA . ASP B 1 276 ? -17.328 -15.812 2.643 1 98.75 276 ASP B CA 1
ATOM 5903 C C . ASP B 1 276 ? -15.945 -16.438 2.754 1 98.75 276 ASP B C 1
ATOM 5905 O O . ASP B 1 276 ? -15.734 -17.562 2.299 1 98.75 276 ASP B O 1
ATOM 5909 N N . ALA B 1 277 ? -14.977 -15.766 3.396 1 98.69 277 ALA B N 1
ATOM 5910 C CA . ALA B 1 277 ? -13.664 -16.344 3.658 1 98.69 277 ALA B CA 1
ATOM 5911 C C . ALA B 1 277 ? -13.766 -17.531 4.605 1 98.69 277 ALA B C 1
ATOM 5913 O O . ALA B 1 277 ? -13.07 -18.531 4.43 1 98.69 277 ALA B O 1
ATOM 5914 N N . LEU B 1 278 ? -14.68 -17.453 5.594 1 98.75 278 LEU B N 1
ATOM 5915 C CA . LEU B 1 278 ? -14.922 -18.562 6.496 1 98.75 278 LEU B CA 1
ATOM 5916 C C . LEU B 1 278 ? -15.547 -19.734 5.754 1 98.75 278 LEU B C 1
ATOM 5918 O O . LEU B 1 278 ? -15.156 -20.891 5.953 1 98.75 278 LEU B O 1
ATOM 5922 N N . ALA B 1 279 ? -16.453 -19.453 4.867 1 98.81 279 ALA B N 1
ATOM 5923 C CA . ALA B 1 279 ? -17.062 -20.5 4.051 1 98.81 279 ALA B CA 1
ATOM 5924 C C . ALA B 1 279 ? -16.016 -21.188 3.174 1 98.81 279 ALA B C 1
ATOM 5926 O O . ALA B 1 279 ? -16.062 -22.406 2.984 1 98.81 279 ALA B O 1
ATOM 5927 N N . ALA B 1 280 ? -15.055 -20.359 2.652 1 98.81 280 ALA B N 1
ATOM 5928 C CA . ALA B 1 280 ? -13.977 -20.938 1.854 1 98.81 280 ALA B CA 1
ATOM 5929 C C . ALA B 1 280 ? -13.078 -21.828 2.701 1 98.81 280 ALA B C 1
ATOM 5931 O O . ALA B 1 280 ? -12.633 -22.891 2.238 1 98.81 280 ALA B O 1
ATOM 5932 N N . ALA B 1 281 ? -12.844 -21.406 3.924 1 98.81 281 ALA B N 1
ATOM 5933 C CA . ALA B 1 281 ? -12.039 -22.219 4.828 1 98.81 281 ALA B CA 1
ATOM 5934 C C . ALA B 1 281 ? -12.742 -23.531 5.164 1 98.81 281 ALA B C 1
ATOM 5936 O O . ALA B 1 281 ? -12.109 -24.578 5.273 1 98.81 281 ALA B O 1
ATOM 5937 N N . ASP B 1 282 ? -14.102 -23.531 5.293 1 98.81 282 ASP B N 1
ATOM 5938 C CA . ASP B 1 282 ? -14.883 -24.75 5.512 1 98.81 282 ASP B CA 1
ATOM 5939 C C . ASP B 1 282 ? -14.789 -25.688 4.312 1 98.81 282 ASP B C 1
ATOM 5941 O O . ASP B 1 282 ? -14.633 -26.906 4.48 1 98.81 282 ASP B O 1
ATOM 5945 N N . ALA B 1 283 ? -14.82 -25.062 3.193 1 98.75 283 ALA B N 1
ATOM 5946 C CA . ALA B 1 283 ? -14.672 -25.875 1.981 1 98.75 283 ALA B CA 1
ATOM 5947 C C . ALA B 1 283 ? -13.281 -26.484 1.889 1 98.75 283 ALA B C 1
ATOM 5949 O O . ALA B 1 283 ? -13.117 -27.609 1.419 1 98.75 283 ALA B O 1
ATOM 5950 N N . ALA B 1 284 ? -12.258 -25.75 2.348 1 98.81 284 ALA B N 1
ATOM 5951 C CA . ALA B 1 284 ? -10.883 -26.25 2.342 1 98.81 284 ALA B CA 1
ATOM 5952 C C . ALA B 1 284 ? -10.742 -27.469 3.246 1 98.81 284 ALA B C 1
ATOM 5954 O O . ALA B 1 284 ? -10.016 -28.406 2.922 1 98.81 284 ALA B O 1
ATOM 5955 N N . ILE B 1 285 ? -11.477 -27.484 4.375 1 98.69 285 ILE B N 1
ATOM 5956 C CA . ILE B 1 285 ? -11.461 -28.641 5.27 1 98.69 285 ILE B CA 1
ATOM 5957 C C . ILE B 1 285 ? -12.078 -29.859 4.566 1 98.69 285 ILE B C 1
ATOM 5959 O O . ILE B 1 285 ? -11.508 -30.953 4.594 1 98.69 285 ILE B O 1
ATOM 5963 N N . ARG B 1 286 ? -13.18 -29.641 3.914 1 98.75 286 ARG B N 1
ATOM 5964 C CA . ARG B 1 286 ? -13.836 -30.734 3.203 1 98.75 286 ARG B CA 1
ATOM 5965 C C . ARG B 1 286 ? -12.969 -31.234 2.051 1 98.75 286 ARG B C 1
ATOM 5967 O O . ARG B 1 286 ? -12.945 -32.438 1.76 1 98.75 286 ARG B O 1
ATOM 5974 N N . GLU B 1 287 ? -12.227 -30.266 1.414 1 98.5 287 GLU B N 1
ATOM 5975 C CA . GLU B 1 287 ? -11.266 -30.625 0.38 1 98.5 287 GLU B CA 1
ATOM 5976 C C . GLU B 1 287 ? -10.156 -31.516 0.95 1 98.5 287 GLU B C 1
ATOM 5978 O O . GLU B 1 287 ? -9.82 -32.531 0.372 1 98.5 287 GLU B O 1
ATOM 5983 N N . GLY B 1 288 ? -9.633 -31.078 2.084 1 98.25 288 GLY B N 1
ATOM 5984 C CA . GLY B 1 288 ? -8.602 -31.859 2.738 1 98.25 288 GLY B CA 1
ATOM 5985 C C . GLY B 1 288 ? -9.07 -33.25 3.152 1 98.25 288 GLY B C 1
ATOM 5986 O O . GLY B 1 288 ? -8.367 -34.25 2.943 1 98.25 288 GLY B O 1
ATOM 5987 N N . LYS B 1 289 ? -10.297 -33.375 3.682 1 98.12 289 LYS B N 1
ATOM 5988 C CA . LYS B 1 289 ? -10.875 -34.656 4.07 1 98.12 289 LYS B CA 1
ATOM 5989 C C . LYS B 1 289 ? -11.086 -35.562 2.854 1 98.12 289 LYS B C 1
ATOM 5991 O O . LYS B 1 289 ? -11.039 -36.781 2.967 1 98.12 289 LYS B O 1
ATOM 5996 N N . GLY B 1 290 ? -11.273 -34.781 1.78 1 97.94 290 GLY B N 1
ATOM 5997 C CA . GLY B 1 290 ? -11.43 -35.531 0.541 1 97.94 290 GLY B CA 1
ATOM 5998 C C . GLY B 1 290 ? -10.219 -36.375 0.206 1 97.94 290 GLY B C 1
ATOM 5999 O O . GLY B 1 290 ? -10.32 -37.375 -0.545 1 97.94 290 GLY B O 1
ATOM 6000 N N . GLY B 1 291 ? -9.062 -36.125 0.797 1 97.12 291 GLY B N 1
ATOM 6001 C CA . GLY B 1 291 ? -7.852 -36.906 0.587 1 97.12 291 GLY B CA 1
ATOM 6002 C C . GLY B 1 291 ? -7.945 -38.312 1.132 1 97.12 291 GLY B C 1
ATOM 6003 O O . GLY B 1 291 ? -7.168 -39.188 0.746 1 97.12 291 GLY B O 1
ATOM 6004 N N . HIS B 1 292 ? -8.992 -38.625 2.025 1 97 292 HIS B N 1
ATOM 6005 C CA . HIS B 1 292 ? -9.219 -39.938 2.566 1 97 292 HIS B CA 1
ATOM 6006 C C . HIS B 1 292 ? -10.25 -40.719 1.742 1 97 292 HIS B C 1
ATOM 6008 O O . HIS B 1 292 ? -10.438 -41.906 1.939 1 97 292 HIS B O 1
ATOM 6014 N N . TYR B 1 293 ? -10.867 -40.062 0.757 1 97.56 293 TYR B N 1
ATOM 6015 C CA . TYR B 1 293 ? -11.953 -40.656 0.004 1 97.56 293 TYR B CA 1
ATOM 6016 C C . TYR B 1 293 ? -11.445 -41.219 -1.324 1 97.56 293 TYR B C 1
ATOM 6018 O O . TYR B 1 293 ? -10.438 -40.75 -1.854 1 97.56 293 TYR B O 1
ATOM 6026 N N . PRO B 1 294 ? -12.125 -42.25 -1.811 1 97.38 294 PRO B N 1
ATOM 6027 C CA . PRO B 1 294 ? -11.75 -42.75 -3.137 1 97.38 294 PRO B CA 1
ATOM 6028 C C . PRO B 1 294 ? -12.125 -41.781 -4.258 1 97.38 294 PRO B C 1
ATOM 6030 O O . PRO B 1 294 ? -12.961 -40.906 -4.062 1 97.38 294 PRO B O 1
ATOM 6033 N N . SER B 1 295 ? -11.422 -41.875 -5.32 1 97.38 295 SER B N 1
ATOM 6034 C CA . SER B 1 295 ? -11.781 -41.156 -6.535 1 97.38 295 SER B CA 1
ATOM 6035 C C . SER B 1 295 ? -12.133 -42.125 -7.668 1 97.38 295 SER B C 1
ATOM 6037 O O . SER B 1 295 ? -11.555 -43.219 -7.77 1 97.38 295 SER B O 1
ATOM 6039 N N . LEU B 1 296 ? -13.219 -41.812 -8.406 1 98.19 296 LEU B N 1
ATOM 6040 C CA . LEU B 1 296 ? -13.711 -42.562 -9.539 1 98.19 296 LEU B CA 1
ATOM 6041 C C . LEU B 1 296 ? -13.602 -41.781 -10.836 1 98.19 296 LEU B C 1
ATOM 6043 O O . LEU B 1 296 ? -14.039 -40.625 -10.898 1 98.19 296 LEU B O 1
ATOM 6047 N N . SER B 1 297 ? -12.914 -42.375 -11.82 1 97.88 297 SER B N 1
ATOM 6048 C CA . SER B 1 297 ? -12.758 -41.688 -13.094 1 97.88 297 SER B CA 1
ATOM 6049 C C . SER B 1 297 ? -13.078 -42.594 -14.266 1 97.88 297 SER B C 1
ATOM 6051 O O . SER B 1 297 ? -12.898 -43.812 -14.18 1 97.88 297 SER B O 1
ATOM 6053 N N . LEU B 1 298 ? -13.656 -42.031 -15.32 1 98.31 298 LEU B N 1
ATOM 6054 C CA . LEU B 1 298 ? -13.844 -42.688 -16.625 1 98.31 298 LEU B CA 1
ATOM 6055 C C . LEU B 1 298 ? -12.68 -42.375 -17.562 1 98.31 298 LEU B C 1
ATOM 6057 O O . LEU B 1 298 ? -12.305 -41.219 -17.719 1 98.31 298 LEU B O 1
ATOM 6061 N N . ASN B 1 299 ? -12.039 -43.375 -18.047 1 97.88 299 ASN B N 1
ATOM 6062 C CA . ASN B 1 299 ? -10.953 -43.219 -19 1 97.88 299 ASN B CA 1
ATOM 6063 C C . ASN B 1 299 ? -11.289 -43.875 -20.344 1 97.88 299 ASN B C 1
ATOM 6065 O O . ASN B 1 299 ? -11.57 -45.062 -20.406 1 97.88 299 ASN B O 1
ATOM 6069 N N . LEU B 1 300 ? -11.328 -43.094 -21.391 1 98.06 300 LEU B N 1
ATOM 6070 C CA . LEU B 1 300 ? -11.445 -43.562 -22.766 1 98.06 300 LEU B CA 1
ATOM 6071 C C . LEU B 1 300 ? -10.156 -43.312 -23.547 1 98.06 300 LEU B C 1
ATOM 6073 O O . LEU B 1 300 ? -9.57 -42.25 -23.453 1 98.06 300 LEU B O 1
ATOM 6077 N N . SER B 1 301 ? -9.609 -44.344 -24.188 1 97.38 301 SER B N 1
ATOM 6078 C CA . SER B 1 301 ? -8.375 -44.156 -24.938 1 97.38 301 SER B CA 1
ATOM 6079 C C . SER B 1 301 ? -8.453 -44.844 -26.297 1 97.38 301 SER B C 1
ATOM 6081 O O . SER B 1 301 ? -9.094 -45.875 -26.422 1 97.38 301 SER B O 1
ATOM 6083 N N . ALA B 1 302 ? -7.945 -44.219 -27.359 1 97.62 302 ALA B N 1
ATOM 6084 C CA . ALA B 1 302 ? -7.676 -44.781 -28.688 1 97.62 302 ALA B CA 1
ATOM 6085 C C . ALA B 1 302 ? -6.191 -44.688 -29.031 1 97.62 302 ALA B C 1
ATOM 6087 O O . ALA B 1 302 ? -5.605 -43.594 -28.984 1 97.62 302 ALA B O 1
ATOM 6088 N N . LEU B 1 303 ? -5.578 -45.844 -29.281 1 96.06 303 LEU B N 1
ATOM 6089 C CA . LEU B 1 303 ? -4.137 -45.906 -29.516 1 96.06 303 LEU B CA 1
ATOM 6090 C C . LEU B 1 303 ? -3.82 -46.656 -30.812 1 96.06 303 LEU B C 1
ATOM 6092 O O . LEU B 1 303 ? -4.379 -47.719 -31.094 1 96.06 303 LEU B O 1
ATOM 6096 N N . ARG B 1 304 ? -3.1 -46.094 -31.734 1 97.06 304 ARG B N 1
ATOM 6097 C CA . ARG B 1 304 ? -2.48 -46.719 -32.875 1 97.06 304 ARG B CA 1
ATOM 6098 C C . ARG B 1 304 ? -0.961 -46.75 -32.75 1 97.06 304 ARG B C 1
ATOM 6100 O O . ARG B 1 304 ? -0.337 -45.719 -32.531 1 97.06 304 ARG B O 1
ATOM 6107 N N . SER B 1 305 ? -0.417 -47.938 -32.75 1 94.44 305 SER B N 1
ATOM 6108 C CA . SER B 1 305 ? 1.021 -48.031 -32.5 1 94.44 305 SER B CA 1
ATOM 6109 C C . SER B 1 305 ? 1.638 -49.219 -33.25 1 94.44 305 SER B C 1
ATOM 6111 O O . SER B 1 305 ? 0.933 -50.156 -33.625 1 94.44 305 SER B O 1
ATOM 6113 N N . ASP B 1 306 ? 2.906 -49.125 -33.594 1 93.12 306 ASP B N 1
ATOM 6114 C CA . ASP B 1 306 ? 3.723 -50.25 -34.031 1 93.12 306 ASP B CA 1
ATOM 6115 C C . ASP B 1 306 ? 4.891 -50.5 -33.062 1 93.12 306 ASP B C 1
ATOM 6117 O O . ASP B 1 306 ? 5.883 -51.125 -33.438 1 93.12 306 ASP B O 1
ATOM 6121 N N . ALA B 1 307 ? 4.75 -49.812 -31.938 1 87.88 307 ALA B N 1
ATOM 6122 C CA . ALA B 1 307 ? 5.75 -50 -30.891 1 87.88 307 ALA B CA 1
ATOM 6123 C C . ALA B 1 307 ? 5.242 -50.938 -29.812 1 87.88 307 ALA B C 1
ATOM 6125 O O . ALA B 1 307 ? 4.137 -50.75 -29.281 1 87.88 307 ALA B O 1
ATOM 6126 N N . GLY B 1 308 ? 5.965 -52 -29.5 1 83.56 308 GLY B N 1
ATOM 6127 C CA . GLY B 1 308 ? 5.641 -52.906 -28.391 1 83.56 308 GLY B CA 1
ATOM 6128 C C . GLY B 1 308 ? 6.25 -52.469 -27.078 1 83.56 308 GLY B C 1
ATOM 6129 O O . GLY B 1 308 ? 6.566 -51.281 -26.891 1 83.56 308 GLY B O 1
ATOM 6130 N N . TYR B 1 309 ? 6.348 -53.469 -26.125 1 84.06 309 TYR B N 1
ATOM 6131 C CA . TYR B 1 309 ? 6.938 -53.188 -24.812 1 84.06 309 TYR B CA 1
ATOM 6132 C C . TYR B 1 309 ? 8.391 -52.75 -24.953 1 84.06 309 TYR B C 1
ATOM 6134 O O . TYR B 1 309 ? 9.148 -53.312 -25.734 1 84.06 309 TYR B O 1
ATOM 6142 N N . ASP B 1 310 ? 8.844 -51.656 -24.234 1 80.69 310 ASP B N 1
ATOM 6143 C CA . ASP B 1 310 ? 10.164 -51.062 -24.281 1 80.69 310 ASP B CA 1
ATOM 6144 C C . ASP B 1 310 ? 10.539 -50.656 -25.719 1 80.69 310 ASP B C 1
ATOM 6146 O O . ASP B 1 310 ? 11.68 -50.844 -26.141 1 80.69 310 ASP B O 1
ATOM 6150 N N . ASN B 1 311 ? 9.578 -50.344 -26.547 1 83.81 311 ASN B N 1
ATOM 6151 C CA . ASN B 1 311 ? 9.711 -49.844 -27.906 1 83.81 311 ASN B CA 1
ATOM 6152 C C . ASN B 1 311 ? 10.227 -50.938 -28.859 1 83.81 311 ASN B C 1
ATOM 6154 O O . ASN B 1 311 ? 10.953 -50.625 -29.812 1 83.81 311 ASN B O 1
ATOM 6158 N N . ASN B 1 312 ? 9.906 -52.094 -28.484 1 83.31 312 ASN B N 1
ATOM 6159 C CA . ASN B 1 312 ? 10.18 -53.156 -29.453 1 83.31 312 ASN B CA 1
ATOM 6160 C C . ASN B 1 312 ? 9.281 -53.062 -30.672 1 83.31 312 ASN B C 1
ATOM 6162 O O . ASN B 1 312 ? 8.125 -52.656 -30.562 1 83.31 312 ASN B O 1
ATOM 6166 N N . GLN B 1 313 ? 9.797 -53.438 -31.75 1 86.31 313 GLN B N 1
ATOM 6167 C CA . GLN B 1 313 ? 9.016 -53.344 -32.969 1 86.31 313 GLN B CA 1
ATOM 6168 C C . GLN B 1 313 ? 7.922 -54.406 -33 1 86.31 313 GLN B C 1
ATOM 6170 O O . GLN B 1 313 ? 8.156 -55.562 -32.625 1 86.31 313 GLN B O 1
ATOM 6175 N N . THR B 1 314 ? 6.766 -54 -33.281 1 89.19 314 THR B N 1
ATOM 6176 C CA . THR B 1 314 ? 5.641 -54.906 -33.5 1 89.19 314 THR B CA 1
ATOM 6177 C C . THR B 1 314 ? 4.809 -54.469 -34.688 1 89.19 314 THR B C 1
ATOM 6179 O O . THR B 1 314 ? 5.004 -53.375 -35.219 1 89.19 314 THR B O 1
ATOM 6182 N N . ASN B 1 315 ? 3.947 -55.406 -35.188 1 91.5 315 ASN B N 1
ATOM 6183 C CA . ASN B 1 315 ? 3.014 -55 -36.219 1 91.5 315 ASN B CA 1
ATOM 6184 C C . ASN B 1 315 ? 2.078 -53.906 -35.75 1 91.5 315 ASN B C 1
ATOM 6186 O O . ASN B 1 315 ? 1.726 -53.844 -34.562 1 91.5 315 ASN B O 1
ATOM 6190 N N . ARG B 1 316 ? 1.698 -53.062 -36.688 1 94.06 316 ARG B N 1
ATOM 6191 C CA . ARG B 1 316 ? 0.784 -52 -36.344 1 94.06 316 ARG B CA 1
ATOM 6192 C C . ARG B 1 316 ? -0.517 -52.531 -35.75 1 94.06 316 ARG B C 1
ATOM 6194 O O . ARG B 1 316 ? -1.056 -53.531 -36.25 1 94.06 316 ARG B O 1
ATOM 6201 N N . TYR B 1 317 ? -0.973 -51.906 -34.75 1 93.81 317 TYR B N 1
ATOM 6202 C CA . TYR B 1 317 ? -2.238 -52.312 -34.125 1 93.81 317 TYR B CA 1
ATOM 6203 C C . TYR B 1 317 ? -3.012 -51.094 -33.656 1 93.81 317 TYR B C 1
ATOM 6205 O O . TYR B 1 317 ? -2.424 -50.031 -33.375 1 93.81 317 TYR B O 1
ATOM 6213 N N . ASP B 1 318 ? -4.363 -51.156 -33.656 1 95.44 318 ASP B N 1
ATOM 6214 C CA . ASP B 1 318 ? -5.277 -50.188 -33.062 1 95.44 318 ASP B CA 1
ATOM 6215 C C . ASP B 1 318 ? -5.922 -50.75 -31.781 1 95.44 318 ASP B C 1
ATOM 6217 O O . ASP B 1 318 ? -6.355 -51.906 -31.766 1 95.44 318 ASP B O 1
ATOM 6221 N N . ASN B 1 319 ? -5.816 -49.969 -30.781 1 95.19 319 ASN B N 1
ATOM 6222 C CA . ASN B 1 319 ? -6.422 -50.375 -29.516 1 95.19 319 ASN B CA 1
ATOM 6223 C C . ASN B 1 319 ? -7.395 -49.344 -28.984 1 95.19 319 ASN B C 1
ATOM 6225 O O . ASN B 1 319 ? -7.039 -48.156 -28.875 1 95.19 319 ASN B O 1
ATOM 6229 N N . TYR B 1 320 ? -8.672 -49.656 -28.797 1 96.69 320 TYR B N 1
ATOM 6230 C CA . TYR B 1 320 ? -9.688 -48.812 -28.172 1 96.69 320 TYR B CA 1
ATOM 6231 C C . TYR B 1 320 ? -10.055 -49.344 -26.781 1 96.69 320 TYR B C 1
ATOM 6233 O O . TYR B 1 320 ? -10.352 -50.531 -26.625 1 96.69 320 TYR B O 1
ATOM 6241 N N . SER B 1 321 ? -9.969 -48.5 -25.828 1 96.81 321 SER B N 1
ATOM 6242 C CA . SER B 1 321 ? -10.242 -48.938 -24.453 1 96.81 321 SER B CA 1
ATOM 6243 C C . SER B 1 321 ? -11.164 -47.969 -23.734 1 96.81 321 SER B C 1
ATOM 6245 O O . SER B 1 321 ? -11.055 -46.75 -23.906 1 96.81 321 SER B O 1
ATOM 6247 N N . ALA B 1 322 ? -12.195 -48.438 -23.031 1 96.94 322 ALA B N 1
ATOM 6248 C CA . ALA B 1 322 ? -13.047 -47.75 -22.078 1 96.94 322 ALA B CA 1
ATOM 6249 C C . ALA B 1 322 ? -12.961 -48.375 -20.703 1 96.94 322 ALA B C 1
ATOM 6251 O O . ALA B 1 322 ? -13.195 -49.562 -20.531 1 96.94 322 ALA B O 1
ATOM 6252 N N . GLY B 1 323 ? -12.539 -47.594 -19.734 1 97.31 323 GLY B N 1
ATOM 6253 C CA . GLY B 1 323 ? -12.359 -48.156 -18.422 1 97.31 323 GLY B CA 1
ATOM 6254 C C . GLY B 1 323 ? -12.758 -47.219 -17.297 1 97.31 323 GLY B C 1
ATOM 6255 O O . GLY B 1 323 ? -12.773 -46 -17.484 1 97.31 323 GLY B O 1
ATOM 6256 N N . ILE B 1 324 ? -13.203 -47.781 -16.25 1 97.69 324 ILE B N 1
ATOM 6257 C CA . ILE B 1 324 ? -13.445 -47.062 -15 1 97.69 324 ILE B CA 1
ATOM 6258 C C . ILE B 1 324 ? -12.336 -47.375 -14 1 97.69 324 ILE B C 1
ATOM 6260 O O . ILE B 1 324 ? -11.992 -48.531 -13.789 1 97.69 324 ILE B O 1
ATOM 6264 N N . ALA B 1 325 ? -11.773 -46.25 -13.531 1 97.38 325 ALA B N 1
ATOM 6265 C CA . ALA B 1 325 ? -10.664 -46.438 -12.594 1 97.38 325 ALA B CA 1
ATOM 6266 C C . ALA B 1 325 ? -11.039 -45.938 -11.195 1 97.38 325 ALA B C 1
ATOM 6268 O O . ALA B 1 325 ? -11.508 -44.812 -11.039 1 97.38 325 ALA B O 1
ATOM 6269 N N . LEU B 1 326 ? -10.883 -46.875 -10.195 1 97.75 326 LEU B N 1
ATOM 6270 C CA . LEU B 1 326 ? -11.078 -46.531 -8.789 1 97.75 326 LEU B CA 1
ATOM 6271 C C . LEU B 1 326 ? -9.742 -46.406 -8.07 1 97.75 326 LEU B C 1
ATOM 6273 O O . LEU B 1 326 ? -8.922 -47.312 -8.109 1 97.75 326 LEU B O 1
ATOM 6277 N N . GLN B 1 327 ? -9.477 -45.219 -7.535 1 97.31 327 GLN B N 1
ATOM 6278 C CA . GLN B 1 327 ? -8.266 -45.031 -6.754 1 97.31 327 GLN B CA 1
ATOM 6279 C C . GLN B 1 327 ? -8.594 -44.75 -5.285 1 97.31 327 GLN B C 1
ATOM 6281 O O . GLN B 1 327 ? -9.305 -43.812 -4.957 1 97.31 327 GLN B O 1
ATOM 6286 N N . VAL B 1 328 ? -8.039 -45.594 -4.359 1 96.94 328 VAL B N 1
ATOM 6287 C CA . VAL B 1 328 ? -8.328 -45.469 -2.934 1 96.94 328 VAL B CA 1
ATOM 6288 C C . VAL B 1 328 ? -7.031 -45.281 -2.152 1 96.94 328 VAL B C 1
ATOM 6290 O O . VAL B 1 328 ? -6.207 -46.188 -2.066 1 96.94 328 VAL B O 1
ATOM 6293 N N . PRO B 1 329 ? -6.828 -44.062 -1.65 1 96.25 329 PRO B N 1
ATOM 6294 C CA . PRO B 1 329 ? -5.684 -43.906 -0.75 1 96.25 329 PRO B CA 1
ATOM 6295 C C . PRO B 1 329 ? -5.867 -44.656 0.568 1 96.25 329 PRO B C 1
ATOM 6297 O O . PRO B 1 329 ? -6.875 -44.469 1.256 1 96.25 329 PRO B O 1
ATOM 6300 N N . ILE B 1 330 ? -4.965 -45.438 0.883 1 96.25 330 ILE B N 1
ATOM 6301 C CA . ILE B 1 330 ? -5.078 -46.281 2.076 1 96.25 330 ILE B CA 1
ATOM 6302 C C . ILE B 1 330 ? -4.246 -45.688 3.205 1 96.25 330 ILE B C 1
ATOM 6304 O O . ILE B 1 330 ? -4.723 -45.562 4.332 1 96.25 330 ILE B O 1
ATOM 6308 N N . TYR B 1 331 ? -2.979 -45.438 2.928 1 96.06 331 TYR B N 1
ATOM 6309 C CA . TYR B 1 331 ? -2.07 -44.875 3.916 1 96.06 331 TYR B CA 1
ATOM 6310 C C . TYR B 1 331 ? -1.155 -43.812 3.279 1 96.06 331 TYR B C 1
ATOM 6312 O O . TYR B 1 331 ? -0.479 -44.094 2.287 1 96.06 331 TYR B O 1
ATOM 6320 N N . SER B 1 332 ? -1.227 -42.656 3.803 1 95.56 332 SER B N 1
ATOM 6321 C CA . SER B 1 332 ? -0.437 -41.562 3.27 1 95.56 332 SER B CA 1
ATOM 6322 C C . SER B 1 332 ? 0.593 -41.094 4.285 1 95.56 332 SER B C 1
ATOM 6324 O O . SER B 1 332 ? 0.929 -39.906 4.316 1 95.56 332 SER B O 1
ATOM 6326 N N . GLY B 1 333 ? 1.05 -41.844 5.254 1 96.5 333 GLY B N 1
ATOM 6327 C CA . GLY B 1 333 ? 2.061 -41.469 6.23 1 96.5 333 GLY B CA 1
ATOM 6328 C C . GLY B 1 333 ? 1.564 -40.469 7.25 1 96.5 333 GLY B C 1
ATOM 6329 O O . GLY B 1 333 ? 2.359 -39.75 7.863 1 96.5 333 GLY B O 1
ATOM 6330 N N . GLY B 1 334 ? 0.222 -40.312 7.336 1 97.31 334 GLY B N 1
ATOM 6331 C CA . GLY B 1 334 ? -0.353 -39.344 8.266 1 97.31 334 GLY B CA 1
ATOM 6332 C C . GLY B 1 334 ? -0.442 -37.938 7.688 1 97.31 334 GLY B C 1
ATOM 6333 O O . GLY B 1 334 ? -0.946 -37.031 8.344 1 97.31 334 GLY B O 1
ATOM 6334 N N . SER B 1 335 ? 0.035 -37.719 6.445 1 97.25 335 SER B N 1
ATOM 6335 C CA . SER B 1 335 ? 0.086 -36.406 5.812 1 97.25 335 SER B CA 1
ATOM 6336 C C . SER B 1 335 ? -1.313 -35.812 5.602 1 97.25 335 SER B C 1
ATOM 6338 O O . SER B 1 335 ? -1.565 -34.656 5.898 1 97.25 335 SER B O 1
ATOM 6340 N N . THR B 1 336 ? -2.293 -36.656 5.18 1 97.44 336 THR B N 1
ATOM 6341 C CA . THR B 1 336 ? -3.65 -36.188 4.926 1 97.44 336 THR B CA 1
ATOM 6342 C C . THR B 1 336 ? -4.336 -35.781 6.23 1 97.44 336 THR B C 1
ATOM 6344 O O . THR B 1 336 ? -4.945 -34.719 6.312 1 97.44 336 THR B O 1
ATOM 6347 N N . SER B 1 337 ? -4.215 -36.594 7.234 1 97.81 337 SER B N 1
ATOM 6348 C CA . SER B 1 337 ? -4.805 -36.281 8.531 1 97.81 337 SER B CA 1
ATOM 6349 C C . SER B 1 337 ? -4.184 -35.031 9.125 1 97.81 337 SER B C 1
ATOM 6351 O O . SER B 1 337 ? -4.883 -34.219 9.719 1 97.81 337 SER B O 1
ATOM 6353 N N . ALA B 1 338 ? -2.818 -34.906 9.008 1 98.31 338 ALA B N 1
ATOM 6354 C CA . ALA B 1 338 ? -2.141 -33.688 9.492 1 98.31 338 ALA B CA 1
ATOM 6355 C C . ALA B 1 338 ? -2.602 -32.469 8.719 1 98.31 338 ALA B C 1
ATOM 6357 O O . ALA B 1 338 ? -2.809 -31.391 9.305 1 98.31 338 ALA B O 1
ATOM 6358 N N . ARG B 1 339 ? -2.764 -32.562 7.402 1 98.44 339 ARG B N 1
ATOM 6359 C CA . ARG B 1 339 ? -3.26 -31.469 6.578 1 98.44 339 ARG B CA 1
ATOM 6360 C C . ARG B 1 339 ? -4.656 -31.031 7.02 1 98.44 339 ARG B C 1
ATOM 6362 O O . ARG B 1 339 ? -4.934 -29.844 7.133 1 98.44 339 ARG B O 1
ATOM 6369 N N . VAL B 1 340 ? -5.559 -31.953 7.309 1 98.44 340 VAL B N 1
ATOM 6370 C CA . VAL B 1 340 ? -6.918 -31.656 7.746 1 98.44 340 VAL B CA 1
ATOM 6371 C C . VAL B 1 340 ? -6.875 -30.906 9.078 1 98.44 340 VAL B C 1
ATOM 6373 O O . VAL B 1 340 ? -7.586 -29.922 9.266 1 98.44 340 VAL B O 1
ATOM 6376 N N . ARG B 1 341 ? -6 -31.344 10 1 98.5 341 ARG B N 1
ATOM 6377 C CA . ARG B 1 341 ? -5.871 -30.656 11.273 1 98.5 341 ARG B CA 1
ATOM 6378 C C . ARG B 1 341 ? -5.348 -29.234 11.086 1 98.5 341 ARG B C 1
ATOM 6380 O O . ARG B 1 341 ? -5.789 -28.297 11.758 1 98.5 341 ARG B O 1
ATOM 6387 N N . ALA B 1 342 ? -4.387 -29.094 10.133 1 98.69 342 ALA B N 1
ATOM 6388 C CA . ALA B 1 342 ? -3.887 -27.766 9.805 1 98.69 342 ALA B CA 1
ATOM 6389 C C . ALA B 1 342 ? -5.004 -26.875 9.266 1 98.69 342 ALA B C 1
ATOM 6391 O O . ALA B 1 342 ? -5.129 -25.719 9.656 1 98.69 342 ALA B O 1
ATOM 6392 N N . LEU B 1 343 ? -5.852 -27.438 8.406 1 98.69 343 LEU B N 1
ATOM 6393 C CA . LEU B 1 343 ? -6.941 -26.688 7.797 1 98.69 343 LEU B CA 1
ATOM 6394 C C . LEU B 1 343 ? -7.992 -26.312 8.836 1 98.69 343 LEU B C 1
ATOM 6396 O O . LEU B 1 343 ? -8.609 -25.25 8.75 1 98.69 343 LEU B O 1
ATOM 6400 N N . HIS B 1 344 ? -8.188 -27.172 9.844 1 98.69 344 HIS B N 1
ATOM 6401 C CA . HIS B 1 344 ? -9.078 -26.812 10.945 1 98.69 344 HIS B CA 1
ATOM 6402 C C . HIS B 1 344 ? -8.57 -25.594 11.695 1 98.69 344 HIS B C 1
ATOM 6404 O O . HIS B 1 344 ? -9.352 -24.703 12.047 1 98.69 344 HIS B O 1
ATOM 6410 N N . ASN B 1 345 ? -7.242 -25.562 11.938 1 98.69 345 ASN B N 1
ATOM 6411 C CA . ASN B 1 345 ? -6.668 -24.406 12.609 1 98.69 345 ASN B CA 1
ATOM 6412 C C . ASN B 1 345 ? -6.77 -23.156 11.742 1 98.69 345 ASN B C 1
ATOM 6414 O O . ASN B 1 345 ? -7.004 -22.047 12.258 1 98.69 345 ASN B O 1
ATOM 6418 N N . ASP B 1 346 ? -6.613 -23.328 10.477 1 98.56 346 ASP B N 1
ATOM 6419 C CA . ASP B 1 346 ? -6.801 -22.203 9.562 1 98.56 346 ASP B CA 1
ATOM 6420 C C . ASP B 1 346 ? -8.234 -21.688 9.609 1 98.56 346 ASP B C 1
ATOM 6422 O O . ASP B 1 346 ? -8.469 -20.469 9.578 1 98.56 346 ASP B O 1
ATOM 6426 N N . ARG B 1 347 ? -9.211 -22.594 9.656 1 98.62 347 ARG B N 1
ATOM 6427 C CA . ARG B 1 347 ? -10.609 -22.203 9.773 1 98.62 347 ARG B CA 1
ATOM 6428 C C . ARG B 1 347 ? -10.867 -21.469 11.086 1 98.62 347 ARG B C 1
ATOM 6430 O O . ARG B 1 347 ? -11.617 -20.484 11.117 1 98.62 347 ARG B O 1
ATOM 6437 N N . ASP B 1 348 ? -10.25 -21.891 12.156 1 98.62 348 ASP B N 1
ATOM 6438 C CA . ASP B 1 348 ? -10.375 -21.188 13.43 1 98.62 348 ASP B CA 1
ATOM 6439 C C . ASP B 1 348 ? -9.82 -19.766 13.344 1 98.62 348 ASP B C 1
ATOM 6441 O O . ASP B 1 348 ? -10.398 -18.844 13.898 1 98.62 348 ASP B O 1
ATOM 6445 N N . SER B 1 349 ? -8.711 -19.656 12.68 1 98.5 349 SER B N 1
ATOM 6446 C CA . SER B 1 349 ? -8.148 -18.328 12.445 1 98.5 349 SER B CA 1
ATOM 6447 C C . SER B 1 349 ? -9.125 -17.453 11.664 1 98.5 349 SER B C 1
ATOM 6449 O O . SER B 1 349 ? -9.328 -16.281 12.016 1 98.5 349 SER B O 1
ATOM 6451 N N . ALA B 1 350 ? -9.758 -18 10.609 1 98.5 350 ALA B N 1
ATOM 6452 C CA . ALA B 1 350 ? -10.727 -17.266 9.805 1 98.5 350 ALA B CA 1
ATOM 6453 C C . ALA B 1 350 ? -11.93 -16.844 10.641 1 98.5 350 ALA B C 1
ATOM 6455 O O . ALA B 1 350 ? -12.469 -15.75 10.469 1 98.5 350 ALA B O 1
ATOM 6456 N N . GLU B 1 351 ? -12.32 -17.75 11.484 1 98.56 351 GLU B N 1
ATOM 6457 C CA . GLU B 1 351 ? -13.438 -17.438 12.383 1 98.56 351 GLU B CA 1
ATOM 6458 C C . GLU B 1 351 ? -13.102 -16.281 13.312 1 98.56 351 GLU B C 1
ATOM 6460 O O . GLU B 1 351 ? -13.93 -15.406 13.555 1 98.56 351 GLU B O 1
ATOM 6465 N N . GLN B 1 352 ? -11.883 -16.281 13.867 1 98.56 352 GLN B N 1
ATOM 6466 C CA . GLN B 1 352 ? -11.453 -15.18 14.727 1 98.56 352 GLN B CA 1
ATOM 6467 C C . GLN B 1 352 ? -11.32 -13.875 13.945 1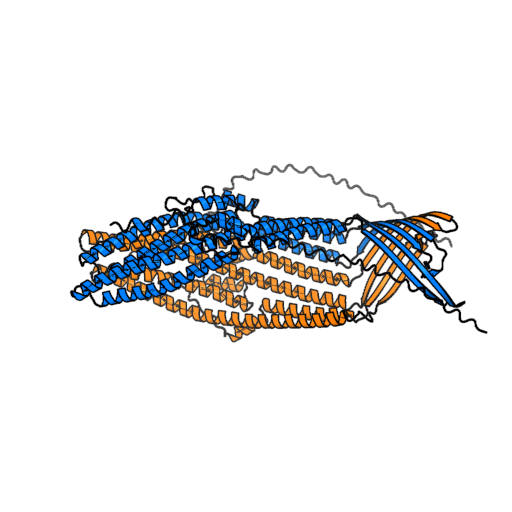 98.56 352 GLN B C 1
ATOM 6469 O O . GLN B 1 352 ? -11.586 -12.797 14.484 1 98.56 352 GLN B O 1
ATOM 6474 N N . GLU B 1 353 ? -10.914 -13.992 12.719 1 98.44 353 GLU B N 1
ATOM 6475 C CA . GLU B 1 353 ? -10.844 -12.812 11.867 1 98.44 353 GLU B CA 1
ATOM 6476 C C . GLU B 1 353 ? -12.234 -12.234 11.602 1 98.44 353 GLU B C 1
ATOM 6478 O O . GLU B 1 353 ? -12.406 -11.016 11.547 1 98.44 353 GLU B O 1
ATOM 6483 N N . LEU B 1 354 ? -13.227 -13.094 11.398 1 98.44 354 LEU B N 1
ATOM 6484 C CA . LEU B 1 354 ? -14.609 -12.641 11.258 1 98.44 354 LEU B CA 1
ATOM 6485 C C . LEU B 1 354 ? -15.078 -11.938 12.531 1 98.44 354 LEU B C 1
ATOM 6487 O O . LEU B 1 354 ? -15.688 -10.867 12.461 1 98.44 354 LEU B O 1
ATOM 6491 N N . GLU B 1 355 ? -14.719 -12.5 13.695 1 98.31 355 GLU B N 1
ATOM 6492 C CA . GLU B 1 355 ? -15.086 -11.891 14.969 1 98.31 355 GLU B CA 1
ATOM 6493 C C . GLU B 1 355 ? -14.398 -10.539 15.148 1 98.31 355 GLU B C 1
ATOM 6495 O O . GLU B 1 355 ? -15.016 -9.578 15.617 1 98.31 355 GLU B O 1
ATOM 6500 N N . ALA B 1 356 ? -13.109 -10.453 14.758 1 98.31 356 ALA B N 1
ATOM 6501 C CA . ALA B 1 356 ? -12.391 -9.188 14.82 1 98.31 356 ALA B CA 1
ATOM 6502 C C . ALA B 1 356 ? -13.07 -8.125 13.961 1 98.31 356 ALA B C 1
ATOM 6504 O O . ALA B 1 356 ? -13.219 -6.977 14.391 1 98.31 356 ALA B O 1
ATOM 6505 N N . MET B 1 357 ? -13.523 -8.531 12.781 1 97.88 357 MET B N 1
ATOM 6506 C CA . MET B 1 357 ? -14.195 -7.598 11.875 1 97.88 357 MET B CA 1
ATOM 6507 C C . MET B 1 357 ? -15.547 -7.172 12.438 1 97.88 357 MET B C 1
ATOM 6509 O O . MET B 1 357 ? -15.922 -6.004 12.344 1 97.88 357 MET B O 1
ATOM 6513 N N . ARG B 1 358 ? -16.219 -8.078 13.016 1 97.81 358 ARG B N 1
ATOM 6514 C CA . ARG B 1 358 ? -17.5 -7.762 13.633 1 97.81 358 ARG B CA 1
ATOM 6515 C C . ARG B 1 358 ? -17.344 -6.723 14.734 1 97.81 358 ARG B C 1
ATOM 6517 O O . ARG B 1 358 ? -18.094 -5.746 14.789 1 97.81 358 ARG B O 1
ATOM 6524 N N . ARG B 1 359 ? -16.375 -6.926 15.625 1 97.88 359 ARG B N 1
ATOM 6525 C CA . ARG B 1 359 ? -16.125 -5.984 16.703 1 97.88 359 ARG B CA 1
ATOM 6526 C C . ARG B 1 359 ? -15.68 -4.629 16.156 1 97.88 359 ARG B C 1
ATOM 6528 O O . ARG B 1 359 ? -16.047 -3.586 16.703 1 97.88 359 ARG B O 1
ATOM 6535 N N . GLN B 1 360 ? -14.883 -4.719 15.078 1 97.56 360 GLN B N 1
ATOM 6536 C CA . GLN B 1 360 ? -14.453 -3.473 14.453 1 97.56 360 GLN B CA 1
ATOM 6537 C C . GLN B 1 360 ? -15.641 -2.713 13.867 1 97.56 360 GLN B C 1
ATOM 6539 O O . GLN B 1 360 ? -15.75 -1.496 14.031 1 97.56 360 GLN B O 1
ATOM 6544 N N . VAL B 1 361 ? -16.531 -3.416 13.141 1 97.5 361 VAL B N 1
ATOM 6545 C CA . VAL B 1 361 ? -17.703 -2.793 12.562 1 97.5 361 VAL B CA 1
ATOM 6546 C C . VAL B 1 361 ? -18.578 -2.186 13.664 1 97.5 361 VAL B C 1
ATOM 6548 O O . VAL B 1 361 ? -19.062 -1.062 13.531 1 97.5 361 VAL B O 1
ATOM 6551 N N . PHE B 1 362 ? -18.656 -2.865 14.812 1 97.38 362 PHE B N 1
ATOM 6552 C CA . PHE B 1 362 ? -19.406 -2.367 15.961 1 97.38 362 PHE B CA 1
ATOM 6553 C C . PHE B 1 362 ? -18.766 -1.099 16.516 1 97.38 362 PHE B C 1
ATOM 6555 O O . PHE B 1 362 ? -19.453 -0.089 16.703 1 97.38 362 PHE B O 1
ATOM 6562 N N . LYS B 1 363 ? -17.516 -1.126 16.734 1 97.88 363 LYS B N 1
ATOM 6563 C CA . LYS B 1 363 ? -16.781 0.004 17.297 1 97.88 363 LYS B CA 1
ATOM 6564 C C . LYS B 1 363 ? -16.844 1.216 16.375 1 97.88 363 LYS B C 1
ATOM 6566 O O . LYS B 1 363 ? -17.172 2.32 16.812 1 97.88 363 LYS B O 1
ATOM 6571 N N . GLU B 1 364 ? -16.562 0.967 15.094 1 97.44 364 GLU B N 1
ATOM 6572 C CA . GLU B 1 364 ? -16.484 2.072 14.148 1 97.44 364 GLU B CA 1
ATOM 6573 C C . GLU B 1 364 ? -17.859 2.691 13.906 1 97.44 364 GLU B C 1
ATOM 6575 O O . GLU B 1 364 ? -17.984 3.908 13.758 1 97.44 364 GLU B O 1
ATOM 6580 N N . THR B 1 365 ? -18.891 1.872 13.812 1 97.06 365 THR B N 1
ATOM 6581 C CA . THR B 1 365 ? -20.234 2.393 13.68 1 97.06 365 THR B CA 1
ATOM 6582 C C . THR B 1 365 ? -20.625 3.203 14.914 1 97.06 365 THR B C 1
ATOM 6584 O O . THR B 1 365 ? -21.141 4.32 14.789 1 97.06 365 THR B O 1
ATOM 6587 N N . THR B 1 366 ? -20.312 2.713 16.125 1 97.38 366 THR B N 1
ATOM 6588 C CA . THR B 1 366 ? -20.609 3.412 17.375 1 97.38 366 THR B CA 1
ATOM 6589 C C . THR B 1 366 ? -19.828 4.723 17.453 1 97.38 366 THR B C 1
ATOM 6591 O O . THR B 1 366 ? -20.406 5.773 17.75 1 97.38 366 THR B O 1
ATOM 6594 N N . SER B 1 367 ? -18.531 4.621 17.141 1 97.44 367 SER B N 1
ATOM 6595 C CA . SER B 1 367 ? -17.688 5.805 17.203 1 97.44 367 SER B CA 1
ATOM 6596 C C . SER B 1 367 ? -18.156 6.879 16.219 1 97.44 367 SER B C 1
ATOM 6598 O O . SER B 1 367 ? -18.234 8.055 16.578 1 97.44 367 SER B O 1
ATOM 6600 N N . SER B 1 368 ? -18.516 6.469 15.023 1 96.56 368 SER B N 1
ATOM 6601 C CA . SER B 1 368 ? -18.953 7.434 14.023 1 96.56 368 SER B CA 1
ATOM 6602 C C . SER B 1 368 ? -20.312 8.031 14.391 1 96.56 368 SER B C 1
ATOM 6604 O O . SER B 1 368 ? -20.562 9.211 14.156 1 96.56 368 SER B O 1
ATOM 6606 N N . TYR B 1 369 ? -21.234 7.266 14.984 1 95.5 369 TYR B N 1
ATOM 6607 C CA . TYR B 1 369 ? -22.547 7.734 15.43 1 95.5 369 TYR B CA 1
ATOM 6608 C C . TYR B 1 369 ? -22.406 8.758 16.547 1 95.5 369 TYR B C 1
ATOM 6610 O O . TYR B 1 369 ? -22.984 9.844 16.484 1 95.5 369 TYR B O 1
ATOM 6618 N N . LEU B 1 370 ? -21.531 8.422 17.562 1 96.31 370 LEU B N 1
ATOM 6619 C CA . LEU B 1 370 ? -21.312 9.32 18.688 1 96.31 370 LEU B CA 1
ATOM 6620 C C . LEU B 1 370 ? -20.641 10.617 18.219 1 96.31 370 LEU B C 1
ATOM 6622 O O . LEU B 1 370 ? -21 11.703 18.688 1 96.31 370 LEU B O 1
ATOM 6626 N N . THR B 1 371 ? -19.734 10.445 17.344 1 96 371 THR B N 1
ATOM 6627 C CA . THR B 1 371 ? -19.047 11.617 16.812 1 96 371 THR B CA 1
ATOM 6628 C C . THR B 1 371 ? -20.016 12.5 16.031 1 96 371 THR B C 1
ATOM 6630 O O . THR B 1 371 ? -19.938 13.727 16.109 1 96 371 THR B O 1
ATOM 6633 N N . ALA B 1 372 ? -20.953 11.906 15.289 1 93 372 ALA B N 1
ATOM 6634 C CA . ALA B 1 372 ? -21.953 12.672 14.555 1 93 372 ALA B CA 1
ATOM 6635 C C . ALA B 1 372 ? -22.844 13.469 15.508 1 93 372 ALA B C 1
ATOM 6637 O O . ALA B 1 372 ? -23.109 14.648 15.273 1 93 372 ALA B O 1
ATOM 6638 N N . GLN B 1 373 ? -23.156 12.906 16.641 1 92.31 373 GLN B N 1
ATOM 6639 C CA . GLN B 1 373 ? -23.969 13.586 17.641 1 92.31 373 GLN B CA 1
ATOM 6640 C C . GLN B 1 373 ? -23.203 14.734 18.281 1 92.31 373 GLN B C 1
ATOM 6642 O O . GLN B 1 373 ? -23.719 15.844 18.422 1 92.31 373 GLN B O 1
ATOM 6647 N N . ALA B 1 374 ? -21.969 14.414 18.562 1 94.62 374 ALA B N 1
ATOM 6648 C CA . ALA B 1 374 ? -21.125 15.422 19.203 1 94.62 374 ALA B CA 1
ATOM 6649 C C . ALA B 1 374 ? -20.828 16.562 18.234 1 94.62 374 ALA B C 1
ATOM 6651 O O . ALA B 1 374 ? -20.688 17.719 18.656 1 94.62 374 ALA B O 1
ATOM 6652 N N . SER B 1 375 ? -20.703 16.25 16.938 1 94.19 375 SER B N 1
ATOM 6653 C CA . SER B 1 375 ? -20.344 17.25 15.938 1 94.19 375 SER B CA 1
ATOM 6654 C C . SER B 1 375 ? -21.438 18.281 15.773 1 94.19 375 SER B C 1
ATOM 6656 O O . SER B 1 375 ? -21.156 19.469 15.531 1 94.19 375 SER B O 1
ATOM 6658 N N . VAL B 1 376 ? -22.656 17.906 15.945 1 92 376 VAL B N 1
ATOM 6659 C CA . VAL B 1 376 ? -23.75 18.859 15.867 1 92 376 VAL B CA 1
ATOM 6660 C C . VAL B 1 376 ? -23.688 19.828 17.031 1 92 376 VAL B C 1
ATOM 6662 O O . VAL B 1 376 ? -23.859 21.031 16.859 1 92 376 VAL B O 1
ATOM 6665 N N . GLU B 1 377 ? -23.375 19.328 18.188 1 92.94 377 GLU B N 1
ATOM 6666 C CA . GLU B 1 377 ? -23.203 20.188 19.359 1 92.94 377 GLU B CA 1
ATOM 6667 C C . GLU B 1 377 ? -22 21.109 19.203 1 92.94 377 GLU B C 1
ATOM 6669 O O . GLU B 1 377 ? -22.031 22.266 19.609 1 92.94 377 GLU B O 1
ATOM 6674 N N . ARG B 1 378 ? -20.969 20.516 18.625 1 95.25 378 ARG B N 1
ATOM 6675 C CA . ARG B 1 378 ? -19.766 21.312 18.391 1 95.25 378 ARG B CA 1
ATOM 6676 C C . ARG B 1 378 ? -20.047 22.453 17.406 1 95.25 378 ARG B C 1
ATOM 6678 O O . ARG B 1 378 ? -19.547 23.562 17.578 1 95.25 378 ARG B O 1
ATOM 6685 N N . ILE B 1 379 ? -20.828 22.203 16.359 1 93.75 379 ILE B N 1
ATOM 6686 C CA . ILE B 1 379 ? -21.172 23.234 15.383 1 93.75 379 ILE B CA 1
ATOM 6687 C C . ILE B 1 379 ? -21.969 24.344 16.078 1 93.75 379 ILE B C 1
ATOM 6689 O O . ILE B 1 379 ? -21.688 25.531 15.883 1 93.75 379 ILE B O 1
ATOM 6693 N N . ARG B 1 380 ? -22.859 24 16.953 1 92.94 380 ARG B N 1
ATOM 6694 C CA . ARG B 1 380 ? -23.656 24.969 17.688 1 92.94 380 ARG B CA 1
ATOM 6695 C C . ARG B 1 380 ? -22.781 25.797 18.625 1 92.94 380 ARG B C 1
ATOM 6697 O O . ARG B 1 380 ? -22.891 27.031 18.672 1 92.94 380 ARG B O 1
ATOM 6704 N N . ALA B 1 381 ? -21.906 25.062 19.312 1 95.31 381 ALA B N 1
ATOM 6705 C CA . ALA B 1 381 ? -21.016 25.75 20.234 1 95.31 381 ALA B CA 1
ATOM 6706 C C . ALA B 1 381 ? -20.062 26.688 19.484 1 95.31 381 ALA B C 1
ATOM 6708 O O . ALA B 1 381 ? -19.781 27.781 19.953 1 95.31 381 ALA B O 1
ATOM 6709 N N . SER B 1 382 ? -19.578 26.25 18.328 1 95.25 382 SER B N 1
ATOM 6710 C CA . SER B 1 382 ? -18.672 27.062 17.516 1 95.25 382 SER B CA 1
ATOM 6711 C C . SER B 1 382 ? -19.375 28.266 16.922 1 95.25 382 SER B C 1
ATOM 6713 O O . SER B 1 382 ? -18.781 29.344 16.781 1 95.25 382 SER B O 1
ATOM 6715 N N . ARG B 1 383 ? -20.625 28.125 16.594 1 93.5 383 ARG B N 1
ATOM 6716 C CA . ARG B 1 383 ? -21.406 29.25 16.125 1 93.5 383 ARG B CA 1
ATOM 6717 C C . ARG B 1 383 ? -21.578 30.297 17.219 1 93.5 383 ARG B C 1
ATOM 6719 O O . ARG B 1 383 ? -21.422 31.5 16.953 1 93.5 383 ARG B O 1
ATOM 6726 N N . ASN B 1 384 ? -21.844 29.781 18.406 1 95.38 384 ASN B N 1
ATOM 6727 C CA . ASN B 1 384 ? -21.953 30.688 19.547 1 95.38 384 ASN B CA 1
ATOM 6728 C C . ASN B 1 384 ? -20.625 31.375 19.844 1 95.38 384 ASN B C 1
ATOM 6730 O O . ASN B 1 384 ? -20.594 32.562 20.141 1 95.38 384 ASN B O 1
ATOM 6734 N N . ALA B 1 385 ? -19.578 30.578 19.781 1 95.88 385 ALA B N 1
ATOM 6735 C CA . ALA B 1 385 ? -18.25 31.141 20.016 1 95.88 385 ALA B CA 1
ATOM 6736 C C . ALA B 1 385 ? -17.906 32.219 19 1 95.88 385 ALA B C 1
ATOM 6738 O O . ALA B 1 385 ? -17.312 33.25 19.328 1 95.88 385 ALA B O 1
ATOM 6739 N N . LEU B 1 386 ? -18.266 32.031 17.766 1 94.62 386 LEU B N 1
ATOM 6740 C CA . LEU B 1 386 ? -18.016 33 16.719 1 94.62 386 LEU B CA 1
ATOM 6741 C C . LEU B 1 386 ? -18.812 34.281 16.953 1 94.62 386 LEU B C 1
ATOM 6743 O O . LEU B 1 386 ? -18.297 35.375 16.812 1 94.62 386 LEU B O 1
ATOM 6747 N N . GLU B 1 387 ? -20.062 34.125 17.375 1 94.94 387 GLU B N 1
ATOM 6748 C CA . GLU B 1 387 ? -20.906 35.281 17.672 1 94.94 387 GLU B CA 1
ATOM 6749 C C . GLU B 1 387 ? -20.328 36.094 18.812 1 94.94 387 GLU B C 1
ATOM 6751 O O . GLU B 1 387 ? -20.25 37.344 18.734 1 94.94 387 GLU B O 1
ATOM 6756 N N . SER B 1 388 ? -19.844 35.375 19.828 1 96.06 388 SER B N 1
ATOM 6757 C CA . SER B 1 388 ? -19.234 36.062 20.969 1 96.06 388 SER B CA 1
ATOM 6758 C C . SER B 1 388 ? -17.938 36.75 20.578 1 96.06 388 SER B C 1
ATOM 6760 O O . SER B 1 388 ? -17.688 37.906 21 1 96.06 388 SER B O 1
ATOM 6762 N N . ALA B 1 389 ? -17.156 36.062 19.766 1 94.69 389 ALA B N 1
ATOM 6763 C CA . ALA B 1 389 ? -15.875 36.625 19.328 1 94.69 389 ALA B CA 1
ATOM 6764 C C . ALA B 1 389 ? -16.078 37.844 18.453 1 94.69 389 ALA B C 1
ATOM 6766 O O . ALA B 1 389 ? -15.32 38.812 18.531 1 94.69 389 ALA B O 1
ATOM 6767 N N . LYS B 1 390 ? -17.094 37.875 17.641 1 94.56 390 LYS B N 1
ATOM 6768 C CA . LYS B 1 390 ? -17.422 39.031 16.797 1 94.56 390 LYS B CA 1
ATOM 6769 C C . LYS B 1 390 ? -17.812 40.219 17.656 1 94.56 390 LYS B C 1
ATOM 6771 O O . LYS B 1 390 ? -17.344 41.344 17.406 1 94.56 390 LYS B O 1
ATOM 6776 N N . LYS B 1 391 ? -18.625 39.969 18.688 1 95 391 LYS B N 1
ATOM 6777 C CA . LYS B 1 391 ? -19.031 41.031 19.594 1 95 391 LYS B CA 1
ATOM 6778 C C . LYS B 1 391 ? -17.844 41.594 20.359 1 95 391 LYS B C 1
ATOM 6780 O O . LYS B 1 391 ? -17.75 42.812 20.578 1 95 391 LYS B O 1
ATOM 6785 N N . SER B 1 392 ? -17.016 40.656 20.734 1 94.19 392 SER B N 1
ATOM 6786 C CA . SER B 1 392 ? -15.82 41.094 21.469 1 94.19 392 SER B CA 1
ATOM 6787 C C . SER B 1 392 ? -14.914 41.938 20.594 1 94.19 392 SER B C 1
ATOM 6789 O O . SER B 1 392 ? -14.328 42.906 21.062 1 94.19 392 SER B O 1
ATOM 6791 N N . THR B 1 393 ? -14.719 41.594 19.359 1 92.69 393 THR B N 1
ATOM 6792 C CA . THR B 1 393 ? -13.914 42.375 18.422 1 92.69 393 THR B CA 1
ATOM 6793 C C . THR B 1 393 ? -14.523 43.75 18.188 1 92.69 393 THR B C 1
ATOM 6795 O O . THR B 1 393 ? -13.82 44.75 18.219 1 92.69 393 THR B O 1
ATOM 6798 N N . GLU B 1 394 ? -15.82 43.844 18.062 1 92.75 394 GLU B N 1
ATOM 6799 C CA . GLU B 1 394 ? -16.516 45.125 17.875 1 92.75 394 GLU B CA 1
ATOM 6800 C C . GLU B 1 394 ? -16.359 46.031 19.094 1 92.75 394 GLU B C 1
ATOM 6802 O O . GLU B 1 394 ? -16.109 47.219 18.953 1 92.75 394 GLU B O 1
ATOM 6807 N N . ALA B 1 395 ? -16.438 45.375 20.234 1 92.75 395 ALA B N 1
ATOM 6808 C CA . ALA B 1 395 ? -16.281 46.125 21.484 1 92.75 395 ALA B CA 1
ATOM 6809 C C . ALA B 1 395 ? -14.859 46.656 21.641 1 92.75 395 ALA B C 1
ATOM 6811 O O . ALA B 1 395 ? -14.656 47.781 22.062 1 92.75 395 ALA B O 1
ATOM 6812 N N . ALA B 1 396 ? -13.922 45.75 21.312 1 89.5 396 ALA B N 1
ATOM 6813 C CA . ALA B 1 396 ? -12.516 46.156 21.438 1 89.5 396 ALA B CA 1
ATOM 6814 C C . ALA B 1 396 ? -12.172 47.281 20.469 1 89.5 396 ALA B C 1
ATOM 6816 O O . ALA B 1 396 ? -11.43 48.188 20.828 1 89.5 396 ALA B O 1
ATOM 6817 N N . GLU B 1 397 ? -12.68 47.281 19.312 1 89 397 GLU B N 1
ATOM 6818 C CA . GLU B 1 397 ? -12.438 48.344 18.328 1 89 397 GLU B CA 1
ATOM 6819 C C . GLU B 1 397 ? -13.039 49.656 18.766 1 89 397 GLU B C 1
ATOM 6821 O O . GLU B 1 397 ? -12.398 50.719 18.656 1 89 397 GLU B O 1
ATOM 6826 N N . LYS B 1 398 ? -14.258 49.625 19.344 1 88.88 398 LYS B N 1
ATOM 6827 C CA . LYS B 1 398 ? -14.891 50.812 19.875 1 88.88 398 LYS B CA 1
ATOM 6828 C C . LYS B 1 398 ? -14.141 51.344 21.094 1 88.88 398 LYS B C 1
ATOM 6830 O O . LYS B 1 398 ? -13.945 52.562 21.234 1 88.88 398 LYS B O 1
ATOM 6835 N N . GLY B 1 399 ? -13.812 50.406 21.953 1 88.62 399 GLY B N 1
ATOM 6836 C CA . GLY B 1 399 ? -13.047 50.781 23.125 1 88.62 399 GLY B CA 1
ATOM 6837 C C . GLY B 1 399 ? -11.727 51.438 22.781 1 88.62 399 GLY B C 1
ATOM 6838 O O . GLY B 1 399 ? -11.281 52.344 23.469 1 88.62 399 GLY B O 1
ATOM 6839 N N . PHE B 1 400 ? -11.078 51 21.797 1 83.88 400 PHE B N 1
ATOM 6840 C CA . PHE B 1 400 ? -9.82 51.594 21.344 1 83.88 400 PHE B CA 1
ATOM 6841 C C . PHE B 1 400 ? -10.039 53 20.812 1 83.88 400 PHE B C 1
ATOM 6843 O O . PHE B 1 400 ? -9.219 53.875 21.062 1 83.88 400 PHE B O 1
ATOM 6850 N N . GLN B 1 401 ? -11.148 53.25 20.172 1 82.12 401 GLN B N 1
ATOM 6851 C CA . GLN B 1 401 ? -11.484 54.562 19.641 1 82.12 401 GLN B CA 1
ATOM 6852 C C . GLN B 1 401 ? -11.672 55.562 20.766 1 82.12 401 GLN B C 1
ATOM 6854 O O . GLN B 1 401 ? -11.328 56.75 20.625 1 82.12 401 GLN B O 1
ATOM 6859 N N . PHE B 1 402 ? -12.109 55 21.922 1 82.31 402 PHE B N 1
ATOM 6860 C CA . PHE B 1 402 ? -12.359 55.906 23.047 1 82.31 402 PHE B CA 1
ATOM 6861 C C . PHE B 1 402 ? -11.172 55.906 24 1 82.31 402 PHE B C 1
ATOM 6863 O O . PHE B 1 402 ? -11.211 56.562 25.047 1 82.31 402 PHE B O 1
ATOM 6870 N N . GLY B 1 403 ? -10.133 55.094 23.703 1 78.19 403 GLY B N 1
ATOM 6871 C CA . GLY B 1 403 ? -8.898 55.094 24.469 1 78.19 403 GLY B CA 1
ATOM 6872 C C . GLY B 1 403 ? -8.969 54.25 25.734 1 78.19 403 GLY B C 1
ATOM 6873 O O . GLY B 1 403 ? -8.125 54.375 26.625 1 78.19 403 GLY B O 1
ATOM 6874 N N . VAL B 1 404 ? -9.914 53.344 25.766 1 79.44 404 VAL B N 1
ATOM 6875 C CA . VAL B 1 404 ? -10.117 52.562 26.969 1 79.44 404 VAL B CA 1
ATOM 6876 C C . VAL B 1 404 ? -9.438 51.188 26.812 1 79.44 404 VAL B C 1
ATOM 6878 O O . VAL B 1 404 ? -9.133 50.531 27.797 1 79.44 404 VAL B O 1
ATOM 6881 N N . VAL B 1 405 ? -9.164 50.812 25.562 1 79.75 405 VAL B N 1
ATOM 6882 C CA . VAL B 1 405 ? -8.531 49.531 25.281 1 79.75 405 VAL B CA 1
ATOM 6883 C C . VAL B 1 405 ? -7.262 49.75 24.453 1 79.75 405 VAL B C 1
ATOM 6885 O O . VAL B 1 405 ? -7.18 50.688 23.672 1 79.75 405 VAL B O 1
ATOM 6888 N N . ASN B 1 406 ? -6.316 48.906 24.703 1 77.69 406 ASN B N 1
ATOM 6889 C CA . ASN B 1 406 ? -5.055 49.062 24 1 77.69 406 ASN B CA 1
ATOM 6890 C C . ASN B 1 406 ? -5.055 48.281 22.688 1 77.69 406 ASN B C 1
ATOM 6892 O O . ASN B 1 406 ? -5.941 47.469 22.438 1 77.69 406 ASN B O 1
ATOM 6896 N N . ALA B 1 407 ? -4.109 48.625 21.859 1 76.62 407 ALA B N 1
ATOM 6897 C CA . ALA B 1 407 ? -3.986 48.062 20.516 1 76.62 407 ALA B CA 1
ATOM 6898 C C . ALA B 1 407 ? -3.734 46.562 20.594 1 76.62 407 ALA B C 1
ATOM 6900 O O . ALA B 1 407 ? -4.215 45.781 19.75 1 76.62 407 ALA B O 1
ATOM 6901 N N . ALA B 1 408 ? -3.086 46.125 21.562 1 74.12 408 ALA B N 1
ATOM 6902 C CA . ALA B 1 408 ? -2.791 44.719 21.75 1 74.12 408 ALA B CA 1
ATOM 6903 C C . ALA B 1 408 ? -4.066 43.906 22 1 74.12 408 ALA B C 1
ATOM 6905 O O . ALA B 1 408 ? -4.199 42.781 21.531 1 74.12 408 ALA B O 1
ATOM 6906 N N . ASP B 1 409 ? -4.941 44.531 22.672 1 79.75 409 ASP B N 1
ATOM 6907 C CA . ASP B 1 409 ? -6.215 43.875 22.953 1 79.75 409 ASP B CA 1
ATOM 6908 C C . ASP B 1 409 ? -7.039 43.719 21.672 1 79.75 409 ASP B C 1
ATOM 6910 O O . ASP B 1 409 ? -7.684 42.688 21.469 1 79.75 409 ASP B O 1
ATOM 6914 N N . VAL B 1 410 ? -7.031 44.75 20.922 1 82.94 410 VAL B N 1
ATOM 6915 C CA . VAL B 1 410 ? -7.75 44.688 19.656 1 82.94 410 VAL B CA 1
ATOM 6916 C C . VAL B 1 410 ? -7.164 43.594 18.797 1 82.94 410 VAL B C 1
ATOM 6918 O O . VAL B 1 410 ? -7.902 42.781 18.219 1 82.94 410 VAL B O 1
ATOM 6921 N N . LEU B 1 411 ? -5.895 43.531 18.766 1 81.75 411 LEU B N 1
ATOM 6922 C CA . LEU B 1 411 ? -5.219 42.5 17.969 1 81.75 411 LEU B CA 1
ATOM 6923 C C . LEU B 1 411 ? -5.609 41.094 18.453 1 81.75 411 LEU B C 1
ATOM 6925 O O . LEU B 1 411 ? -5.934 40.219 17.641 1 81.75 411 LEU B O 1
ATOM 6929 N N . THR B 1 412 ? -5.621 40.844 19.656 1 82.81 412 THR B N 1
ATOM 6930 C CA . THR B 1 412 ? -5.961 39.562 20.234 1 82.81 412 THR B CA 1
ATOM 6931 C C . THR B 1 412 ? -7.402 39.156 19.891 1 82.81 412 THR B C 1
ATOM 6933 O O . THR B 1 412 ? -7.684 38 19.578 1 82.81 412 THR B O 1
ATOM 6936 N N . ASN B 1 413 ? -8.219 40.156 20.031 1 87.62 413 ASN B N 1
ATOM 6937 C CA . ASN B 1 413 ? -9.625 39.906 19.75 1 87.62 413 ASN B CA 1
ATOM 6938 C C . ASN B 1 413 ? -9.844 39.562 18.281 1 87.62 413 ASN B C 1
ATOM 6940 O O . ASN B 1 413 ? -10.625 38.656 17.953 1 87.62 413 ASN B O 1
ATOM 6944 N N . VAL B 1 414 ? -9.18 40.219 17.391 1 87.62 414 VAL B N 1
ATOM 6945 C CA . VAL B 1 414 ? -9.258 39.938 15.961 1 87.62 414 VAL B CA 1
ATOM 6946 C C . VAL B 1 414 ? -8.75 38.531 15.688 1 87.62 414 VAL B C 1
ATOM 6948 O O . VAL B 1 414 ? -9.391 37.75 14.961 1 87.62 414 VAL B O 1
ATOM 6951 N N . GLN B 1 415 ? -7.707 38.156 16.25 1 88 415 GLN B N 1
ATOM 6952 C CA . GLN B 1 415 ? -7.156 36.812 16.109 1 88 415 GLN B CA 1
ATOM 6953 C C . GLN B 1 415 ? -8.156 35.75 16.578 1 88 415 GLN B C 1
ATOM 6955 O O . GLN B 1 415 ? -8.328 34.719 15.93 1 88 415 GLN B O 1
ATOM 6960 N N . ASN B 1 416 ? -8.742 36.062 17.656 1 90.5 416 ASN B N 1
ATOM 6961 C CA . ASN B 1 416 ? -9.711 35.125 18.219 1 90.5 416 ASN B CA 1
ATOM 6962 C C . ASN B 1 416 ? -10.922 34.969 17.312 1 90.5 416 ASN B C 1
ATOM 6964 O O . ASN B 1 416 ? -11.461 33.875 17.188 1 90.5 416 ASN B O 1
ATOM 6968 N N . GLU B 1 417 ? -11.375 35.969 16.75 1 92.31 417 GLU B N 1
ATOM 6969 C CA . GLU B 1 417 ? -12.516 35.938 15.844 1 92.31 417 GLU B CA 1
ATOM 6970 C C . GLU B 1 417 ? -12.211 35.031 14.641 1 92.31 417 GLU B C 1
ATOM 6972 O O . GLU B 1 417 ? -13.023 34.188 14.266 1 92.31 417 GLU B O 1
ATOM 6977 N N . TYR B 1 418 ? -11.086 35.25 14.086 1 90.69 418 TYR B N 1
ATOM 6978 C CA . TYR B 1 418 ? -10.75 34.5 12.891 1 90.69 418 TYR B CA 1
ATOM 6979 C C . TYR B 1 418 ? -10.469 33.031 13.242 1 90.69 418 TYR B C 1
ATOM 6981 O O . TYR B 1 418 ? -10.758 32.125 12.445 1 90.69 418 TYR B O 1
ATOM 6989 N N . ARG B 1 419 ? -9.945 32.75 14.359 1 92.06 419 ARG B N 1
ATOM 6990 C CA . ARG B 1 419 ? -9.812 31.375 14.836 1 92.06 419 ARG B CA 1
ATOM 6991 C C . ARG B 1 419 ? -11.18 30.719 15 1 92.06 419 ARG B C 1
ATOM 6993 O O . ARG B 1 419 ? -11.359 29.547 14.633 1 92.06 419 ARG B O 1
ATOM 7000 N N . ALA B 1 420 ? -12.047 31.484 15.57 1 93.06 420 ALA B N 1
ATOM 7001 C CA . ALA B 1 420 ? -13.398 30.953 15.758 1 93.06 420 ALA B CA 1
ATOM 7002 C C . ALA B 1 420 ? -14.062 30.656 14.422 1 93.06 420 ALA B C 1
ATOM 7004 O O . ALA B 1 420 ? -14.789 29.656 14.297 1 93.06 420 ALA B O 1
ATOM 7005 N N . ARG B 1 421 ? -13.875 31.516 13.469 1 92.69 421 ARG B N 1
ATOM 7006 C CA . ARG B 1 421 ? -14.398 31.281 12.133 1 92.69 421 ARG B CA 1
ATOM 7007 C C . ARG B 1 421 ? -13.836 30 11.539 1 92.69 421 ARG B C 1
ATOM 7009 O O . ARG B 1 421 ? -14.578 29.188 10.977 1 92.69 421 ARG B O 1
ATOM 7016 N N . ARG B 1 422 ? -12.602 29.844 11.656 1 93.44 422 ARG B N 1
ATOM 7017 C CA . ARG B 1 422 ? -11.938 28.641 11.164 1 93.44 422 ARG B CA 1
ATOM 7018 C C . ARG B 1 422 ? -12.5 27.391 11.828 1 93.44 422 ARG B C 1
ATOM 7020 O O . ARG B 1 422 ? -12.758 26.391 11.164 1 93.44 422 ARG B O 1
ATOM 7027 N N . ASP B 1 423 ? -12.656 27.469 13.094 1 93.75 423 ASP B N 1
ATOM 7028 C CA . ASP B 1 423 ? -13.148 26.328 13.867 1 93.75 423 ASP B CA 1
ATOM 7029 C C . ASP B 1 423 ? -14.555 25.922 13.43 1 93.75 423 ASP B C 1
ATOM 7031 O O . ASP B 1 423 ? -14.875 24.734 13.352 1 93.75 423 ASP B O 1
ATOM 7035 N N . LEU B 1 424 ? -15.367 26.875 13.219 1 93.06 424 LEU B N 1
ATOM 7036 C CA . LEU B 1 424 ? -16.734 26.609 12.789 1 93.06 424 LEU B CA 1
ATOM 7037 C C . LEU B 1 424 ? -16.75 25.891 11.438 1 93.06 424 LEU B C 1
ATOM 7039 O O . LEU B 1 424 ? -17.422 24.875 11.266 1 93.06 424 LEU B O 1
ATOM 7043 N N . LEU B 1 425 ? -15.992 26.422 10.5 1 92.19 425 LEU B N 1
ATOM 7044 C CA . LEU B 1 425 ? -15.938 25.828 9.164 1 92.19 425 LEU B CA 1
ATOM 7045 C C . LEU B 1 425 ? -15.406 24.391 9.234 1 92.19 425 LEU B C 1
ATOM 7047 O O . LEU B 1 425 ? -15.977 23.484 8.609 1 92.19 425 LEU B O 1
ATOM 7051 N N . GLN B 1 426 ? -14.375 24.172 9.969 1 93.38 426 GLN B N 1
ATOM 7052 C CA . GLN B 1 426 ? -13.781 22.844 10.133 1 93.38 426 GLN B CA 1
ATOM 7053 C C . GLN B 1 426 ? -14.781 21.875 10.758 1 93.38 426 GLN B C 1
ATOM 7055 O O . GLN B 1 426 ? -14.844 20.703 10.375 1 93.38 426 GLN B O 1
ATOM 7060 N N . ALA B 1 427 ? -15.477 22.391 11.742 1 93.56 427 ALA B N 1
ATOM 7061 C CA . ALA B 1 427 ? -16.469 21.547 12.414 1 93.56 427 ALA B CA 1
ATOM 7062 C C . ALA B 1 427 ? -17.547 21.078 11.438 1 93.56 427 ALA B C 1
ATOM 7064 O O . ALA B 1 427 ? -18 19.922 11.508 1 93.56 427 ALA B O 1
ATOM 7065 N N . GLN B 1 428 ? -17.953 21.938 10.578 1 92.81 428 GLN B N 1
ATOM 7066 C CA . GLN B 1 428 ? -18.953 21.594 9.586 1 92.81 428 GLN B CA 1
ATOM 7067 C C . GLN B 1 428 ? -18.438 20.531 8.617 1 92.81 428 GLN B C 1
ATOM 7069 O O . GLN B 1 428 ? -19.141 19.562 8.32 1 92.81 428 GLN B O 1
ATOM 7074 N N . TYR B 1 429 ? -17.234 20.703 8.094 1 93.25 429 TYR B N 1
ATOM 7075 C CA . TYR B 1 429 ? -16.641 19.719 7.191 1 93.25 429 TYR B CA 1
ATOM 7076 C C . TYR B 1 429 ? -16.469 18.375 7.883 1 93.25 429 TYR B C 1
ATOM 7078 O O . TYR B 1 429 ? -16.75 17.328 7.297 1 93.25 429 TYR B O 1
ATOM 7086 N N . ASP B 1 430 ? -16.062 18.406 9.125 1 93.25 430 ASP B N 1
ATOM 7087 C CA . ASP B 1 430 ? -15.852 17.188 9.891 1 93.25 430 ASP B CA 1
ATOM 7088 C C . ASP B 1 430 ? -17.172 16.438 10.078 1 93.25 430 ASP B C 1
ATOM 7090 O O . ASP B 1 430 ? -17.188 15.203 10.031 1 93.25 430 ASP B O 1
ATOM 7094 N N . PHE B 1 431 ? -18.219 17.234 10.328 1 93.75 431 PHE B N 1
ATOM 7095 C CA . PHE B 1 431 ? -19.531 16.609 10.508 1 93.75 431 PHE B CA 1
ATOM 7096 C C . PHE B 1 431 ? -19.938 15.844 9.258 1 93.75 431 PHE B C 1
ATOM 7098 O O . PHE B 1 431 ? -20.328 14.672 9.352 1 93.75 431 PHE B O 1
ATOM 7105 N N . ILE B 1 432 ? -19.812 16.422 8.148 1 92.44 432 ILE B N 1
ATOM 7106 C CA . ILE B 1 432 ? -20.266 15.812 6.895 1 92.44 432 ILE B CA 1
ATOM 7107 C C . ILE B 1 432 ? -19.422 14.57 6.59 1 92.44 432 ILE B C 1
ATOM 7109 O O . ILE B 1 432 ? -19.953 13.523 6.223 1 92.44 432 ILE B O 1
ATOM 7113 N N . THR B 1 433 ? -18.125 14.688 6.707 1 93.94 433 THR B N 1
ATOM 7114 C CA . THR B 1 433 ? -17.234 13.562 6.461 1 93.94 433 THR B CA 1
ATOM 7115 C C . THR B 1 433 ? -17.562 12.398 7.395 1 93.94 433 THR B C 1
ATOM 7117 O O . THR B 1 433 ? -17.609 11.242 6.969 1 93.94 433 THR B O 1
ATOM 7120 N N . ASN B 1 434 ? -17.812 12.742 8.641 1 94.44 434 ASN B N 1
ATOM 7121 C CA . ASN B 1 434 ? -18.141 11.703 9.617 1 94.44 434 ASN B CA 1
ATOM 7122 C C . ASN B 1 434 ? -19.453 11.016 9.281 1 94.44 434 ASN B C 1
ATOM 7124 O O . ASN B 1 434 ? -19.609 9.812 9.508 1 94.44 434 ASN B O 1
ATOM 7128 N N . LEU B 1 435 ? -20.406 11.75 8.812 1 92.5 435 LEU B N 1
ATOM 7129 C CA . LEU B 1 435 ? -21.672 11.172 8.406 1 92.5 435 LEU B CA 1
ATOM 7130 C C . LEU B 1 435 ? -21.469 10.164 7.273 1 92.5 435 LEU B C 1
ATOM 7132 O O . LEU B 1 435 ? -22.109 9.109 7.254 1 92.5 435 LEU B O 1
ATOM 7136 N N . LEU B 1 436 ? -20.625 10.5 6.34 1 94 436 LEU B N 1
ATOM 7137 C CA . LEU B 1 436 ? -20.312 9.586 5.246 1 94 436 LEU B CA 1
ATOM 7138 C C . LEU B 1 436 ? -19.625 8.328 5.77 1 94 436 LEU B C 1
ATOM 7140 O O . LEU B 1 436 ? -19.906 7.223 5.309 1 94 436 LEU B O 1
ATOM 7144 N N . ILE B 1 437 ? -18.703 8.508 6.754 1 95.56 437 ILE B N 1
ATOM 7145 C CA . ILE B 1 437 ? -18 7.387 7.363 1 95.56 437 ILE B CA 1
ATOM 7146 C C . ILE B 1 437 ? -19 6.477 8.07 1 95.56 437 ILE B C 1
ATOM 7148 O O . ILE B 1 437 ? -18.922 5.25 7.973 1 95.56 437 ILE B O 1
ATOM 7152 N N . LEU B 1 438 ? -19.953 7.07 8.758 1 95.06 438 LEU B N 1
ATOM 7153 C CA . LEU B 1 438 ? -21 6.309 9.43 1 95.06 438 LEU B CA 1
ATOM 7154 C C . LEU B 1 438 ? -21.781 5.469 8.422 1 95.06 438 LEU B C 1
ATOM 7156 O O . LEU B 1 438 ? -22.016 4.281 8.648 1 95.06 438 LEU B O 1
ATOM 7160 N N . ASN B 1 439 ? -22.109 6.078 7.344 1 93.94 439 ASN B N 1
ATOM 7161 C CA . ASN B 1 439 ? -22.859 5.367 6.316 1 93.94 439 ASN B CA 1
ATOM 7162 C C . ASN B 1 439 ? -22.031 4.246 5.695 1 93.94 439 ASN B C 1
ATOM 7164 O O . ASN B 1 439 ? -22.578 3.193 5.34 1 93.94 439 ASN B O 1
ATOM 7168 N N . ARG B 1 440 ? -20.703 4.453 5.535 1 94.69 440 ARG B N 1
ATOM 7169 C CA . ARG B 1 440 ? -19.844 3.408 5.008 1 94.69 440 ARG B CA 1
ATOM 7170 C C . ARG B 1 440 ? -19.844 2.178 5.91 1 94.69 440 ARG B C 1
ATOM 7172 O O . ARG B 1 440 ? -20.047 1.058 5.434 1 94.69 440 ARG B O 1
ATOM 7179 N N . TRP B 1 441 ? -19.672 2.428 7.168 1 94.81 441 TRP B N 1
ATOM 7180 C CA . TRP B 1 441 ? -19.594 1.312 8.102 1 94.81 441 TRP B CA 1
ATOM 7181 C C . TRP B 1 441 ? -20.953 0.627 8.25 1 94.81 441 TRP B C 1
ATOM 7183 O O . TRP B 1 441 ? -21.016 -0.577 8.508 1 94.81 441 TRP B O 1
ATOM 7193 N N . ALA B 1 442 ? -22.078 1.384 7.992 1 91.56 442 ALA B N 1
ATOM 7194 C CA . ALA B 1 442 ? -23.422 0.82 8.039 1 91.56 442 ALA B CA 1
ATOM 7195 C C . ALA B 1 442 ? -23.766 0.089 6.746 1 91.56 442 ALA B C 1
ATOM 7197 O O . ALA B 1 442 ? -24.828 -0.5 6.625 1 91.56 442 ALA B O 1
ATOM 7198 N N . GLY B 1 443 ? -22.828 0.079 5.82 1 88.12 443 GLY B N 1
ATOM 7199 C CA . GLY B 1 443 ? -23.031 -0.622 4.562 1 88.12 443 GLY B CA 1
ATOM 7200 C C . GLY B 1 443 ? -24.016 0.078 3.648 1 88.12 443 GLY B C 1
ATOM 7201 O O . GLY B 1 443 ? -24.656 -0.561 2.807 1 88.12 443 GLY B O 1
ATOM 7202 N N . ARG B 1 444 ? -24.203 1.325 3.797 1 77.44 444 ARG B N 1
ATOM 7203 C CA . ARG B 1 444 ? -25.203 2.084 3.07 1 77.44 444 ARG B CA 1
ATOM 7204 C C . ARG B 1 444 ? -24.578 3.217 2.271 1 77.44 444 ARG B C 1
ATOM 7206 O O . ARG B 1 444 ? -25.266 4.137 1.831 1 77.44 444 ARG B O 1
ATOM 7213 N N . LEU B 1 445 ? -23.266 3.137 2.105 1 84.62 445 LEU B N 1
ATOM 7214 C CA . LEU B 1 445 ? -22.688 4.203 1.292 1 84.62 445 LEU B CA 1
ATOM 7215 C C . LEU B 1 445 ? -23.016 3.992 -0.184 1 84.62 445 LEU B C 1
ATOM 7217 O O . LEU B 1 445 ? -22.562 3.01 -0.785 1 84.62 445 LEU B O 1
ATOM 7221 N N . SER B 1 446 ? -24.047 4.77 -0.625 1 84.38 446 SER B N 1
ATOM 7222 C CA . SER B 1 446 ? -24.5 4.684 -2.008 1 84.38 446 SER B CA 1
ATOM 7223 C C . SER B 1 446 ? -24.484 6.051 -2.684 1 84.38 446 SER B C 1
ATOM 7225 O O . SER B 1 446 ? -24.094 7.047 -2.066 1 84.38 446 SER B O 1
ATOM 7227 N N . LYS B 1 447 ? -24.719 5.98 -3.934 1 87.25 447 LYS B N 1
ATOM 7228 C CA . LYS B 1 447 ? -24.844 7.234 -4.672 1 87.25 447 LYS B CA 1
ATOM 7229 C C . LYS B 1 447 ? -25.891 8.148 -4.031 1 87.25 447 LYS B C 1
ATOM 7231 O O . LYS B 1 447 ? -25.703 9.367 -3.982 1 87.25 447 LYS B O 1
ATOM 7236 N N . GLN B 1 448 ? -26.859 7.516 -3.451 1 87.19 448 GLN B N 1
ATOM 7237 C CA . GLN B 1 448 ? -27.922 8.266 -2.801 1 87.19 448 GLN B CA 1
ATOM 7238 C C . GLN B 1 448 ? -27.406 9.008 -1.571 1 87.19 448 GLN B C 1
ATOM 7240 O O . GLN B 1 448 ? -27.812 10.133 -1.296 1 87.19 448 GLN B O 1
ATOM 7245 N N . THR B 1 449 ? -26.516 8.406 -0.833 1 88.81 449 THR B N 1
ATOM 7246 C CA . THR B 1 449 ? -25.938 9.039 0.345 1 88.81 449 THR B CA 1
ATOM 7247 C C . THR B 1 449 ? -25.141 10.281 -0.047 1 88.81 449 THR B C 1
ATOM 7249 O O . THR B 1 449 ? -25.219 11.32 0.618 1 88.81 449 THR B O 1
ATOM 7252 N N . ILE B 1 450 ? -24.422 10.141 -1.142 1 90.38 450 ILE B N 1
ATOM 7253 C CA . ILE B 1 450 ? -23.625 11.266 -1.631 1 90.38 450 ILE B CA 1
ATOM 7254 C C . ILE B 1 450 ? -24.562 12.367 -2.129 1 90.38 450 ILE B C 1
ATOM 7256 O O . ILE B 1 450 ? -24.281 13.555 -1.931 1 90.38 450 ILE B O 1
ATOM 7260 N N . GLU B 1 451 ? -25.688 12.016 -2.695 1 89.12 451 GLU B N 1
ATOM 7261 C CA . GLU B 1 451 ? -26.688 12.977 -3.16 1 89.12 451 GLU B CA 1
ATOM 7262 C C . GLU B 1 451 ? -27.281 13.758 -1.995 1 89.12 451 GLU B C 1
ATOM 7264 O O . GLU B 1 451 ? -27.484 14.977 -2.094 1 89.12 451 GLU B O 1
ATOM 7269 N N . ASN B 1 452 ? -27.484 13.125 -0.927 1 85.06 452 ASN B N 1
ATOM 7270 C CA . ASN B 1 452 ? -28.062 13.773 0.251 1 85.06 452 ASN B CA 1
ATOM 7271 C C . ASN B 1 452 ? -27.094 14.805 0.837 1 85.06 452 ASN B C 1
ATOM 7273 O O . ASN B 1 452 ? -27.516 15.883 1.252 1 85.06 452 ASN B O 1
ATOM 7277 N N . VAL B 1 453 ? -25.844 14.43 0.832 1 86.31 453 VAL B N 1
ATOM 7278 C CA . VAL B 1 453 ? -24.828 15.344 1.349 1 86.31 453 VAL B CA 1
ATOM 7279 C C . VAL B 1 453 ? -24.656 16.516 0.388 1 86.31 453 VAL B C 1
ATOM 7281 O O . VAL B 1 453 ? -24.422 17.656 0.818 1 86.31 453 VAL B O 1
ATOM 7284 N N . ASN B 1 454 ? -24.812 16.234 -0.839 1 87.44 454 ASN B N 1
ATOM 7285 C CA . ASN B 1 454 ? -24.625 17.266 -1.862 1 87.44 454 ASN B CA 1
ATOM 7286 C C . ASN B 1 454 ? -25.703 18.344 -1.777 1 87.44 454 ASN B C 1
ATOM 7288 O O . ASN B 1 454 ? -25.5 19.469 -2.252 1 87.44 454 ASN B O 1
ATOM 7292 N N . ILE B 1 455 ? -26.797 18.047 -1.153 1 82.38 455 ILE B N 1
ATOM 7293 C CA . ILE B 1 455 ? -27.875 19.016 -0.982 1 82.38 455 ILE B CA 1
ATOM 7294 C C . ILE B 1 455 ? -27.422 20.141 -0.056 1 82.38 455 ILE B C 1
ATOM 7296 O O . ILE B 1 455 ? -27.859 21.281 -0.189 1 82.38 455 ILE B O 1
ATOM 7300 N N . TRP B 1 456 ? -26.5 19.75 0.814 1 83.94 456 TRP B N 1
ATOM 7301 C CA . TRP B 1 456 ? -26.016 20.734 1.766 1 83.94 456 TRP B CA 1
ATOM 7302 C C . TRP B 1 456 ? -25.016 21.672 1.108 1 83.94 456 TRP B C 1
ATOM 7304 O O . TRP B 1 456 ? -24.625 22.688 1.69 1 83.94 456 TRP B O 1
ATOM 7314 N N . LEU B 1 457 ? -24.531 21.391 -0.046 1 81.75 457 LEU B N 1
ATOM 7315 C CA . LEU B 1 457 ? -23.531 22.188 -0.742 1 81.75 457 LEU B CA 1
ATOM 7316 C C . LEU B 1 457 ? -24.188 23.156 -1.715 1 81.75 457 LEU B C 1
ATOM 7318 O O . LEU B 1 457 ? -25.188 22.812 -2.359 1 81.75 457 LEU B O 1
ATOM 7322 N N . ALA B 1 458 ? -23.844 24.531 -1.481 1 70.5 458 ALA B N 1
ATOM 7323 C CA . ALA B 1 458 ? -24.406 25.594 -2.312 1 70.5 458 ALA B CA 1
ATOM 7324 C C . ALA B 1 458 ? -23.922 25.484 -3.752 1 70.5 458 ALA B C 1
ATOM 7326 O O . ALA B 1 458 ? -22.75 25.141 -3.992 1 70.5 458 ALA B O 1
ATOM 7327 N N . GLN B 1 459 ? -24.781 25.328 -4.621 1 60.22 459 GLN B N 1
ATOM 7328 C CA . GLN B 1 459 ? -24.359 25.422 -6.016 1 60.22 459 GLN B CA 1
ATOM 7329 C C . GLN B 1 459 ? -23.875 26.828 -6.348 1 60.22 459 GLN B C 1
ATOM 7331 O O . GLN B 1 459 ? -24.453 27.812 -5.895 1 60.22 459 GLN B O 1
ATOM 7336 N N . GLY B 1 460 ? -22.594 27.234 -6.039 1 50.81 460 GLY B N 1
ATOM 7337 C CA . GLY B 1 460 ? -21.969 28.531 -6.254 1 50.81 460 GLY B CA 1
ATOM 7338 C C . GLY B 1 460 ? -22.734 29.422 -7.199 1 50.81 460 GLY B C 1
ATOM 7339 O O . GLY B 1 460 ? -22.906 29.094 -8.383 1 50.81 460 GLY B O 1
ATOM 7340 N N . ALA B 1 461 ? -23.812 30.188 -6.824 1 41.53 461 ALA B N 1
ATOM 7341 C CA . ALA B 1 461 ? -24.016 31.359 -7.66 1 41.53 461 ALA B CA 1
ATOM 7342 C C . ALA B 1 461 ? -22.75 32.219 -7.715 1 41.53 461 ALA B C 1
ATOM 7344 O O . ALA B 1 461 ? -21.922 32.156 -6.801 1 41.53 461 ALA B O 1
ATOM 7345 N N . PRO B 1 462 ? -22.391 33.125 -8.711 1 40.5 462 PRO B N 1
ATOM 7346 C CA . PRO B 1 462 ? -21.281 34.062 -8.773 1 40.5 462 PRO B CA 1
ATOM 7347 C C . PRO B 1 462 ? -21.031 34.781 -7.441 1 40.5 462 PRO B C 1
ATOM 7349 O O . PRO B 1 462 ? -21.922 34.844 -6.594 1 40.5 462 PRO B O 1
ATOM 7352 N N . GLY B 1 463 ? -19.703 35.188 -7.004 1 36.72 463 GLY B N 1
ATOM 7353 C CA . GLY B 1 463 ? -19.047 35.938 -5.941 1 36.72 463 GLY B CA 1
ATOM 7354 C C . GLY B 1 463 ? -19.875 37.125 -5.457 1 36.72 463 GLY B C 1
ATOM 7355 O O . GLY B 1 463 ? -19.672 38.25 -5.91 1 36.72 463 GLY B O 1
ATOM 7356 N N . ARG B 1 464 ? -21.094 37.219 -5.254 1 33.16 464 ARG B N 1
ATOM 7357 C CA . ARG B 1 464 ? -21.703 38.438 -4.758 1 33.16 464 ARG B CA 1
ATOM 7358 C C . ARG B 1 464 ? -21.25 38.719 -3.328 1 33.16 464 ARG B C 1
ATOM 7360 O O . ARG B 1 464 ? -21.859 39.562 -2.646 1 33.16 464 ARG B O 1
ATOM 7367 N N . VAL B 1 465 ? -20.344 38.031 -2.664 1 35.53 465 VAL B N 1
ATOM 7368 C CA . VAL B 1 465 ? -20.062 38.438 -1.295 1 35.53 465 VAL B CA 1
ATOM 7369 C C . VAL B 1 465 ? -19.344 39.781 -1.299 1 35.53 465 VAL B C 1
ATOM 7371 O O . VAL B 1 465 ? -19.062 40.375 -0.239 1 35.53 465 VAL B O 1
ATOM 7374 N N . ALA B 1 466 ? -18.656 40.281 -2.348 1 35.97 466 ALA B N 1
ATOM 7375 C CA . ALA B 1 466 ? -17.969 41.562 -2.262 1 35.97 466 ALA B CA 1
ATOM 7376 C C . ALA B 1 466 ? -18.953 42.688 -1.935 1 35.97 466 ALA B C 1
ATOM 7378 O O . ALA B 1 466 ? -18.547 43.812 -1.579 1 35.97 466 ALA B O 1
ATOM 7379 N N . ARG B 1 467 ? -20.234 42.594 -2.275 1 32.78 467 ARG B N 1
ATOM 7380 C CA . ARG B 1 467 ? -20.969 43.875 -2.256 1 32.78 467 ARG B CA 1
ATOM 7381 C C . ARG B 1 467 ? -21.406 44.219 -0.84 1 32.78 467 ARG B C 1
ATOM 7383 O O . ARG B 1 467 ? -21.891 45.312 -0.594 1 32.78 467 ARG B O 1
ATOM 7390 N N . ARG B 1 468 ? -21.484 43.219 0.023 1 32.81 468 ARG B N 1
ATOM 7391 C CA . ARG B 1 468 ? -22.172 43.719 1.199 1 32.81 468 ARG B CA 1
ATOM 7392 C C . ARG B 1 468 ? -21.266 44.625 2.035 1 32.81 468 ARG B C 1
ATOM 7394 O O . ARG B 1 468 ? -21.734 45.438 2.822 1 32.81 468 ARG B O 1
ATOM 7401 N N . ASN B 1 469 ? -19.953 44.188 2.131 1 30.62 469 ASN B N 1
ATOM 7402 C CA . ASN B 1 469 ? -19.328 45.031 3.154 1 30.62 469 ASN B CA 1
ATOM 7403 C C . ASN B 1 469 ? -18.969 46.406 2.617 1 30.62 469 ASN B C 1
ATOM 7405 O O . ASN B 1 469 ? -18.234 47.156 3.262 1 30.62 469 ASN B O 1
ATOM 7409 N N . ALA B 1 470 ? -18.984 46.594 1.26 1 31.66 470 ALA B N 1
ATOM 7410 C CA . ALA B 1 470 ? -18.578 47.906 0.818 1 31.66 470 ALA B CA 1
ATOM 7411 C C . ALA B 1 470 ? -19.609 48.969 1.212 1 31.66 470 ALA B C 1
ATOM 7413 O O . ALA B 1 470 ? -19.391 50.156 1.031 1 31.66 470 ALA B O 1
ATOM 7414 N N . SER B 1 471 ? -20.906 48.625 1.343 1 27.52 471 SER B N 1
ATOM 7415 C CA . SER B 1 471 ? -21.797 49.75 1.56 1 27.52 471 SER B CA 1
ATOM 7416 C C . SER B 1 471 ? -21.719 50.25 2.998 1 27.52 471 SER B C 1
ATOM 7418 O O . SER B 1 471 ? -22.156 51.344 3.301 1 27.52 471 SER B O 1
ATOM 7420 N N . ARG B 1 472 ? -21.391 49.375 4.039 1 24.72 472 ARG B N 1
ATOM 7421 C CA . ARG B 1 472 ? -21.359 50.188 5.254 1 24.72 472 ARG B CA 1
ATOM 7422 C C . ARG B 1 472 ? -19.984 50.781 5.48 1 24.72 472 ARG B C 1
ATOM 7424 O O . ARG B 1 472 ? -18.969 50.156 5.203 1 24.72 472 ARG B O 1
#

Solvent-accessible surface area (backbone atoms only — not comparable to full-atom values): 47978 Å² total; per-residue (Å²): 136,82,81,75,78,73,80,78,77,79,75,80,74,77,75,75,77,73,74,72,71,70,75,74,75,75,70,75,66,70,76,63,78,70,70,63,70,72,68,71,69,72,55,73,82,48,60,46,45,67,51,60,51,45,60,46,21,70,76,50,24,63,68,43,52,50,32,47,51,48,20,53,50,28,48,50,49,21,52,53,37,48,53,70,57,42,73,45,77,52,75,50,77,46,80,46,80,43,74,48,80,53,99,83,49,78,50,75,49,75,35,46,36,42,36,39,38,38,40,30,58,75,39,46,50,34,58,54,24,46,24,50,18,30,48,25,42,18,52,16,30,44,23,46,24,53,38,45,42,44,52,49,52,51,51,49,51,50,35,52,45,48,27,50,49,24,48,48,48,34,52,49,42,52,49,50,40,52,54,47,50,54,50,40,54,52,45,48,56,32,35,78,69,69,70,41,54,70,65,48,49,50,50,42,52,52,48,47,53,52,40,52,54,48,39,54,52,26,52,49,42,34,53,50,29,31,49,57,40,15,65,50,44,70,47,87,60,77,42,44,68,40,44,72,42,85,88,59,82,81,73,54,80,85,69,54,68,69,56,46,49,53,39,17,74,73,44,17,32,64,54,49,18,35,51,23,46,34,51,20,31,53,24,47,29,52,20,36,52,23,60,65,44,55,34,33,32,40,38,39,37,40,34,40,31,23,47,41,76,94,62,33,82,46,74,59,33,35,38,38,36,44,28,43,36,39,38,35,52,73,38,50,39,54,18,48,62,22,43,28,53,17,33,50,22,49,30,50,20,36,48,23,50,35,50,45,45,51,37,46,43,51,35,50,33,50,41,27,50,50,48,29,53,39,28,42,55,34,37,53,30,27,49,52,24,29,54,38,21,48,52,38,30,52,48,31,52,52,31,37,75,73,68,75,39,57,63,66,56,36,51,52,31,49,52,48,26,54,51,28,49,50,51,30,56,50,36,51,48,51,33,54,50,32,49,52,49,27,29,40,40,27,38,55,60,43,74,64,51,44,49,59,56,39,67,48,34,34,73,66,68,85,84,64,73,68,63,64,68,68,73,106,135,81,78,75,77,74,71,82,70,82,78,81,77,78,76,75,77,77,76,77,76,71,75,79,73,75,70,74,72,68,76,65,76,74,70,66,70,73,68,68,73,67,61,76,81,46,60,46,44,67,51,60,51,46,60,48,21,72,76,50,24,32,70,43,52,20,32,46,22,48,19,52,17,28,48,23,45,23,44,21,37,49,7,70,57,34,51,32,30,38,37,37,38,37,42,32,44,31,38,36,42,39,92,83,52,78,49,73,50,74,33,46,36,42,37,40,39,37,40,30,58,74,40,46,51,35,57,54,24,47,24,51,19,30,47,24,43,18,52,16,31,45,23,47,26,53,38,46,43,43,51,51,51,50,50,50,50,49,37,51,46,48,27,51,49,24,48,49,48,34,53,49,46,53,50,50,42,53,55,49,49,55,51,40,55,51,44,48,54,33,34,76,70,67,71,43,56,71,63,58,46,37,50,43,51,28,50,47,34,48,40,54,29,48,40,46,52,27,52,46,44,32,53,42,29,31,40,56,40,15,45,51,43,71,48,89,59,78,43,45,67,38,42,72,40,85,86,58,82,81,73,54,81,84,69,54,70,67,58,47,50,53,38,18,74,72,44,17,32,66,54,51,18,33,51,23,46,33,51,19,31,52,23,47,30,52,20,34,53,22,60,65,43,59,34,33,33,41,39,37,38,42,35,40,30,23,48,42,74,94,63,32,83,43,74,75,46,79,46,79,47,78,45,77,46,78,47,68,62,83,79,67,88,58,50,50,62,51,49,28,54,50,34,49,53,51,32,50,51,34,48,50,49,35,51,51,44,50,53,46,45,50,49,50,32,50,50,27,51,52,47,29,50,50,30,44,53,49,36,53,50,27,50,52,49,27,55,51,27,49,51,48,30,54,48,35,52,53,31,37,76,72,67,76,38,55,71,68,54,34,52,52,30,48,52,47,25,54,51,29,50,51,50,30,55,51,35,51,48,50,34,54,50,34,50,52,50,26,30,41,42,26,39,56,60,42,75,63,52,46,48,60,57,38,67,50,33,32,76,67,68,84,86,64,73,71,60,64,67,69,73,108

Foldseek 3Di:
DDPPPPPPPPPPPPPPPPPVPPDPDPPPPDVPVVPPVPPPPVLEPAADELLNLLVLLCVPFVQLVVLVVQLVVLVVVLVVLVVVQAKDKDKDKDKDWDWDDDPVDIDIDIKIKIKIKIKHWPDFQLSVLLSVLSVLLSLLSVLVSLLSSLVLSLQLLVLLLLLVLLVLQLVLLVVLLVVLVVLLVVQVVCVVVVNADPVLNVVSVVVSVVSVVVNVVSVVSNVVSQVSNCNSSVHRNPYHYFAFDPPDQDDADPDDLVVLLVLLCPAASNLSSLVSNLSSLVSVLSSLVSLQPKIKMKMWMWMWIQADDVRDGHDIDIDTDIDMDIDGDDDDPCVSVVSSVVSVVVSVVSVVVSVVVSVVLSVQLVVLNVLLVVLSVQLVVLVVQLVVLVVQLVVQVVCVVVVNHHSVSNSVSSVSNSVSVSSNSVSVSVNLSSVSSNCNSSNNNDSVSSVVSSVSTDSDDDPPPVPPVVVD/DCPCPPPCPDDPDPPPPPPDPPDPPPPPPPPPPPPPPPPPVPLAPAADELLNLLVLLCVPFVQLVVLVVQLVVLVVVLVVLVVVQAKDKDKDKDKDWDWDDDPVDIDIDIKIKIKIKIKHWPDFQLSVLLSQLSVLLSLLSVLVSLLSSLVLSLQLLVLQLLLVLLVLQLVLLVVLLVVLVVLLVVQVVCVVVVNHDPVLNVVSVVVSVVSVVVNVVSVVSNVVSQVVNCNSSVHRNPYHYFAFDPPDQDDADPDDLVVLLVLLCVAASNLSSLVSNLSSLVSVLSSLVSLQPKIKMKMWMWMWIQADPVRDGHDTDIDTDIDMDIDGDDDDPCVSVVSSVVSVVVSVVSVVVSVVVSVVLSVQLVVLSVLLVVLSVQLVVLVVQLVVLVVQLVVQVVCVVVPNHDSVSNSVSSVSNSVSVSSNSVSVSVNLSSVSSNCNSSNNNDSVSSVVSSVSTDSDDDPPPVPPVVVD

Sequence (944 aa):
MTVQRTPYIMFLALVSVSVQAAPPRSDSTPAVPSGAEKREVRASEYTADLLQLYGESRLEDPRVLAAYARAQAGKERQREALGELLPQVSATTVFSRNTRDDDAARSSYDTERYSLTLTQHLYNKPAWENYQRFKSLAKRDQSEAEDAQAEAAIDLAQRYFVALASDDELELVLAERRATQKNLDRVNALYEKQLAMITDVLDLRARIDALAADEVDARNQVRLSREELSEVIGRPVQERLSRIRDDIELQAPQETLEVWIDRAIAANPGLKARQDALAAADAAIREGKGGHYPSLSLNLSALRSDAGYDNNQTNRYDNYSAGIALQVPIYSGGSTSARVRALHNDRDSAEQELEAMRRQVFKETTSSYLTAQASVERIRASRNALESAKKSTEAAEKGFQFGVVNAADVLTNVQNEYRARRDLLQAQYDFITNLLILNRWAGRLSKQTIENVNIWLAQGAPGRVARRNASRMTVQRTPYIMFLALVSVSVQAAPPRSDSTPAVPSGAEKREVRASEYTADLLQLYGESRLEDPRVLAAYARAQAGKERQREALGELLPQVSATTVFSRNTRDDDAARSSYDTERYSLTLTQHLYNKPAWENYQRFKSLAKRDQSEAEDAQAEAAIDLAQRYFVALASDDELELVLAERRATQKNLDRVNALYEKQLAMITDVLDLRARIDALAADEVDARNQVRLSREELSEVIGRPVQERLSRIRDDIELQAPQETLEVWIDRAIAANPGLKARQDALAAADAAIREGKGGHYPSLSLNLSALRSDAGYDNNQTNRYDNYSAGIALQVPIYSGGSTSARVRALHNDRDSAEQELEAMRRQVFKETTSSYLTAQASVERIRASRNALESAKKSTEAAEKGFQFGVVNAADVLTNVQNEYRARRDLLQAQYDFITNLLILNRWAGRLSKQTIENVNIWLAQGAPGRVARRNASR

Radius of gyration: 41.78 Å; Cα contacts (8 Å, |Δi|>4): 1337; chains: 2; bounding box: 84×149×105 Å

Organism: Azotobacter vinelandii (strain DJ / ATCC BAA-1303) (NCBI:txid322710)

Secondary structure (DSSP, 8-state):
------------------------------------------TTSPEE-HHHHHHHHHHH-HHHHHHHHHHHHHHHHHHHHHHTTS-EEEEEEEEEEEEEE-SS-EEEEEEEEEEEEEEEEEE-HHHHHHHHHHHHHHHHHHHHHHHHHHHHHHHHHHHHHHHHHHHHHHHHHHHHHHHHHHHHHHHHHHHHTT-S-HHHHHHHHHHHHHHHHHHHHHHHHHHHHHHHHHHHHTS---SEEPPBPSS-------S-HHHHHHHHHHH-HHHHHHHHHHHHHHHHHHHHHGGGS-EEEEEEEEEEEEE-GGG-EEEEEEEEEEEEEEEEEEEETTHHHHHH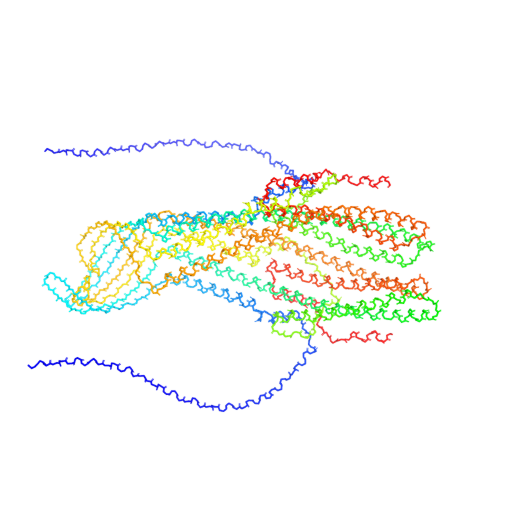HHHHHHHHHHHHHHHHHHHHHHHHHHHHHHHHHHHHHHHHHHHHHHHHHHHHHHHHHHHHHTTSS-HHHHHHHHHHHHHHHHHHHHHHHHHHHHHHHHHHHTT---HHHHHHHHTTB-------GGGTTTT-/---------------------------------S--------TTSPEE-HHHHHHHHHHH-HHHHHHHHHHHHHHHHHHHHHHTTS-EEEEEEEEEEEEEEESS-EEEEEEEEEEEEEEEEEE-HHHHHHHHHHHHHHHHHHHHHHHHHHHHHHHHHHHHHHHHHHHHHHHHHHHHHHHHHHHHHHHHHHHHTT-S-HHHHHHHHHHHHHHHHHHHHHHHHHHHHHHHHHHHHTS---SEEPPBPSS-------S-HHHHHHHHHHH-HHHHHHHHHHHHHHHHHHHHHGGGS-EEEEEEEEEEEEE-GGG-EEEEEEEEEEEEEEE-----TTHHHHHHHHHHHHHHHHHHHHHHHHHHHHHHHHHHHHHHHHHHHHHHHHHHHHHHHHHHHHHHHHHHHTTSS-HHHHHHHHHHHHHHHHHHHHHHHHHHHHHHHHHHHTT---HHHHHHHHTTB-------GGGHHHH-

pLDDT: mean 85.69, std 21.09, range [23.14, 98.81]

InterPro domains:
  IPR003423 Outer membrane efflux protein [PF02321] (53-235)
  IPR003423 Outer membrane efflux protein [PF02321] (260-443)
  IPR010130 Type I secretion outer membrane protein, TolC [TIGR01844] (49-457)
  IPR051906 Outer membrane protein TolC-like [PTHR30026] (13-448)

Nearest PDB structures (foldseek):
  5iuy-assembly1_A  TM=8.500E-01  e=4.264E-20  Pseudomonas aeruginosa PAO1
  5azs-assembly1_C  TM=8.872E-01  e=3.630E-18  Pseudomonas aeruginosa PAO1
  5azs-assembly1_B  TM=8.619E-01  e=5.003E-18  Pseudomonas aeruginosa PAO1
  5azs-assembly1_A  TM=8.806E-01  e=7.218E-18  Pseudomonas aeruginosa PAO1
  4mt0-assembly1_A  TM=8.373E-01  e=1.029E-16  Neisseria gonorrhoeae